Protein AF-A0A961JYC0-F1 (afdb_monomer)

Structure (mmCIF, N/CA/C/O backbone):
data_AF-A0A961JYC0-F1
#
_entry.id   AF-A0A961JYC0-F1
#
loop_
_atom_site.group_PDB
_atom_site.id
_atom_site.type_symbol
_atom_site.label_atom_id
_atom_site.label_alt_id
_atom_site.label_comp_id
_atom_site.label_asym_id
_atom_site.label_entity_id
_atom_site.label_seq_id
_atom_site.pdbx_PDB_ins_code
_atom_site.Cartn_x
_atom_site.Cartn_y
_atom_site.Cartn_z
_atom_site.occupancy
_atom_site.B_iso_or_equiv
_atom_site.auth_seq_id
_atom_site.auth_comp_id
_atom_site.auth_asym_id
_atom_site.auth_atom_id
_atom_site.pdbx_PDB_model_num
ATOM 1 N N . MET A 1 1 ? 9.729 -17.260 -22.365 1.00 39.19 1 MET A N 1
ATOM 2 C CA . MET A 1 1 ? 8.292 -16.951 -22.516 1.00 39.19 1 MET A CA 1
ATOM 3 C C . MET A 1 1 ? 8.087 -16.585 -23.981 1.00 39.19 1 MET A C 1
ATOM 5 O O . MET A 1 1 ? 8.816 -15.713 -24.438 1.00 39.19 1 MET A O 1
ATOM 9 N N . ASN A 1 2 ? 7.255 -17.308 -24.741 1.00 43.34 2 ASN A N 1
ATOM 10 C CA . ASN A 1 2 ? 6.993 -16.954 -26.146 1.00 43.34 2 ASN A CA 1
ATOM 11 C C . ASN A 1 2 ? 5.997 -15.772 -26.201 1.00 43.34 2 ASN A C 1
ATOM 13 O O . ASN A 1 2 ? 5.263 -15.533 -25.239 1.00 43.34 2 ASN A O 1
ATOM 17 N N . ALA A 1 3 ? 6.006 -15.004 -27.292 1.00 45.16 3 ALA A N 1
ATOM 18 C CA . ALA A 1 3 ? 5.151 -13.824 -27.445 1.00 45.16 3 ALA A CA 1
ATOM 19 C C . ALA A 1 3 ? 3.646 -14.167 -27.418 1.00 45.16 3 ALA A C 1
ATOM 21 O O . ALA A 1 3 ? 2.842 -13.359 -26.968 1.00 45.16 3 ALA A O 1
ATOM 22 N N . GLU A 1 4 ? 3.270 -15.380 -27.824 1.00 46.47 4 GLU A N 1
ATOM 23 C CA . GLU A 1 4 ? 1.881 -15.857 -27.802 1.00 46.47 4 GLU A CA 1
ATOM 24 C C . GLU A 1 4 ? 1.360 -16.065 -26.374 1.00 46.47 4 GLU A C 1
ATOM 26 O O . GLU A 1 4 ? 0.283 -15.587 -26.037 1.00 46.47 4 GLU A O 1
ATOM 31 N N . ARG A 1 5 ? 2.157 -16.667 -25.483 1.00 51.78 5 ARG A N 1
ATOM 32 C CA . ARG A 1 5 ? 1.805 -16.844 -24.066 1.00 51.78 5 ARG A CA 1
ATOM 33 C C . ARG A 1 5 ? 1.646 -15.500 -23.364 1.00 51.78 5 ARG A C 1
ATOM 35 O O . ARG A 1 5 ? 0.776 -15.368 -22.516 1.00 51.78 5 ARG A O 1
ATOM 42 N N . LEU A 1 6 ? 2.465 -14.506 -23.718 1.00 52.53 6 LEU A N 1
ATOM 43 C CA . LEU A 1 6 ? 2.339 -13.134 -23.216 1.00 52.53 6 LEU A CA 1
ATOM 44 C C . LEU A 1 6 ? 0.992 -12.515 -23.622 1.00 52.53 6 LEU A C 1
ATOM 46 O O . LEU A 1 6 ? 0.379 -11.847 -22.795 1.00 52.53 6 LEU A O 1
ATOM 50 N N . LEU A 1 7 ? 0.535 -12.759 -24.857 1.00 54.53 7 LEU A N 1
ATOM 51 C CA . LEU A 1 7 ? -0.763 -12.305 -25.368 1.00 54.53 7 LEU A CA 1
ATOM 52 C C . LEU A 1 7 ? -1.945 -13.048 -24.710 1.00 54.53 7 LEU A C 1
ATOM 54 O O . LEU A 1 7 ? -2.979 -12.435 -24.465 1.00 54.53 7 LEU A O 1
ATOM 58 N N . GLU A 1 8 ? -1.787 -14.328 -24.354 1.00 51.81 8 GLU A N 1
ATOM 59 C CA . GLU A 1 8 ? -2.824 -15.128 -23.674 1.00 51.81 8 GLU A CA 1
ATOM 60 C C . GLU A 1 8 ? -3.127 -14.656 -22.239 1.00 51.81 8 GLU A C 1
ATOM 62 O O . GLU A 1 8 ? -4.285 -14.638 -21.830 1.00 51.81 8 GLU A O 1
ATOM 67 N N . VAL A 1 9 ? -2.110 -14.266 -21.459 1.00 53.53 9 VAL A N 1
ATOM 68 C CA . VAL A 1 9 ? -2.283 -13.783 -20.064 1.00 53.53 9 VAL A CA 1
ATOM 69 C C . VAL A 1 9 ? -2.366 -12.253 -19.962 1.00 53.53 9 VAL A C 1
ATOM 71 O O . VAL A 1 9 ? -2.380 -11.681 -18.869 1.00 53.53 9 VAL A O 1
ATOM 74 N N . TYR A 1 10 ? -2.432 -11.579 -21.107 1.00 52.66 10 TYR A N 1
ATOM 75 C CA . TYR A 1 10 ? -2.199 -10.146 -21.261 1.00 52.66 10 TYR A CA 1
ATOM 76 C C . TYR A 1 10 ? -3.205 -9.262 -20.512 1.00 52.66 10 TYR A C 1
ATOM 78 O O . TYR A 1 10 ? -2.815 -8.295 -19.855 1.00 52.66 10 TYR A O 1
ATOM 86 N N . GLU A 1 11 ? -4.495 -9.617 -20.532 1.00 51.81 11 GLU A N 1
ATOM 87 C CA . GLU A 1 11 ? -5.530 -8.856 -19.819 1.00 51.81 11 GLU A CA 1
ATOM 88 C C . GLU A 1 11 ? -5.370 -8.937 -18.294 1.00 51.81 11 GLU A C 1
ATOM 90 O O . GLU A 1 11 ? -5.565 -7.940 -17.600 1.00 51.81 11 GLU A O 1
ATOM 95 N N . GLN A 1 12 ? -4.938 -10.086 -17.767 1.00 57.34 12 GLN A N 1
ATOM 96 C CA . GLN A 1 12 ? -4.744 -10.289 -16.327 1.00 57.34 12 GLN A CA 1
ATOM 97 C C . GLN A 1 12 ? -3.524 -9.527 -15.795 1.00 57.34 12 GLN A C 1
ATOM 99 O O . GLN A 1 12 ? -3.551 -9.015 -14.677 1.00 57.34 12 GLN A O 1
ATOM 104 N N . ILE A 1 13 ? -2.471 -9.400 -16.608 1.00 57.00 13 ILE A N 1
ATOM 105 C CA . ILE A 1 13 ? -1.261 -8.641 -16.261 1.00 57.00 13 ILE A CA 1
ATOM 106 C C . ILE A 1 13 ? -1.566 -7.136 -16.183 1.00 57.00 13 ILE A C 1
ATOM 108 O O . ILE A 1 13 ? -0.998 -6.440 -15.343 1.00 57.00 13 ILE A O 1
ATOM 112 N N . SER A 1 14 ? -2.495 -6.633 -17.005 1.00 54.28 14 SER A N 1
ATOM 113 C CA . SER A 1 14 ? -2.812 -5.200 -17.115 1.00 54.28 14 SER A CA 1
ATOM 114 C C . SER A 1 14 ? -3.474 -4.565 -15.875 1.00 54.28 14 SER A C 1
ATOM 116 O O . SER A 1 14 ? -3.471 -3.339 -15.752 1.00 54.28 14 SER A O 1
ATOM 118 N N . GLU A 1 15 ? -3.996 -5.367 -14.937 1.00 57.44 15 GLU A N 1
ATOM 119 C CA . GLU A 1 15 ? -4.650 -4.878 -13.708 1.00 57.44 15 GLU A CA 1
ATOM 120 C C . GLU A 1 15 ? -3.660 -4.438 -12.613 1.00 57.44 15 GLU A C 1
ATOM 122 O O . GLU A 1 15 ? -4.050 -3.722 -11.689 1.00 57.44 15 GLU A O 1
ATOM 127 N N . ALA A 1 16 ? -2.388 -4.849 -12.684 1.00 62.19 16 ALA A N 1
ATOM 128 C CA . ALA A 1 16 ? -1.390 -4.473 -11.685 1.00 62.19 16 ALA A CA 1
ATOM 129 C C . ALA A 1 16 ? -0.865 -3.042 -11.910 1.00 62.19 16 ALA A C 1
ATOM 131 O O . ALA A 1 16 ? -0.612 -2.605 -13.038 1.00 62.19 16 ALA A O 1
ATOM 132 N N . SER A 1 17 ? -0.654 -2.298 -10.818 1.00 61.34 17 SER A N 1
ATOM 133 C CA . SER A 1 17 ? -0.003 -0.985 -10.874 1.00 61.34 17 SER A CA 1
ATOM 134 C C . SER A 1 17 ? 1.384 -1.118 -11.510 1.00 61.34 17 SER A C 1
ATOM 136 O O . SER A 1 17 ? 2.145 -2.003 -11.132 1.00 61.34 17 SER A O 1
ATOM 138 N N . ASP A 1 18 ? 1.702 -0.244 -12.469 1.00 69.38 18 ASP A N 1
ATOM 139 C CA . ASP A 1 18 ? 2.960 -0.239 -13.241 1.00 69.38 18 ASP A CA 1
ATOM 140 C C . ASP A 1 18 ? 3.151 -1.392 -14.257 1.00 69.38 18 ASP A C 1
ATOM 142 O O . ASP A 1 18 ? 4.173 -1.462 -14.941 1.00 69.38 18 ASP A O 1
ATOM 146 N N . ALA A 1 19 ? 2.163 -2.276 -14.446 1.00 74.44 19 ALA A N 1
ATOM 147 C CA . ALA A 1 19 ? 2.287 -3.415 -15.363 1.00 74.44 19 ALA A CA 1
ATOM 148 C C . ALA A 1 19 ? 2.586 -3.014 -16.816 1.00 74.44 19 ALA A C 1
ATOM 150 O O . ALA A 1 19 ? 3.454 -3.609 -17.454 1.00 74.44 19 ALA A O 1
ATOM 151 N N . ILE A 1 20 ? 1.909 -1.980 -17.327 1.00 79.56 20 ILE A N 1
ATOM 152 C CA . ILE A 1 20 ? 2.101 -1.487 -18.700 1.00 79.56 20 ILE A CA 1
ATOM 153 C C . ILE A 1 20 ? 3.521 -0.931 -18.877 1.00 79.56 20 ILE A C 1
ATOM 155 O O . ILE A 1 20 ? 4.179 -1.222 -19.873 1.00 79.56 20 ILE A O 1
ATOM 159 N N . ALA A 1 21 ? 4.049 -0.193 -17.896 1.00 80.50 21 ALA A N 1
ATOM 160 C CA . ALA A 1 21 ? 5.407 0.341 -17.972 1.00 80.50 21 ALA A CA 1
ATOM 161 C C . ALA A 1 21 ? 6.466 -0.775 -17.939 1.00 80.50 21 ALA A C 1
ATOM 163 O O . ALA A 1 21 ? 7.415 -0.755 -18.729 1.00 80.50 21 ALA A O 1
ATOM 164 N N . ARG A 1 22 ? 6.285 -1.784 -17.075 1.00 80.38 22 ARG A N 1
ATOM 165 C CA . ARG A 1 22 ? 7.137 -2.986 -17.037 1.00 80.38 22 ARG A CA 1
ATOM 166 C C . ARG A 1 22 ? 7.093 -3.747 -18.356 1.00 80.38 22 ARG A C 1
ATOM 168 O O . ARG A 1 22 ? 8.134 -4.165 -18.853 1.00 80.38 22 ARG A O 1
ATOM 175 N N . LEU A 1 23 ? 5.909 -3.873 -18.945 1.00 82.38 23 LEU A N 1
ATOM 176 C CA . LEU A 1 23 ? 5.715 -4.522 -20.231 1.00 82.38 23 LEU A CA 1
ATOM 177 C C . LEU A 1 23 ? 6.454 -3.786 -21.357 1.00 82.38 23 LEU A C 1
ATOM 179 O O . LEU A 1 23 ? 7.182 -4.428 -22.109 1.00 82.38 23 LEU A O 1
ATOM 183 N N . ARG A 1 24 ? 6.353 -2.452 -21.437 1.00 87.62 24 ARG A N 1
ATOM 184 C CA . ARG A 1 24 ? 7.115 -1.651 -22.414 1.00 87.62 24 ARG A CA 1
ATOM 185 C C . ARG A 1 24 ? 8.623 -1.888 -22.279 1.00 87.62 24 ARG A C 1
ATOM 187 O O . ARG A 1 24 ? 9.296 -2.127 -23.278 1.00 87.62 24 ARG A O 1
ATOM 194 N N . ARG A 1 25 ? 9.152 -1.888 -21.048 1.00 86.12 25 ARG A N 1
ATOM 195 C CA . ARG A 1 25 ? 10.574 -2.191 -20.784 1.00 86.12 25 ARG A CA 1
ATOM 196 C C . ARG A 1 25 ? 10.949 -3.607 -21.210 1.00 86.12 25 ARG A C 1
ATOM 198 O O . ARG A 1 25 ? 12.001 -3.799 -21.808 1.00 86.12 25 ARG A O 1
ATOM 205 N N . PHE A 1 26 ? 10.088 -4.582 -20.938 1.00 86.81 26 PHE A N 1
ATOM 206 C CA . PHE A 1 26 ? 10.315 -5.972 -21.316 1.00 86.81 26 PHE A CA 1
ATOM 207 C C . PHE A 1 26 ? 10.330 -6.167 -22.838 1.00 86.81 26 PHE A C 1
ATOM 209 O O . PHE A 1 26 ? 11.203 -6.858 -23.354 1.00 86.81 26 PHE A O 1
ATOM 216 N N . VAL A 1 27 ? 9.427 -5.511 -23.573 1.00 88.19 27 VAL A N 1
ATOM 217 C CA . VAL A 1 27 ? 9.428 -5.520 -25.046 1.00 88.19 27 VAL A CA 1
ATOM 218 C C . VAL A 1 27 ? 10.741 -4.956 -25.595 1.00 88.19 27 VAL A C 1
ATOM 220 O O . VAL A 1 27 ? 11.337 -5.568 -26.481 1.00 88.19 27 VAL A O 1
ATOM 223 N N . LEU A 1 28 ? 11.227 -3.838 -25.043 1.00 89.75 28 LEU A N 1
ATOM 224 C CA . LEU A 1 28 ? 12.521 -3.258 -25.425 1.00 89.75 28 LEU A CA 1
ATOM 225 C C . LEU A 1 28 ? 13.693 -4.200 -25.117 1.00 89.75 28 LEU A C 1
ATOM 227 O O . LEU A 1 28 ? 14.576 -4.370 -25.953 1.00 89.75 28 LEU A O 1
ATOM 231 N N . ASP A 1 29 ? 13.683 -4.850 -23.953 1.00 88.94 29 ASP A N 1
ATOM 232 C CA . ASP A 1 29 ? 14.703 -5.827 -23.562 1.00 88.94 29 ASP A CA 1
ATOM 233 C C . ASP A 1 29 ? 14.724 -7.048 -24.502 1.00 88.94 29 ASP A C 1
ATOM 235 O O . ASP A 1 29 ? 15.788 -7.487 -24.932 1.00 88.94 29 ASP A O 1
ATOM 239 N N . LEU A 1 30 ? 13.564 -7.564 -24.918 1.00 88.81 30 LEU A N 1
ATOM 240 C CA . LEU A 1 30 ? 13.500 -8.637 -25.918 1.00 88.81 30 LEU A CA 1
ATOM 241 C C . LEU A 1 30 ? 13.990 -8.182 -27.299 1.00 88.81 30 LEU A C 1
ATOM 243 O O . LEU A 1 30 ? 14.653 -8.961 -27.994 1.00 88.81 30 LEU A O 1
ATOM 247 N N . ALA A 1 31 ? 13.677 -6.940 -27.686 1.00 89.62 31 ALA A N 1
ATOM 248 C CA . ALA A 1 31 ? 14.083 -6.352 -28.959 1.00 89.62 31 ALA A CA 1
ATOM 249 C C . ALA A 1 31 ? 15.609 -6.280 -29.078 1.00 89.62 31 ALA A C 1
ATOM 251 O O . ALA A 1 31 ? 16.163 -6.742 -30.070 1.00 89.62 31 ALA A O 1
ATOM 252 N N . VAL A 1 32 ? 16.300 -5.773 -28.052 1.00 88.19 32 VAL A N 1
ATOM 253 C CA . VAL A 1 32 ? 17.767 -5.632 -28.068 1.00 88.19 32 VAL A CA 1
ATOM 254 C C . VAL A 1 32 ? 18.520 -6.934 -27.775 1.00 88.19 32 VAL A C 1
ATOM 256 O O . VAL A 1 32 ? 19.723 -7.010 -27.996 1.00 88.19 32 VAL A O 1
ATOM 259 N N . ARG A 1 33 ? 17.838 -7.978 -27.290 1.00 88.94 33 ARG A N 1
ATOM 260 C CA . ARG A 1 33 ? 18.432 -9.308 -27.074 1.00 88.94 33 ARG A CA 1
ATOM 261 C C . ARG A 1 33 ? 18.339 -10.230 -28.289 1.00 88.94 33 ARG A C 1
ATOM 263 O O . ARG A 1 33 ? 18.817 -11.359 -28.212 1.00 88.94 33 ARG A O 1
ATOM 270 N N . GLY A 1 34 ? 17.685 -9.797 -29.369 1.00 86.50 34 GLY A N 1
ATOM 271 C CA . GLY A 1 34 ? 17.431 -10.640 -30.544 1.00 86.50 34 GLY A CA 1
ATOM 272 C C . GLY A 1 34 ? 16.488 -11.805 -30.252 1.00 86.50 34 GLY A C 1
ATOM 273 O O . GLY A 1 34 ? 16.621 -12.883 -30.828 1.00 86.50 34 GLY A O 1
ATOM 274 N N . LYS A 1 35 ? 15.564 -11.606 -29.299 1.00 87.38 35 LYS A N 1
ATOM 275 C CA . LYS A 1 35 ? 14.575 -12.608 -28.864 1.00 87.38 35 LYS A CA 1
ATOM 276 C C . LYS A 1 35 ? 13.143 -12.251 -29.263 1.00 87.38 35 LYS A C 1
ATOM 278 O O . LYS A 1 35 ? 12.233 -13.027 -28.984 1.00 87.38 35 LYS A O 1
ATOM 283 N N . LEU A 1 36 ? 12.933 -11.075 -29.860 1.00 86.81 36 LEU A N 1
ATOM 284 C CA . LEU A 1 36 ? 11.600 -10.581 -30.203 1.00 86.81 36 LEU A CA 1
ATOM 285 C C . LEU A 1 36 ? 11.071 -11.132 -31.535 1.00 86.81 36 LEU A C 1
ATOM 287 O O . LEU A 1 36 ? 9.869 -11.348 -31.668 1.00 86.81 36 LEU A O 1
ATOM 291 N N . VAL A 1 37 ? 11.955 -11.355 -32.507 1.00 89.25 37 VAL A N 1
ATOM 292 C CA . VAL A 1 37 ? 11.619 -11.865 -33.844 1.00 89.25 37 VAL A CA 1
ATOM 293 C C . VAL A 1 37 ? 12.478 -13.083 -34.176 1.00 89.25 37 VAL A C 1
ATOM 295 O O . VAL A 1 37 ? 13.518 -13.305 -33.558 1.00 89.25 37 VAL A O 1
ATOM 298 N N . THR A 1 38 ? 12.038 -13.894 -35.137 1.00 84.44 38 THR A N 1
ATOM 299 C CA . THR A 1 38 ? 12.808 -15.047 -35.615 1.00 84.44 38 THR A CA 1
ATOM 300 C C . THR A 1 38 ? 14.021 -14.600 -36.428 1.00 84.44 38 THR A C 1
ATOM 302 O O . THR A 1 38 ? 13.902 -13.719 -37.280 1.00 84.44 38 THR A O 1
ATOM 305 N N . GLN A 1 39 ? 15.164 -15.245 -36.197 1.00 84.00 39 GLN A N 1
ATOM 306 C CA . GLN A 1 39 ? 16.389 -15.019 -36.966 1.00 84.00 39 GLN A CA 1
ATOM 307 C C . GLN A 1 39 ? 16.309 -15.739 -38.313 1.00 84.00 39 GLN A C 1
ATOM 309 O O . GLN A 1 39 ? 15.915 -16.905 -38.369 1.00 84.00 39 GLN A O 1
ATOM 314 N N . ASP A 1 40 ? 16.706 -15.050 -39.381 1.00 85.38 40 ASP A N 1
ATOM 315 C CA . ASP A 1 40 ? 16.746 -15.591 -40.737 1.00 85.38 40 ASP A CA 1
ATOM 316 C C . ASP A 1 40 ? 18.202 -15.839 -41.148 1.00 85.38 40 ASP A C 1
ATOM 318 O O . ASP A 1 40 ? 19.026 -14.925 -41.151 1.00 85.38 40 ASP A O 1
ATOM 322 N N . ALA A 1 41 ? 18.533 -17.088 -41.480 1.00 79.50 41 ALA A N 1
ATOM 323 C CA . ALA A 1 41 ? 19.883 -17.469 -41.892 1.00 79.50 41 ALA A CA 1
ATOM 324 C C . ALA A 1 41 ? 20.288 -16.873 -43.255 1.00 79.50 41 ALA A C 1
ATOM 326 O O . ALA A 1 41 ? 21.477 -16.852 -43.573 1.00 79.50 41 ALA A O 1
ATOM 327 N N . GLY A 1 42 ? 19.321 -16.402 -44.053 1.00 82.69 42 GLY A N 1
ATOM 328 C CA . GLY A 1 42 ? 19.554 -15.706 -45.318 1.00 82.69 42 GLY A CA 1
ATOM 329 C C . GLY A 1 42 ? 19.885 -14.218 -45.171 1.00 82.69 42 GLY A C 1
ATOM 330 O O . GLY A 1 42 ? 20.287 -13.593 -46.153 1.00 82.69 42 GLY A O 1
ATOM 331 N N . ASP A 1 43 ? 19.743 -13.641 -43.974 1.00 89.94 43 ASP A N 1
ATOM 332 C CA . ASP A 1 43 ? 20.060 -12.233 -43.746 1.00 89.94 43 ASP A CA 1
ATOM 333 C C . ASP A 1 43 ? 21.562 -11.956 -43.872 1.00 89.94 43 ASP A C 1
ATOM 335 O O . ASP A 1 43 ? 22.411 -12.709 -43.389 1.00 89.94 43 ASP A O 1
ATOM 339 N N . GLU A 1 44 ? 21.903 -10.800 -44.446 1.00 89.94 44 GLU A N 1
ATOM 340 C CA . GLU A 1 44 ? 23.282 -10.317 -44.451 1.00 89.94 44 GLU A CA 1
ATOM 341 C C . GLU A 1 44 ? 23.769 -10.086 -43.000 1.00 89.94 44 GLU A C 1
ATOM 343 O O . GLU A 1 44 ? 23.220 -9.225 -42.306 1.00 89.94 44 GLU A O 1
ATOM 348 N N . PRO A 1 45 ? 24.821 -10.784 -42.525 1.00 90.62 45 PRO A N 1
ATOM 349 C CA . PRO A 1 45 ? 25.264 -10.674 -41.137 1.00 90.62 45 PRO A CA 1
ATOM 350 C C . PRO A 1 45 ? 25.679 -9.249 -40.757 1.00 90.62 45 PRO A C 1
ATOM 352 O O . PRO A 1 45 ? 26.283 -8.528 -41.558 1.00 90.62 45 PRO A O 1
ATOM 355 N N . ALA A 1 46 ? 25.489 -8.870 -39.488 1.00 90.44 46 ALA A N 1
ATOM 356 C CA . ALA A 1 46 ? 25.811 -7.529 -38.994 1.00 90.44 46 ALA A CA 1
ATOM 357 C C . ALA A 1 46 ? 27.284 -7.130 -39.209 1.00 90.44 46 ALA A C 1
ATOM 359 O O . ALA A 1 46 ? 27.595 -5.949 -39.326 1.00 90.44 46 ALA A O 1
ATOM 360 N N . ALA A 1 47 ? 28.199 -8.098 -39.328 1.00 87.75 47 ALA A N 1
ATOM 361 C CA . ALA A 1 47 ? 29.597 -7.841 -39.675 1.00 87.75 47 ALA A CA 1
ATOM 362 C C . ALA A 1 47 ? 29.754 -7.087 -41.014 1.00 87.75 47 ALA A C 1
ATOM 364 O O . ALA A 1 47 ? 30.530 -6.137 -41.096 1.00 87.75 47 ALA A O 1
ATOM 365 N N . ARG A 1 48 ? 28.973 -7.448 -42.043 1.00 89.19 48 ARG A N 1
ATOM 366 C CA . ARG A 1 48 ? 28.970 -6.744 -43.338 1.00 89.19 48 ARG A CA 1
ATOM 367 C C . ARG A 1 48 ? 28.335 -5.364 -43.231 1.00 89.19 48 ARG A C 1
ATOM 369 O O . ARG A 1 48 ? 28.808 -4.419 -43.861 1.00 89.19 48 ARG A O 1
ATOM 376 N N . LEU A 1 49 ? 27.308 -5.226 -42.393 1.00 90.06 49 LEU A N 1
ATOM 377 C CA . LEU A 1 49 ? 26.705 -3.930 -42.102 1.00 90.06 49 LEU A CA 1
ATOM 378 C C . LEU A 1 49 ? 27.719 -2.977 -41.449 1.00 90.06 49 LEU A C 1
ATOM 380 O O . LEU A 1 49 ? 27.835 -1.831 -41.874 1.00 90.06 49 LEU A O 1
ATOM 384 N N . VAL A 1 50 ? 28.519 -3.452 -40.489 1.00 89.31 50 VAL A N 1
ATOM 385 C CA . VAL A 1 50 ? 29.607 -2.669 -39.874 1.00 89.31 50 VAL A CA 1
ATOM 386 C C . VAL A 1 50 ? 30.603 -2.179 -40.932 1.00 89.31 50 VAL A C 1
ATOM 388 O O . VAL A 1 50 ? 30.941 -0.996 -40.938 1.00 89.31 50 VAL A O 1
ATOM 391 N N . GLU A 1 51 ? 31.023 -3.037 -41.869 1.00 87.81 51 GLU A N 1
ATOM 392 C CA . GLU A 1 51 ? 31.907 -2.646 -42.982 1.00 87.81 51 GLU A CA 1
ATOM 393 C C . GLU A 1 51 ? 31.291 -1.534 -43.851 1.00 87.81 51 GLU A C 1
ATOM 395 O O . GLU A 1 51 ? 31.980 -0.574 -44.212 1.00 87.81 51 GLU A O 1
ATOM 400 N N . LYS A 1 52 ? 29.992 -1.631 -44.169 1.00 88.62 52 LYS A N 1
ATOM 401 C CA . LYS A 1 52 ? 29.260 -0.609 -44.940 1.00 88.62 52 LYS A CA 1
ATOM 402 C C . LYS A 1 52 ? 29.193 0.724 -44.193 1.00 88.62 52 LYS A C 1
ATOM 404 O O . LYS A 1 52 ? 29.476 1.760 -44.792 1.00 88.62 52 LYS A O 1
ATOM 409 N N . ILE A 1 53 ? 28.904 0.699 -42.889 1.00 88.38 53 ILE A N 1
ATOM 410 C CA . ILE A 1 53 ? 28.861 1.898 -42.037 1.00 88.38 53 ILE A CA 1
ATOM 411 C C . ILE A 1 53 ? 30.226 2.595 -42.015 1.00 88.38 53 ILE A C 1
ATOM 413 O O . ILE A 1 53 ? 30.292 3.814 -42.170 1.00 88.38 53 ILE A O 1
ATOM 417 N N . VAL A 1 54 ? 31.324 1.844 -41.875 1.00 85.81 54 VAL A N 1
ATOM 418 C CA . VAL A 1 54 ? 32.684 2.412 -41.900 1.00 85.81 54 VAL A CA 1
ATOM 419 C C . VAL A 1 54 ? 32.971 3.089 -43.242 1.00 85.81 54 VAL A C 1
ATOM 421 O O . VAL A 1 54 ? 33.393 4.246 -43.256 1.00 85.81 54 VAL A O 1
ATOM 424 N N . LYS A 1 55 ? 32.699 2.408 -44.366 1.00 84.56 55 LYS A N 1
ATOM 425 C CA . LYS A 1 55 ? 32.901 2.965 -45.717 1.00 84.56 55 LYS A CA 1
ATOM 426 C C . LYS A 1 55 ? 32.099 4.247 -45.930 1.00 84.56 55 LYS A C 1
ATOM 428 O O . LYS A 1 55 ? 32.645 5.233 -46.415 1.00 84.56 55 LYS A O 1
ATOM 433 N N . GLN A 1 56 ? 30.829 4.251 -45.532 1.00 85.06 56 GLN A N 1
ATOM 434 C CA . GLN A 1 56 ? 29.958 5.410 -45.693 1.00 85.06 56 GLN A CA 1
ATOM 435 C C . GLN A 1 56 ? 30.413 6.594 -44.828 1.00 85.06 56 GLN A C 1
ATOM 437 O O . GLN A 1 56 ? 30.499 7.718 -45.321 1.00 85.06 56 GLN A O 1
ATOM 442 N N . LYS A 1 57 ? 30.801 6.351 -43.570 1.00 83.25 57 LYS A N 1
ATOM 443 C CA . LYS A 1 57 ? 31.324 7.409 -42.691 1.00 83.25 57 LYS A CA 1
ATOM 444 C C . LYS A 1 57 ? 32.630 8.008 -43.218 1.00 83.25 57 LYS A C 1
ATOM 446 O O . LYS A 1 57 ? 32.770 9.222 -43.161 1.00 83.25 57 LYS A O 1
ATOM 451 N N . LEU A 1 58 ? 33.539 7.199 -43.773 1.00 78.75 58 LEU A N 1
ATOM 452 C CA . LEU A 1 58 ? 34.791 7.674 -44.387 1.00 78.75 58 LEU A CA 1
ATOM 453 C C . LEU A 1 58 ? 34.548 8.635 -45.559 1.00 78.75 58 LEU A C 1
ATOM 455 O O . LEU A 1 58 ? 35.230 9.655 -45.668 1.00 78.75 58 LEU A O 1
ATOM 459 N N . ILE A 1 59 ? 33.566 8.323 -46.411 1.00 78.81 59 ILE A N 1
ATOM 460 C CA . ILE A 1 59 ? 33.166 9.183 -47.533 1.00 78.81 59 ILE A CA 1
ATOM 461 C C . ILE A 1 59 ? 32.611 10.515 -47.006 1.00 78.81 59 ILE A C 1
ATOM 463 O O . ILE A 1 59 ? 32.989 11.584 -47.485 1.00 78.81 59 ILE A O 1
ATOM 467 N N . GLU A 1 60 ? 31.745 10.461 -45.993 1.00 73.62 60 GLU A N 1
ATOM 468 C CA . GLU A 1 60 ? 31.046 11.635 -45.465 1.00 73.62 60 GLU A CA 1
ATOM 469 C C . GLU A 1 60 ? 31.944 12.567 -44.628 1.00 73.62 60 GLU A C 1
ATOM 471 O O . GLU A 1 60 ? 31.744 13.782 -44.651 1.00 73.62 60 GLU A O 1
ATOM 476 N N . THR A 1 61 ? 32.955 12.052 -43.915 1.00 67.25 61 THR A N 1
ATOM 477 C CA . THR A 1 61 ? 33.826 12.870 -43.046 1.00 67.25 61 THR A CA 1
ATOM 478 C C . THR A 1 61 ? 35.049 13.466 -43.747 1.00 67.25 61 THR A C 1
ATOM 480 O O . THR A 1 61 ? 35.802 14.193 -43.100 1.00 67.25 61 THR A O 1
ATOM 483 N N . ARG A 1 62 ? 35.268 13.186 -45.046 1.00 61.84 62 ARG A N 1
ATOM 484 C CA . ARG A 1 62 ? 36.436 13.644 -45.841 1.00 61.84 62 ARG A CA 1
ATOM 485 C C . ARG A 1 62 ? 37.789 13.431 -45.137 1.00 61.84 62 ARG A C 1
ATOM 487 O O . ARG A 1 62 ? 38.728 14.198 -45.332 1.00 61.84 62 ARG A O 1
ATOM 494 N N . SER A 1 63 ? 37.894 12.406 -44.293 1.00 51.72 63 SER A N 1
ATOM 495 C CA . SER A 1 63 ? 39.082 12.134 -43.482 1.00 51.72 63 SER A CA 1
ATOM 496 C C . SER A 1 63 ? 39.853 10.944 -44.045 1.00 51.72 63 SER A C 1
ATOM 498 O O . SER A 1 63 ? 39.331 9.832 -44.066 1.00 51.72 63 SER A O 1
ATOM 500 N N . THR A 1 64 ? 41.119 11.140 -44.406 1.00 44.75 64 THR A N 1
ATOM 501 C CA . THR A 1 64 ? 42.048 10.078 -44.839 1.00 44.75 64 THR A CA 1
ATOM 502 C C . THR A 1 64 ? 42.630 9.254 -43.675 1.00 44.75 64 THR A C 1
ATOM 504 O O . THR A 1 64 ? 43.523 8.444 -43.893 1.00 44.75 64 THR A O 1
ATOM 507 N N . GLY A 1 65 ? 42.135 9.432 -42.438 1.00 45.28 65 GLY A N 1
ATOM 508 C CA . GLY A 1 65 ? 42.793 8.946 -41.214 1.00 45.28 65 GLY A CA 1
ATOM 509 C C . GLY A 1 65 ? 41.926 8.224 -40.174 1.00 45.28 65 GLY A C 1
ATOM 510 O O . GLY A 1 65 ? 42.315 8.191 -39.012 1.00 45.28 65 GLY A O 1
ATOM 511 N N . VAL A 1 66 ? 40.773 7.639 -40.526 1.00 45.34 66 VAL A N 1
ATOM 512 C CA . VAL A 1 66 ? 40.005 6.786 -39.584 1.00 45.34 66 VAL A CA 1
ATOM 513 C C . VAL A 1 66 ? 39.880 5.367 -40.132 1.00 45.34 66 VAL A C 1
ATOM 515 O O . VAL A 1 66 ? 38.800 4.861 -40.417 1.00 45.34 66 VAL A O 1
ATOM 518 N N . SER A 1 67 ? 41.024 4.710 -40.298 1.00 42.59 67 SER A N 1
ATOM 519 C CA . SER A 1 67 ? 41.101 3.270 -40.519 1.00 42.59 67 SER A CA 1
ATOM 520 C C . SER A 1 67 ? 41.139 2.562 -39.168 1.00 42.59 67 SER A C 1
ATOM 522 O O . SER A 1 67 ? 42.201 2.160 -38.720 1.00 42.59 67 SER A O 1
ATOM 524 N N . ASN A 1 68 ? 40.013 2.434 -38.477 1.00 49.12 68 ASN A N 1
ATOM 525 C CA . ASN A 1 68 ? 39.887 1.361 -37.497 1.00 49.12 68 ASN A CA 1
ATOM 526 C C . ASN A 1 68 ? 38.426 0.932 -37.426 1.00 49.12 68 ASN A C 1
ATOM 528 O O . ASN A 1 68 ? 37.560 1.675 -36.964 1.00 49.12 68 ASN A O 1
ATOM 532 N N . ILE A 1 69 ? 38.170 -0.293 -37.889 1.00 53.91 69 ILE A N 1
ATOM 533 C CA . ILE A 1 69 ? 37.030 -1.083 -37.422 1.00 53.91 69 ILE A CA 1
ATOM 534 C C . ILE A 1 69 ? 37.114 -1.032 -35.887 1.00 53.91 69 ILE A C 1
ATOM 536 O O . ILE A 1 69 ? 38.207 -1.272 -35.363 1.00 53.91 69 ILE A O 1
ATOM 540 N N . PRO A 1 70 ? 36.048 -0.650 -35.157 1.00 51.88 70 PRO A N 1
ATOM 541 C CA . PRO A 1 70 ? 36.093 -0.621 -33.698 1.00 51.88 70 PRO A CA 1
ATOM 542 C C . PRO A 1 70 ? 36.639 -1.960 -33.208 1.00 51.88 70 PRO A C 1
ATOM 544 O O . PRO A 1 70 ? 36.127 -2.997 -33.633 1.00 51.88 70 PRO A O 1
ATOM 547 N N . SER A 1 71 ? 37.697 -1.964 -32.387 1.00 44.81 71 SER A N 1
ATOM 548 C CA . SER A 1 71 ? 38.199 -3.235 -31.873 1.00 44.81 71 SER A CA 1
ATOM 549 C C . SER A 1 71 ? 37.086 -3.858 -31.034 1.00 44.81 71 SER A C 1
ATOM 551 O O . SER A 1 71 ? 36.687 -3.338 -29.996 1.00 44.81 71 SER A O 1
ATOM 553 N N . THR A 1 72 ? 36.537 -4.968 -31.516 1.00 44.78 72 THR A N 1
ATOM 554 C CA . THR A 1 72 ? 35.451 -5.699 -30.853 1.00 44.78 72 THR A CA 1
ATOM 555 C C . THR A 1 72 ? 35.915 -6.395 -29.569 1.00 44.78 72 THR A C 1
ATOM 557 O O . THR A 1 72 ? 35.100 -6.972 -28.867 1.00 44.78 72 THR A O 1
ATOM 560 N N . ASN A 1 73 ? 37.214 -6.329 -29.248 1.00 39.34 73 ASN A N 1
ATOM 561 C CA . ASN A 1 73 ? 37.883 -7.171 -28.250 1.00 39.34 73 ASN A CA 1
ATOM 562 C C . ASN A 1 73 ? 38.220 -6.439 -26.936 1.00 39.34 73 ASN A C 1
ATOM 564 O O . ASN A 1 73 ? 39.182 -6.797 -26.262 1.00 39.34 73 ASN A O 1
ATOM 568 N N . ARG A 1 74 ? 37.500 -5.370 -26.580 1.00 44.19 74 ARG A N 1
ATOM 569 C CA . ARG A 1 74 ? 37.690 -4.664 -25.296 1.00 44.19 74 ARG A CA 1
ATOM 570 C C . ARG A 1 74 ? 36.380 -4.410 -24.561 1.00 44.19 74 ARG A C 1
ATOM 572 O O . ARG A 1 74 ? 36.206 -3.363 -23.944 1.00 44.19 74 ARG A O 1
ATOM 579 N N . VAL A 1 75 ? 35.459 -5.359 -24.635 1.00 49.91 75 VAL A N 1
ATOM 580 C CA . VAL A 1 75 ? 34.420 -5.439 -23.615 1.00 49.91 75 VAL A CA 1
ATOM 581 C C . VAL A 1 75 ? 34.787 -6.614 -22.731 1.00 49.91 75 VAL A C 1
ATOM 583 O O . VAL A 1 75 ? 35.047 -7.692 -23.257 1.00 49.91 75 VAL A O 1
ATOM 586 N N . ASP A 1 76 ? 34.868 -6.399 -21.419 1.00 45.44 76 ASP A N 1
ATOM 587 C CA . ASP A 1 76 ? 34.872 -7.513 -20.476 1.00 45.44 76 ASP A CA 1
ATOM 588 C C . ASP A 1 76 ? 33.571 -8.289 -20.720 1.00 45.44 76 ASP A C 1
ATOM 590 O O . ASP A 1 76 ? 32.483 -7.851 -20.347 1.00 45.44 76 ASP A O 1
ATOM 594 N N . GLU A 1 77 ? 33.665 -9.417 -21.432 1.00 48.19 77 GLU A N 1
ATOM 595 C CA . GLU A 1 77 ? 32.524 -10.252 -21.846 1.00 48.19 77 GLU A CA 1
ATOM 596 C C . GLU A 1 77 ? 31.706 -10.781 -20.653 1.00 48.19 77 GLU A C 1
ATOM 598 O O . GLU A 1 77 ? 30.636 -11.350 -20.842 1.00 48.19 77 GLU A O 1
ATOM 603 N N . GLN A 1 78 ? 32.185 -10.576 -19.423 1.00 45.38 78 GLN A N 1
ATOM 604 C CA . GLN A 1 78 ? 31.553 -11.033 -18.189 1.00 45.38 78 GLN A CA 1
ATOM 605 C C . GLN A 1 78 ? 30.289 -10.239 -17.803 1.00 45.38 78 GLN A C 1
ATOM 607 O O . GLN A 1 78 ? 29.445 -10.805 -17.113 1.00 45.38 78 GLN A O 1
ATOM 612 N N . ASP A 1 79 ? 30.104 -9.005 -18.302 1.00 49.50 79 ASP A N 1
ATOM 613 C CA . ASP A 1 79 ? 28.965 -8.134 -17.937 1.00 49.50 79 ASP A CA 1
ATOM 614 C C . ASP A 1 79 ? 27.929 -7.917 -19.063 1.00 49.50 79 ASP A C 1
ATOM 616 O O . ASP A 1 79 ? 26.909 -7.250 -18.864 1.00 49.50 79 ASP A O 1
ATOM 620 N N . LEU A 1 80 ? 28.147 -8.482 -20.257 1.00 67.88 80 LEU A N 1
ATOM 621 C CA . LEU A 1 80 ? 27.199 -8.403 -21.375 1.00 67.88 80 LEU A CA 1
ATOM 622 C C . LEU A 1 80 ? 26.442 -9.721 -21.563 1.00 67.88 80 LEU A C 1
ATOM 624 O O . LEU A 1 80 ? 27.001 -10.810 -21.475 1.00 67.88 80 LEU A O 1
ATOM 628 N N . PHE A 1 81 ? 25.147 -9.640 -21.877 1.00 79.12 81 PHE A N 1
ATOM 629 C CA . PHE A 1 81 ? 24.367 -10.836 -22.199 1.00 79.12 81 PHE A CA 1
ATOM 630 C C . PHE A 1 81 ? 24.721 -11.385 -23.592 1.00 79.12 81 PHE A C 1
ATOM 632 O O . PHE A 1 81 ? 25.122 -10.648 -24.496 1.00 79.12 81 PHE A O 1
ATOM 639 N N . ALA A 1 82 ? 24.493 -12.686 -23.789 1.00 80.44 82 ALA A N 1
ATOM 640 C CA . ALA A 1 82 ? 24.703 -13.346 -25.076 1.00 80.44 82 ALA A CA 1
ATOM 641 C C . ALA A 1 82 ? 23.742 -12.818 -26.161 1.00 80.44 82 ALA A C 1
ATOM 643 O O . ALA A 1 82 ? 22.520 -12.854 -25.984 1.00 80.44 82 ALA A O 1
ATOM 644 N N . ILE A 1 83 ? 24.303 -12.373 -27.288 1.00 86.94 83 ILE A N 1
ATOM 645 C CA . ILE A 1 83 ? 23.578 -11.956 -28.500 1.00 86.94 83 ILE A CA 1
ATOM 646 C C . ILE A 1 83 ? 23.628 -13.059 -29.570 1.00 86.94 83 ILE A C 1
ATOM 648 O O . ILE A 1 83 ? 24.507 -13.921 -29.510 1.00 86.94 83 ILE A O 1
ATOM 652 N N . PRO A 1 84 ? 22.724 -13.044 -30.565 1.00 88.69 84 PRO A N 1
ATOM 653 C CA . PRO A 1 84 ? 22.801 -13.952 -31.705 1.00 88.69 84 PRO A CA 1
ATOM 654 C C . PRO A 1 84 ? 24.140 -13.877 -32.451 1.00 88.69 84 PRO A C 1
ATOM 656 O O . PRO A 1 84 ? 24.727 -12.805 -32.587 1.00 88.69 84 PRO A O 1
ATOM 659 N N . ASN A 1 85 ? 24.594 -14.999 -33.017 1.00 85.12 85 ASN A N 1
ATOM 660 C CA . ASN A 1 85 ? 25.881 -15.077 -33.729 1.00 85.12 85 ASN A CA 1
ATOM 661 C C . ASN A 1 85 ? 25.955 -14.165 -34.971 1.00 85.12 85 ASN A C 1
ATOM 663 O O . ASN A 1 85 ? 27.044 -13.793 -35.411 1.00 85.12 85 ASN A O 1
ATOM 667 N N . THR A 1 86 ? 24.802 -13.809 -35.544 1.00 87.31 86 THR A N 1
ATOM 668 C CA . THR A 1 86 ? 24.673 -12.892 -36.685 1.00 87.31 86 THR A CA 1
ATOM 669 C C . THR A 1 86 ? 24.779 -11.417 -36.287 1.00 87.31 86 THR A C 1
ATOM 671 O O . THR A 1 86 ? 24.954 -10.569 -37.164 1.00 87.31 86 THR A O 1
ATOM 674 N N . TRP A 1 87 ? 24.700 -11.101 -34.991 1.00 92.06 87 TRP A N 1
ATOM 675 C CA . TRP A 1 87 ? 24.748 -9.746 -34.443 1.00 92.06 87 TRP A CA 1
ATOM 676 C C . TRP A 1 87 ? 26.173 -9.350 -34.044 1.00 92.06 87 TRP A C 1
ATOM 678 O O . TRP A 1 87 ? 27.071 -10.187 -33.911 1.00 92.06 87 TRP A O 1
ATOM 688 N N . LYS A 1 88 ? 26.399 -8.049 -33.837 1.00 90.19 88 LYS A N 1
ATOM 689 C CA . LYS A 1 88 ? 27.669 -7.519 -33.322 1.00 90.19 88 LYS A CA 1
ATOM 690 C C . LYS A 1 88 ? 27.447 -6.462 -32.251 1.00 90.19 88 LYS A C 1
ATOM 692 O O . LYS A 1 88 ? 26.617 -5.576 -32.419 1.00 90.19 88 LYS A O 1
ATOM 697 N N . TRP A 1 89 ? 28.236 -6.515 -31.182 1.00 88.88 89 TRP A N 1
ATOM 698 C CA . TRP A 1 89 ? 28.364 -5.394 -30.255 1.00 88.88 89 TRP A CA 1
ATOM 699 C C . TRP A 1 89 ? 29.165 -4.273 -30.915 1.00 88.88 89 TRP A C 1
ATOM 701 O O . TRP A 1 89 ? 30.257 -4.502 -31.437 1.00 88.88 89 TRP A O 1
ATOM 711 N N . VAL A 1 90 ? 28.623 -3.058 -30.893 1.00 89.06 90 VAL A N 1
ATOM 712 C CA . VAL A 1 90 ? 29.284 -1.855 -31.411 1.00 89.06 90 VAL A CA 1
ATOM 713 C C . VAL A 1 90 ? 29.213 -0.735 -30.372 1.00 89.06 90 VAL A C 1
ATOM 715 O O . VAL A 1 90 ? 28.261 -0.694 -29.592 1.00 89.06 90 VAL A O 1
ATOM 718 N N . PRO A 1 91 ? 30.178 0.202 -30.330 1.00 90.00 91 PRO A N 1
ATOM 719 C CA . PRO A 1 91 ? 30.058 1.382 -29.474 1.00 90.00 91 PRO A CA 1
ATOM 720 C C . PRO A 1 91 ? 28.744 2.130 -29.745 1.00 90.00 91 PRO A C 1
ATOM 722 O O . PRO A 1 91 ? 28.348 2.283 -30.898 1.00 90.00 91 PRO A O 1
ATOM 725 N N . ALA A 1 92 ? 28.069 2.644 -28.717 1.00 90.31 92 ALA A N 1
ATOM 726 C CA . ALA A 1 92 ? 26.714 3.190 -28.845 1.00 90.31 92 ALA A CA 1
ATOM 727 C C . ALA A 1 92 ? 26.610 4.357 -29.839 1.00 90.31 92 ALA A C 1
ATOM 729 O O . ALA A 1 92 ? 25.580 4.542 -30.472 1.00 90.31 92 ALA A O 1
ATOM 730 N N . VAL A 1 93 ? 27.679 5.134 -30.024 1.00 89.81 93 VAL A N 1
ATOM 731 C CA . VAL A 1 93 ? 27.735 6.249 -30.990 1.00 89.81 93 VAL A CA 1
ATOM 732 C C . VAL A 1 93 ? 28.295 5.844 -32.363 1.00 89.81 93 VAL A C 1
ATOM 734 O O . VAL A 1 93 ? 28.411 6.682 -33.255 1.00 89.81 93 VAL A O 1
ATOM 737 N N . PHE A 1 94 ? 28.680 4.578 -32.548 1.00 89.25 94 PHE A N 1
ATOM 738 C CA . PHE A 1 94 ? 29.273 4.074 -33.787 1.00 89.25 94 PHE A CA 1
ATOM 739 C C . PHE A 1 94 ? 28.353 4.205 -35.012 1.00 89.25 94 PHE A C 1
ATOM 741 O O . PHE A 1 94 ? 28.826 4.765 -36.009 1.00 89.25 94 PHE A O 1
ATOM 748 N N . PRO A 1 95 ? 27.075 3.771 -34.976 1.00 89.25 95 PRO A N 1
ATOM 749 C CA . PRO A 1 95 ? 26.201 3.795 -36.149 1.00 89.25 95 PRO A CA 1
ATOM 750 C C . PRO A 1 95 ? 25.603 5.188 -36.409 1.00 89.25 95 PRO A C 1
ATOM 752 O O . PRO A 1 95 ? 24.555 5.300 -37.032 1.00 89.25 95 PRO A O 1
ATOM 755 N N . ALA A 1 96 ? 26.241 6.260 -35.928 1.00 90.62 96 ALA A N 1
ATOM 756 C CA . ALA A 1 96 ? 25.793 7.628 -36.141 1.00 90.62 96 ALA A CA 1
ATOM 757 C C . ALA A 1 96 ? 26.955 8.614 -36.328 1.00 90.62 96 ALA A C 1
ATOM 759 O O . ALA A 1 96 ? 28.101 8.353 -35.947 1.00 90.62 96 ALA A O 1
ATOM 760 N N . VAL A 1 97 ? 26.656 9.775 -36.905 1.00 88.81 97 VAL A N 1
ATOM 761 C CA . VAL A 1 97 ? 27.527 10.957 -36.918 1.00 88.81 97 VAL A CA 1
ATOM 762 C C . VAL A 1 97 ? 26.883 12.086 -36.120 1.00 88.81 97 VAL A C 1
ATOM 764 O O . VAL A 1 97 ? 25.668 12.271 -36.147 1.00 88.81 97 VAL A O 1
ATOM 767 N N . GLY A 1 98 ? 27.695 12.838 -35.378 1.00 87.50 98 GLY A N 1
ATOM 768 C CA . GLY A 1 98 ? 27.208 13.993 -34.628 1.00 87.50 98 GLY A CA 1
ATOM 769 C C . GLY A 1 98 ? 26.912 15.166 -35.559 1.00 87.50 98 GLY A C 1
ATOM 770 O O . GLY A 1 98 ? 27.753 15.513 -36.386 1.00 87.50 98 GLY A O 1
ATOM 771 N N . ILE A 1 99 ? 25.749 15.793 -35.398 1.00 87.50 99 ILE A N 1
ATOM 772 C CA . ILE A 1 99 ? 25.395 17.041 -36.078 1.00 87.50 99 ILE A CA 1
ATOM 773 C C . ILE A 1 99 ? 25.556 18.200 -35.092 1.00 87.50 99 ILE A C 1
ATOM 775 O O . ILE A 1 99 ? 25.119 18.125 -33.942 1.00 87.50 99 ILE A O 1
ATOM 779 N N . SER A 1 100 ? 26.219 19.267 -35.541 1.00 82.06 100 SER A N 1
ATOM 780 C CA . SER A 1 100 ? 26.301 20.519 -34.789 1.00 82.06 100 SER A CA 1
ATOM 781 C C . SER A 1 100 ? 24.964 21.249 -34.854 1.00 82.06 100 SER A C 1
ATOM 783 O O . SER A 1 100 ? 24.348 21.319 -35.912 1.00 82.06 100 SER A O 1
ATOM 785 N N . ASP A 1 101 ? 24.554 21.848 -33.743 1.00 80.19 101 ASP A N 1
ATOM 786 C CA . ASP A 1 101 ? 23.389 22.736 -33.691 1.00 80.19 101 ASP A CA 1
ATOM 787 C C . ASP A 1 101 ? 23.628 24.085 -34.401 1.00 80.19 101 ASP A C 1
ATOM 789 O O . ASP A 1 101 ? 22.705 24.885 -34.501 1.00 80.19 101 ASP A O 1
ATOM 793 N N . GLN A 1 102 ? 24.849 24.344 -34.896 1.00 76.12 102 GLN A N 1
ATOM 794 C CA . GLN A 1 102 ? 25.244 25.545 -35.652 1.00 76.12 102 GLN A CA 1
ATOM 795 C C . GLN A 1 102 ? 24.841 26.872 -34.976 1.00 76.12 102 GLN A C 1
ATOM 797 O O . GLN A 1 102 ? 24.630 27.877 -35.646 1.00 76.12 102 GLN A O 1
ATOM 802 N N . GLY A 1 103 ? 24.711 26.891 -33.644 1.00 78.12 103 GLY A N 1
ATOM 803 C CA . GLY A 1 103 ? 24.263 28.079 -32.909 1.00 78.12 103 GLY A CA 1
ATOM 804 C C . GLY A 1 103 ? 22.766 28.396 -33.036 1.00 78.12 103 GLY A C 1
ATOM 805 O O . GLY A 1 103 ? 22.317 29.402 -32.493 1.00 78.12 103 GLY A O 1
ATOM 806 N N . LYS A 1 104 ? 21.967 27.528 -33.667 1.00 84.06 104 LYS A N 1
ATOM 807 C CA . LYS A 1 104 ? 20.524 27.693 -33.916 1.00 84.06 104 LYS A CA 1
ATOM 808 C C . LYS A 1 104 ? 19.635 27.416 -32.691 1.00 84.06 104 LYS A C 1
ATOM 810 O O . LYS A 1 104 ? 18.517 26.920 -32.809 1.00 84.06 104 LYS A O 1
ATOM 815 N N . LYS A 1 105 ? 20.127 27.703 -31.483 1.00 89.81 105 LYS A N 1
ATOM 816 C CA . LYS A 1 105 ? 19.386 27.440 -30.241 1.00 89.81 105 LYS A CA 1
ATOM 817 C C . LYS A 1 105 ? 18.385 28.540 -29.925 1.00 89.81 105 LYS A C 1
ATOM 819 O O . LYS A 1 105 ? 18.661 29.724 -30.120 1.00 89.81 105 LYS A O 1
ATOM 824 N N . VAL A 1 106 ? 17.271 28.154 -29.315 1.00 90.88 106 VAL A N 1
ATOM 825 C CA . VAL A 1 106 ? 16.311 29.075 -28.699 1.00 90.88 106 VAL A CA 1
ATOM 826 C C . VAL A 1 106 ? 16.395 28.993 -27.174 1.00 90.88 106 VAL A C 1
ATOM 828 O O . VAL A 1 106 ? 16.505 27.907 -26.600 1.00 90.88 106 VAL A O 1
ATOM 831 N N . LYS A 1 107 ? 16.375 30.145 -26.491 1.00 88.75 107 LYS A N 1
ATOM 832 C CA . LYS A 1 107 ? 16.369 30.183 -25.021 1.00 88.75 107 LYS A CA 1
ATOM 833 C C . LYS A 1 107 ? 14.997 29.759 -24.511 1.00 88.75 107 LYS A C 1
ATOM 835 O O . LYS A 1 107 ? 13.989 30.105 -25.109 1.00 88.75 107 LYS A O 1
ATOM 840 N N . THR A 1 108 ? 14.941 29.104 -23.353 1.00 86.75 108 THR A N 1
ATOM 841 C CA . THR A 1 108 ? 13.686 28.585 -22.774 1.00 86.75 108 THR A CA 1
ATOM 842 C C . THR A 1 108 ? 12.597 29.647 -22.607 1.00 86.75 108 THR A C 1
ATOM 844 O O . THR A 1 108 ? 11.424 29.343 -22.772 1.00 86.75 108 THR A O 1
ATOM 847 N N . LYS A 1 109 ? 12.978 30.892 -22.299 1.00 87.38 109 LYS A N 1
ATOM 848 C CA . LYS A 1 109 ? 12.050 32.027 -22.160 1.00 87.38 109 LYS A CA 1
ATOM 849 C C . LYS A 1 109 ? 11.447 32.518 -23.484 1.00 87.38 109 LYS A C 1
ATOM 851 O O . LYS A 1 109 ? 10.427 33.188 -23.457 1.00 87.38 109 LYS A O 1
ATOM 856 N N . ASP A 1 110 ? 12.090 32.191 -24.603 1.00 88.56 110 ASP A N 1
ATOM 857 C CA . ASP A 1 110 ? 11.695 32.606 -25.950 1.00 88.56 110 ASP A CA 1
ATOM 858 C C . ASP A 1 110 ? 10.927 31.469 -26.670 1.00 88.56 110 ASP A C 1
ATOM 860 O O . ASP A 1 110 ? 10.630 31.573 -27.857 1.00 88.56 110 ASP A O 1
ATOM 864 N N . VAL A 1 111 ? 10.626 30.366 -25.964 1.00 90.44 111 VAL A N 1
ATOM 865 C CA . VAL A 1 111 ? 9.804 29.251 -26.457 1.00 90.44 111 VAL A CA 1
ATOM 866 C C . VAL A 1 111 ? 8.329 29.582 -26.250 1.00 90.44 111 VAL A C 1
ATOM 868 O O . VAL A 1 111 ? 7.901 29.871 -25.132 1.00 90.44 111 VAL A O 1
ATOM 871 N N . LEU A 1 112 ? 7.552 29.502 -27.325 1.00 91.19 112 LEU A N 1
ATOM 872 C CA . LEU A 1 112 ? 6.122 29.789 -27.341 1.00 91.19 112 LEU A CA 1
ATOM 873 C C . LEU A 1 112 ? 5.301 28.531 -27.030 1.00 91.19 112 LEU A C 1
ATOM 875 O O . LEU A 1 112 ? 5.749 27.407 -27.265 1.00 91.19 112 LEU A O 1
ATOM 879 N N . ALA A 1 113 ? 4.082 28.714 -26.517 1.00 88.81 113 ALA A N 1
ATOM 880 C CA . ALA A 1 113 ? 3.141 27.610 -26.310 1.00 88.81 113 ALA A CA 1
ATOM 881 C C . ALA A 1 113 ? 2.593 27.053 -27.639 1.00 88.81 113 ALA A C 1
ATOM 883 O O . ALA A 1 113 ? 2.354 25.854 -27.741 1.00 88.81 113 ALA A O 1
ATOM 884 N N . GLU A 1 114 ? 2.462 27.914 -28.652 1.00 89.56 114 GLU A N 1
ATOM 885 C CA . GLU A 1 114 ? 2.019 27.608 -30.018 1.00 89.56 114 GLU A CA 1
ATOM 886 C C . GLU A 1 114 ? 2.890 28.383 -31.020 1.00 89.56 114 GLU A C 1
ATOM 888 O O . GLU A 1 114 ? 3.411 29.448 -30.686 1.00 89.56 114 GLU A O 1
ATOM 893 N N . GLY A 1 115 ? 3.087 27.848 -32.228 1.00 90.19 115 GLY A N 1
ATOM 894 C CA . GLY A 1 115 ? 3.930 28.455 -33.265 1.00 90.19 115 GLY A CA 1
ATOM 895 C C . GLY A 1 115 ? 4.203 27.499 -34.430 1.00 90.19 115 GLY A C 1
ATOM 896 O O . GLY A 1 115 ? 3.676 26.388 -34.471 1.00 90.19 115 GLY A O 1
ATOM 897 N N . ARG A 1 116 ? 5.021 27.930 -35.394 1.00 90.56 116 ARG A N 1
ATOM 898 C CA . ARG A 1 116 ? 5.242 27.223 -36.669 1.00 90.56 116 ARG A CA 1
ATOM 899 C C . ARG A 1 116 ? 6.205 26.047 -36.570 1.00 90.56 116 ARG A C 1
ATOM 901 O O . ARG A 1 116 ? 5.941 25.015 -37.180 1.00 90.56 116 ARG A O 1
ATOM 908 N N . PHE A 1 117 ? 7.308 26.184 -35.833 1.00 93.62 117 PHE A N 1
ATOM 909 C CA . PHE A 1 117 ? 8.342 25.149 -35.754 1.00 93.62 117 PHE A CA 1
ATOM 910 C C . PHE A 1 117 ? 8.446 24.572 -34.340 1.00 93.62 117 PHE A C 1
ATOM 912 O O . PHE A 1 117 ? 8.583 25.333 -33.380 1.00 93.62 117 PHE A O 1
ATOM 919 N N . PRO A 1 118 ? 8.407 23.240 -34.172 1.00 95.69 118 PRO A N 1
ATOM 920 C CA . PRO A 1 118 ? 8.511 22.609 -32.863 1.00 95.69 118 PRO A CA 1
ATOM 921 C C . PRO A 1 118 ? 9.920 22.764 -32.278 1.00 95.69 118 PRO A C 1
ATOM 923 O O . PRO A 1 118 ? 10.929 22.594 -32.964 1.00 95.69 118 PRO A O 1
ATOM 926 N N . VAL A 1 119 ? 9.996 23.043 -30.979 1.00 94.62 119 VAL A N 1
ATOM 927 C CA . VAL A 1 119 ? 11.249 23.117 -30.222 1.00 94.62 119 VAL A CA 1
ATOM 928 C C . VAL A 1 119 ? 11.495 21.787 -29.520 1.00 94.62 119 VAL A C 1
ATOM 930 O O . VAL A 1 119 ? 10.669 21.332 -28.723 1.00 94.62 119 VAL A O 1
ATOM 933 N N . VAL A 1 120 ? 12.656 21.183 -29.767 1.00 93.94 120 VAL A N 1
ATOM 934 C CA . VAL A 1 120 ? 13.087 19.935 -29.125 1.00 93.94 120 VAL A CA 1
ATOM 935 C C . VAL A 1 120 ? 14.294 20.214 -28.236 1.00 93.94 120 VAL A C 1
ATOM 937 O O . VAL A 1 120 ? 15.311 20.754 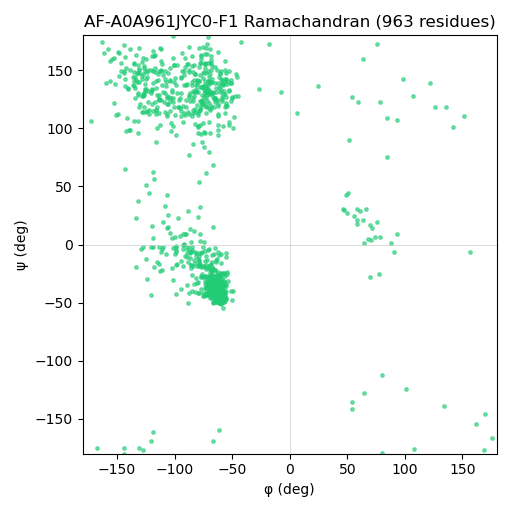-28.676 1.00 93.94 120 VAL A O 1
ATOM 940 N N . ASP A 1 121 ? 14.188 19.836 -26.966 1.00 91.94 121 ASP A N 1
ATOM 941 C CA . ASP A 1 121 ? 15.242 20.000 -25.969 1.00 91.94 121 ASP A CA 1
ATOM 942 C C . ASP A 1 121 ? 15.669 18.650 -25.364 1.00 91.94 121 ASP A C 1
ATOM 944 O O . ASP A 1 121 ? 15.325 17.569 -25.852 1.00 91.94 121 ASP A O 1
ATOM 948 N N . GLN A 1 122 ? 16.456 18.702 -24.292 1.00 88.38 122 GLN A N 1
ATOM 949 C CA . GLN A 1 122 ? 16.905 17.524 -23.552 1.00 88.38 122 GLN A CA 1
ATOM 950 C C . GLN A 1 122 ? 15.841 16.914 -22.616 1.00 88.38 122 GLN A C 1
ATOM 952 O O . GLN A 1 122 ? 16.093 15.864 -22.039 1.00 88.38 122 GLN A O 1
ATOM 957 N N . GLY A 1 123 ? 14.673 17.528 -22.417 1.00 87.25 123 GLY A N 1
ATOM 958 C CA . GLY A 1 123 ? 13.650 17.074 -21.466 1.00 87.25 123 GLY A CA 1
ATOM 959 C C . GLY A 1 123 ? 12.930 15.786 -21.882 1.00 87.25 123 GLY A C 1
ATOM 960 O O . GLY A 1 123 ? 13.180 15.236 -22.946 1.00 87.25 123 GLY A O 1
ATOM 961 N N . LYS A 1 124 ? 12.001 15.295 -21.057 1.00 84.62 124 LYS A N 1
ATOM 962 C CA . LYS A 1 124 ? 11.204 14.091 -21.378 1.00 84.62 124 LYS A CA 1
ATOM 963 C C . LYS A 1 124 ? 10.162 14.320 -22.473 1.00 84.62 124 LYS A C 1
ATOM 965 O O . LYS A 1 124 ? 9.828 13.408 -23.220 1.00 84.62 124 LYS A O 1
ATOM 970 N N . VAL A 1 125 ? 9.628 15.536 -22.555 1.00 88.06 125 VAL A N 1
ATOM 971 C CA . VAL A 1 125 ? 8.558 15.875 -23.500 1.00 88.06 125 VAL A CA 1
ATOM 972 C C . VAL A 1 125 ? 9.123 15.907 -24.919 1.00 88.06 125 VAL A C 1
ATOM 974 O O . VAL A 1 125 ? 10.178 16.496 -25.146 1.00 88.06 125 VAL A O 1
ATOM 977 N N . ARG A 1 126 ? 8.425 15.284 -25.879 1.00 88.38 126 ARG A N 1
ATOM 978 C CA . ARG A 1 126 ? 8.869 15.212 -27.282 1.00 88.38 126 ARG A CA 1
ATOM 979 C C . ARG A 1 126 ? 9.008 16.597 -27.925 1.00 88.38 126 ARG A C 1
ATOM 981 O O . ARG A 1 126 ? 9.992 16.831 -28.616 1.00 88.38 126 ARG A O 1
ATOM 988 N N . ILE A 1 127 ? 8.055 17.494 -27.663 1.00 92.56 127 ILE A N 1
ATOM 989 C CA . ILE A 1 127 ? 8.033 18.886 -28.136 1.00 92.56 127 ILE A CA 1
ATOM 990 C C . ILE A 1 127 ? 7.849 19.792 -26.916 1.00 92.56 127 ILE A C 1
ATOM 992 O O . ILE A 1 127 ? 6.855 19.676 -26.203 1.00 92.56 127 ILE A O 1
ATOM 996 N N . ARG A 1 128 ? 8.817 20.672 -26.645 1.00 90.62 128 ARG A N 1
ATOM 997 C CA . ARG A 1 128 ? 8.800 21.573 -25.478 1.00 90.62 128 ARG A CA 1
ATOM 998 C C . ARG A 1 128 ? 7.845 22.757 -25.663 1.00 90.62 128 ARG A C 1
ATOM 1000 O O . ARG A 1 128 ? 7.357 23.299 -24.677 1.00 90.62 128 ARG A O 1
ATOM 1007 N N . GLY A 1 129 ? 7.632 23.150 -26.910 1.00 92.75 129 GLY A N 1
ATOM 1008 C CA . GLY A 1 129 ? 6.859 24.303 -27.352 1.00 92.75 129 GLY A CA 1
ATOM 1009 C C . GLY A 1 129 ? 7.246 24.621 -28.793 1.00 92.75 129 GLY A C 1
ATOM 1010 O O . GLY A 1 129 ? 7.725 23.733 -29.501 1.00 92.75 129 GLY A O 1
ATOM 1011 N N . PHE A 1 130 ? 7.091 25.871 -29.215 1.00 94.94 130 PHE A N 1
ATOM 1012 C CA . PHE A 1 130 ? 7.280 26.279 -30.605 1.00 94.94 130 PHE A CA 1
ATOM 1013 C C . PHE A 1 130 ? 8.130 27.547 -30.747 1.00 94.94 130 PHE A C 1
ATOM 1015 O O . PHE A 1 130 ? 8.361 28.284 -29.787 1.00 94.94 130 PHE A O 1
ATOM 1022 N N . CYS A 1 131 ? 8.624 27.779 -31.959 1.00 92.81 131 CYS A N 1
ATOM 1023 C CA . CYS A 1 131 ? 9.371 28.957 -32.376 1.00 92.81 131 CYS A CA 1
ATOM 1024 C C . CYS A 1 131 ? 8.972 29.312 -33.816 1.00 92.81 131 CYS A C 1
ATOM 1026 O O . CYS A 1 131 ? 8.769 28.418 -34.633 1.00 92.81 131 CYS A O 1
ATOM 1028 N N . ASP A 1 132 ? 8.874 30.602 -34.135 1.00 93.06 132 ASP A N 1
ATOM 1029 C CA . ASP A 1 132 ? 8.516 31.073 -35.485 1.00 93.06 132 ASP A CA 1
ATOM 1030 C C . ASP A 1 132 ? 9.730 31.495 -36.327 1.00 93.06 132 ASP A C 1
ATOM 1032 O O . ASP A 1 132 ? 9.592 31.863 -37.493 1.00 93.06 132 ASP A O 1
ATOM 1036 N N . ASP A 1 133 ? 10.927 31.436 -35.746 1.00 90.75 133 ASP A N 1
ATOM 1037 C CA . ASP A 1 133 ? 12.170 31.847 -36.389 1.00 90.75 133 ASP A CA 1
ATOM 1038 C C . ASP A 1 133 ? 12.685 30.757 -37.340 1.00 90.75 133 ASP A C 1
ATOM 1040 O O . ASP A 1 133 ? 13.295 29.769 -36.920 1.00 90.75 133 ASP A O 1
ATOM 1044 N N . ALA A 1 134 ? 12.442 30.955 -38.637 1.00 89.81 134 ALA A N 1
ATOM 1045 C CA . ALA A 1 134 ? 12.849 30.031 -39.690 1.00 89.81 134 ALA A CA 1
ATOM 1046 C C . ALA A 1 134 ? 14.379 29.872 -39.805 1.00 89.81 134 ALA A C 1
ATOM 1048 O O . ALA A 1 134 ? 14.850 28.817 -40.228 1.00 89.81 134 ALA A O 1
ATOM 1049 N N . GLU A 1 135 ? 15.180 30.864 -39.396 1.00 89.75 135 GLU A N 1
ATOM 1050 C CA . GLU A 1 135 ? 16.647 30.787 -39.493 1.00 89.75 135 GLU A CA 1
ATOM 1051 C C . GLU A 1 135 ? 17.233 29.766 -38.506 1.00 89.75 135 GLU A C 1
ATOM 1053 O O . GLU A 1 135 ? 18.279 29.153 -38.757 1.00 89.75 135 GLU A O 1
ATOM 1058 N N . LYS A 1 136 ? 16.526 29.528 -37.395 1.00 89.50 136 LYS A N 1
ATOM 1059 C CA . LYS A 1 136 ? 16.910 28.566 -36.354 1.00 89.50 136 LYS A CA 1
ATOM 1060 C C . LYS A 1 136 ? 16.475 27.130 -36.644 1.00 89.50 136 LYS A C 1
ATOM 1062 O O . LYS A 1 136 ? 16.802 26.225 -35.876 1.00 89.50 136 LYS A O 1
ATOM 1067 N N . VAL A 1 137 ? 15.769 26.891 -37.744 1.00 92.38 137 VAL A N 1
ATOM 1068 C CA . VAL A 1 137 ? 15.287 25.554 -38.090 1.00 92.38 137 VAL A CA 1
ATOM 1069 C C . VAL A 1 137 ? 16.450 24.673 -38.543 1.00 92.38 137 VAL A C 1
ATOM 1071 O O . VAL A 1 137 ? 17.314 25.068 -39.339 1.00 92.38 137 VAL A O 1
ATOM 1074 N N . ILE A 1 138 ? 16.480 23.457 -38.005 1.00 89.94 138 ILE A N 1
ATOM 1075 C CA . ILE A 1 138 ? 17.260 22.348 -38.537 1.00 89.94 138 ILE A CA 1
ATOM 1076 C C . ILE A 1 138 ? 16.349 21.583 -39.487 1.00 89.94 138 ILE A C 1
ATOM 1078 O O . ILE A 1 138 ? 15.378 20.967 -39.051 1.00 89.94 138 ILE A O 1
ATOM 1082 N N . HIS A 1 139 ? 16.687 21.625 -40.774 1.00 91.38 139 HIS A N 1
ATOM 1083 C CA . HIS A 1 139 ? 15.979 20.861 -41.793 1.00 91.38 139 HIS A CA 1
ATOM 1084 C C . HIS A 1 139 ? 16.387 19.390 -41.730 1.00 91.38 139 HIS A C 1
ATOM 1086 O O . HIS A 1 139 ? 17.568 19.047 -41.860 1.00 91.38 139 HIS A O 1
ATOM 1092 N N . VAL A 1 140 ? 15.405 18.522 -41.512 1.00 90.81 140 VAL A N 1
ATOM 1093 C CA . VAL A 1 140 ? 15.586 17.089 -41.303 1.00 90.81 140 VAL A CA 1
ATOM 1094 C C . VAL A 1 140 ? 15.320 16.368 -42.620 1.00 90.81 140 VAL A C 1
ATOM 1096 O O . VAL A 1 140 ? 14.193 16.036 -42.960 1.00 90.81 140 VAL A O 1
ATOM 1099 N N . THR A 1 141 ? 16.384 16.109 -43.382 1.00 87.06 141 THR A N 1
ATOM 1100 C CA . THR A 1 141 ? 16.304 15.339 -44.640 1.00 87.06 141 THR A CA 1
ATOM 1101 C C . THR A 1 141 ? 16.342 13.826 -44.422 1.00 87.06 141 THR A C 1
ATOM 1103 O O . THR A 1 141 ? 15.964 13.057 -45.302 1.00 87.06 141 THR A O 1
ATOM 1106 N N . GLN A 1 142 ? 16.815 13.392 -43.253 1.00 89.19 142 GLN A N 1
ATOM 1107 C CA . GLN A 1 142 ? 16.837 12.008 -42.785 1.00 89.19 142 GLN A CA 1
ATOM 1108 C C . GLN A 1 142 ? 16.572 12.004 -41.276 1.00 89.19 142 GLN A C 1
ATOM 1110 O O . GLN A 1 142 ? 17.026 12.938 -40.611 1.00 89.19 142 GLN A O 1
ATOM 1115 N N . PRO A 1 143 ? 15.911 10.975 -40.715 1.00 94.12 143 PRO A N 1
ATOM 1116 C CA . PRO A 1 143 ? 15.590 10.946 -39.293 1.00 94.12 143 PRO A CA 1
ATOM 1117 C C . PRO A 1 143 ? 16.822 11.092 -38.390 1.00 94.12 143 PRO A C 1
ATOM 1119 O O . PRO A 1 143 ? 17.880 10.514 -38.648 1.00 94.12 143 PRO A O 1
ATOM 1122 N N . LEU A 1 144 ? 16.669 11.848 -37.306 1.00 94.62 144 LEU A N 1
ATOM 1123 C CA . LEU A 1 144 ? 17.713 12.170 -36.338 1.00 94.62 144 LEU A CA 1
ATOM 1124 C C . LEU A 1 144 ? 17.354 11.639 -34.954 1.00 94.62 144 LEU A C 1
ATOM 1126 O O . LEU A 1 144 ? 16.186 11.588 -34.568 1.00 94.62 144 LEU A O 1
ATOM 1130 N N . ILE A 1 145 ? 18.382 11.298 -34.178 1.00 95.31 145 ILE A N 1
ATOM 1131 C CA . ILE A 1 145 ? 18.250 10.942 -32.770 1.00 95.31 145 ILE A CA 1
ATOM 1132 C C . ILE A 1 145 ? 18.774 12.074 -31.900 1.00 95.31 145 ILE A C 1
ATOM 1134 O O . ILE A 1 145 ? 19.907 12.532 -32.047 1.00 95.31 145 ILE A O 1
ATOM 1138 N N . ILE A 1 146 ? 17.947 12.502 -30.958 1.00 94.25 146 ILE A N 1
ATOM 1139 C CA . ILE A 1 146 ? 18.292 13.510 -29.968 1.00 94.25 146 ILE A CA 1
ATOM 1140 C C . ILE A 1 146 ? 18.616 12.825 -28.651 1.00 94.25 146 ILE A C 1
ATOM 1142 O O . ILE A 1 146 ? 17.783 12.089 -28.138 1.00 94.25 146 ILE A O 1
ATOM 1146 N N . PHE A 1 147 ? 19.787 13.097 -28.082 1.00 93.88 147 PHE A N 1
ATOM 1147 C CA . PHE A 1 147 ? 20.184 12.644 -26.750 1.00 93.88 147 PHE A CA 1
ATOM 1148 C C . PHE A 1 147 ? 20.334 13.834 -25.796 1.00 93.88 147 PHE A C 1
ATOM 1150 O O . PHE A 1 147 ? 21.032 14.805 -26.100 1.00 93.88 147 PHE A O 1
ATOM 1157 N N . GLY A 1 148 ? 19.689 13.756 -24.633 1.00 91.94 148 GLY A N 1
ATOM 1158 C CA . GLY A 1 148 ? 19.797 14.752 -23.572 1.00 91.94 148 GLY A CA 1
ATOM 1159 C C . GLY A 1 148 ? 21.005 14.506 -22.669 1.00 91.94 148 GLY A C 1
ATOM 1160 O O . GLY A 1 148 ? 21.014 13.573 -21.872 1.00 91.94 148 GLY A O 1
ATOM 1161 N N . ASP A 1 149 ? 22.016 15.370 -22.740 1.00 88.69 149 ASP A N 1
ATOM 1162 C CA . ASP A 1 149 ? 23.281 15.214 -22.008 1.00 88.69 149 ASP A CA 1
ATOM 1163 C C . ASP A 1 149 ? 23.097 15.265 -20.476 1.00 88.69 149 ASP A C 1
ATOM 1165 O O . ASP A 1 149 ? 23.827 14.592 -19.754 1.00 88.69 149 ASP A O 1
ATOM 1169 N N . HIS A 1 150 ? 22.098 15.985 -19.954 1.00 86.56 150 HIS A N 1
ATOM 1170 C CA . HIS A 1 150 ? 21.813 16.015 -18.508 1.00 86.56 150 HIS A CA 1
ATOM 1171 C C . HIS A 1 150 ? 20.692 15.065 -18.063 1.00 86.56 150 HIS A C 1
ATOM 1173 O O . HIS A 1 150 ? 20.571 14.782 -16.876 1.00 86.56 150 HIS A O 1
ATOM 1179 N N . THR A 1 151 ? 19.870 14.568 -18.986 1.00 85.94 151 THR A N 1
ATOM 1180 C CA . THR A 1 151 ? 18.650 13.807 -18.658 1.00 85.94 151 THR A CA 1
ATOM 1181 C C . THR A 1 151 ? 18.737 12.331 -19.030 1.00 85.94 151 THR A C 1
ATOM 1183 O O . THR A 1 151 ? 18.037 11.526 -18.420 1.00 85.94 151 THR A O 1
ATOM 1186 N N . ARG A 1 152 ? 19.624 11.970 -19.972 1.00 90.50 152 ARG A N 1
ATOM 1187 C CA . ARG A 1 152 ? 19.756 10.648 -20.616 1.00 90.50 152 ARG A CA 1
ATOM 1188 C C . ARG A 1 152 ? 18.579 10.270 -21.524 1.00 90.50 152 ARG A C 1
ATOM 1190 O O . ARG A 1 152 ? 18.564 9.174 -22.069 1.00 90.50 152 ARG A O 1
ATOM 1197 N N . GLU A 1 153 ? 17.623 11.176 -21.718 1.00 90.25 153 GLU A N 1
ATOM 1198 C CA . GLU A 1 153 ? 16.460 10.939 -22.574 1.00 90.25 153 GLU A CA 1
ATOM 1199 C C . GLU A 1 153 ? 16.870 10.893 -24.047 1.00 90.25 153 GLU A C 1
ATOM 1201 O O . GLU A 1 153 ? 17.686 11.707 -24.498 1.00 90.25 153 GLU A O 1
ATOM 1206 N N . THR A 1 154 ? 16.274 9.972 -24.805 1.00 92.75 154 THR A N 1
ATOM 1207 C CA . THR A 1 154 ? 16.494 9.847 -26.250 1.00 92.75 154 THR A CA 1
ATOM 1208 C C . THR A 1 154 ? 15.199 10.062 -27.021 1.00 92.75 154 THR A C 1
ATOM 1210 O O . THR A 1 154 ? 14.136 9.592 -26.616 1.00 92.75 154 THR A O 1
ATOM 1213 N N . LYS A 1 155 ? 15.265 10.775 -28.147 1.00 93.50 155 LYS A N 1
ATOM 1214 C CA . LYS A 1 155 ? 14.105 11.020 -29.013 1.00 93.50 155 LYS A CA 1
ATOM 1215 C C . LYS A 1 155 ? 14.425 10.711 -30.461 1.00 93.50 155 LYS A C 1
ATOM 1217 O O . LYS A 1 155 ? 15.480 11.102 -30.950 1.00 93.50 155 LYS A O 1
ATOM 1222 N N . PHE A 1 156 ? 13.466 10.102 -31.139 1.00 94.31 156 PHE A N 1
ATOM 1223 C CA . PHE A 1 156 ? 13.422 9.999 -32.589 1.00 94.31 156 PHE A CA 1
ATOM 1224 C C . PHE A 1 156 ? 12.723 11.237 -33.179 1.00 94.31 156 PHE A C 1
ATOM 1226 O O . PHE A 1 156 ? 11.617 11.589 -32.752 1.00 94.31 156 PHE A O 1
ATOM 1233 N N . VAL A 1 157 ? 13.375 11.908 -34.130 1.00 94.75 157 VAL A N 1
ATOM 1234 C CA . VAL A 1 157 ? 12.884 13.132 -34.780 1.00 94.75 157 VAL A CA 1
ATOM 1235 C C . VAL A 1 157 ? 12.999 12.995 -36.296 1.00 94.75 157 VAL A C 1
ATOM 1237 O O . VAL A 1 157 ? 14.090 12.862 -36.840 1.00 94.75 157 VAL A O 1
ATOM 1240 N N . ASP A 1 158 ? 11.859 13.047 -36.969 1.00 94.50 158 ASP A N 1
ATOM 1241 C CA . ASP A 1 158 ? 11.672 12.894 -38.415 1.00 94.50 158 ASP A CA 1
ATOM 1242 C C . ASP A 1 158 ? 11.038 14.135 -39.066 1.00 94.50 158 ASP A C 1
ATOM 1244 O O . ASP A 1 158 ? 10.562 14.075 -40.195 1.00 94.50 158 ASP A O 1
ATOM 1248 N N . PHE A 1 159 ? 11.041 15.263 -38.356 1.00 94.25 159 PHE A N 1
ATOM 1249 C CA . PHE A 1 159 ? 10.471 16.536 -38.789 1.00 94.25 159 PHE A CA 1
ATOM 1250 C C . PHE A 1 159 ? 11.418 17.700 -38.486 1.00 94.25 159 PHE A C 1
ATOM 1252 O O . PHE A 1 159 ? 12.234 17.625 -37.566 1.00 94.25 159 PHE A O 1
ATOM 1259 N N . ASP A 1 160 ? 11.270 18.792 -39.234 1.00 94.50 160 ASP A N 1
ATOM 1260 C CA . ASP A 1 160 ? 12.011 20.040 -39.038 1.00 94.50 160 ASP A CA 1
ATOM 1261 C C . ASP A 1 160 ? 11.753 20.636 -37.650 1.00 94.50 160 ASP A C 1
ATOM 1263 O O . ASP A 1 160 ? 10.606 20.772 -37.218 1.00 94.50 160 ASP A O 1
ATOM 1267 N N . PHE A 1 161 ? 12.817 21.010 -36.940 1.00 94.81 161 PHE A N 1
ATOM 1268 C CA . PHE A 1 161 ? 12.705 21.463 -35.554 1.00 94.81 161 PHE A CA 1
ATOM 1269 C C . PHE A 1 161 ? 13.761 22.506 -35.180 1.00 94.81 161 PHE A C 1
ATOM 1271 O O . PHE A 1 161 ? 14.777 22.673 -35.856 1.00 94.81 161 PHE A O 1
ATOM 1278 N N . VAL A 1 162 ? 13.527 23.191 -34.060 1.00 94.31 162 VAL A N 1
ATOM 1279 C CA . VAL A 1 162 ? 14.459 24.145 -33.446 1.00 94.31 162 VAL A CA 1
ATOM 1280 C C . VAL A 1 162 ? 15.054 23.546 -32.170 1.00 94.31 162 VAL A C 1
ATOM 1282 O O . VAL A 1 162 ? 14.361 22.904 -31.378 1.00 94.31 162 VAL A O 1
ATOM 1285 N N . VAL A 1 163 ? 16.350 23.759 -31.941 1.00 93.12 163 VAL A N 1
ATOM 1286 C CA . VAL A 1 163 ? 17.063 23.197 -30.782 1.00 93.12 163 VAL A CA 1
ATOM 1287 C C . VAL A 1 163 ? 16.830 24.051 -29.534 1.00 93.12 163 VAL A C 1
ATOM 1289 O O . VAL A 1 163 ? 17.022 25.266 -29.553 1.00 93.12 163 VAL A O 1
ATOM 1292 N N . GLY A 1 164 ? 16.466 23.421 -28.417 1.00 90.69 164 GLY A N 1
ATOM 1293 C CA . GLY A 1 164 ? 16.347 24.092 -27.120 1.00 90.69 164 GLY A CA 1
ATOM 1294 C C . GLY A 1 164 ? 17.687 24.548 -26.516 1.00 90.69 164 GLY A C 1
ATOM 1295 O O . GLY A 1 164 ? 18.770 24.157 -26.952 1.00 90.69 164 GLY A O 1
ATOM 1296 N N . ALA A 1 165 ? 17.609 25.368 -25.467 1.00 78.06 165 ALA A N 1
ATOM 1297 C CA . ALA A 1 165 ? 18.740 26.127 -24.929 1.00 78.06 165 ALA A CA 1
ATOM 1298 C C . ALA A 1 165 ? 19.944 25.293 -24.437 1.00 78.06 165 ALA A C 1
ATOM 1300 O O . ALA A 1 165 ? 21.064 25.798 -24.467 1.00 78.06 165 ALA A O 1
ATOM 1301 N N . ASP A 1 166 ? 19.764 24.028 -24.031 1.00 73.44 166 ASP A N 1
ATOM 1302 C CA . ASP A 1 166 ? 20.790 23.282 -23.288 1.00 73.44 166 ASP A CA 1
ATOM 1303 C C . ASP A 1 166 ? 20.887 21.787 -23.606 1.00 73.44 166 ASP A C 1
ATOM 1305 O O . ASP A 1 166 ? 19.894 21.116 -23.877 1.00 73.44 166 ASP A O 1
ATOM 1309 N N . GLY A 1 167 ? 22.112 21.255 -23.488 1.00 82.50 167 GLY A N 1
ATOM 1310 C CA . GLY A 1 167 ? 22.402 19.820 -23.330 1.00 82.50 167 GLY A CA 1
ATOM 1311 C C . GLY A 1 167 ? 22.032 18.885 -24.487 1.00 82.50 167 GLY A C 1
ATOM 1312 O O . GLY A 1 167 ? 22.256 17.685 -24.378 1.00 82.50 167 GLY A O 1
ATOM 1313 N N . VAL A 1 168 ? 21.496 19.392 -25.594 1.00 90.75 168 VAL A N 1
ATOM 1314 C CA . VAL A 1 168 ? 21.075 18.575 -26.739 1.00 90.75 168 VAL A CA 1
ATOM 1315 C C . VAL A 1 168 ? 22.282 18.031 -27.516 1.00 90.75 168 VAL A C 1
ATOM 1317 O O . VAL A 1 168 ? 23.207 18.771 -27.857 1.00 90.75 168 VAL A O 1
ATOM 1320 N N . LYS A 1 169 ? 22.274 16.728 -27.814 1.00 92.62 169 LYS A N 1
ATOM 1321 C CA . LYS A 1 169 ? 23.195 16.064 -28.748 1.00 92.62 169 LYS A CA 1
ATOM 1322 C C . LYS A 1 169 ? 22.396 15.487 -29.908 1.00 92.62 169 LYS A C 1
ATOM 1324 O O . LYS A 1 169 ? 21.503 14.680 -29.683 1.00 92.62 169 LYS A O 1
ATOM 1329 N N . ILE A 1 170 ? 22.726 15.899 -31.128 1.00 93.31 170 ILE A N 1
ATOM 1330 C CA . ILE A 1 170 ? 22.044 15.463 -32.349 1.00 93.31 170 ILE A CA 1
ATOM 1331 C C . ILE A 1 170 ? 22.907 14.395 -33.019 1.00 93.31 170 ILE A C 1
ATOM 1333 O O . ILE A 1 170 ? 24.080 14.633 -33.316 1.00 93.31 170 ILE A O 1
ATOM 1337 N N . LEU A 1 171 ? 22.337 13.217 -33.240 1.00 93.31 171 LEU A N 1
ATOM 1338 C CA . LEU A 1 171 ? 22.985 12.061 -33.845 1.00 93.31 171 LEU A CA 1
ATOM 1339 C C . LEU A 1 171 ? 22.222 11.687 -35.118 1.00 93.31 171 LEU A C 1
ATOM 1341 O O . LEU A 1 171 ? 21.038 11.372 -35.053 1.00 93.31 171 LEU A O 1
ATOM 1345 N N . ARG A 1 172 ? 22.890 11.699 -36.272 1.00 93.06 172 ARG A N 1
ATOM 1346 C CA . ARG A 1 172 ? 22.330 11.182 -37.525 1.00 93.06 172 ARG A CA 1
ATOM 1347 C C . ARG A 1 172 ? 22.779 9.737 -37.729 1.00 93.06 172 ARG A C 1
ATOM 1349 O O . ARG A 1 172 ? 23.988 9.529 -37.852 1.00 93.06 172 ARG A O 1
ATOM 1356 N N . PRO A 1 173 ? 21.861 8.760 -37.768 1.00 93.44 173 PRO A N 1
ATOM 1357 C CA . PRO A 1 173 ? 22.197 7.369 -38.047 1.00 93.44 173 PRO A CA 1
ATOM 1358 C C . PRO A 1 173 ? 22.846 7.204 -39.428 1.00 93.44 173 PRO A C 1
ATOM 1360 O O . PRO A 1 173 ? 22.521 7.928 -40.368 1.00 93.44 173 PRO A O 1
ATOM 1363 N N . VAL A 1 174 ? 23.767 6.249 -39.553 1.00 90.56 174 VAL A N 1
ATOM 1364 C CA . VAL A 1 174 ? 24.433 5.884 -40.811 1.00 90.56 174 VAL A CA 1
ATOM 1365 C C . VAL A 1 174 ? 24.345 4.374 -40.977 1.00 90.56 174 VAL A C 1
ATOM 1367 O O . VAL A 1 174 ? 24.820 3.639 -40.115 1.00 90.56 174 VAL A O 1
ATOM 1370 N N . GLY A 1 175 ? 23.729 3.917 -42.070 1.00 87.75 175 GLY A N 1
ATOM 1371 C CA . GLY A 1 175 ? 23.587 2.505 -42.451 1.00 87.75 175 GLY A CA 1
ATOM 1372 C C . GLY A 1 175 ? 22.649 1.651 -41.583 1.00 87.75 175 GLY A C 1
ATOM 1373 O O . GLY A 1 175 ? 22.081 0.695 -42.099 1.00 87.75 175 GLY A O 1
ATOM 1374 N N . ALA A 1 176 ? 22.463 1.979 -40.302 1.00 92.12 176 ALA A N 1
ATOM 1375 C CA . ALA A 1 176 ? 21.492 1.332 -39.417 1.00 92.12 176 ALA A CA 1
ATOM 1376 C C . ALA A 1 176 ? 20.091 1.949 -39.557 1.00 92.12 176 ALA A C 1
ATOM 1378 O O . ALA A 1 176 ? 19.966 3.137 -39.867 1.00 92.12 176 ALA A O 1
ATOM 1379 N N . ASP A 1 177 ? 19.050 1.163 -39.266 1.00 94.75 177 ASP A N 1
ATOM 1380 C CA . ASP A 1 177 ? 17.683 1.669 -39.188 1.00 94.75 177 ASP A CA 1
ATOM 1381 C C . ASP A 1 177 ? 17.576 2.717 -38.056 1.00 94.75 177 ASP A C 1
ATOM 1383 O O . ASP A 1 177 ? 17.919 2.429 -36.899 1.00 94.75 177 ASP A O 1
ATOM 1387 N N . PRO A 1 178 ? 17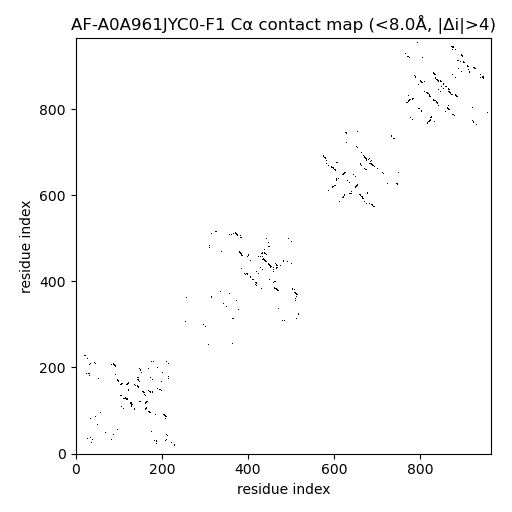.110 3.946 -38.352 1.00 94.75 178 PRO A N 1
ATOM 1388 C CA . PRO A 1 178 ? 17.022 5.014 -37.363 1.00 94.75 178 PRO A CA 1
ATOM 1389 C C . PRO A 1 178 ? 16.136 4.701 -36.152 1.00 94.75 178 PRO A C 1
ATOM 1391 O O . PRO A 1 178 ? 16.461 5.111 -35.036 1.00 94.75 178 PRO A O 1
ATOM 1394 N N . ARG A 1 179 ? 15.024 3.981 -36.344 1.00 95.00 179 ARG A N 1
ATOM 1395 C CA . ARG A 1 179 ? 14.106 3.626 -35.254 1.00 95.00 179 ARG A CA 1
ATOM 1396 C C . ARG A 1 179 ? 14.710 2.536 -34.386 1.00 95.00 179 ARG A C 1
ATOM 1398 O O . ARG A 1 179 ? 14.709 2.678 -33.169 1.00 95.00 179 ARG A O 1
ATOM 1405 N N . PHE A 1 180 ? 15.307 1.502 -34.975 1.00 95.38 180 PHE A N 1
ATOM 1406 C CA . PHE A 1 180 ? 16.023 0.483 -34.210 1.00 95.38 180 PHE A CA 1
ATOM 1407 C C . PHE A 1 180 ? 17.142 1.110 -33.375 1.00 95.38 180 PHE A C 1
ATOM 1409 O O . PHE A 1 180 ? 17.286 0.803 -32.192 1.00 95.38 180 PHE A O 1
ATOM 1416 N N . TYR A 1 181 ? 17.901 2.042 -33.957 1.00 95.38 181 TYR A N 1
ATOM 1417 C CA . TYR A 1 181 ? 18.949 2.740 -33.224 1.00 95.38 181 TYR A CA 1
ATOM 1418 C C . TYR A 1 181 ? 18.396 3.553 -32.042 1.00 95.38 181 TYR A C 1
ATOM 1420 O O . TYR A 1 181 ? 18.967 3.513 -30.952 1.00 95.38 181 TYR A O 1
ATOM 1428 N N . HIS A 1 182 ? 17.253 4.229 -32.210 1.00 95.12 182 HIS A N 1
ATOM 1429 C CA . HIS A 1 182 ? 16.548 4.887 -31.103 1.00 95.12 182 HIS A CA 1
ATOM 1430 C C . HIS A 1 182 ? 16.148 3.902 -29.997 1.00 95.12 182 HIS A C 1
ATOM 1432 O O . HIS A 1 182 ? 16.372 4.195 -28.821 1.00 95.12 182 HIS A O 1
ATOM 1438 N N . LEU A 1 183 ? 15.615 2.730 -30.354 1.00 94.06 183 LEU A N 1
ATOM 1439 C CA . LEU A 1 183 ? 15.238 1.683 -29.397 1.00 94.06 183 LEU A CA 1
ATOM 1440 C C . LEU A 1 183 ? 16.457 1.160 -28.625 1.00 94.06 183 LEU A C 1
ATOM 1442 O O . LEU A 1 183 ? 16.413 1.062 -27.399 1.00 94.06 183 LEU A O 1
ATOM 1446 N N . ALA A 1 184 ? 17.564 0.893 -29.321 1.00 93.12 184 ALA A N 1
ATOM 1447 C CA . ALA A 1 184 ? 18.804 0.423 -28.712 1.00 93.12 184 ALA A CA 1
ATOM 1448 C C . ALA A 1 184 ? 19.390 1.450 -27.729 1.00 93.12 184 ALA A C 1
ATOM 1450 O O . ALA A 1 184 ? 19.831 1.087 -26.640 1.00 93.12 184 ALA A O 1
ATOM 1451 N N . LEU A 1 185 ? 19.347 2.739 -28.080 1.00 92.94 185 LEU A N 1
ATOM 1452 C CA . LEU A 1 185 ? 19.776 3.817 -27.189 1.00 92.94 185 LEU A CA 1
ATOM 1453 C C . LEU A 1 185 ? 18.823 4.028 -26.005 1.00 92.94 185 LEU A C 1
ATOM 1455 O O . LEU A 1 185 ? 19.284 4.342 -24.912 1.00 92.94 185 LEU A O 1
ATOM 1459 N N . SER A 1 186 ? 17.517 3.846 -26.210 1.00 91.38 186 SER A N 1
ATOM 1460 C CA . SER A 1 186 ? 16.495 3.934 -25.156 1.00 91.38 186 SER A CA 1
ATOM 1461 C C . SER A 1 186 ? 16.614 2.811 -24.125 1.00 91.38 186 SER A C 1
ATOM 1463 O O . SER A 1 186 ? 16.246 2.995 -22.967 1.00 91.38 186 SER A O 1
ATOM 1465 N N . TRP A 1 187 ? 17.110 1.646 -24.543 1.00 90.50 187 TRP A N 1
ATOM 1466 C CA . TRP A 1 187 ? 17.322 0.492 -23.673 1.00 90.50 187 TRP A CA 1
ATOM 1467 C C . TRP A 1 187 ? 18.576 0.618 -22.792 1.00 90.50 187 TRP A C 1
ATOM 1469 O O . TRP A 1 187 ? 18.600 0.054 -21.699 1.00 90.50 187 TRP A O 1
ATOM 1479 N N . LEU A 1 188 ? 19.604 1.354 -23.233 1.00 87.12 188 LEU A N 1
ATOM 1480 C CA . LEU A 1 188 ? 20.881 1.452 -22.522 1.00 87.12 188 LEU A CA 1
ATOM 1481 C C . LEU A 1 188 ? 20.710 1.932 -21.066 1.00 87.12 188 LEU A C 1
ATOM 1483 O O . LEU A 1 188 ? 20.307 3.080 -20.841 1.00 87.12 188 LEU A O 1
ATOM 1487 N N . PRO A 1 189 ? 21.097 1.121 -20.065 1.00 81.00 189 PRO A N 1
ATOM 1488 C CA . PRO A 1 189 ? 21.102 1.553 -18.677 1.00 81.00 189 PRO A CA 1
ATOM 1489 C C . PRO A 1 189 ? 22.289 2.495 -18.445 1.00 81.00 189 PRO A C 1
ATOM 1491 O O . PRO A 1 189 ? 23.423 2.070 -18.254 1.00 81.00 189 PRO A O 1
ATOM 1494 N N . LEU A 1 190 ? 22.042 3.804 -18.499 1.00 83.12 190 LEU A N 1
ATOM 1495 C CA . LEU A 1 190 ? 23.053 4.816 -18.193 1.00 83.12 190 LEU A CA 1
ATOM 1496 C C . LEU A 1 190 ? 22.915 5.269 -16.740 1.00 83.12 190 LEU A C 1
ATOM 1498 O O . LEU A 1 190 ? 21.895 5.864 -16.385 1.00 83.12 190 LEU A O 1
ATOM 1502 N N . ASP A 1 191 ? 23.944 5.069 -15.918 1.00 77.12 191 ASP A N 1
ATOM 1503 C CA . ASP A 1 191 ? 23.944 5.527 -14.524 1.00 77.12 191 ASP A CA 1
ATOM 1504 C C . ASP A 1 191 ? 23.728 7.040 -14.410 1.00 77.12 191 ASP A C 1
ATOM 1506 O O . ASP A 1 191 ? 24.299 7.843 -15.158 1.00 77.12 191 ASP A O 1
ATOM 1510 N N . SER A 1 192 ? 22.896 7.442 -13.447 1.00 71.94 192 SER A N 1
ATOM 1511 C CA . SER A 1 192 ? 22.646 8.856 -13.165 1.00 71.94 192 SER A CA 1
ATOM 1512 C C . SER A 1 192 ? 23.835 9.455 -12.423 1.00 71.94 192 SER A C 1
ATOM 1514 O O . SER A 1 192 ? 24.168 9.022 -11.323 1.00 71.94 192 SER A O 1
ATOM 1516 N N . ARG A 1 193 ? 24.433 10.513 -12.974 1.00 72.69 193 ARG A N 1
ATOM 1517 C CA . ARG A 1 193 ? 25.439 11.344 -12.290 1.00 72.69 193 ARG A CA 1
ATOM 1518 C C . ARG A 1 193 ? 24.828 12.611 -11.680 1.00 72.69 193 ARG A C 1
ATOM 1520 O O . ARG A 1 193 ? 25.521 13.615 -11.511 1.00 72.69 193 ARG A O 1
ATOM 1527 N N . GLY A 1 194 ? 23.521 12.614 -11.405 1.00 69.44 194 GLY A N 1
ATOM 1528 C CA . GLY A 1 194 ? 22.797 13.818 -10.989 1.00 69.44 194 GLY A CA 1
ATOM 1529 C C . GLY A 1 194 ? 22.787 14.873 -12.103 1.00 69.44 194 GLY A C 1
ATOM 1530 O O . GLY A 1 194 ? 22.447 14.561 -13.238 1.00 69.44 194 GLY A O 1
ATOM 1531 N N . TYR A 1 195 ? 23.198 16.112 -11.806 1.00 66.19 195 TYR A N 1
ATOM 1532 C CA . TYR A 1 195 ? 23.282 17.203 -12.799 1.00 66.19 195 TYR A CA 1
ATOM 1533 C C . TYR A 1 195 ? 24.474 17.071 -13.778 1.00 66.19 195 TYR A C 1
ATOM 1535 O O . TYR A 1 195 ? 24.699 17.938 -14.624 1.00 66.19 195 TYR A O 1
ATOM 1543 N N . GLY A 1 196 ? 25.272 16.002 -13.675 1.00 77.06 196 GLY A N 1
ATOM 1544 C CA . GLY A 1 196 ? 26.417 15.752 -14.554 1.00 77.06 196 GLY A CA 1
ATOM 1545 C C . GLY A 1 196 ? 26.051 15.580 -16.038 1.00 77.06 196 GLY A C 1
ATOM 1546 O O . GLY A 1 196 ? 24.895 15.383 -16.398 1.00 77.06 196 GLY A O 1
ATOM 1547 N N . ARG A 1 197 ? 27.064 15.646 -16.915 1.00 83.31 197 ARG A N 1
ATOM 1548 C CA . ARG A 1 197 ? 26.939 15.352 -18.356 1.00 83.31 197 ARG A CA 1
ATOM 1549 C C . ARG A 1 197 ? 27.131 13.856 -18.623 1.00 83.31 197 ARG A C 1
ATOM 1551 O O . ARG A 1 197 ? 28.122 13.273 -18.173 1.00 83.31 197 ARG A O 1
ATOM 1558 N N . HIS A 1 198 ? 26.224 13.249 -19.379 1.00 88.94 198 HIS A N 1
ATOM 1559 C CA . HIS A 1 198 ? 26.116 11.805 -19.601 1.00 88.94 198 HIS A CA 1
ATOM 1560 C C . HIS A 1 198 ? 26.546 11.373 -21.009 1.00 88.94 198 HIS A C 1
ATOM 1562 O O . HIS A 1 198 ? 26.739 10.188 -21.256 1.00 88.94 198 HIS A O 1
ATOM 1568 N N . PHE A 1 199 ? 26.800 12.295 -21.937 1.00 88.50 199 PHE A N 1
ATOM 1569 C CA . PHE A 1 199 ? 27.232 11.955 -23.295 1.00 88.50 199 PHE A CA 1
ATOM 1570 C C . PHE A 1 199 ? 28.582 11.225 -23.314 1.00 88.50 199 PHE A C 1
ATOM 1572 O O . PHE A 1 199 ? 28.835 10.404 -24.191 1.00 88.50 199 PHE A O 1
ATOM 1579 N N . LYS A 1 200 ? 29.450 11.470 -22.320 1.00 86.69 200 LYS A N 1
ATOM 1580 C CA . LYS A 1 200 ? 30.692 10.700 -22.148 1.00 86.69 200 LYS A CA 1
ATOM 1581 C C . LYS A 1 200 ? 30.412 9.231 -21.808 1.00 86.69 200 LYS A C 1
ATOM 1583 O O . LYS A 1 200 ? 31.111 8.376 -22.335 1.00 86.69 200 LYS A O 1
ATOM 1588 N N . LEU A 1 201 ? 29.392 8.959 -20.986 1.00 85.81 201 LEU A N 1
ATOM 1589 C CA . LEU A 1 201 ? 28.951 7.596 -20.668 1.00 85.81 201 LEU A CA 1
ATOM 1590 C C . LEU A 1 201 ? 28.386 6.912 -21.909 1.00 85.81 201 LEU A C 1
ATOM 1592 O O . LEU A 1 201 ? 28.731 5.770 -22.196 1.00 85.81 201 LEU A O 1
ATOM 1596 N N . LEU A 1 202 ? 27.584 7.641 -22.692 1.00 88.31 202 LEU A N 1
ATOM 1597 C CA . LEU A 1 202 ? 27.060 7.121 -23.949 1.00 88.31 202 LEU A CA 1
ATOM 1598 C C . LEU A 1 202 ? 28.195 6.741 -24.913 1.00 88.31 202 LEU A C 1
ATOM 1600 O O . LEU A 1 202 ? 28.165 5.667 -25.499 1.00 88.31 202 LEU A O 1
ATOM 1604 N N . LYS A 1 203 ? 29.243 7.568 -25.031 1.00 85.69 203 LYS A N 1
ATOM 1605 C CA . LYS A 1 203 ? 30.416 7.256 -25.869 1.00 85.69 203 LYS A CA 1
ATOM 1606 C C . LYS A 1 203 ? 31.178 6.001 -25.436 1.00 85.69 203 LYS A C 1
ATOM 1608 O O . LYS A 1 203 ? 31.773 5.362 -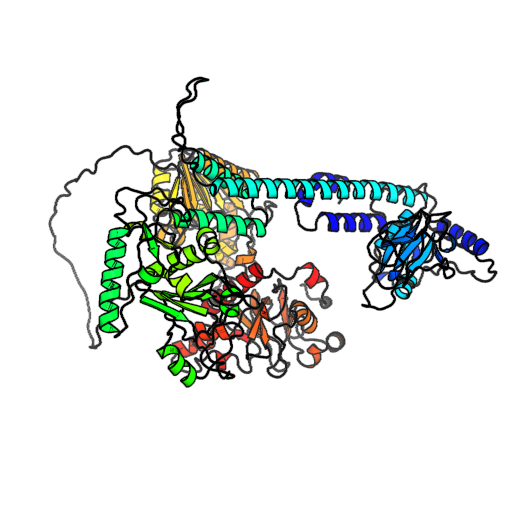26.296 1.00 85.69 203 LYS A O 1
ATOM 1613 N N . SER A 1 204 ? 31.202 5.685 -24.141 1.00 84.62 204 SER A N 1
ATOM 1614 C CA . SER A 1 204 ? 31.863 4.486 -23.608 1.00 84.62 204 SER A CA 1
ATOM 1615 C C . SER A 1 204 ? 30.958 3.250 -23.556 1.00 84.62 204 SER A C 1
ATOM 1617 O O . SER A 1 204 ? 31.440 2.170 -23.234 1.00 84.62 204 SER A O 1
ATOM 1619 N N . SER A 1 205 ? 29.664 3.399 -23.846 1.00 88.56 205 SER A N 1
ATOM 1620 C CA . SER A 1 205 ? 28.687 2.304 -23.827 1.00 88.56 205 SER A CA 1
ATOM 1621 C C . SER A 1 205 ? 28.673 1.537 -25.150 1.00 88.56 205 SER A C 1
ATOM 1623 O O . SER A 1 205 ? 29.114 2.054 -26.178 1.00 88.56 205 SER A O 1
ATOM 1625 N N . HIS A 1 206 ? 28.118 0.324 -25.139 1.00 89.88 206 HIS A N 1
ATOM 1626 C CA . HIS A 1 206 ? 27.979 -0.534 -26.318 1.00 89.88 206 HIS A CA 1
ATOM 1627 C C . HIS A 1 206 ? 26.519 -0.931 -26.531 1.00 89.88 206 HIS A C 1
ATOM 1629 O O . HIS A 1 206 ? 25.790 -1.152 -25.569 1.00 89.88 206 HIS A O 1
ATOM 1635 N N . VAL A 1 207 ? 26.103 -1.033 -27.791 1.00 91.25 207 VAL A N 1
ATOM 1636 C CA . VAL A 1 207 ? 24.768 -1.490 -28.195 1.00 91.25 207 VAL A CA 1
ATOM 1637 C C . VAL A 1 207 ? 24.877 -2.685 -29.138 1.00 91.25 207 VAL A C 1
ATOM 1639 O O . VAL A 1 207 ? 25.854 -2.786 -29.889 1.00 91.25 207 VAL A O 1
ATOM 1642 N N . PRO A 1 208 ? 23.886 -3.585 -29.128 1.00 92.25 208 PRO A N 1
ATOM 1643 C CA . PRO A 1 208 ? 23.828 -4.672 -30.085 1.00 92.25 208 PRO A CA 1
ATOM 1644 C C . PRO A 1 208 ? 23.344 -4.159 -31.450 1.00 92.25 208 PRO A C 1
ATOM 1646 O O . PRO A 1 208 ? 22.382 -3.396 -31.535 1.00 92.25 208 PRO A O 1
ATOM 1649 N N . LEU A 1 209 ? 24.006 -4.590 -32.524 1.00 93.00 209 LEU A N 1
ATOM 1650 C CA . LEU A 1 209 ? 23.656 -4.273 -33.907 1.00 93.00 209 LEU A CA 1
ATOM 1651 C C . LEU A 1 209 ? 23.264 -5.564 -34.661 1.00 93.00 209 LEU A C 1
ATOM 1653 O O . LEU A 1 209 ? 24.140 -6.405 -34.892 1.00 93.00 209 LEU A O 1
ATOM 1657 N N . PRO A 1 210 ? 21.985 -5.727 -35.050 1.00 94.75 210 PRO A N 1
ATOM 1658 C CA . PRO A 1 210 ? 21.501 -6.824 -35.892 1.00 94.75 210 PRO A CA 1
ATOM 1659 C C . PRO A 1 210 ? 21.804 -6.605 -37.384 1.00 94.75 210 PRO A C 1
ATOM 1661 O O . PRO A 1 210 ? 22.109 -5.477 -37.791 1.00 94.75 210 PRO A O 1
ATOM 1664 N N . PRO A 1 211 ? 21.618 -7.633 -38.232 1.00 95.00 211 PRO A N 1
ATOM 1665 C CA . PRO A 1 211 ? 21.360 -7.468 -39.664 1.00 95.00 211 PRO A CA 1
ATOM 1666 C C . PRO A 1 211 ? 20.299 -6.400 -39.967 1.00 95.00 211 PRO A C 1
ATOM 1668 O O . PRO A 1 211 ? 19.311 -6.275 -39.247 1.00 95.00 211 PRO A O 1
ATOM 1671 N N . LEU A 1 212 ? 20.460 -5.645 -41.059 1.00 93.94 212 LEU A N 1
ATOM 1672 C CA . LEU A 1 212 ? 19.542 -4.544 -41.393 1.00 93.94 212 LEU A CA 1
ATOM 1673 C C . LEU A 1 212 ? 18.098 -5.023 -41.634 1.00 93.94 212 LEU A C 1
ATOM 1675 O O . LEU A 1 212 ? 17.152 -4.396 -41.168 1.00 93.94 212 LEU A O 1
ATOM 1679 N N . ALA A 1 213 ? 17.925 -6.156 -42.320 1.00 92.62 213 ALA A N 1
ATOM 1680 C CA . ALA A 1 213 ? 16.604 -6.746 -42.542 1.00 92.62 213 ALA A CA 1
ATOM 1681 C C . ALA A 1 213 ? 15.925 -7.137 -41.216 1.00 92.62 213 ALA A C 1
ATOM 1683 O O . ALA A 1 213 ? 14.734 -6.885 -41.020 1.00 92.62 213 ALA A O 1
ATOM 1684 N N . GLU A 1 214 ? 16.695 -7.683 -40.271 1.00 93.75 214 GLU A N 1
ATOM 1685 C CA . GLU A 1 214 ? 16.211 -8.011 -38.933 1.00 93.75 214 GLU A CA 1
ATOM 1686 C C . GLU A 1 214 ? 15.836 -6.757 -38.128 1.00 93.75 214 GLU A C 1
ATOM 1688 O O . GLU A 1 214 ? 14.799 -6.761 -37.469 1.00 93.75 214 GLU A O 1
ATOM 1693 N N . GLN A 1 215 ? 16.595 -5.657 -38.239 1.00 95.69 215 GLN A N 1
ATOM 1694 C CA . GLN A 1 215 ? 16.252 -4.377 -37.598 1.00 95.69 215 GLN A CA 1
ATOM 1695 C C . GLN A 1 215 ? 14.849 -3.898 -37.996 1.00 95.69 215 GLN A C 1
ATOM 1697 O O . GLN A 1 215 ? 14.055 -3.559 -37.118 1.00 95.69 215 GLN A O 1
ATOM 1702 N N . HIS A 1 216 ? 14.504 -3.937 -39.289 1.00 94.56 216 HIS A N 1
ATOM 1703 C CA . HIS A 1 216 ? 13.165 -3.558 -39.759 1.00 94.56 216 HIS A CA 1
ATOM 1704 C C . HIS A 1 216 ? 12.067 -4.457 -39.171 1.00 94.56 216 HIS A C 1
ATOM 1706 O O . HIS A 1 216 ? 11.025 -3.958 -38.739 1.00 94.56 216 HIS A O 1
ATOM 1712 N N . ARG A 1 217 ? 12.300 -5.778 -39.107 1.00 94.56 217 ARG A N 1
ATOM 1713 C CA . ARG A 1 217 ? 11.349 -6.724 -38.495 1.00 94.56 217 ARG A CA 1
ATOM 1714 C C . ARG A 1 217 ? 11.167 -6.455 -36.999 1.00 94.56 217 ARG A C 1
ATOM 1716 O O . ARG A 1 217 ? 10.038 -6.487 -36.513 1.00 94.56 217 ARG A O 1
ATOM 1723 N N . ILE A 1 218 ? 12.251 -6.152 -36.280 1.00 93.12 218 ILE A N 1
ATOM 1724 C CA . ILE A 1 218 ? 12.208 -5.790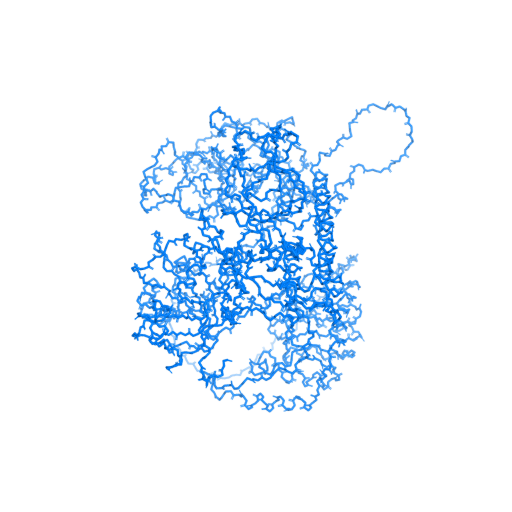 -34.857 1.00 93.12 218 ILE A CA 1
ATOM 1725 C C . ILE A 1 218 ? 11.384 -4.520 -34.655 1.00 93.12 218 ILE A C 1
ATOM 1727 O O . ILE A 1 218 ? 10.481 -4.523 -33.825 1.00 93.12 218 ILE A O 1
ATOM 1731 N N . VAL A 1 219 ? 11.657 -3.457 -35.417 1.00 95.25 219 VAL A N 1
ATOM 1732 C CA . VAL A 1 219 ? 10.937 -2.177 -35.310 1.00 95.25 219 VAL A CA 1
ATOM 1733 C C . VAL A 1 219 ? 9.446 -2.370 -35.553 1.00 95.25 219 VAL A C 1
ATOM 1735 O O . VAL A 1 219 ? 8.645 -1.948 -34.725 1.00 95.25 219 VAL A O 1
ATOM 1738 N N . ALA A 1 220 ? 9.072 -3.082 -36.620 1.00 92.44 220 ALA A N 1
ATOM 1739 C CA . ALA A 1 220 ? 7.671 -3.369 -36.912 1.00 92.44 220 ALA A CA 1
ATOM 1740 C C . ALA A 1 220 ? 6.979 -4.101 -35.749 1.00 92.44 220 ALA A C 1
ATOM 1742 O O . ALA A 1 220 ? 5.855 -3.759 -35.380 1.00 92.44 220 ALA A O 1
ATOM 1743 N N . LYS A 1 221 ? 7.663 -5.072 -35.125 1.00 90.19 221 LYS A N 1
ATOM 1744 C CA . LYS A 1 221 ? 7.095 -5.826 -34.002 1.00 90.19 221 LYS A CA 1
ATOM 1745 C C . LYS A 1 221 ? 7.019 -5.012 -32.711 1.00 90.19 221 LYS A C 1
ATOM 1747 O O . LYS A 1 221 ? 6.060 -5.158 -31.955 1.00 90.19 221 LYS A O 1
ATOM 1752 N N . VAL A 1 222 ? 8.005 -4.155 -32.447 1.00 92.31 222 VAL A N 1
ATOM 1753 C CA . VAL A 1 222 ? 7.967 -3.227 -31.308 1.00 92.31 222 VAL A CA 1
ATOM 1754 C C . VAL A 1 222 ? 6.822 -2.233 -31.474 1.00 92.31 222 VAL A C 1
ATOM 1756 O O . VAL A 1 222 ? 6.062 -2.060 -30.527 1.00 92.31 222 VAL A O 1
ATOM 1759 N N . ASP A 1 223 ? 6.650 -1.642 -32.659 1.00 91.00 223 ASP A N 1
ATOM 1760 C CA . ASP A 1 223 ? 5.558 -0.703 -32.944 1.00 91.00 223 ASP A CA 1
ATOM 1761 C C . ASP A 1 223 ? 4.183 -1.362 -32.708 1.00 91.00 223 ASP A C 1
ATOM 1763 O O . ASP A 1 223 ? 3.325 -0.788 -32.036 1.00 91.00 223 ASP A O 1
ATOM 1767 N N . GLU A 1 224 ? 3.992 -2.607 -33.165 1.00 88.12 224 GLU A N 1
ATOM 1768 C CA . GLU A 1 224 ? 2.772 -3.394 -32.924 1.00 88.12 224 GLU A CA 1
ATOM 1769 C C . GLU A 1 224 ? 2.479 -3.577 -31.421 1.00 88.12 224 GLU A C 1
ATOM 1771 O O . GLU A 1 224 ? 1.361 -3.331 -30.957 1.00 88.12 224 GLU A O 1
ATOM 1776 N N . LEU A 1 225 ? 3.486 -3.991 -30.644 1.00 86.25 225 LEU A N 1
ATOM 1777 C CA . LEU A 1 225 ? 3.343 -4.265 -29.210 1.00 86.25 225 LEU A CA 1
ATOM 1778 C C . LEU A 1 225 ? 3.213 -2.987 -28.371 1.00 86.25 225 LEU A C 1
ATOM 1780 O O . LEU A 1 225 ? 2.494 -2.981 -27.369 1.00 86.25 225 LEU A O 1
ATOM 1784 N N . MET A 1 226 ? 3.872 -1.896 -28.765 1.00 87.56 226 MET A N 1
ATOM 1785 C CA . MET A 1 226 ? 3.741 -0.593 -28.108 1.00 87.56 226 MET A CA 1
ATOM 1786 C C . MET A 1 226 ? 2.356 0.006 -28.351 1.00 87.56 226 MET A C 1
ATOM 1788 O O . MET A 1 226 ? 1.737 0.469 -27.397 1.00 87.56 226 MET A O 1
ATOM 1792 N N . ALA A 1 227 ? 1.813 -0.112 -29.567 1.00 87.06 227 ALA A N 1
ATOM 1793 C CA . ALA A 1 227 ? 0.440 0.299 -29.859 1.00 87.06 227 ALA A CA 1
ATOM 1794 C C . ALA A 1 227 ? -0.593 -0.503 -29.047 1.00 87.06 227 ALA A C 1
ATOM 1796 O O . ALA A 1 227 ? -1.634 0.025 -28.651 1.00 87.06 227 ALA A O 1
ATOM 1797 N N . LEU A 1 228 ? -0.320 -1.783 -28.770 1.00 82.06 228 LEU A N 1
ATOM 1798 C CA . LEU A 1 228 ? -1.148 -2.584 -27.870 1.00 82.06 228 LEU A CA 1
ATOM 1799 C C . LEU A 1 228 ? -1.065 -2.072 -26.420 1.00 82.06 228 LEU A C 1
ATOM 1801 O O . LEU A 1 228 ? -2.106 -1.929 -25.777 1.00 82.06 228 LEU A O 1
ATOM 1805 N N . CYS A 1 229 ? 0.136 -1.726 -25.937 1.00 84.44 229 CYS A N 1
ATOM 1806 C CA . CYS A 1 229 ? 0.318 -1.084 -24.630 1.00 84.44 229 CYS A CA 1
ATOM 1807 C C . CYS A 1 229 ? -0.459 0.241 -24.529 1.00 84.44 229 CYS A C 1
ATOM 1809 O O . CYS A 1 229 ? -1.120 0.474 -23.519 1.00 84.44 229 CYS A O 1
ATOM 1811 N N . ASP A 1 230 ? -0.420 1.078 -25.571 1.00 86.12 230 ASP A N 1
ATOM 1812 C CA . ASP A 1 230 ? -1.137 2.361 -25.615 1.00 86.12 230 ASP A CA 1
ATOM 1813 C C . ASP A 1 230 ? -2.659 2.160 -25.504 1.00 86.12 230 ASP A C 1
ATOM 1815 O O . ASP A 1 230 ? -3.324 2.819 -24.703 1.00 86.12 230 ASP A O 1
ATOM 1819 N N . ARG A 1 231 ? -3.221 1.197 -26.254 1.00 84.25 231 ARG A N 1
ATOM 1820 C CA . ARG A 1 231 ? -4.655 0.860 -26.175 1.00 84.25 231 ARG A CA 1
ATOM 1821 C C . ARG A 1 231 ? -5.067 0.386 -24.784 1.00 84.25 231 ARG A C 1
ATOM 1823 O O . ARG A 1 231 ? -6.150 0.740 -24.322 1.00 84.25 231 ARG A O 1
ATOM 1830 N N . LEU A 1 232 ? -4.227 -0.408 -24.118 1.00 78.62 232 LEU A N 1
ATOM 1831 C CA . LEU A 1 232 ? -4.495 -0.849 -22.748 1.00 78.62 232 LEU A CA 1
ATOM 1832 C C . LEU A 1 232 ? -4.505 0.312 -21.761 1.00 78.62 232 LEU A C 1
ATOM 1834 O O . LEU A 1 232 ? -5.360 0.359 -20.878 1.00 78.62 232 LEU A O 1
ATOM 1838 N N . GLU A 1 233 ? -3.542 1.220 -21.888 1.00 82.06 233 GLU A N 1
ATOM 1839 C CA . GLU A 1 233 ? -3.402 2.364 -20.994 1.00 82.06 233 GLU A CA 1
ATOM 1840 C C . GLU A 1 233 ? -4.642 3.263 -21.075 1.00 82.06 233 GLU A C 1
ATOM 1842 O O . GLU A 1 233 ? -5.222 3.613 -20.043 1.00 82.06 233 GLU A O 1
ATOM 1847 N N . GLU A 1 234 ? -5.139 3.513 -22.289 1.00 84.81 234 GLU A N 1
ATOM 1848 C CA . GLU A 1 234 ? -6.373 4.270 -22.516 1.00 84.81 234 GLU A CA 1
ATOM 1849 C C . GLU A 1 234 ? -7.627 3.526 -22.023 1.00 84.81 234 GLU A C 1
ATOM 1851 O O . GLU A 1 234 ? -8.489 4.111 -21.358 1.00 84.81 234 GLU A O 1
ATOM 1856 N N . ALA A 1 235 ? -7.729 2.217 -22.278 1.00 80.12 235 ALA A N 1
ATOM 1857 C CA . ALA A 1 235 ? -8.850 1.404 -21.802 1.00 80.12 235 ALA A CA 1
ATOM 1858 C C . ALA A 1 235 ? -8.907 1.349 -20.266 1.00 80.12 235 ALA A C 1
ATOM 1860 O O . ALA A 1 235 ? -9.988 1.434 -19.673 1.00 80.12 235 ALA A O 1
ATOM 1861 N N . ARG A 1 236 ? -7.747 1.239 -19.608 1.00 81.62 236 ARG A N 1
ATOM 1862 C CA . ARG A 1 236 ? -7.628 1.277 -18.149 1.00 81.62 236 ARG A CA 1
ATOM 1863 C C . ARG A 1 236 ? -8.055 2.638 -17.607 1.00 81.62 236 ARG A C 1
ATOM 1865 O O . ARG A 1 236 ? -8.888 2.679 -16.703 1.00 81.62 236 ARG A O 1
ATOM 1872 N N . LYS A 1 237 ? -7.541 3.731 -18.177 1.00 82.50 237 LYS A N 1
ATOM 1873 C CA . LYS A 1 237 ? -7.912 5.100 -17.795 1.00 82.50 237 LYS A CA 1
ATOM 1874 C C . LYS A 1 237 ? -9.422 5.323 -17.905 1.00 82.50 237 LYS A C 1
ATOM 1876 O O . LYS A 1 237 ? -10.052 5.738 -16.937 1.00 82.50 237 LYS A O 1
ATOM 1881 N N . THR A 1 238 ? -10.021 4.943 -19.033 1.00 83.50 238 THR A N 1
ATOM 1882 C CA . THR A 1 238 ? -11.472 5.054 -19.259 1.00 83.50 238 THR A CA 1
ATOM 1883 C C . THR A 1 238 ? -12.272 4.274 -18.211 1.00 83.50 238 THR A C 1
ATOM 1885 O O . THR A 1 238 ? -13.240 4.781 -17.644 1.00 83.50 238 THR A O 1
ATOM 1888 N N . ARG A 1 239 ? -11.863 3.036 -17.905 1.00 82.00 239 ARG A N 1
ATOM 1889 C CA . ARG A 1 239 ? -12.525 2.192 -16.899 1.00 82.00 239 ARG A CA 1
ATOM 1890 C C . ARG A 1 239 ? -12.443 2.792 -15.496 1.00 82.00 239 ARG A C 1
ATOM 1892 O O . ARG A 1 239 ? -13.414 2.718 -14.743 1.00 82.00 239 ARG A O 1
ATOM 1899 N N . GLU A 1 240 ? -11.299 3.375 -15.148 1.00 82.19 240 GLU A N 1
ATOM 1900 C CA . GLU A 1 240 ? -11.103 4.068 -13.874 1.00 82.19 240 GLU A CA 1
ATOM 1901 C C . GLU A 1 240 ? -12.009 5.305 -13.770 1.00 82.19 240 GLU A C 1
ATOM 1903 O O . GLU A 1 240 ? -12.735 5.431 -12.784 1.00 82.19 240 GLU A O 1
ATOM 1908 N N . GLU A 1 241 ? -12.078 6.141 -14.810 1.00 84.44 241 GLU A N 1
ATOM 1909 C CA . GLU A 1 241 ? -12.961 7.317 -14.846 1.00 84.44 241 GLU A CA 1
ATOM 1910 C C . GLU A 1 241 ? -14.449 6.951 -14.726 1.00 84.44 241 GLU A C 1
ATOM 1912 O O . GLU A 1 241 ? -15.204 7.598 -13.994 1.00 84.44 241 GLU A O 1
ATOM 1917 N N . VAL A 1 242 ? -14.892 5.904 -15.431 1.00 83.25 242 VAL A N 1
ATOM 1918 C CA . VAL A 1 242 ? -16.275 5.405 -15.349 1.00 83.25 242 VAL A CA 1
ATOM 1919 C C . VAL A 1 242 ? -16.587 4.918 -13.938 1.00 83.25 242 VAL A C 1
ATOM 1921 O O . VAL A 1 242 ? -17.654 5.227 -13.399 1.00 83.25 242 VAL A O 1
ATOM 1924 N N . ARG A 1 243 ? -15.655 4.193 -13.311 1.00 83.25 243 ARG A N 1
ATOM 1925 C CA . ARG A 1 243 ? -15.824 3.727 -11.935 1.00 83.25 243 ARG A CA 1
ATOM 1926 C C . ARG A 1 243 ? -15.936 4.890 -10.959 1.00 83.25 243 ARG A C 1
ATOM 1928 O O . ARG A 1 243 ? -16.833 4.865 -10.125 1.00 83.25 243 ARG A O 1
ATOM 1935 N N . ASP A 1 244 ? -15.078 5.899 -11.062 1.00 81.75 244 ASP A N 1
ATOM 1936 C CA . ASP A 1 244 ? -15.102 7.040 -10.142 1.00 81.75 244 ASP A CA 1
ATOM 1937 C C . ASP A 1 244 ? -16.432 7.802 -10.232 1.00 81.75 244 ASP A C 1
ATOM 1939 O O . ASP A 1 244 ? -17.040 8.118 -9.205 1.00 81.75 244 ASP A O 1
ATOM 1943 N N . LYS A 1 245 ? -16.957 7.992 -11.452 1.00 82.31 245 LYS A N 1
ATOM 1944 C CA . LYS A 1 245 ? -18.298 8.556 -11.679 1.00 82.31 245 LYS A CA 1
ATOM 1945 C C . LYS A 1 245 ? -19.398 7.693 -11.054 1.00 82.31 245 LYS A C 1
ATOM 1947 O O . LYS A 1 245 ? -20.288 8.227 -10.389 1.00 82.31 245 LYS A O 1
ATOM 1952 N N . LEU A 1 246 ? -19.342 6.371 -11.233 1.00 82.69 246 LEU A N 1
ATOM 1953 C CA . LEU A 1 246 ? -20.334 5.445 -10.680 1.00 82.69 246 LEU A CA 1
ATOM 1954 C C . LEU A 1 246 ? -20.301 5.412 -9.145 1.00 82.69 246 LEU A C 1
ATOM 1956 O O . LEU A 1 246 ? -21.362 5.432 -8.515 1.00 82.69 246 LEU A O 1
ATOM 1960 N N . THR A 1 247 ? -19.112 5.399 -8.539 1.00 82.00 247 THR A N 1
ATOM 1961 C CA . THR A 1 247 ? -18.927 5.449 -7.082 1.00 82.00 247 THR A CA 1
ATOM 1962 C C . THR A 1 247 ? -19.498 6.746 -6.520 1.00 82.00 247 THR A C 1
ATOM 1964 O O . THR A 1 247 ? -20.322 6.698 -5.607 1.00 82.00 247 THR A O 1
ATOM 1967 N N . ALA A 1 248 ? -19.149 7.897 -7.104 1.00 79.56 248 ALA A N 1
ATOM 1968 C CA . ALA A 1 248 ? -19.669 9.194 -6.674 1.00 79.56 248 ALA A CA 1
ATOM 1969 C C . ALA A 1 248 ? -21.203 9.261 -6.766 1.00 79.56 248 ALA A C 1
ATOM 1971 O O . ALA A 1 248 ? -21.864 9.619 -5.792 1.00 79.56 248 ALA A O 1
ATOM 1972 N N . ALA A 1 249 ? -21.782 8.844 -7.897 1.00 80.06 249 ALA A N 1
ATOM 1973 C CA . ALA A 1 249 ? -23.232 8.838 -8.087 1.00 80.06 249 ALA A CA 1
ATOM 1974 C C . ALA A 1 249 ? -23.954 7.890 -7.113 1.00 80.06 249 ALA A C 1
ATOM 1976 O O . ALA A 1 249 ? -25.034 8.211 -6.620 1.00 80.06 249 ALA A O 1
ATOM 1977 N N . SER A 1 250 ? -23.367 6.726 -6.819 1.00 77.69 250 SER A N 1
ATOM 1978 C CA . SER A 1 250 ? -23.958 5.739 -5.904 1.00 77.69 250 SER A CA 1
ATOM 1979 C C . SER A 1 250 ? -23.938 6.212 -4.455 1.00 77.69 250 SER A C 1
ATOM 1981 O O . SER A 1 250 ? -24.954 6.117 -3.771 1.00 77.69 250 SER A O 1
ATOM 1983 N N . LEU A 1 251 ? -22.824 6.800 -4.009 1.00 78.19 251 LEU A N 1
ATOM 1984 C CA . LEU A 1 251 ? -22.720 7.382 -2.670 1.00 78.19 251 LEU A CA 1
ATOM 1985 C C . LEU A 1 251 ? -23.632 8.607 -2.508 1.00 78.19 251 LEU A C 1
ATOM 1987 O O . LEU A 1 251 ? -24.292 8.731 -1.478 1.00 78.19 251 LEU A O 1
ATOM 1991 N N . ALA A 1 252 ? -23.736 9.464 -3.530 1.00 76.75 252 ALA A N 1
ATOM 1992 C CA . ALA A 1 252 ? -24.605 10.642 -3.502 1.00 76.75 252 ALA A CA 1
ATOM 1993 C C . ALA A 1 252 ? -26.086 10.277 -3.298 1.00 76.75 252 ALA A C 1
ATOM 1995 O O . ALA A 1 252 ? -26.774 10.935 -2.516 1.00 76.75 252 ALA A O 1
ATOM 1996 N N . ARG A 1 253 ? -26.563 9.190 -3.929 1.00 76.12 253 ARG A N 1
ATOM 1997 C CA . ARG A 1 253 ? -27.937 8.684 -3.741 1.00 76.12 253 ARG A CA 1
ATOM 1998 C C . ARG A 1 253 ? -28.233 8.262 -2.301 1.00 76.12 253 ARG A C 1
ATOM 2000 O O . ARG A 1 253 ? -29.359 8.425 -1.853 1.00 76.12 253 ARG A O 1
ATOM 2007 N N . LEU A 1 254 ? -27.242 7.767 -1.557 1.00 72.81 254 LEU A N 1
ATOM 2008 C CA . LEU A 1 254 ? -27.423 7.400 -0.145 1.00 72.81 254 LEU A CA 1
ATOM 2009 C C . LEU A 1 254 ? -27.557 8.621 0.771 1.00 72.81 254 LEU A C 1
ATOM 2011 O O . LEU A 1 254 ? -28.164 8.534 1.836 1.00 72.81 254 LEU A O 1
ATOM 2015 N N . THR A 1 255 ? -26.970 9.751 0.379 1.00 69.00 255 THR A N 1
ATOM 2016 C CA . THR A 1 255 ? -26.928 10.978 1.188 1.00 69.00 255 THR A CA 1
ATOM 2017 C C . THR A 1 255 ? -27.969 12.020 0.793 1.00 69.00 255 THR A C 1
ATOM 2019 O O . THR A 1 255 ? -28.112 13.016 1.511 1.00 69.00 255 THR A O 1
ATOM 2022 N N . ALA A 1 256 ? -28.681 11.806 -0.317 1.00 67.56 256 ALA A N 1
ATOM 2023 C CA . ALA A 1 256 ? -29.727 12.701 -0.791 1.00 67.56 256 ALA A CA 1
ATOM 2024 C C . ALA A 1 256 ? -30.798 12.924 0.302 1.00 67.56 256 ALA A C 1
ATOM 2026 O O . ALA A 1 256 ? -31.090 11.999 1.071 1.00 67.56 256 ALA A O 1
ATOM 2027 N N . PRO A 1 257 ? -31.341 14.149 0.430 1.00 59.41 257 PRO A N 1
ATOM 2028 C CA . PRO A 1 257 ? -32.490 14.384 1.290 1.00 59.41 257 PRO A CA 1
ATOM 2029 C C . PRO A 1 257 ? -33.661 13.537 0.790 1.00 59.41 257 PRO A C 1
ATOM 2031 O O . PRO A 1 257 ? -33.888 13.457 -0.418 1.00 59.41 257 PRO A O 1
ATOM 2034 N N . ASP A 1 258 ? -34.383 12.898 1.713 1.00 54.44 258 ASP A N 1
ATOM 2035 C CA . ASP A 1 258 ? -35.626 12.216 1.363 1.00 54.44 258 ASP A CA 1
ATOM 2036 C C . ASP A 1 258 ? -36.562 13.316 0.850 1.00 54.44 258 ASP A C 1
ATOM 2038 O O . ASP A 1 258 ? -36.911 14.225 1.603 1.00 54.44 258 ASP A O 1
ATOM 2042 N N . MET A 1 259 ? -36.876 13.329 -0.450 1.00 42.38 259 MET A N 1
ATOM 2043 C CA . MET A 1 259 ? -37.782 14.338 -0.993 1.00 42.38 259 MET A CA 1
ATOM 2044 C C . MET A 1 259 ? -39.138 14.152 -0.319 1.00 42.38 259 MET A C 1
ATOM 2046 O O . MET A 1 259 ? -39.891 13.237 -0.653 1.00 42.38 259 MET A O 1
ATOM 2050 N N . GLN A 1 260 ? -39.446 15.020 0.647 1.00 37.44 260 GLN A N 1
ATOM 2051 C CA . GLN A 1 260 ? -40.800 15.171 1.141 1.00 37.44 260 GLN A CA 1
ATOM 2052 C C . GLN A 1 260 ? -41.677 15.481 -0.067 1.00 37.44 260 GLN A C 1
ATOM 2054 O O . GLN A 1 260 ? -41.438 16.450 -0.789 1.00 37.44 260 GLN A O 1
ATOM 2059 N N . ALA A 1 261 ? -42.682 14.635 -0.288 1.00 34.34 261 ALA A N 1
ATOM 2060 C CA . ALA A 1 261 ? -43.783 14.940 -1.176 1.00 34.34 261 ALA A CA 1
ATOM 2061 C C . ALA A 1 261 ? -44.356 16.289 -0.732 1.00 34.34 261 ALA A C 1
ATOM 2063 O O . ALA A 1 261 ? -45.036 16.384 0.291 1.00 34.34 261 ALA A O 1
ATOM 2064 N N . SER A 1 262 ? -44.023 17.346 -1.469 1.00 30.45 262 SER A N 1
ATOM 2065 C CA . SER A 1 262 ? -44.656 18.632 -1.281 1.00 30.45 262 SER A CA 1
ATOM 2066 C C . SER A 1 262 ? -46.147 18.415 -1.503 1.00 30.45 262 SER A C 1
ATOM 2068 O O . SER A 1 262 ? -46.592 17.909 -2.534 1.00 30.45 262 SER A O 1
ATOM 2070 N N . SER A 1 263 ? -46.932 18.769 -0.495 1.00 33.62 263 SER A N 1
ATOM 2071 C CA . SER A 1 263 ? -48.375 18.938 -0.580 1.00 33.62 263 SER A CA 1
ATOM 2072 C C . SER A 1 263 ? -48.683 20.134 -1.493 1.00 33.62 263 SER A C 1
ATOM 2074 O O . SER A 1 263 ? -49.127 21.194 -1.063 1.00 33.62 263 SER A O 1
ATOM 2076 N N . GLY A 1 264 ? -48.395 19.978 -2.784 1.00 30.20 264 GLY A N 1
ATOM 2077 C CA . GLY A 1 264 ? -48.713 20.909 -3.854 1.00 30.20 264 GLY A CA 1
ATOM 2078 C C . GLY A 1 264 ? -49.948 20.426 -4.602 1.00 30.20 264 GLY A C 1
ATOM 2079 O O . GLY A 1 264 ? -49.958 19.333 -5.155 1.00 30.20 264 GLY A O 1
ATOM 2080 N N . LYS A 1 265 ? -50.997 21.248 -4.563 1.00 30.36 265 LYS A N 1
ATOM 2081 C CA . LYS A 1 265 ? -52.311 21.100 -5.208 1.00 30.36 265 LYS A CA 1
ATOM 2082 C C . LYS A 1 265 ? -52.333 20.258 -6.492 1.00 30.36 265 LYS A C 1
ATOM 2084 O O . LYS A 1 265 ? -51.576 20.499 -7.427 1.00 30.36 265 LYS A O 1
ATOM 2089 N N . ALA A 1 266 ? -53.325 19.370 -6.542 1.00 32.09 266 ALA A N 1
ATOM 2090 C CA . ALA A 1 266 ? -53.752 18.627 -7.718 1.00 32.09 266 ALA A CA 1
ATOM 2091 C C . ALA A 1 266 ? -53.947 19.543 -8.943 1.00 32.09 266 ALA A C 1
ATOM 2093 O O . ALA A 1 266 ? -54.894 20.327 -9.004 1.00 32.09 266 ALA A O 1
ATOM 2094 N N . GLY A 1 267 ? -53.050 19.407 -9.919 1.00 28.44 267 GLY A N 1
ATOM 2095 C CA . GLY A 1 267 ? -53.271 19.747 -11.319 1.00 28.44 267 GLY A CA 1
ATOM 2096 C C . GLY A 1 267 ? -53.477 18.446 -12.091 1.00 28.44 267 GLY A C 1
ATOM 2097 O O . GLY A 1 267 ? -52.670 17.527 -12.002 1.00 28.44 267 GLY A O 1
ATOM 2098 N N . THR A 1 268 ? -54.607 18.343 -12.774 1.00 35.09 268 THR A N 1
ATOM 2099 C CA . THR A 1 268 ? -55.144 17.151 -13.437 1.00 35.09 268 THR A CA 1
ATOM 2100 C C . THR A 1 268 ? -54.303 16.670 -14.625 1.00 35.09 268 THR A C 1
ATOM 2102 O O . THR A 1 268 ? -54.065 17.449 -15.545 1.00 35.09 268 THR A O 1
ATOM 2105 N N . GLY A 1 269 ? -53.982 15.371 -14.672 1.00 32.62 269 GLY A N 1
ATOM 2106 C CA . GLY A 1 269 ? -53.628 14.670 -15.913 1.00 32.62 269 GLY A CA 1
ATOM 2107 C C . GLY A 1 269 ? -52.674 13.483 -15.733 1.00 32.62 269 GLY A C 1
ATOM 2108 O O . GLY A 1 269 ? -51.490 13.699 -15.517 1.00 32.62 269 GLY A O 1
ATOM 2109 N N . PHE A 1 270 ? -53.198 12.267 -15.948 1.00 24.69 270 PHE A N 1
ATOM 2110 C CA . PHE A 1 270 ? -52.539 10.947 -16.095 1.00 24.69 270 PHE A CA 1
ATOM 2111 C C . PHE A 1 270 ? -52.482 10.000 -14.872 1.00 24.69 270 PHE A C 1
ATOM 2113 O O . PHE A 1 270 ? -52.428 10.454 -13.731 1.00 24.69 270 PHE A O 1
ATOM 2120 N N . PRO A 1 271 ? -52.639 8.672 -15.107 1.00 33.34 271 PRO A N 1
ATOM 2121 C CA . PRO A 1 271 ? -53.371 7.792 -14.201 1.00 33.34 271 PRO A CA 1
ATOM 2122 C C . PRO A 1 271 ? -52.514 7.124 -13.123 1.00 33.34 271 PRO A C 1
ATOM 2124 O O . PRO A 1 271 ? -51.300 6.977 -13.227 1.00 33.34 271 PRO A O 1
ATOM 2127 N N . SER A 1 272 ? -53.235 6.687 -12.093 1.00 34.78 272 SER A N 1
ATOM 2128 C CA . SER A 1 272 ? -52.786 6.026 -10.874 1.00 34.78 272 SER A CA 1
ATOM 2129 C C . SER A 1 272 ? -51.867 4.820 -11.095 1.00 34.78 272 SER A C 1
ATOM 2131 O O . SER A 1 272 ? -52.279 3.809 -11.665 1.00 34.78 272 SER A O 1
ATOM 2133 N N . GLY A 1 273 ? -50.684 4.886 -10.487 1.00 27.55 273 GLY A N 1
ATOM 2134 C CA . GLY A 1 273 ? -49.868 3.743 -10.090 1.00 27.55 273 GLY A CA 1
ATOM 2135 C C . GLY A 1 273 ? -49.423 3.961 -8.646 1.00 27.55 273 GLY A C 1
ATOM 2136 O O . GLY A 1 273 ? -48.489 4.707 -8.378 1.00 27.55 273 GLY A O 1
ATOM 2137 N N . SER A 1 274 ? -50.164 3.379 -7.708 1.00 31.38 274 SER A N 1
ATOM 2138 C CA . SER A 1 274 ? -49.891 3.413 -6.270 1.00 31.38 274 SER A CA 1
ATOM 2139 C C . SER A 1 274 ? -48.785 2.413 -5.923 1.00 31.38 274 SER A C 1
ATOM 2141 O O . SER A 1 274 ? -49.015 1.217 -6.085 1.00 31.38 274 SER A O 1
ATOM 2143 N N . ALA A 1 275 ? -47.632 2.892 -5.437 1.00 26.22 275 ALA A N 1
ATOM 2144 C CA . ALA A 1 275 ? -46.774 2.208 -4.456 1.00 26.22 275 ALA A CA 1
ATOM 2145 C C . ALA A 1 275 ? -45.611 3.119 -3.982 1.00 26.22 275 ALA A C 1
ATOM 2147 O O . ALA A 1 275 ? -44.650 3.362 -4.700 1.00 26.22 275 ALA A O 1
ATOM 2148 N N . THR A 1 276 ? -45.726 3.612 -2.743 1.00 32.94 276 THR A N 1
ATOM 2149 C CA . THR A 1 276 ? -44.632 3.776 -1.756 1.00 32.94 276 THR A CA 1
ATOM 2150 C C . THR A 1 276 ? -43.327 4.505 -2.140 1.00 32.94 276 THR A C 1
ATOM 2152 O O . THR A 1 276 ? -42.287 3.897 -2.351 1.00 32.94 276 THR A O 1
ATOM 2155 N N . ILE A 1 277 ? -43.305 5.828 -1.928 1.00 40.22 277 ILE A N 1
ATOM 2156 C CA . ILE A 1 277 ? -42.101 6.705 -1.877 1.00 40.22 277 ILE A CA 1
ATOM 2157 C C . ILE A 1 277 ? -41.185 6.402 -0.645 1.00 40.22 277 ILE A C 1
ATOM 2159 O O . ILE A 1 277 ? -40.303 7.166 -0.278 1.00 40.22 277 ILE A O 1
ATOM 2163 N N . ARG A 1 278 ? -41.362 5.259 0.036 1.00 39.81 278 ARG A N 1
ATOM 2164 C CA . ARG A 1 278 ? -40.566 4.828 1.209 1.00 39.81 278 ARG A CA 1
ATOM 2165 C C . ARG A 1 278 ? -39.489 3.776 0.882 1.00 39.81 278 ARG A C 1
ATOM 2167 O O . ARG A 1 278 ? -38.750 3.387 1.783 1.00 39.81 278 ARG A O 1
ATOM 2174 N N . GLU A 1 279 ? -39.396 3.309 -0.367 1.00 45.31 279 GLU A N 1
ATOM 2175 C CA . GLU A 1 279 ? -38.583 2.138 -0.755 1.00 45.31 279 GLU A CA 1
ATOM 2176 C C . GLU A 1 279 ? -37.200 2.447 -1.372 1.00 45.31 279 GLU A C 1
ATOM 2178 O O . GLU A 1 279 ? -36.402 1.525 -1.555 1.00 45.31 279 GLU A O 1
ATOM 2183 N N . ASP A 1 280 ? -36.847 3.713 -1.619 1.00 61.28 280 ASP A N 1
ATOM 2184 C CA . ASP A 1 280 ? -35.626 4.044 -2.377 1.00 61.28 280 ASP A CA 1
ATOM 2185 C C . ASP A 1 280 ? -34.320 3.837 -1.592 1.00 61.28 280 ASP A C 1
ATOM 2187 O O . ASP A 1 280 ? -33.329 3.346 -2.141 1.00 61.28 280 ASP A O 1
ATOM 2191 N N . PHE A 1 281 ? -34.289 4.130 -0.285 1.00 66.31 281 PHE A N 1
ATOM 2192 C CA . PHE A 1 281 ? -33.052 3.991 0.496 1.00 66.31 281 PHE A CA 1
ATOM 2193 C C . PHE A 1 281 ? -32.569 2.533 0.624 1.00 66.31 281 PHE A C 1
ATOM 2195 O O . PHE A 1 281 ? -31.398 2.287 0.327 1.00 66.31 281 PHE A O 1
ATOM 2202 N N . PRO A 1 282 ? -33.406 1.538 1.001 1.00 67.19 282 PRO A N 1
ATOM 2203 C CA . PRO A 1 282 ? -32.976 0.139 1.051 1.00 67.19 282 PRO A CA 1
ATOM 2204 C C . PRO A 1 282 ? -32.503 -0.394 -0.306 1.00 67.19 282 PRO A C 1
ATOM 2206 O O . PRO A 1 282 ? -31.532 -1.149 -0.355 1.00 67.19 282 PRO A O 1
ATOM 2209 N N . ALA A 1 283 ? -33.143 0.020 -1.404 1.00 67.31 283 ALA A N 1
ATOM 2210 C CA . ALA A 1 283 ? -32.748 -0.366 -2.755 1.00 67.31 283 ALA A CA 1
ATOM 2211 C C . ALA A 1 283 ? -31.387 0.236 -3.147 1.00 67.31 283 ALA A C 1
ATOM 2213 O O . ALA A 1 283 ? -30.505 -0.480 -3.626 1.00 67.31 283 ALA A O 1
ATOM 2214 N N . HIS A 1 284 ? -31.169 1.528 -2.883 1.00 71.69 284 HIS A N 1
ATOM 2215 C CA . HIS A 1 284 ? -29.887 2.194 -3.124 1.00 71.69 284 HIS A CA 1
ATOM 2216 C C . HIS A 1 284 ? -28.768 1.670 -2.217 1.00 71.69 284 HIS A C 1
ATOM 2218 O O . HIS A 1 284 ? -27.637 1.493 -2.680 1.00 71.69 284 HIS A O 1
ATOM 2224 N N . ALA A 1 285 ? -29.071 1.385 -0.948 1.00 69.62 285 ALA A N 1
ATOM 2225 C CA . ALA A 1 285 ? -28.137 0.788 0.001 1.00 69.62 285 ALA A CA 1
ATOM 2226 C C . ALA A 1 285 ? -27.734 -0.614 -0.451 1.00 69.62 285 ALA A C 1
ATOM 2228 O O . ALA A 1 285 ? -26.544 -0.898 -0.530 1.00 69.62 285 ALA A O 1
ATOM 2229 N N . ARG A 1 286 ? -28.700 -1.453 -0.838 1.00 74.56 286 ARG A N 1
ATOM 2230 C CA . ARG A 1 286 ? -28.439 -2.796 -1.362 1.00 74.56 286 ARG A CA 1
ATOM 2231 C C . ARG A 1 286 ? -27.582 -2.760 -2.623 1.00 74.56 286 ARG A C 1
ATOM 2233 O O . ARG A 1 286 ? -26.547 -3.409 -2.646 1.00 74.56 286 ARG A O 1
ATOM 2240 N N . PHE A 1 287 ? -27.945 -1.944 -3.614 1.00 76.19 287 PHE A N 1
ATOM 2241 C CA . PHE A 1 287 ? -27.137 -1.775 -4.826 1.00 76.19 287 PHE A CA 1
ATOM 2242 C C . PHE A 1 287 ? -25.700 -1.355 -4.497 1.00 76.19 287 PHE A C 1
ATOM 2244 O O . PHE A 1 287 ? -24.749 -1.931 -5.017 1.00 76.19 287 PHE A O 1
ATOM 2251 N N . THR A 1 288 ? -25.535 -0.364 -3.616 1.00 73.50 288 THR A N 1
ATOM 2252 C CA . THR A 1 288 ? -24.206 0.148 -3.266 1.00 73.50 288 THR A CA 1
ATOM 2253 C C . THR A 1 288 ? -23.386 -0.907 -2.531 1.00 73.50 288 THR A C 1
ATOM 2255 O O . THR A 1 288 ? -22.219 -1.072 -2.865 1.00 73.50 288 THR A O 1
ATOM 2258 N N . LEU A 1 289 ? -23.989 -1.636 -1.582 1.00 74.00 289 LEU A N 1
ATOM 2259 C CA . LEU A 1 289 ? -23.357 -2.714 -0.812 1.00 74.00 289 LEU A CA 1
ATOM 2260 C C . LEU A 1 289 ? -22.954 -3.900 -1.696 1.00 74.00 289 LEU A C 1
ATOM 2262 O O . LEU A 1 289 ? -21.819 -4.362 -1.596 1.00 74.00 289 LEU A O 1
ATOM 2266 N N . ASP A 1 290 ? -23.840 -4.337 -2.591 1.00 76.69 290 ASP A N 1
ATOM 2267 C CA . ASP A 1 290 ? -23.577 -5.429 -3.534 1.00 76.69 290 ASP A CA 1
ATOM 2268 C C . ASP A 1 290 ? -22.466 -5.039 -4.530 1.00 76.69 290 ASP A C 1
ATOM 2270 O O . ASP A 1 290 ? -21.630 -5.863 -4.903 1.00 76.69 290 ASP A O 1
ATOM 2274 N N . ALA A 1 291 ? -22.401 -3.760 -4.916 1.00 75.81 291 ALA A N 1
ATOM 2275 C CA . ALA A 1 291 ? -21.392 -3.233 -5.830 1.00 75.81 291 ALA A CA 1
ATOM 2276 C C . ALA A 1 291 ? -20.076 -2.802 -5.149 1.00 75.81 291 ALA A C 1
ATOM 2278 O O . ALA A 1 291 ? -19.119 -2.480 -5.857 1.00 75.81 291 ALA A O 1
ATOM 2279 N N . LEU A 1 292 ? -19.976 -2.806 -3.809 1.00 76.38 292 LEU A N 1
ATOM 2280 C CA . LEU A 1 292 ? -18.797 -2.307 -3.079 1.00 76.38 292 LEU A CA 1
ATOM 2281 C C . LEU A 1 292 ? -17.463 -2.882 -3.584 1.00 76.38 292 LEU A C 1
ATOM 2283 O O . LEU A 1 292 ? -16.567 -2.082 -3.861 1.00 76.38 292 LEU A O 1
ATOM 2287 N N . PRO A 1 293 ? -17.305 -4.208 -3.789 1.00 77.12 293 PRO A N 1
ATOM 2288 C CA . PRO A 1 293 ? -16.038 -4.768 -4.265 1.00 77.12 293 PRO A CA 1
ATOM 2289 C C . PRO A 1 293 ? -15.597 -4.210 -5.627 1.00 77.12 293 PRO A C 1
ATOM 2291 O O . PRO A 1 293 ? -14.404 -4.061 -5.887 1.00 77.12 293 PRO A O 1
ATOM 2294 N N . ALA A 1 294 ? -16.554 -3.865 -6.494 1.00 73.50 294 ALA A N 1
ATOM 2295 C CA . ALA A 1 294 ? -16.280 -3.272 -7.799 1.00 73.50 294 ALA A CA 1
ATOM 2296 C C . ALA A 1 294 ? -15.999 -1.760 -7.710 1.00 73.50 294 ALA A C 1
ATOM 2298 O O . ALA A 1 294 ? -15.184 -1.238 -8.478 1.00 73.50 294 ALA A O 1
ATOM 2299 N N . LEU A 1 295 ? -16.639 -1.065 -6.762 1.00 72.00 295 LEU A N 1
ATOM 2300 C CA . LEU A 1 295 ? -16.571 0.390 -6.583 1.00 72.00 295 LEU A CA 1
ATOM 2301 C C . LEU A 1 295 ? -15.384 0.870 -5.733 1.00 72.00 295 LEU A C 1
ATOM 2303 O O . LEU A 1 295 ? -15.046 2.050 -5.814 1.00 72.00 295 LEU A O 1
ATOM 2307 N N . THR A 1 296 ? -14.746 -0.005 -4.943 1.00 71.12 296 THR A N 1
ATOM 2308 C CA . THR A 1 296 ? -13.669 0.362 -4.002 1.00 71.12 296 THR A CA 1
ATOM 2309 C C . THR A 1 296 ? -12.367 -0.420 -4.207 1.00 71.12 296 THR A C 1
ATOM 2311 O O . THR A 1 296 ? -11.827 -0.972 -3.247 1.00 71.12 296 THR A O 1
ATOM 2314 N N . LYS A 1 297 ? -11.817 -0.480 -5.433 1.00 73.69 297 LYS A N 1
ATOM 2315 C CA . LYS A 1 297 ? -10.479 -1.092 -5.620 1.00 73.69 297 LYS A CA 1
ATOM 2316 C C . LYS A 1 297 ? -9.318 -0.162 -5.229 1.00 73.69 297 LYS A C 1
ATOM 2318 O O . LYS A 1 297 ? -8.183 -0.624 -5.202 1.00 73.69 297 LYS A O 1
ATOM 2323 N N . ARG A 1 298 ? -9.558 1.133 -4.963 1.00 70.75 298 ARG A N 1
ATOM 2324 C CA . ARG A 1 298 ? -8.510 2.083 -4.541 1.00 70.75 298 ARG A CA 1
ATOM 2325 C C . ARG A 1 298 ? -8.740 2.652 -3.128 1.00 70.75 298 ARG A C 1
ATOM 2327 O O . ARG A 1 298 ? -9.890 2.875 -2.742 1.00 70.75 298 ARG A O 1
ATOM 2334 N N . PRO A 1 299 ? -7.671 2.968 -2.368 1.00 66.00 299 PRO A N 1
ATOM 2335 C CA . PRO A 1 299 ? -7.784 3.503 -1.006 1.00 66.00 299 PRO A CA 1
ATOM 2336 C C . PRO A 1 299 ? -8.539 4.838 -0.876 1.00 66.00 299 PRO A C 1
ATOM 2338 O O . PRO A 1 299 ? -9.205 5.082 0.131 1.00 66.00 299 PRO A O 1
ATOM 2341 N N . ASP A 1 300 ? -8.471 5.715 -1.877 1.00 69.06 300 ASP A N 1
ATOM 2342 C CA . ASP A 1 300 ? -9.141 7.022 -1.876 1.00 69.06 300 ASP A CA 1
ATOM 2343 C C . ASP A 1 300 ? -10.672 6.913 -1.969 1.00 69.06 300 ASP A C 1
ATOM 2345 O O . ASP A 1 300 ? -11.399 7.706 -1.357 1.00 69.06 300 ASP A O 1
ATOM 2349 N N . GLN A 1 301 ? -11.169 5.872 -2.639 1.00 70.75 301 GLN A N 1
ATOM 2350 C CA . GLN A 1 301 ? -12.597 5.550 -2.717 1.00 70.75 301 GLN A CA 1
ATOM 2351 C C . GLN A 1 301 ? -13.138 5.074 -1.355 1.00 70.75 301 GLN A C 1
ATOM 2353 O O . GLN A 1 301 ? -14.264 5.396 -0.973 1.00 70.75 301 GLN A O 1
ATOM 2358 N N . ILE A 1 302 ? -12.304 4.392 -0.557 1.00 76.06 302 ILE A N 1
ATOM 2359 C CA . ILE A 1 302 ? -12.656 3.940 0.801 1.00 76.06 302 ILE A CA 1
ATOM 2360 C C . ILE A 1 302 ? -12.893 5.133 1.734 1.00 76.06 302 ILE A C 1
ATOM 2362 O O . ILE A 1 302 ? -13.765 5.081 2.603 1.00 76.06 302 ILE A O 1
ATOM 2366 N N . LYS A 1 303 ? -12.144 6.231 1.565 1.00 74.94 303 LYS A N 1
ATOM 2367 C CA . LYS A 1 303 ? -12.325 7.446 2.374 1.00 74.94 303 LYS A CA 1
ATOM 2368 C C . LYS A 1 303 ? -13.730 8.029 2.202 1.00 74.94 303 LYS A C 1
ATOM 2370 O O . LYS A 1 303 ? -14.377 8.338 3.200 1.00 74.94 303 LYS A O 1
ATOM 2375 N N . HIS A 1 304 ? -14.203 8.128 0.962 1.00 74.25 304 HIS A N 1
ATOM 2376 C CA . HIS A 1 304 ? -15.538 8.641 0.649 1.00 74.25 304 HIS A CA 1
ATOM 2377 C C . HIS A 1 304 ? -16.625 7.720 1.205 1.00 74.25 304 HIS A C 1
ATOM 2379 O O . HIS A 1 304 ? -17.533 8.188 1.884 1.00 74.25 304 HIS A O 1
ATOM 2385 N N . LEU A 1 305 ? -16.469 6.403 1.037 1.00 79.75 305 LEU A N 1
ATOM 2386 C CA . LEU A 1 305 ? -17.385 5.420 1.614 1.00 79.75 305 LEU A CA 1
ATOM 2387 C C . LEU A 1 305 ? -17.490 5.536 3.142 1.00 79.75 305 LEU A C 1
ATOM 2389 O O . LEU A 1 305 ? -18.593 5.547 3.685 1.00 79.75 305 LEU A O 1
ATOM 2393 N N . ARG A 1 306 ? -16.356 5.642 3.849 1.00 79.56 306 ARG A N 1
ATOM 2394 C CA . ARG A 1 306 ? -16.340 5.826 5.311 1.00 79.56 306 ARG A CA 1
ATOM 2395 C C . ARG A 1 306 ? -17.107 7.078 5.721 1.00 79.56 306 ARG A C 1
ATOM 2397 O O . ARG A 1 306 ? -17.858 7.028 6.693 1.00 79.56 306 ARG A O 1
ATOM 2404 N N . GLN A 1 307 ? -16.952 8.165 4.967 1.00 79.06 307 GLN A N 1
ATOM 2405 C CA . GLN A 1 307 ? -17.670 9.407 5.227 1.00 79.06 307 GLN A CA 1
ATOM 2406 C C . GLN A 1 307 ? -19.175 9.260 4.987 1.00 79.06 307 GLN A C 1
ATOM 2408 O O . GLN A 1 307 ? -19.967 9.716 5.809 1.00 79.06 307 GLN A O 1
ATOM 2413 N N . THR A 1 308 ? -19.582 8.560 3.926 1.00 79.62 308 THR A N 1
ATOM 2414 C CA . THR A 1 308 ? -20.992 8.245 3.663 1.00 79.62 308 THR A CA 1
ATOM 2415 C C . THR A 1 308 ? -21.593 7.393 4.779 1.00 79.62 308 THR A C 1
ATOM 2417 O O . THR A 1 308 ? -22.656 7.733 5.288 1.00 79.62 308 THR A O 1
ATOM 2420 N N . ILE A 1 309 ? -20.905 6.338 5.228 1.00 82.00 309 ILE A N 1
ATOM 2421 C CA . ILE A 1 309 ? -21.359 5.497 6.350 1.00 82.00 309 ILE A CA 1
ATOM 2422 C C . ILE A 1 309 ? -21.512 6.337 7.620 1.00 82.00 309 ILE A C 1
ATOM 2424 O O . ILE A 1 309 ? -22.525 6.231 8.309 1.00 82.00 309 ILE A O 1
ATOM 2428 N N . LEU A 1 310 ? -20.537 7.198 7.915 1.00 80.94 310 LEU A N 1
ATOM 2429 C CA . LEU A 1 310 ? -20.593 8.096 9.064 1.00 80.94 310 LEU A CA 1
ATOM 2430 C C . LEU A 1 310 ? -21.787 9.057 8.975 1.00 80.94 310 LEU A C 1
ATOM 2432 O O . LEU A 1 310 ? -22.494 9.240 9.962 1.00 80.94 310 LEU A O 1
ATOM 2436 N N . ASN A 1 311 ? -22.046 9.625 7.795 1.00 80.38 311 ASN A N 1
ATOM 2437 C CA . ASN A 1 311 ? -23.192 10.500 7.544 1.00 80.38 311 ASN A CA 1
ATOM 2438 C C . ASN A 1 311 ? -24.525 9.753 7.755 1.00 80.38 311 ASN A C 1
ATOM 2440 O O . ASN A 1 311 ? -25.424 10.251 8.426 1.00 80.38 311 ASN A O 1
ATOM 2444 N N . LEU A 1 312 ? -24.638 8.511 7.279 1.00 79.81 312 LEU A N 1
ATOM 2445 C CA . LEU A 1 312 ? -25.814 7.669 7.523 1.00 79.81 312 LEU A CA 1
ATOM 2446 C C . LEU A 1 312 ? -25.992 7.315 9.007 1.00 79.81 312 LEU A C 1
ATOM 2448 O O . LEU A 1 312 ? -27.125 7.261 9.490 1.00 79.81 312 LEU A O 1
ATOM 2452 N N . ALA A 1 313 ? -24.890 7.096 9.733 1.00 81.19 313 ALA A N 1
ATOM 2453 C CA . ALA A 1 313 ? -24.907 6.770 11.157 1.00 81.19 313 ALA A CA 1
ATOM 2454 C C . ALA A 1 313 ? -25.498 7.911 11.992 1.00 81.19 313 ALA A C 1
ATOM 2456 O O . ALA A 1 313 ? -26.390 7.680 12.806 1.00 81.19 313 ALA A O 1
ATOM 2457 N N . VAL A 1 314 ? -25.040 9.145 11.760 1.00 80.88 314 VAL A N 1
ATOM 2458 C CA . VAL A 1 314 ? -25.488 10.328 12.520 1.00 80.88 314 VAL A CA 1
ATOM 2459 C C . VAL A 1 314 ? -26.909 10.767 12.155 1.00 80.88 314 VAL A C 1
ATOM 2461 O O . VAL A 1 314 ? -27.541 11.479 12.928 1.00 80.88 314 VAL A O 1
ATOM 2464 N N . ARG A 1 315 ? -27.423 10.307 11.006 1.00 79.69 315 ARG A N 1
ATOM 2465 C CA . ARG A 1 315 ? -28.825 10.457 10.582 1.00 79.69 315 ARG A CA 1
ATOM 2466 C C . ARG A 1 315 ? -29.753 9.369 11.135 1.00 79.69 315 ARG A C 1
ATOM 2468 O O . ARG A 1 315 ? -30.946 9.402 10.865 1.00 79.69 315 ARG A O 1
ATOM 2475 N N . GLY A 1 316 ? -29.222 8.368 11.842 1.00 75.75 316 GLY A N 1
ATOM 2476 C CA . GLY A 1 316 ? -30.011 7.240 12.345 1.00 75.75 316 GLY A CA 1
ATOM 2477 C C . GLY A 1 316 ? -30.525 6.286 11.256 1.00 75.75 316 GLY A C 1
ATOM 2478 O O . GLY A 1 316 ? -31.412 5.481 11.528 1.00 75.75 316 GLY A O 1
ATOM 2479 N N . LYS A 1 317 ? -29.967 6.336 10.033 1.00 75.00 317 LYS A N 1
ATOM 2480 C CA . LYS A 1 317 ? -30.412 5.529 8.875 1.00 75.00 317 LYS A CA 1
ATOM 2481 C C . LYS A 1 317 ? -29.774 4.134 8.791 1.00 75.00 317 LYS A C 1
ATOM 2483 O O . LYS A 1 317 ? -30.156 3.340 7.938 1.00 75.00 317 LYS A O 1
ATOM 2488 N N . LEU A 1 318 ? -28.796 3.822 9.649 1.00 73.38 318 LEU A N 1
ATOM 2489 C CA . LEU A 1 318 ? -28.084 2.532 9.621 1.00 73.38 318 LEU A CA 1
ATOM 2490 C C . LEU A 1 318 ? -28.808 1.387 10.337 1.00 73.38 318 LEU A C 1
ATOM 2492 O O . LEU A 1 318 ? -28.440 0.229 10.149 1.00 73.38 318 LEU A O 1
ATOM 2496 N N . VAL A 1 319 ? -29.804 1.688 11.169 1.00 69.75 319 VAL A N 1
ATOM 2497 C CA . VAL A 1 319 ? -30.548 0.689 11.942 1.00 69.75 319 VAL A CA 1
ATOM 2498 C C . VAL A 1 319 ? -32.041 0.979 11.878 1.00 69.75 319 VAL A C 1
ATOM 2500 O O . VAL A 1 319 ? -32.458 2.134 11.781 1.00 69.75 319 VAL A O 1
ATOM 2503 N N . LYS A 1 320 ? -32.854 -0.079 11.937 1.00 67.19 320 LYS A N 1
ATOM 2504 C CA . LYS A 1 320 ? -34.304 0.055 12.081 1.00 67.19 320 LYS A CA 1
ATOM 2505 C C . LYS A 1 320 ? -34.596 0.653 13.458 1.00 67.19 320 LYS A C 1
ATOM 2507 O O . LYS A 1 320 ? -34.112 0.129 14.453 1.00 67.19 320 LYS A O 1
ATOM 2512 N N . GLN A 1 321 ? -35.371 1.730 13.496 1.00 63.88 321 GLN A N 1
ATOM 2513 C CA . GLN A 1 321 ? -35.810 2.343 14.749 1.00 63.88 321 GLN A CA 1
ATOM 2514 C C . GLN A 1 321 ? -36.960 1.500 15.316 1.00 63.88 321 GLN A C 1
ATOM 2516 O O . GLN A 1 321 ? -37.939 1.249 14.603 1.00 63.88 321 GLN A O 1
ATOM 2521 N N . GLU A 1 322 ? -36.837 1.012 16.551 1.00 58.28 322 GLU A N 1
ATOM 2522 C CA . GLU A 1 322 ? -37.890 0.235 17.207 1.00 58.28 322 GLU A CA 1
ATOM 2523 C C . GLU A 1 322 ? -38.669 1.116 18.195 1.00 58.28 322 GLU A C 1
ATOM 2525 O O . GLU A 1 322 ? -38.101 1.913 18.937 1.00 58.28 322 GLU A O 1
ATOM 2530 N N . ASN A 1 323 ? -39.996 0.950 18.250 1.00 52.47 323 ASN A N 1
ATOM 2531 C CA . ASN A 1 323 ? -40.877 1.733 19.135 1.00 52.47 323 ASN A CA 1
ATOM 2532 C C . ASN A 1 323 ? -40.578 1.546 20.641 1.00 52.47 323 ASN A C 1
ATOM 2534 O O . ASN A 1 323 ? -41.158 2.243 21.470 1.00 52.47 323 ASN A O 1
ATOM 2538 N N . CYS A 1 324 ? -39.714 0.597 21.012 1.00 44.50 324 CYS A N 1
ATOM 2539 C CA . CYS A 1 324 ? -39.314 0.325 22.390 1.00 44.50 324 CYS A CA 1
ATOM 2540 C C . CYS A 1 324 ? -38.059 1.082 22.848 1.00 44.50 324 CYS A C 1
ATOM 2542 O O . CYS A 1 324 ? -37.668 0.921 24.003 1.00 44.50 324 CYS A O 1
ATOM 2544 N N . ASP A 1 325 ? -37.430 1.900 21.994 1.00 52.22 325 ASP A N 1
ATOM 2545 C CA . ASP A 1 325 ? -36.135 2.511 22.317 1.00 52.22 325 ASP A CA 1
ATOM 2546 C C . ASP A 1 325 ? -36.195 3.657 23.354 1.00 52.22 325 ASP A C 1
ATOM 2548 O O . ASP A 1 325 ? -35.153 4.120 23.826 1.00 52.22 325 ASP A O 1
ATOM 2552 N N . GLY A 1 326 ? -37.398 4.066 23.777 1.00 59.81 326 GLY A N 1
ATOM 2553 C CA . GLY A 1 326 ? -37.630 5.219 24.657 1.00 59.81 326 GLY A CA 1
ATOM 2554 C C . GLY A 1 326 ? -37.483 6.556 23.918 1.00 59.81 326 GLY 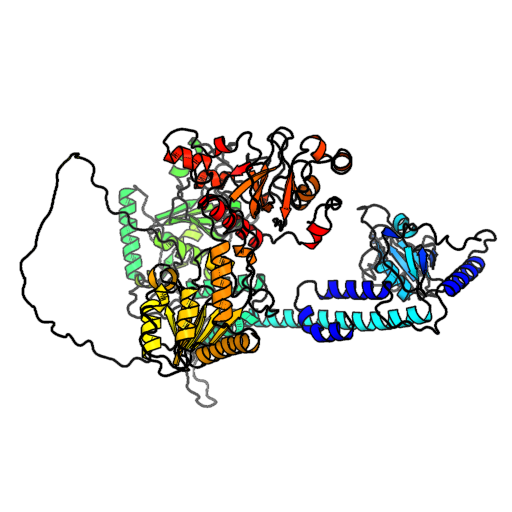A C 1
ATOM 2555 O O . GLY A 1 326 ? -37.087 6.591 22.753 1.00 59.81 326 GLY A O 1
ATOM 2556 N N . ALA A 1 327 ? -37.810 7.676 24.569 1.00 70.94 327 ALA A N 1
ATOM 2557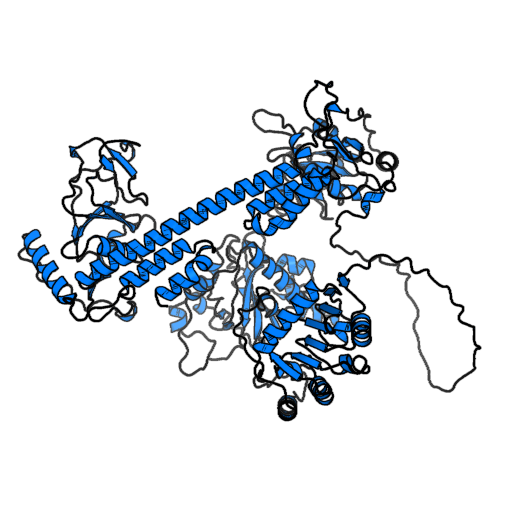 C CA . ALA A 1 327 ? -37.648 8.998 23.962 1.00 70.94 327 ALA A CA 1
ATOM 2558 C C . ALA A 1 327 ? -36.247 9.563 24.253 1.00 70.94 327 ALA A C 1
ATOM 2560 O O . ALA A 1 327 ? -35.778 9.522 25.392 1.00 70.94 327 ALA A O 1
ATOM 2561 N N . ALA A 1 328 ? -35.592 10.189 23.266 1.00 79.81 328 ALA A N 1
ATOM 2562 C CA . ALA A 1 328 ? -34.353 10.948 23.497 1.00 79.81 328 ALA A CA 1
ATOM 2563 C C . ALA A 1 328 ? -34.509 12.035 24.583 1.00 79.81 328 ALA A C 1
ATOM 2565 O O . ALA A 1 328 ? -33.536 12.412 25.237 1.00 79.81 328 ALA A O 1
ATOM 2566 N N . GLN A 1 329 ? -35.740 12.496 24.828 1.00 81.00 329 GLN A N 1
ATOM 2567 C CA . GLN A 1 329 ? -36.061 13.424 25.909 1.00 81.00 329 GLN A CA 1
ATOM 2568 C C . GLN A 1 329 ? -35.795 12.840 27.306 1.00 81.00 329 GLN A C 1
ATOM 2570 O O . GLN A 1 329 ? -35.274 13.550 28.165 1.00 81.00 329 GLN A O 1
ATOM 2575 N N . ASP A 1 330 ? -36.097 11.561 27.536 1.00 79.12 330 ASP A N 1
ATOM 2576 C CA . ASP A 1 330 ? -35.845 10.907 28.827 1.00 79.12 330 ASP A CA 1
ATOM 2577 C C . ASP A 1 330 ? -34.348 10.864 29.119 1.00 79.12 330 ASP A C 1
ATOM 2579 O O . ASP A 1 330 ? -33.895 11.120 30.237 1.00 79.12 330 ASP A O 1
ATOM 2583 N N . PHE A 1 331 ? -33.561 10.621 28.072 1.00 82.25 331 PHE A N 1
ATOM 2584 C CA . PHE A 1 331 ? -32.117 10.622 28.178 1.00 82.25 331 PHE A CA 1
ATOM 2585 C C . PHE A 1 331 ? -31.553 12.021 28.453 1.00 82.25 331 PHE A C 1
ATOM 2587 O O . PHE A 1 331 ? -30.682 12.190 29.308 1.00 82.25 331 PHE A O 1
ATOM 2594 N N . LEU A 1 332 ? -32.077 13.047 27.782 1.00 83.81 332 LEU A N 1
ATOM 2595 C CA . LEU A 1 332 ? -31.695 14.430 28.052 1.00 83.81 332 LEU A CA 1
ATOM 2596 C C . LEU A 1 332 ? -31.980 14.823 29.513 1.00 83.81 332 LEU A C 1
ATOM 2598 O O . LEU A 1 332 ? -31.164 15.502 30.138 1.00 83.81 332 LEU A O 1
ATOM 2602 N N . ASN A 1 333 ? -33.082 14.332 30.087 1.00 83.75 333 ASN A N 1
ATOM 2603 C CA . ASN A 1 333 ? -33.413 14.539 31.498 1.00 83.75 333 ASN A CA 1
ATOM 2604 C C . ASN A 1 333 ? -32.390 13.865 32.439 1.00 83.75 333 ASN A C 1
ATOM 2606 O O . ASN A 1 333 ? -31.994 14.460 33.443 1.00 83.75 333 ASN A O 1
ATOM 2610 N N . GLU A 1 334 ? -31.910 12.658 32.113 1.00 84.25 334 GLU A N 1
ATOM 2611 C CA . GLU A 1 334 ? -30.838 11.980 32.865 1.00 84.25 334 GLU A CA 1
ATOM 2612 C C . GLU A 1 334 ? -29.526 12.777 32.826 1.00 84.25 334 GLU A C 1
ATOM 2614 O O . GLU A 1 334 ? -28.890 12.983 33.864 1.00 84.25 334 GLU A O 1
ATOM 2619 N N . ILE A 1 335 ? -29.144 13.279 31.647 1.00 86.00 335 ILE A N 1
ATOM 2620 C CA . ILE A 1 335 ? -27.960 14.131 31.474 1.00 86.00 335 ILE A CA 1
ATOM 2621 C C . ILE A 1 335 ? -28.101 15.400 32.317 1.00 86.00 335 ILE A C 1
ATOM 2623 O O . ILE A 1 335 ? -27.167 15.762 33.034 1.00 86.00 335 ILE A O 1
ATOM 2627 N N . ALA A 1 336 ? -29.265 16.052 32.286 1.00 85.81 336 ALA A N 1
ATOM 2628 C CA . ALA A 1 336 ? -29.531 17.249 33.077 1.00 85.81 336 ALA A CA 1
ATOM 2629 C C . ALA A 1 336 ? -29.406 16.979 34.586 1.00 85.81 336 ALA A C 1
ATOM 2631 O O . ALA A 1 336 ? -28.765 17.757 35.297 1.00 85.81 336 ALA A O 1
ATOM 2632 N N . LYS A 1 337 ? -29.936 15.845 35.068 1.00 86.00 337 LYS A N 1
ATOM 2633 C CA . LYS A 1 337 ? -29.804 15.413 36.467 1.00 86.00 337 LYS A CA 1
ATOM 2634 C C . LYS A 1 337 ? -28.342 15.174 36.852 1.00 86.00 337 LYS A C 1
ATOM 2636 O O . LYS A 1 337 ? -27.869 15.726 37.842 1.00 86.00 337 LYS A O 1
ATOM 2641 N N . LYS A 1 338 ? -27.597 14.412 36.046 1.00 86.12 338 LYS A N 1
ATOM 2642 C CA . LYS A 1 338 ? -26.174 14.124 36.292 1.00 86.12 338 LYS A CA 1
ATOM 2643 C C . LYS A 1 338 ? -25.325 15.396 36.278 1.00 86.12 338 LYS A C 1
ATOM 2645 O O . LYS A 1 338 ? -24.429 15.567 37.101 1.00 86.12 338 LYS A O 1
ATOM 2650 N N . LYS A 1 339 ? -25.620 16.310 35.352 1.00 87.56 339 LYS A N 1
ATOM 2651 C CA . LYS A 1 339 ? -24.960 17.614 35.245 1.00 87.56 339 LYS A CA 1
ATOM 2652 C C . LYS A 1 339 ? -25.213 18.465 36.490 1.00 87.56 339 LYS A C 1
ATOM 2654 O O . LYS A 1 339 ? -24.278 19.089 36.985 1.00 87.56 339 LYS A O 1
ATOM 2659 N N . PHE A 1 340 ? -26.436 18.449 37.022 1.00 84.38 340 PHE A N 1
ATOM 2660 C CA . PHE A 1 340 ? -26.779 19.127 38.272 1.00 84.38 340 PHE A CA 1
ATOM 2661 C C . PHE A 1 340 ? -25.970 18.585 39.462 1.00 84.38 340 PHE A C 1
ATOM 2663 O O . PHE A 1 340 ? -25.317 19.369 40.147 1.00 84.38 340 PHE A O 1
ATOM 2670 N N . GLU A 1 341 ? -25.923 17.261 39.644 1.00 86.00 341 GLU A N 1
ATOM 2671 C CA . GLU A 1 341 ? -25.128 16.606 40.701 1.00 86.00 341 GLU A CA 1
ATOM 2672 C C . GLU A 1 341 ? -23.636 16.990 40.619 1.00 86.00 341 GLU A C 1
ATOM 2674 O O . GLU A 1 341 ? -22.997 17.309 41.623 1.00 86.00 341 GLU A O 1
ATOM 2679 N N . LEU A 1 342 ? -23.071 17.015 39.407 1.00 84.25 342 LEU A N 1
ATOM 2680 C CA . LEU A 1 342 ? -21.666 17.368 39.182 1.00 84.25 342 LEU A CA 1
ATOM 2681 C C . LEU A 1 342 ? -21.365 18.852 39.435 1.00 84.25 342 LEU A C 1
ATOM 2683 O O . LEU A 1 342 ? -20.252 19.182 39.852 1.00 84.25 342 LEU A O 1
ATOM 2687 N N . PHE A 1 343 ? -22.323 19.751 39.196 1.00 83.56 343 PHE A N 1
ATOM 2688 C CA . PHE A 1 343 ? -22.163 21.174 39.499 1.00 83.56 343 PHE A CA 1
ATOM 2689 C C . PHE A 1 343 ? -22.074 21.441 41.000 1.00 83.56 343 PHE A C 1
ATOM 2691 O O . PHE A 1 343 ? -21.241 22.253 41.406 1.00 83.56 343 PHE A O 1
ATOM 2698 N N . GLU A 1 344 ? -22.864 20.732 41.809 1.00 79.94 344 GLU A N 1
ATOM 2699 C CA . GLU A 1 344 ? -22.793 20.823 43.271 1.00 79.94 344 GLU A CA 1
ATOM 2700 C C . GLU A 1 344 ? -21.464 20.276 43.802 1.00 79.94 344 GLU A C 1
ATOM 2702 O O . GLU A 1 344 ? -20.804 20.927 44.608 1.00 79.94 344 GLU A O 1
ATOM 2707 N N . GLN A 1 345 ? -21.013 19.128 43.288 1.00 79.94 345 GLN A N 1
ATOM 2708 C CA . GLN A 1 345 ? -19.769 18.491 43.735 1.00 79.94 345 GLN A CA 1
ATOM 2709 C C . GLN A 1 345 ? -18.503 19.268 43.351 1.00 79.94 345 GLN A C 1
ATOM 2711 O O . GLN A 1 345 ? -17.535 19.282 44.108 1.00 79.94 345 GLN A O 1
ATOM 2716 N N . ARG A 1 346 ? -18.473 19.887 42.162 1.00 73.69 346 ARG A N 1
ATOM 2717 C CA . ARG A 1 346 ? -17.269 20.541 41.613 1.00 73.69 346 ARG A CA 1
ATOM 2718 C C . ARG A 1 346 ? -17.282 22.072 41.733 1.00 73.69 346 ARG A C 1
ATOM 2720 O O . ARG A 1 346 ? -16.379 22.716 41.204 1.00 73.69 346 ARG A O 1
ATOM 2727 N N . ASN A 1 347 ? -18.289 22.651 42.397 1.00 69.56 347 ASN A N 1
ATOM 2728 C CA . ASN A 1 347 ? -18.484 24.099 42.565 1.00 69.56 347 ASN A CA 1
ATOM 2729 C C . ASN A 1 347 ? -18.356 24.891 41.239 1.00 69.56 347 ASN A C 1
ATOM 2731 O O . ASN A 1 347 ? -17.702 25.933 41.154 1.00 69.56 347 ASN A O 1
ATOM 2735 N N . ILE A 1 348 ? -18.937 24.350 40.164 1.00 71.00 348 ILE A N 1
ATOM 2736 C CA . ILE A 1 348 ? -18.871 24.923 38.811 1.00 71.00 348 ILE A CA 1
ATOM 2737 C C . ILE A 1 348 ? -20.055 25.882 38.615 1.00 71.00 348 ILE A C 1
ATOM 2739 O O . ILE A 1 348 ? -21.188 25.566 38.975 1.00 71.00 348 ILE A O 1
ATOM 2743 N N . ARG A 1 349 ? -19.815 27.056 38.009 1.00 69.75 349 ARG A N 1
ATOM 2744 C CA . ARG A 1 349 ? -20.890 28.005 37.663 1.00 69.75 349 ARG A CA 1
ATOM 2745 C C . ARG A 1 349 ? -21.894 27.365 36.704 1.00 69.75 349 ARG A C 1
ATOM 2747 O O . ARG A 1 349 ? -21.498 26.797 35.690 1.00 69.75 349 ARG A O 1
ATOM 2754 N N . ARG A 1 350 ? -23.186 27.533 37.002 1.00 68.94 350 ARG A N 1
ATOM 2755 C CA . ARG A 1 350 ? -24.270 27.057 36.140 1.00 68.94 350 ARG A CA 1
ATOM 2756 C C . ARG A 1 350 ? -24.260 27.787 34.801 1.00 68.94 350 ARG A C 1
ATOM 2758 O O . ARG A 1 350 ? -24.072 29.001 34.726 1.00 68.94 350 ARG A O 1
ATOM 2765 N N . ASP A 1 351 ? -24.501 27.009 33.762 1.00 69.12 351 ASP A N 1
ATOM 2766 C CA . ASP A 1 351 ? -24.674 27.490 32.405 1.00 69.12 351 ASP A CA 1
ATOM 2767 C C . ASP A 1 351 ? -25.969 28.300 32.249 1.00 69.12 351 ASP A C 1
ATOM 2769 O O . ASP A 1 351 ? -26.974 28.034 32.909 1.00 69.12 351 ASP A O 1
ATOM 2773 N N . ARG A 1 352 ? -25.966 29.261 31.320 1.00 67.75 352 ARG A N 1
ATOM 2774 C CA . ARG A 1 352 ? -27.199 29.918 30.869 1.00 67.75 352 ARG A CA 1
ATOM 2775 C C . ARG A 1 352 ? -27.989 28.942 29.995 1.00 67.75 352 ARG A C 1
ATOM 2777 O O . ARG A 1 352 ? -27.416 28.372 29.068 1.00 67.75 352 ARG A O 1
ATOM 2784 N N . THR A 1 353 ? -29.285 28.788 30.262 1.00 71.81 353 THR A N 1
ATOM 2785 C CA . THR A 1 353 ? -30.187 27.974 29.435 1.00 71.81 353 THR A CA 1
ATOM 2786 C C . THR A 1 353 ? -30.199 28.503 28.001 1.00 71.81 353 THR A C 1
ATOM 2788 O O . THR A 1 353 ? -30.398 29.702 27.782 1.00 71.81 353 THR A O 1
ATOM 2791 N N . LEU A 1 354 ? -29.946 27.624 27.030 1.00 73.69 354 LEU A N 1
ATOM 2792 C CA . LEU A 1 354 ? -30.042 27.940 25.606 1.00 73.69 354 LEU A CA 1
ATOM 2793 C C . LEU A 1 354 ? -31.457 27.608 25.097 1.00 73.69 354 LEU A C 1
ATOM 2795 O O . LEU A 1 354 ? -32.077 26.689 25.629 1.00 73.69 354 LEU A O 1
ATOM 2799 N N . PRO A 1 355 ? -31.976 28.336 24.091 1.00 73.12 355 PRO A N 1
ATOM 2800 C CA . PRO A 1 355 ? -33.244 27.984 23.453 1.00 73.12 355 PRO A CA 1
ATOM 2801 C C . PRO A 1 355 ? -33.132 26.641 22.723 1.00 73.12 355 PRO A C 1
ATOM 2803 O O . PRO A 1 355 ? -32.043 26.285 22.259 1.00 73.12 355 PRO A O 1
ATOM 2806 N N . GLU A 1 356 ? -34.252 25.930 22.576 1.00 76.38 356 GLU A N 1
ATOM 2807 C CA . GLU A 1 356 ? -34.310 24.696 21.784 1.00 76.38 356 GLU A CA 1
ATOM 2808 C C . GLU A 1 356 ? -33.824 24.929 20.339 1.00 76.38 356 GLU A C 1
ATOM 2810 O O . GLU A 1 356 ? -33.754 26.062 19.847 1.00 76.38 356 GLU A O 1
ATOM 2815 N N . VAL A 1 357 ? -33.406 23.856 19.667 1.00 80.69 357 VAL A N 1
ATOM 2816 C CA . VAL A 1 357 ? -33.011 23.914 18.253 1.00 80.69 357 VAL A CA 1
ATOM 2817 C C . VAL A 1 357 ? -34.278 24.076 17.411 1.00 80.69 357 VAL A C 1
ATOM 2819 O O . VAL A 1 357 ? -35.160 23.218 17.453 1.00 80.69 357 VAL A O 1
ATOM 2822 N N . ALA A 1 358 ? -34.391 25.186 16.676 1.00 75.50 358 ALA A N 1
ATOM 2823 C CA . ALA A 1 358 ? -35.523 25.425 15.786 1.00 75.50 358 ALA A CA 1
ATOM 2824 C C . ALA A 1 358 ? -35.504 24.436 14.608 1.00 75.50 358 ALA A C 1
ATOM 2826 O O . ALA A 1 358 ? -34.440 23.968 14.206 1.00 75.50 358 ALA A O 1
ATOM 2827 N N . LYS A 1 359 ? -36.672 24.141 14.017 1.00 66.62 359 LYS A N 1
ATOM 2828 C CA . LYS A 1 359 ? -36.755 23.258 12.837 1.00 66.62 359 LYS A CA 1
ATOM 2829 C C . LYS A 1 359 ? -35.932 23.781 11.655 1.00 66.62 359 LYS A C 1
ATOM 2831 O O . LYS A 1 359 ? -35.325 22.977 10.962 1.00 66.62 359 LYS A O 1
ATOM 2836 N N . ASP A 1 360 ? -35.856 25.099 11.487 1.00 68.19 360 ASP A N 1
ATOM 2837 C CA . ASP A 1 360 ? -35.090 25.734 10.405 1.00 68.19 360 ASP A CA 1
ATOM 2838 C C . ASP A 1 360 ? -33.567 25.698 10.645 1.00 68.19 360 ASP A C 1
ATOM 2840 O O . ASP A 1 360 ? -32.790 25.819 9.702 1.00 68.19 360 ASP A O 1
ATOM 2844 N N . ASP A 1 361 ? -33.132 25.482 11.894 1.00 69.06 361 ASP A N 1
ATOM 2845 C CA . ASP A 1 361 ? -31.719 25.302 12.260 1.00 69.06 361 ASP A CA 1
ATOM 2846 C C . ASP A 1 361 ? -31.265 23.830 12.130 1.00 69.06 361 ASP A C 1
ATOM 2848 O O . ASP A 1 361 ? -30.087 23.525 12.338 1.00 69.06 361 ASP A O 1
ATOM 2852 N N . ALA A 1 362 ? -32.184 22.899 11.837 1.00 76.81 362 ALA A N 1
ATOM 2853 C CA . ALA A 1 362 ? -31.892 21.475 11.711 1.00 76.81 362 ALA A CA 1
ATOM 2854 C C . ALA A 1 362 ? -31.291 21.157 10.323 1.00 76.81 362 ALA A C 1
ATOM 2856 O O . ALA A 1 362 ? -31.963 21.334 9.308 1.00 76.81 362 ALA A O 1
ATOM 2857 N N . PRO A 1 363 ? -30.062 20.618 10.238 1.00 73.81 363 PRO A N 1
ATOM 2858 C CA . PRO A 1 363 ? -29.402 20.349 8.953 1.00 73.81 363 PRO A CA 1
ATOM 2859 C C . PRO A 1 363 ? -30.052 19.233 8.125 1.00 73.81 363 PRO A C 1
ATOM 2861 O O . PRO A 1 363 ? -29.815 19.133 6.922 1.00 73.81 363 PRO A O 1
ATOM 2864 N N . PHE A 1 364 ? -30.784 18.331 8.780 1.00 78.94 364 PHE A N 1
ATOM 2865 C CA . PHE A 1 364 ? -31.480 17.202 8.169 1.00 78.94 364 PHE A CA 1
ATOM 2866 C C . PHE A 1 364 ? -32.567 16.665 9.109 1.00 78.94 364 PHE A C 1
ATOM 2868 O O . PHE A 1 364 ? -32.575 16.946 10.312 1.00 78.94 364 PHE A O 1
ATOM 2875 N N . GLU A 1 365 ? -33.465 15.849 8.559 1.00 78.25 365 GLU A N 1
ATOM 2876 C CA . GLU A 1 365 ? -34.515 15.178 9.324 1.00 78.25 365 GLU A CA 1
ATOM 2877 C C . GLU A 1 365 ? -33.963 14.036 10.177 1.00 78.25 365 GLU A C 1
ATOM 2879 O O . GLU A 1 365 ? -33.223 13.173 9.697 1.00 78.25 365 GLU A O 1
ATOM 2884 N N . LEU A 1 366 ? -34.353 14.034 11.450 1.00 82.06 366 LEU A N 1
ATOM 2885 C CA . LEU A 1 366 ? -34.047 12.965 12.389 1.00 82.06 366 LEU A CA 1
ATOM 2886 C C . LEU A 1 366 ? -35.218 11.989 12.516 1.00 82.06 366 LEU A C 1
ATOM 2888 O O . LEU A 1 366 ? -36.369 12.389 12.330 1.00 82.06 366 LEU A O 1
ATOM 2892 N N . PRO A 1 367 ? -34.950 10.728 12.895 1.00 80.75 367 PRO A N 1
ATOM 2893 C CA . PRO A 1 367 ? -36.005 9.820 13.320 1.00 80.75 367 PRO A CA 1
ATOM 2894 C C . PRO A 1 367 ? -36.819 10.395 14.484 1.00 80.75 367 PRO A C 1
ATOM 2896 O O . PRO A 1 367 ? -36.268 11.089 15.334 1.00 80.75 367 PRO A O 1
ATOM 2899 N N . GLU A 1 368 ? -38.101 10.032 14.574 1.00 76.25 368 GLU A N 1
ATOM 2900 C CA . GLU A 1 368 ? -39.018 10.520 15.623 1.00 76.25 368 GLU A CA 1
ATOM 2901 C C . GLU A 1 368 ? -38.518 10.248 17.054 1.00 76.25 368 GLU A C 1
ATOM 2903 O O . GLU A 1 368 ? -38.837 10.992 17.979 1.00 76.25 368 GLU A O 1
ATOM 2908 N N . SER A 1 369 ? -37.714 9.199 17.245 1.00 78.56 369 SER A N 1
ATOM 2909 C CA . SER A 1 369 ? -37.130 8.831 18.538 1.00 78.56 369 SER A CA 1
ATOM 2910 C C . SER A 1 369 ? -35.904 9.669 18.936 1.00 78.56 369 SER A C 1
ATOM 2912 O O . SER A 1 369 ? -35.494 9.624 20.099 1.00 78.56 369 SER A O 1
ATOM 2914 N N . TRP A 1 370 ? -35.310 10.428 18.007 1.00 86.12 370 TRP A N 1
ATOM 2915 C CA . TRP A 1 370 ? -34.109 11.245 18.216 1.00 86.12 370 TRP A CA 1
ATOM 2916 C C . TRP A 1 370 ? -34.483 12.719 18.425 1.00 86.12 370 TRP A C 1
ATOM 2918 O O . TRP A 1 370 ? -35.504 13.194 17.934 1.00 86.12 370 TRP A O 1
ATOM 2928 N N . LYS A 1 371 ? -33.633 13.478 19.129 1.00 86.62 371 LYS A N 1
ATOM 2929 C CA . LYS A 1 371 ? -33.832 14.921 19.352 1.00 86.62 371 LYS A CA 1
ATOM 2930 C C . LYS A 1 371 ? -32.583 15.715 18.977 1.00 86.62 371 LYS A C 1
ATOM 2932 O O . LYS A 1 371 ? -31.466 15.276 19.236 1.00 86.62 371 LYS A O 1
ATOM 2937 N N . TRP A 1 372 ? -32.769 16.899 18.400 1.00 88.62 372 TRP A N 1
ATOM 2938 C CA . TRP A 1 372 ? -31.692 17.877 18.257 1.00 88.62 372 TRP A CA 1
ATOM 2939 C C . TRP A 1 372 ? -31.396 18.534 19.606 1.00 88.62 372 TRP A C 1
ATOM 2941 O O . TRP A 1 372 ? -32.295 19.067 20.254 1.00 88.62 372 TRP A O 1
ATOM 2951 N N . VAL A 1 373 ? -30.129 18.517 20.011 1.00 90.00 373 VAL A N 1
ATOM 2952 C CA . VAL A 1 373 ? -29.629 19.162 21.232 1.00 90.00 373 VAL A CA 1
ATOM 2953 C C . VAL A 1 373 ? -28.430 20.035 20.896 1.00 90.00 373 VAL A C 1
ATOM 2955 O O . VAL A 1 373 ? -27.751 19.818 19.894 1.00 90.00 373 VAL A O 1
ATOM 2958 N N . ARG A 1 374 ? -28.123 21.027 21.725 1.00 89.94 374 ARG A N 1
ATOM 2959 C CA . ARG A 1 374 ? -26.905 21.830 21.573 1.00 89.94 374 ARG A CA 1
ATOM 2960 C C . ARG A 1 374 ? -25.743 21.169 22.304 1.00 89.94 374 ARG A C 1
ATOM 2962 O O . ARG A 1 374 ? -25.924 20.571 23.363 1.00 89.94 374 ARG A O 1
ATOM 2969 N N . ALA A 1 375 ? -24.521 21.330 21.798 1.00 90.50 375 ALA A N 1
ATOM 2970 C CA . ALA A 1 375 ? -23.329 20.732 22.416 1.00 90.50 375 ALA A CA 1
ATOM 2971 C C . ALA A 1 375 ? -23.159 21.073 23.912 1.00 90.50 375 ALA A C 1
ATOM 2973 O O . ALA A 1 375 ? -22.651 20.260 24.687 1.00 90.50 375 ALA A O 1
ATOM 2974 N N . GLN A 1 376 ? -23.609 22.255 24.345 1.00 90.56 376 GLN A N 1
ATOM 2975 C CA . GLN A 1 376 ? -23.582 22.663 25.753 1.00 90.56 376 GLN A CA 1
ATOM 2976 C C . GLN A 1 376 ? -24.539 21.858 26.654 1.00 90.56 376 GLN A C 1
ATOM 2978 O O . GLN A 1 376 ? -24.279 21.718 27.848 1.00 90.56 376 GLN A O 1
ATOM 2983 N N . GLU A 1 377 ? -25.632 21.313 26.120 1.00 88.31 377 GLU A N 1
ATOM 2984 C CA . GLU A 1 377 ? -26.619 20.553 26.902 1.00 88.31 377 GLU A CA 1
ATOM 2985 C C . GLU A 1 377 ? -26.068 19.190 27.342 1.00 88.31 377 GLU A C 1
ATOM 2987 O O . GLU A 1 377 ? -26.357 18.732 28.443 1.00 88.31 377 GLU A O 1
ATOM 2992 N N . ILE A 1 378 ? -25.196 18.593 26.524 1.00 89.44 378 ILE A N 1
ATOM 2993 C CA . ILE A 1 378 ? -24.579 17.278 26.770 1.00 89.44 378 ILE A CA 1
ATOM 2994 C C . ILE A 1 378 ? -23.161 17.345 27.360 1.00 89.44 378 ILE A C 1
ATOM 2996 O O . ILE A 1 378 ? -22.552 16.313 27.653 1.00 89.44 378 ILE A O 1
ATOM 3000 N N . SER A 1 379 ? -22.624 18.552 27.555 1.00 91.88 379 SER A N 1
ATOM 3001 C CA . SER A 1 379 ? -21.300 18.778 28.143 1.00 91.88 379 SER A CA 1
ATOM 3002 C C . SER A 1 379 ? -21.382 19.477 29.498 1.00 91.88 379 SER A C 1
ATOM 3004 O O . SER A 1 379 ? -22.289 20.259 29.780 1.00 91.88 379 SER A O 1
ATOM 3006 N N . LEU A 1 380 ? -20.418 19.174 30.364 1.00 89.44 380 LEU A N 1
ATOM 3007 C CA . LEU A 1 380 ? -20.252 19.803 31.670 1.00 89.44 380 LEU A CA 1
ATOM 3008 C C . LEU A 1 380 ? -19.617 21.191 31.533 1.00 89.44 380 LEU A C 1
ATOM 3010 O O . LEU A 1 380 ? -19.962 22.112 32.268 1.00 89.44 380 LEU A O 1
ATOM 3014 N N . LYS A 1 381 ? -18.660 21.327 30.610 1.00 90.62 381 LYS A N 1
ATOM 3015 C CA . LYS A 1 381 ? -17.912 22.558 30.344 1.00 90.62 381 LYS A CA 1
ATOM 3016 C C . LYS A 1 381 ? -17.293 22.496 28.952 1.00 90.62 381 LYS A C 1
ATOM 3018 O O . LYS A 1 381 ? -16.720 21.478 28.580 1.00 90.62 381 LYS A O 1
ATOM 3023 N N . ILE A 1 382 ? -17.333 23.608 28.221 1.00 92.94 382 ILE A N 1
ATOM 3024 C CA . ILE A 1 382 ? -16.568 23.783 26.979 1.00 92.94 382 ILE A CA 1
ATOM 3025 C C . ILE A 1 382 ? -15.564 24.914 27.186 1.00 92.94 382 ILE A C 1
ATOM 3027 O O . ILE A 1 382 ? -15.956 26.071 27.402 1.00 92.94 382 ILE A O 1
ATOM 3031 N N . SER A 1 383 ? -14.278 24.583 27.131 1.00 93.31 383 SER A N 1
ATOM 3032 C CA . SER A 1 383 ? -13.166 25.519 27.306 1.00 93.31 383 SER A CA 1
ATOM 3033 C C . SER A 1 383 ? -12.048 25.242 26.309 1.00 93.31 383 SER A C 1
ATOM 3035 O O . SER A 1 383 ? -12.043 24.230 25.625 1.00 93.31 383 SER A O 1
ATOM 3037 N N . ASP A 1 384 ? -11.102 26.161 26.200 1.00 93.06 384 ASP A N 1
ATOM 3038 C CA . ASP A 1 384 ? -9.887 25.999 25.412 1.00 93.06 384 ASP A CA 1
ATOM 3039 C C . ASP A 1 384 ? -8.651 25.930 26.308 1.00 93.06 384 ASP A C 1
ATOM 3041 O O . ASP A 1 384 ? -8.718 26.148 27.528 1.00 93.06 384 ASP A O 1
ATOM 3045 N N . GLY A 1 385 ? -7.529 25.566 25.694 1.00 90.62 385 GLY A N 1
ATOM 3046 C CA . GLY A 1 385 ? -6.239 25.510 26.357 1.00 90.62 385 GLY A CA 1
ATOM 3047 C C . GLY A 1 385 ? -5.695 26.866 26.799 1.00 90.62 385 GLY A C 1
ATOM 3048 O O . GLY A 1 385 ? -6.369 27.898 26.801 1.00 90.62 385 GLY A O 1
ATOM 3049 N N . VAL A 1 386 ? -4.430 26.862 27.203 1.00 91.19 386 VAL A N 1
ATOM 3050 C CA . VAL A 1 386 ? -3.775 28.050 27.759 1.00 91.19 386 VAL A CA 1
ATOM 3051 C C . VAL A 1 386 ? -3.536 29.135 26.695 1.00 91.19 386 VAL A C 1
ATOM 3053 O O . VAL A 1 386 ? -2.991 28.868 25.626 1.00 91.19 386 VAL A O 1
ATOM 3056 N N . HIS A 1 387 ? -3.896 30.384 27.023 1.00 86.12 387 HIS A N 1
ATOM 3057 C CA . HIS A 1 387 ? -3.729 31.597 26.192 1.00 86.12 387 HIS A CA 1
ATOM 3058 C C . HIS A 1 387 ? -2.366 32.278 26.393 1.00 86.12 387 HIS A C 1
ATOM 3060 O O . HIS A 1 387 ? -2.231 33.496 26.307 1.00 86.12 387 HIS A O 1
ATOM 3066 N N . LYS A 1 388 ? -1.347 31.495 26.734 1.00 82.50 388 LYS A N 1
ATOM 3067 C CA . LYS A 1 388 ? 0.026 31.955 26.941 1.00 82.50 388 LYS A CA 1
ATOM 3068 C C . LYS A 1 388 ? 0.952 30.992 26.224 1.00 82.50 388 LYS A C 1
ATOM 3070 O O . LYS A 1 388 ? 0.684 29.793 26.178 1.00 82.50 388 LYS A O 1
ATOM 3075 N N . LYS A 1 389 ? 2.035 31.518 25.655 1.00 76.69 389 LYS A N 1
ATOM 3076 C CA . LYS A 1 389 ? 3.090 30.678 25.092 1.00 76.69 389 LYS A CA 1
ATOM 3077 C C . LYS A 1 389 ? 3.747 29.923 26.257 1.00 76.69 389 LYS A C 1
ATOM 3079 O O . LYS A 1 389 ? 4.269 30.590 27.147 1.00 76.69 389 LYS A O 1
ATOM 3084 N N . PRO A 1 390 ? 3.694 28.584 26.288 1.00 76.06 390 PRO A N 1
ATOM 3085 C CA . PRO A 1 390 ? 4.315 27.826 27.366 1.00 76.06 390 PRO A CA 1
ATOM 3086 C C . PRO A 1 390 ? 5.841 27.829 27.227 1.00 76.06 390 PRO A C 1
ATOM 3088 O O . PRO A 1 390 ? 6.374 27.968 26.117 1.00 76.06 390 PRO A O 1
ATOM 3091 N N . ASN A 1 391 ? 6.534 27.624 28.345 1.00 82.44 391 ASN A N 1
ATOM 3092 C CA . ASN A 1 391 ? 7.970 27.389 28.348 1.00 82.44 391 ASN A CA 1
ATOM 3093 C C . ASN A 1 391 ? 8.224 25.906 28.082 1.00 82.44 391 ASN A C 1
ATOM 3095 O O . ASN A 1 391 ? 7.816 25.039 28.853 1.00 82.44 391 ASN A O 1
ATOM 3099 N N . TYR A 1 392 ? 8.869 25.609 26.955 1.00 89.69 392 TYR A N 1
ATOM 3100 C CA . TYR A 1 392 ? 9.137 24.227 26.587 1.00 89.69 392 TYR A CA 1
ATOM 3101 C C . TYR A 1 392 ? 10.367 23.697 27.317 1.00 89.69 392 TYR A C 1
ATOM 3103 O O . TYR A 1 392 ? 11.416 24.338 27.328 1.00 89.69 392 TYR A O 1
ATOM 3111 N N . VAL A 1 393 ? 10.237 22.498 27.872 1.00 88.56 393 VAL A N 1
ATOM 3112 C CA . VAL A 1 393 ? 11.317 21.758 28.530 1.00 88.56 393 VAL A CA 1
ATOM 3113 C C . VAL A 1 393 ? 11.679 20.518 27.715 1.00 88.56 393 VAL A C 1
ATOM 3115 O O . VAL A 1 393 ? 10.878 20.025 26.920 1.00 88.56 393 VAL A O 1
ATOM 3118 N N . ALA A 1 394 ? 12.894 19.999 27.907 1.00 80.38 394 ALA A N 1
ATOM 3119 C CA . ALA A 1 394 ? 13.359 18.799 27.206 1.00 80.38 394 ALA A CA 1
ATOM 3120 C C . ALA A 1 394 ? 12.577 17.528 27.604 1.00 80.38 394 ALA A C 1
ATOM 3122 O O . ALA A 1 394 ? 12.448 16.606 26.801 1.00 80.38 394 ALA A O 1
ATOM 3123 N N . SER A 1 395 ? 12.033 17.486 28.825 1.00 83.62 395 SER A N 1
ATOM 3124 C CA . SER A 1 395 ? 11.214 16.390 29.354 1.00 83.62 395 SER A CA 1
ATOM 3125 C C . SER A 1 395 ? 10.231 16.911 30.401 1.00 83.62 395 SER A C 1
ATOM 3127 O O . SER A 1 395 ? 10.621 17.717 31.243 1.00 83.62 395 SER A O 1
ATOM 3129 N N . GLY A 1 396 ? 8.985 16.438 30.381 1.00 89.81 396 GLY A N 1
ATOM 3130 C CA . GLY A 1 396 ? 7.934 16.894 31.293 1.00 89.81 396 GLY A CA 1
ATOM 3131 C C . GLY A 1 396 ? 6.555 16.381 30.880 1.00 89.81 396 GLY A C 1
ATOM 3132 O O . GLY A 1 396 ? 6.437 15.281 30.332 1.00 89.81 396 GLY A O 1
ATOM 3133 N N . VAL A 1 397 ? 5.515 17.183 31.101 1.00 92.19 397 VAL A N 1
ATOM 3134 C CA . VAL A 1 397 ? 4.137 16.845 30.721 1.00 92.19 397 VAL A CA 1
ATOM 3135 C C . VAL A 1 397 ? 3.897 17.203 29.247 1.00 92.19 397 VAL A C 1
ATOM 3137 O O . VAL A 1 397 ? 4.271 18.300 28.824 1.00 92.19 397 VAL A O 1
ATOM 3140 N N . PRO A 1 398 ? 3.308 16.312 28.425 1.00 95.12 398 PRO A N 1
ATOM 3141 C CA . PRO A 1 398 ? 3.037 16.596 27.020 1.00 95.12 398 PRO A CA 1
ATOM 3142 C C . PRO A 1 398 ? 2.142 17.817 26.820 1.00 95.12 398 PRO A C 1
ATOM 3144 O O . PRO A 1 398 ? 1.155 18.018 27.529 1.00 95.12 398 PRO A O 1
ATOM 3147 N N . PHE A 1 399 ? 2.460 18.587 25.786 1.00 94.06 399 PHE A N 1
ATOM 3148 C CA . PHE A 1 399 ? 1.720 19.765 25.377 1.00 94.06 399 PHE A CA 1
ATOM 3149 C C . PHE A 1 399 ? 1.102 19.569 23.992 1.00 94.06 399 PHE A C 1
ATOM 3151 O O . PHE A 1 399 ? 1.769 19.670 22.961 1.00 94.06 399 PHE A O 1
ATOM 3158 N N . VAL A 1 400 ? -0.191 19.259 23.984 1.00 94.00 400 VAL A N 1
ATOM 3159 C CA . VAL A 1 400 ? -0.965 18.857 22.811 1.00 94.00 400 VAL A CA 1
ATOM 3160 C C . VAL A 1 400 ? -1.441 20.083 22.027 1.00 94.00 400 VAL A C 1
ATOM 3162 O O . VAL A 1 400 ? -2.021 21.030 22.562 1.00 94.00 400 VAL A O 1
ATOM 3165 N N . THR A 1 401 ? -1.207 20.043 20.720 1.00 92.62 401 THR A N 1
ATOM 3166 C CA . THR A 1 401 ? -1.561 21.072 19.736 1.00 92.62 401 THR A CA 1
ATOM 3167 C C . THR A 1 401 ? -2.348 20.455 18.575 1.00 92.62 401 THR A C 1
ATOM 3169 O O . THR A 1 401 ? -2.613 19.257 18.547 1.00 92.62 401 THR A O 1
ATOM 3172 N N . VAL A 1 402 ? -2.693 21.251 17.563 1.00 91.00 402 VAL A N 1
ATOM 3173 C CA . VAL A 1 402 ? -3.417 20.783 16.365 1.00 91.00 402 VAL A CA 1
ATOM 3174 C C . VAL A 1 402 ? -2.675 19.660 15.621 1.00 91.00 402 VAL A C 1
ATOM 3176 O O . VAL A 1 402 ? -3.327 18.731 15.140 1.00 91.00 402 VAL A O 1
ATOM 3179 N N . LYS A 1 403 ? -1.329 19.678 15.572 1.00 90.88 403 LYS A N 1
ATOM 3180 C CA . LYS A 1 403 ? -0.524 18.607 14.938 1.00 90.88 403 LYS A CA 1
ATOM 3181 C C . LYS A 1 403 ? -0.844 17.246 15.567 1.00 90.88 403 LYS A C 1
ATOM 3183 O O . LYS A 1 403 ? -1.085 16.272 14.865 1.00 90.88 403 LYS A O 1
ATOM 3188 N N . ASN A 1 404 ? -0.965 17.213 16.890 1.00 93.38 404 ASN A N 1
ATOM 3189 C CA . ASN A 1 404 ? -1.219 15.996 17.656 1.00 93.38 404 ASN A CA 1
ATOM 3190 C C . ASN A 1 404 ? -2.582 15.359 17.351 1.00 93.38 404 ASN A C 1
ATOM 3192 O O . ASN A 1 404 ? -2.717 14.142 17.425 1.00 93.38 404 ASN A O 1
ATOM 3196 N N . LEU A 1 405 ? -3.592 16.161 17.000 1.00 91.75 405 LEU A N 1
ATOM 3197 C CA . LEU A 1 405 ? -4.925 15.659 16.643 1.00 91.75 405 LEU A CA 1
ATOM 3198 C C . LEU A 1 405 ? -5.036 15.275 15.158 1.00 91.75 405 LEU A C 1
ATOM 3200 O O . LEU A 1 405 ? -5.933 14.520 14.789 1.00 91.75 405 LEU A O 1
ATOM 3204 N N . THR A 1 406 ? -4.149 15.795 14.304 1.00 86.44 406 THR A N 1
ATOM 3205 C CA . THR A 1 406 ? -4.200 15.622 12.839 1.00 86.44 406 THR A CA 1
ATOM 3206 C C . THR A 1 406 ? -3.281 14.522 12.313 1.00 86.44 406 THR A C 1
ATOM 3208 O O . THR A 1 406 ? -3.503 14.033 11.210 1.00 86.44 406 THR A O 1
ATOM 3211 N N . GLU A 1 407 ? -2.298 14.087 13.100 1.00 81.62 407 GLU A N 1
ATOM 3212 C CA . GLU A 1 407 ? -1.305 13.079 12.705 1.00 81.62 407 GLU A CA 1
ATOM 3213 C C . GLU A 1 407 ? -1.878 11.654 12.568 1.00 81.62 407 GLU A C 1
ATOM 3215 O O . GLU A 1 407 ? -1.308 10.816 11.874 1.00 81.62 407 GLU A O 1
ATOM 3220 N N . GLY A 1 408 ? -3.017 11.353 13.201 1.00 77.56 408 GLY A N 1
ATOM 3221 C CA . GLY A 1 408 ? -3.601 10.012 13.164 1.00 77.56 408 GLY A CA 1
ATOM 3222 C C . GLY A 1 408 ? -5.043 9.931 13.675 1.00 77.56 408 GLY A C 1
ATOM 3223 O O . GLY A 1 408 ? -5.656 10.959 13.978 1.00 77.56 408 GLY A O 1
ATOM 3224 N N . PRO A 1 409 ? -5.615 8.714 13.770 1.00 72.75 409 PRO A N 1
ATOM 3225 C CA . PRO A 1 409 ? -7.007 8.495 14.183 1.00 72.75 409 PRO A CA 1
ATOM 3226 C C . PRO A 1 409 ? -7.265 8.751 15.680 1.00 72.75 409 PRO A C 1
ATOM 3228 O O . PRO A 1 409 ? -8.419 8.868 16.079 1.00 72.75 409 PRO A O 1
ATOM 3231 N N . GLY A 1 410 ? -6.209 8.865 16.491 1.00 85.19 410 GLY A N 1
ATOM 3232 C CA . GLY A 1 410 ? -6.256 9.193 17.920 1.00 85.19 410 GLY A CA 1
ATOM 3233 C C . GLY A 1 410 ? -5.517 10.494 18.240 1.00 85.19 410 GLY A C 1
ATOM 3234 O O . GLY A 1 410 ? -5.256 11.307 17.352 1.00 85.19 410 GLY A O 1
ATOM 3235 N N . ILE A 1 411 ? -5.162 10.682 19.511 1.00 91.00 411 ILE A N 1
ATOM 3236 C CA . ILE A 1 411 ? -4.276 11.767 19.950 1.00 91.00 411 ILE A CA 1
ATOM 3237 C C . ILE A 1 411 ? -2.831 11.266 19.844 1.00 91.00 411 ILE A C 1
ATOM 3239 O O . ILE A 1 411 ? -2.420 10.362 20.571 1.00 91.00 411 ILE A O 1
ATOM 3243 N N . SER A 1 412 ? -2.052 11.836 18.926 1.00 90.44 412 SER A N 1
ATOM 3244 C CA . SER A 1 412 ? -0.633 11.517 18.788 1.00 90.44 412 SER A CA 1
ATOM 3245 C C . SER A 1 412 ? 0.191 12.257 19.832 1.00 90.44 412 SER A C 1
ATOM 3247 O O . SER A 1 412 ? 0.097 13.476 19.964 1.00 90.44 412 SER A O 1
ATOM 32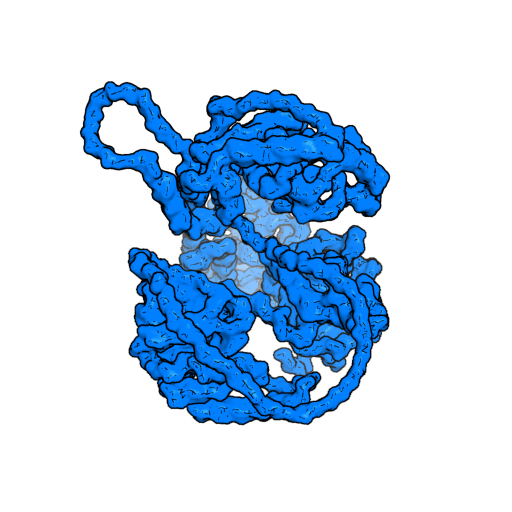49 N N . PHE A 1 413 ? 1.060 11.527 20.524 1.00 88.06 413 PHE A N 1
ATOM 3250 C CA . PHE A 1 413 ? 2.088 12.100 21.395 1.00 88.06 413 PHE A CA 1
ATOM 3251 C C . PHE A 1 413 ? 3.496 12.009 20.780 1.00 88.06 413 PHE A C 1
ATOM 3253 O O . PHE A 1 413 ? 4.494 12.158 21.490 1.00 88.06 413 PHE A O 1
ATOM 3260 N N . ARG A 1 414 ? 3.593 11.739 19.470 1.00 78.75 414 ARG A N 1
ATOM 3261 C CA . ARG A 1 414 ? 4.865 11.722 18.732 1.00 78.75 414 ARG A CA 1
ATOM 3262 C C . ARG A 1 414 ? 5.393 13.147 18.598 1.00 78.75 414 ARG A C 1
ATOM 3264 O O . ARG A 1 414 ? 4.610 14.083 18.455 1.00 78.75 414 ARG A O 1
ATOM 3271 N N . GLU A 1 415 ? 6.708 13.316 18.755 1.00 74.31 415 GLU A N 1
ATOM 3272 C CA . GLU A 1 415 ? 7.404 14.616 18.660 1.00 74.31 415 GLU A CA 1
ATOM 3273 C C . GLU A 1 415 ? 6.726 15.770 19.429 1.00 74.31 415 GLU A C 1
ATOM 3275 O O . GLU A 1 415 ? 6.755 16.935 19.022 1.00 74.31 415 GLU A O 1
ATOM 3280 N N . THR A 1 416 ? 6.044 15.449 20.530 1.00 83.31 416 THR A N 1
ATOM 3281 C CA . THR A 1 416 ? 5.240 16.424 21.265 1.00 83.31 416 THR A CA 1
ATOM 3282 C C . THR A 1 416 ? 6.139 17.260 22.152 1.00 83.31 416 THR A C 1
ATOM 3284 O O . THR A 1 416 ? 7.059 16.747 22.785 1.00 83.31 416 THR A O 1
ATOM 3287 N N . LYS A 1 417 ? 5.876 18.564 22.202 1.00 90.38 417 LYS A N 1
ATOM 3288 C CA . LYS A 1 417 ? 6.611 19.461 23.091 1.00 90.38 417 LYS A CA 1
ATOM 3289 C C . LYS A 1 417 ? 6.201 19.196 24.537 1.00 90.38 417 LYS A C 1
ATOM 3291 O O . LYS A 1 417 ? 5.054 18.836 24.788 1.00 90.38 417 LYS A O 1
ATOM 3296 N N . PHE A 1 418 ? 7.112 19.400 25.479 1.00 92.25 418 PHE A N 1
ATOM 3297 C CA . PHE A 1 418 ? 6.841 19.196 26.900 1.00 92.25 418 PHE A CA 1
ATOM 3298 C C . PHE A 1 418 ? 6.845 20.519 27.654 1.00 92.25 418 PHE A C 1
ATOM 3300 O O . PHE A 1 418 ? 7.564 21.445 27.280 1.00 92.25 418 PHE A O 1
ATOM 3307 N N . ILE A 1 419 ? 6.053 20.587 28.717 1.00 92.38 419 ILE A N 1
ATOM 3308 C CA . ILE A 1 419 ? 6.036 21.675 29.701 1.00 92.38 419 ILE A CA 1
ATOM 3309 C C . ILE A 1 419 ? 6.413 21.129 31.080 1.00 92.38 419 ILE A C 1
ATOM 3311 O O . ILE A 1 419 ? 6.379 19.912 31.291 1.00 92.38 419 ILE A O 1
ATOM 3315 N N . SER A 1 420 ? 6.792 22.005 32.011 1.00 91.94 420 SER A N 1
ATOM 3316 C CA . SER A 1 420 ? 7.090 21.577 33.379 1.00 91.94 420 SER A CA 1
ATOM 3317 C C . SER A 1 420 ? 5.828 21.098 34.110 1.00 91.94 420 SER A C 1
ATOM 3319 O O . SER A 1 420 ? 4.698 21.373 33.690 1.00 91.94 420 SER A O 1
ATOM 3321 N N . PHE A 1 421 ? 6.014 20.362 35.207 1.00 88.00 421 PHE A N 1
ATOM 3322 C CA . PHE A 1 421 ? 4.900 19.908 36.042 1.00 88.00 421 PHE A CA 1
ATOM 3323 C C . PHE A 1 421 ? 4.180 21.089 36.707 1.00 88.00 421 PHE A C 1
ATOM 3325 O O . PHE A 1 421 ? 2.960 21.060 36.845 1.00 88.00 421 PHE A O 1
ATOM 3332 N N . GLU A 1 422 ? 4.902 22.157 37.049 1.00 88.38 422 GLU A N 1
ATOM 3333 C CA . GLU A 1 422 ? 4.343 23.389 37.611 1.00 88.38 422 GLU A CA 1
ATOM 3334 C C . GLU A 1 422 ? 3.424 24.095 36.605 1.00 88.38 422 GLU A C 1
ATOM 3336 O O . GLU A 1 422 ? 2.285 24.428 36.940 1.00 88.38 422 GLU A O 1
ATOM 3341 N N . ASP A 1 423 ? 3.881 24.255 35.356 1.00 89.94 423 ASP A N 1
ATOM 3342 C CA . ASP A 1 423 ? 3.073 24.826 34.273 1.00 89.94 423 ASP A CA 1
ATOM 3343 C C . ASP A 1 423 ? 1.827 23.966 34.017 1.00 89.94 423 ASP A C 1
ATOM 3345 O O . ASP A 1 423 ? 0.721 24.487 33.857 1.00 89.94 423 ASP A O 1
ATOM 3349 N N . HIS A 1 424 ? 1.973 22.636 34.019 1.00 93.06 424 HIS A N 1
ATOM 3350 C CA . HIS A 1 424 ? 0.839 21.728 33.873 1.00 93.06 424 HIS A CA 1
ATOM 3351 C C . HIS A 1 424 ? -0.182 21.898 35.004 1.00 93.06 424 HIS A C 1
ATOM 3353 O O . HIS A 1 424 ? -1.362 22.111 34.714 1.00 93.06 424 HIS A O 1
ATOM 3359 N N . HIS A 1 425 ? 0.263 21.882 36.265 1.00 91.31 425 HIS A N 1
ATOM 3360 C CA . HIS A 1 425 ? -0.596 22.068 37.436 1.00 91.31 425 HIS A CA 1
ATOM 3361 C C . HIS A 1 425 ? -1.355 23.397 37.413 1.00 91.31 425 HIS A C 1
ATOM 3363 O O . HIS A 1 425 ? -2.496 23.457 37.871 1.00 91.31 425 HIS A O 1
ATOM 3369 N N . GLU A 1 426 ? -0.767 24.457 36.861 1.00 90.69 426 GLU A N 1
ATOM 3370 C CA . GLU A 1 426 ? -1.461 25.729 36.677 1.00 90.69 426 GLU A CA 1
ATOM 3371 C C . GLU A 1 426 ? -2.490 25.662 35.537 1.00 90.69 426 GLU A C 1
ATOM 3373 O O . GLU A 1 426 ? -3.625 26.123 35.687 1.00 90.69 426 GLU A O 1
ATOM 3378 N N . PHE A 1 427 ? -2.142 25.056 34.399 1.00 91.12 427 PHE A N 1
ATOM 3379 C CA . PHE A 1 427 ? -3.016 25.020 33.221 1.00 91.12 427 PHE A CA 1
ATOM 3380 C C . PHE A 1 427 ? -4.269 24.160 33.437 1.00 91.12 427 PHE A C 1
ATOM 3382 O O . PHE A 1 427 ? -5.363 24.547 33.000 1.00 91.12 427 PHE A O 1
ATOM 3389 N N . ILE A 1 428 ? -4.152 23.044 34.163 1.00 90.50 428 ILE A N 1
ATOM 3390 C CA . ILE A 1 428 ? -5.286 22.146 34.428 1.00 90.50 428 ILE A CA 1
ATOM 3391 C C . ILE A 1 428 ? -6.352 22.765 35.337 1.00 90.50 428 ILE A C 1
ATOM 3393 O O . ILE A 1 428 ? -7.520 22.396 35.223 1.00 90.50 428 ILE A O 1
ATOM 3397 N N . LYS A 1 429 ? -6.020 23.779 36.156 1.00 88.06 429 LYS A N 1
ATOM 3398 C CA . LYS A 1 429 ? -7.015 24.504 36.977 1.00 88.06 429 LYS A CA 1
ATOM 3399 C C . LYS A 1 429 ? -8.146 25.082 36.127 1.00 88.06 429 LYS A C 1
ATOM 3401 O O . LYS A 1 429 ? -9.301 25.120 36.551 1.00 88.06 429 LYS A O 1
ATOM 3406 N N . ARG A 1 430 ? -7.826 25.533 34.909 1.00 85.50 430 ARG A N 1
ATOM 3407 C CA . ARG A 1 430 ? -8.813 26.055 33.955 1.00 85.50 430 ARG A CA 1
ATOM 3408 C C . ARG A 1 430 ? -9.394 24.948 33.082 1.00 85.50 430 ARG A C 1
ATOM 3410 O O . ARG A 1 430 ? -10.620 24.878 32.942 1.00 85.50 430 ARG A O 1
ATOM 3417 N N . THR A 1 431 ? -8.531 24.141 32.475 1.00 90.00 431 THR A N 1
ATOM 3418 C CA . THR A 1 431 ? -8.901 23.152 31.460 1.00 90.00 431 THR A CA 1
ATOM 3419 C C . THR A 1 431 ? -8.122 21.871 31.722 1.00 90.00 431 THR A C 1
ATOM 3421 O O . THR A 1 431 ? -6.964 21.772 31.334 1.00 90.00 431 THR A O 1
ATOM 3424 N N . HIS A 1 432 ? -8.770 20.912 32.385 1.00 93.31 432 HIS A N 1
ATOM 3425 C CA . HIS A 1 432 ? -8.207 19.603 32.719 1.00 93.31 432 HIS A CA 1
ATOM 3426 C C . HIS A 1 432 ? -8.764 18.534 31.765 1.00 93.31 432 HIS A C 1
ATOM 3428 O O . HIS A 1 432 ? -9.940 18.177 31.911 1.00 93.31 432 HIS A O 1
ATOM 3434 N N . PRO A 1 433 ? -7.987 18.059 30.774 1.00 94.94 433 PRO A N 1
ATOM 3435 C CA . PRO A 1 433 ? -8.398 16.963 29.900 1.00 94.94 433 PRO A CA 1
ATOM 3436 C C . PRO A 1 433 ? -8.348 15.634 30.664 1.00 94.94 433 PRO A C 1
ATOM 3438 O O . PRO A 1 433 ? -7.311 15.299 31.225 1.00 94.94 433 PRO A O 1
ATOM 3441 N N . GLU A 1 434 ? -9.446 14.876 30.684 1.00 93.62 434 GLU A N 1
ATOM 3442 C CA . GLU A 1 434 ? -9.520 13.563 31.341 1.00 93.62 434 GLU A CA 1
ATOM 3443 C C . GLU A 1 434 ? -9.988 12.487 30.346 1.00 93.62 434 GLU A C 1
ATOM 3445 O O . GLU A 1 434 ? -10.608 12.789 29.319 1.00 93.62 434 GLU A O 1
ATOM 3450 N N . ARG A 1 435 ? -9.710 11.211 30.647 1.00 94.12 435 ARG A N 1
ATOM 3451 C CA . ARG A 1 435 ? -10.252 10.083 29.877 1.00 94.12 435 ARG A CA 1
ATOM 3452 C C . ARG A 1 435 ? -11.776 10.200 29.783 1.00 94.12 435 ARG A C 1
ATOM 3454 O O . ARG A 1 435 ? -12.458 10.397 30.785 1.00 94.12 435 ARG A O 1
ATOM 3461 N N . GLY A 1 436 ? -12.309 10.014 28.578 1.00 91.75 436 GLY A N 1
ATOM 3462 C CA . GLY A 1 436 ? -13.742 10.118 28.303 1.00 91.75 436 GLY A CA 1
ATOM 3463 C C . GLY A 1 436 ? -14.217 11.528 27.947 1.00 91.75 436 GLY A C 1
ATOM 3464 O O . GLY A 1 436 ? -15.403 11.706 27.688 1.00 91.75 436 GLY A O 1
ATOM 3465 N N . ASP A 1 437 ? -13.321 12.515 27.885 1.00 95.38 437 ASP A N 1
ATOM 3466 C CA . ASP A 1 437 ? -13.613 13.822 27.296 1.00 95.38 437 ASP A CA 1
ATOM 3467 C C . ASP A 1 437 ? -13.341 13.848 25.782 1.00 95.38 437 ASP A C 1
ATOM 3469 O O . ASP A 1 437 ? -12.744 12.931 25.207 1.00 95.38 437 ASP A O 1
ATOM 3473 N N . VAL A 1 438 ? -13.764 14.929 25.120 1.00 96.50 438 VAL A N 1
ATOM 3474 C CA . VAL A 1 438 ? -13.585 15.128 23.676 1.00 96.50 438 VAL A CA 1
ATOM 3475 C C . VAL A 1 438 ? -12.759 16.385 23.403 1.00 96.50 438 VAL A C 1
ATOM 3477 O O . VAL A 1 438 ? -13.031 17.452 23.949 1.00 96.50 438 VAL A O 1
ATOM 3480 N N . LEU A 1 439 ? -11.759 16.276 22.528 1.00 96.88 439 LEU A N 1
ATOM 3481 C CA . LEU A 1 439 ? -10.977 17.402 22.018 1.00 96.88 439 LEU A CA 1
ATOM 3482 C C . LEU A 1 439 ? -11.397 17.747 20.592 1.00 96.88 439 LEU A C 1
ATOM 3484 O O . LEU A 1 439 ? -11.603 16.846 19.781 1.00 96.88 439 LEU A O 1
ATOM 3488 N N . ILE A 1 440 ? -11.443 19.037 20.270 1.00 95.44 440 ILE A N 1
ATOM 3489 C CA . ILE A 1 440 ? -11.706 19.549 18.921 1.00 95.44 440 ILE A CA 1
ATOM 3490 C C . ILE A 1 440 ? -10.716 20.659 18.565 1.00 95.44 440 ILE A C 1
ATOM 3492 O O . ILE A 1 440 ? -10.444 21.558 19.363 1.00 95.44 440 ILE A O 1
ATOM 3496 N N . THR A 1 441 ? -10.151 20.610 17.362 1.00 94.56 441 THR A N 1
ATOM 3497 C CA . THR A 1 441 ? -9.258 21.666 16.876 1.00 94.56 441 THR A CA 1
ATOM 3498 C C . THR A 1 441 ? -10.052 22.922 16.510 1.00 94.56 441 THR A C 1
ATOM 3500 O O . THR A 1 441 ? -11.037 22.853 15.770 1.00 94.56 441 THR A O 1
ATOM 3503 N N . LYS A 1 442 ? -9.631 24.086 17.025 1.00 90.94 442 LYS A N 1
ATOM 3504 C CA . LYS A 1 442 ? -10.346 25.357 16.822 1.00 90.94 442 LYS A CA 1
ATOM 3505 C C . LYS A 1 442 ? -9.611 26.386 15.964 1.00 90.94 442 LYS A C 1
ATOM 3507 O O . LYS A 1 442 ? -10.275 27.243 15.397 1.00 90.94 442 LYS A O 1
ATOM 3512 N N . ASP A 1 443 ? -8.285 26.303 15.848 1.00 87.38 443 ASP A N 1
ATOM 3513 C CA . ASP A 1 443 ? -7.478 27.234 15.047 1.00 87.38 443 ASP A CA 1
ATOM 3514 C C . ASP A 1 443 ? -6.631 26.451 14.027 1.00 87.38 443 ASP A C 1
ATOM 3516 O O . ASP A 1 443 ? -6.110 25.384 14.350 1.00 87.38 443 ASP A O 1
ATOM 3520 N N . GLY A 1 444 ? -6.458 26.969 12.807 1.00 84.06 444 GLY A N 1
ATOM 3521 C CA . GLY A 1 444 ? -5.712 26.278 11.743 1.00 84.06 444 GLY A CA 1
ATOM 3522 C C . GLY A 1 444 ? -6.556 25.206 11.045 1.00 84.06 444 GLY A C 1
ATOM 3523 O O . GLY A 1 444 ? -7.515 25.544 10.354 1.00 84.06 444 GLY A O 1
ATOM 3524 N N . THR A 1 445 ? -6.215 23.923 11.209 1.00 85.62 445 THR A N 1
ATOM 3525 C CA . THR A 1 445 ? -7.077 22.813 10.762 1.00 85.62 445 THR A CA 1
ATOM 3526 C C . THR A 1 445 ? -8.238 22.686 11.738 1.00 85.62 445 THR A C 1
ATOM 3528 O O . THR A 1 445 ? -8.041 22.210 12.851 1.00 85.62 445 THR A O 1
ATOM 3531 N N . ILE A 1 446 ? -9.432 23.127 11.354 1.00 88.00 446 ILE A N 1
ATOM 3532 C CA . ILE A 1 446 ? -10.600 23.223 12.244 1.00 88.00 446 ILE A CA 1
ATOM 3533 C C . ILE A 1 446 ? -11.444 21.950 12.185 1.00 88.00 446 ILE A C 1
ATOM 3535 O O . ILE A 1 446 ? -11.563 21.329 11.133 1.00 88.00 446 ILE A O 1
ATOM 3539 N N . GLY A 1 447 ? -12.045 21.587 13.320 1.00 87.12 447 GLY A N 1
ATOM 3540 C CA . GLY A 1 447 ? -13.102 20.579 13.393 1.00 87.12 447 GLY A CA 1
ATOM 3541 C C . GLY A 1 447 ? -12.613 19.150 13.624 1.00 87.12 447 GLY A C 1
ATOM 3542 O O . GLY A 1 447 ? -13.432 18.265 13.870 1.00 87.12 447 GLY A O 1
ATOM 3543 N N . VAL A 1 448 ? -11.302 18.899 13.611 1.00 91.44 448 VAL A N 1
ATOM 3544 C CA . VAL A 1 448 ? -10.756 17.560 13.855 1.00 91.44 448 VAL A CA 1
ATOM 3545 C C . VAL A 1 448 ? -11.009 17.185 15.304 1.00 91.44 448 VAL A C 1
ATOM 3547 O O . VAL A 1 448 ? -10.512 17.842 16.218 1.00 91.44 448 VAL A O 1
ATOM 3550 N N . THR A 1 449 ? -11.794 16.125 15.497 1.00 93.94 449 THR A N 1
ATOM 3551 C CA . THR A 1 449 ? -12.304 15.745 16.815 1.00 93.94 449 THR A CA 1
ATOM 3552 C C . THR A 1 449 ? -11.761 14.388 17.251 1.00 93.94 449 THR A C 1
ATOM 3554 O O . THR A 1 449 ? -11.751 13.438 16.460 1.00 93.94 449 THR A O 1
ATOM 3557 N N . ARG A 1 450 ? -11.309 14.276 18.505 1.00 95.31 450 ARG A N 1
ATOM 3558 C CA . ARG A 1 450 ? -10.753 13.048 19.102 1.00 95.31 450 ARG A CA 1
ATOM 3559 C C . ARG A 1 450 ? -11.308 12.816 20.504 1.00 95.31 450 ARG A C 1
ATOM 3561 O O . ARG A 1 450 ? -11.438 13.760 21.277 1.00 95.31 450 ARG A O 1
ATOM 3568 N N . VAL A 1 451 ? -11.598 11.559 20.831 1.00 95.00 451 VAL A N 1
ATOM 3569 C CA . VAL A 1 451 ? -11.897 11.138 22.209 1.00 95.00 451 VAL A CA 1
ATOM 3570 C C . VAL A 1 451 ? -10.584 10.962 22.961 1.00 95.00 451 VAL A C 1
ATOM 3572 O O . VAL A 1 451 ? -9.614 10.459 22.395 1.00 95.00 451 VAL A O 1
ATOM 3575 N N . ILE A 1 452 ? -10.554 11.362 24.228 1.00 95.31 452 ILE A N 1
ATOM 3576 C CA . ILE A 1 452 ? -9.426 11.097 25.117 1.00 95.31 452 ILE A CA 1
ATOM 3577 C C . ILE A 1 452 ? -9.581 9.673 25.657 1.00 95.31 452 ILE A C 1
ATOM 3579 O O . ILE A 1 452 ? -10.406 9.401 26.527 1.00 95.31 452 ILE A O 1
ATOM 3583 N N . ASP A 1 453 ? -8.795 8.750 25.111 1.00 91.38 453 ASP A N 1
ATOM 3584 C CA . ASP A 1 453 ? -8.803 7.314 25.413 1.00 91.38 453 ASP A CA 1
ATOM 3585 C C . ASP A 1 453 ? -7.586 6.863 26.241 1.00 91.38 453 ASP A C 1
ATOM 3587 O O . ASP A 1 453 ? -7.322 5.666 26.383 1.00 91.38 453 ASP A O 1
ATOM 3591 N N . THR A 1 454 ? -6.863 7.824 26.814 1.00 88.31 454 THR A N 1
ATOM 3592 C CA . THR A 1 454 ? -5.641 7.623 27.591 1.00 88.31 454 THR A CA 1
ATOM 3593 C C . THR A 1 454 ? -5.764 8.235 28.980 1.00 88.31 454 THR A C 1
ATOM 3595 O O . THR A 1 454 ? -6.419 9.259 29.155 1.00 88.31 454 THR A O 1
ATOM 3598 N N . ASP A 1 455 ? -5.092 7.616 29.949 1.00 89.88 455 ASP A N 1
ATOM 3599 C CA . ASP A 1 455 ? -4.933 8.135 31.316 1.00 89.88 455 ASP A CA 1
ATOM 3600 C C . ASP A 1 455 ? -3.650 8.968 31.463 1.00 89.88 455 ASP A C 1
ATOM 3602 O O . ASP A 1 455 ? -3.324 9.454 32.542 1.00 89.88 455 ASP A O 1
ATOM 3606 N N . ARG A 1 456 ? -2.881 9.115 30.376 1.00 90.62 456 ARG A N 1
ATOM 3607 C CA . ARG A 1 456 ? -1.693 9.964 30.354 1.00 90.62 456 ARG A CA 1
ATOM 3608 C C . ARG A 1 456 ? -2.113 11.419 30.530 1.00 90.62 456 ARG A C 1
ATOM 3610 O O . ARG A 1 456 ? -2.878 11.930 29.719 1.00 90.62 456 ARG A O 1
ATOM 3617 N N . GLU A 1 457 ? -1.540 12.094 31.518 1.00 92.94 457 GLU A N 1
ATOM 3618 C CA . GLU A 1 457 ? -1.740 13.530 31.711 1.00 92.94 457 GLU A CA 1
ATOM 3619 C C . GLU A 1 457 ? -1.105 14.340 30.575 1.00 92.94 457 GLU A C 1
ATOM 3621 O O . GLU A 1 457 ? -0.011 14.026 30.091 1.00 92.94 457 GLU A O 1
ATOM 3626 N N . PHE A 1 458 ? -1.799 15.390 30.140 1.00 95.38 458 PHE A N 1
ATOM 3627 C CA . PHE A 1 458 ? -1.292 16.366 29.182 1.00 95.38 458 PHE A CA 1
ATOM 3628 C C . PHE A 1 458 ? -2.017 17.706 29.324 1.00 95.38 458 PHE A C 1
ATOM 3630 O O . PHE A 1 458 ? -3.153 17.783 29.793 1.00 95.38 458 PHE A O 1
ATOM 3637 N N . SER A 1 459 ? -1.367 18.771 28.864 1.00 95.38 459 SER A N 1
ATOM 3638 C CA . SER A 1 459 ? -1.990 20.086 28.689 1.00 95.38 459 SER A CA 1
ATOM 3639 C C . SER A 1 459 ? -2.277 20.343 27.216 1.00 95.38 459 SER A C 1
ATOM 3641 O O . SER A 1 459 ? -1.567 19.848 26.343 1.00 95.38 459 SER A O 1
ATOM 3643 N N . ILE A 1 460 ? -3.296 21.149 26.929 1.00 95.25 460 ILE A N 1
ATOM 3644 C CA . ILE A 1 460 ? -3.653 21.544 25.562 1.00 95.25 460 ILE A CA 1
ATOM 3645 C C . ILE A 1 460 ? -3.353 23.028 25.320 1.00 95.25 460 ILE A C 1
ATOM 3647 O O . ILE A 1 460 ? -3.485 23.864 26.221 1.00 95.25 460 ILE A O 1
ATOM 3651 N N . PHE A 1 461 ? -2.955 23.364 24.094 1.00 93.75 461 PHE A N 1
ATOM 3652 C CA . PHE A 1 461 ? -2.763 24.754 23.681 1.00 93.75 461 PHE A CA 1
ATOM 3653 C C . PHE A 1 461 ? -4.093 25.450 23.389 1.00 93.75 461 PHE A C 1
ATOM 3655 O O . PHE A 1 461 ? -5.101 24.783 23.163 1.00 93.75 461 PHE A O 1
ATOM 3662 N N . VAL A 1 462 ? -4.091 26.791 23.342 1.00 92.56 462 VAL A N 1
ATOM 3663 C CA . VAL A 1 462 ? -5.291 27.576 23.015 1.00 92.56 462 VAL A CA 1
ATOM 3664 C C . VAL A 1 462 ? -5.977 27.056 21.756 1.00 92.56 462 VAL A C 1
ATOM 3666 O O . VAL A 1 462 ? -7.186 26.921 21.784 1.00 92.56 462 VAL A O 1
ATOM 3669 N N . SER A 1 463 ? -5.241 26.651 20.715 1.00 91.81 463 SER A N 1
ATOM 3670 C CA . SER A 1 463 ? -5.783 26.172 19.432 1.00 91.81 463 SER A CA 1
ATOM 3671 C C . SER A 1 463 ? -6.595 24.871 19.474 1.00 91.81 463 SER A C 1
ATOM 3673 O O . SER A 1 463 ? -7.150 24.467 18.447 1.00 91.81 463 SER A O 1
ATOM 3675 N N . VAL A 1 464 ? -6.707 24.230 20.638 1.00 94.62 464 VAL A N 1
ATOM 3676 C CA . VAL A 1 464 ? -7.528 23.040 20.875 1.00 94.62 464 VAL A CA 1
ATOM 3677 C C . VAL A 1 464 ? -8.562 23.353 21.959 1.00 94.62 464 VAL A C 1
ATOM 3679 O O . VAL A 1 464 ? -8.236 23.890 23.020 1.00 94.62 464 VAL A O 1
ATOM 3682 N N . ALA A 1 465 ? -9.819 23.005 21.695 1.00 95.56 465 ALA A N 1
ATOM 3683 C CA . ALA A 1 465 ? -10.905 23.090 22.658 1.00 95.56 465 ALA A CA 1
ATOM 3684 C C . ALA A 1 465 ? -11.190 21.720 23.290 1.00 95.56 465 ALA A C 1
ATOM 3686 O O . ALA A 1 465 ? -11.119 20.686 22.629 1.00 95.56 465 ALA A O 1
ATOM 3687 N N . LEU A 1 466 ? -11.524 21.740 24.577 1.00 96.62 466 LEU A N 1
ATOM 3688 C CA . LEU A 1 466 ? -11.987 20.615 25.376 1.00 96.62 466 LEU A CA 1
ATOM 3689 C C . LEU A 1 466 ? -13.503 20.719 25.556 1.00 96.62 466 LEU A C 1
ATOM 3691 O O . LEU A 1 466 ? -14.015 21.722 26.064 1.00 96.62 466 LEU A O 1
ATOM 3695 N N . VAL A 1 467 ? -14.203 19.649 25.200 1.00 96.06 467 VAL A N 1
ATOM 3696 C CA . VAL A 1 467 ? -15.593 19.394 25.570 1.00 96.06 467 VAL A CA 1
ATOM 3697 C C . VAL A 1 467 ? -15.578 18.389 26.717 1.00 96.06 467 VAL A C 1
ATOM 3699 O O . VAL A 1 467 ? -15.358 17.194 26.520 1.00 96.06 467 VAL A O 1
ATOM 3702 N N . LYS A 1 468 ? -15.780 18.902 27.931 1.00 94.25 468 LYS A N 1
ATOM 3703 C CA . LYS A 1 468 ? -15.868 18.108 29.155 1.00 94.25 468 LYS A CA 1
ATOM 3704 C C . LYS A 1 468 ? -17.199 17.368 29.166 1.00 94.25 468 LYS A C 1
ATOM 3706 O O . LYS A 1 468 ? -18.242 18.026 29.146 1.00 94.25 468 LYS A O 1
ATOM 3711 N N . MET A 1 469 ? -17.195 16.043 29.195 1.00 93.62 469 MET A N 1
ATOM 3712 C CA . MET A 1 469 ? -18.432 15.268 29.053 1.00 93.62 469 MET A CA 1
ATOM 3713 C C . MET A 1 469 ? -19.180 15.133 30.383 1.00 93.62 469 MET A C 1
ATOM 3715 O O . MET A 1 469 ? -18.567 14.951 31.431 1.00 93.62 469 MET A O 1
ATOM 3719 N N . VAL A 1 470 ? -20.519 15.210 30.351 1.00 90.56 470 VAL A N 1
ATOM 3720 C CA . VAL A 1 470 ? -21.350 14.834 31.516 1.00 90.56 470 VAL A CA 1
ATOM 3721 C C . VAL A 1 470 ? -21.355 13.314 31.680 1.00 90.56 470 VAL A C 1
ATOM 3723 O O . VAL A 1 470 ? -21.208 12.798 32.786 1.00 90.56 470 VAL A O 1
ATOM 3726 N N . LEU A 1 471 ? -21.499 12.604 30.558 1.00 89.12 471 LEU A N 1
ATOM 3727 C CA . LEU A 1 471 ? -21.451 11.150 30.466 1.00 89.12 471 LEU A CA 1
ATOM 3728 C C . LEU A 1 471 ? -20.341 10.755 29.491 1.00 89.12 471 LEU A C 1
ATOM 3730 O O . LEU A 1 471 ? -20.458 10.995 28.289 1.00 89.12 471 LEU A O 1
ATOM 3734 N N . ALA A 1 472 ? -19.278 10.131 30.001 1.00 86.12 472 ALA A N 1
ATOM 3735 C CA . ALA A 1 472 ? -18.137 9.689 29.193 1.00 86.12 472 ALA A CA 1
ATOM 3736 C C . ALA A 1 472 ? -18.539 8.701 28.077 1.00 86.12 472 ALA A C 1
ATOM 3738 O O . ALA A 1 472 ? -17.942 8.694 27.004 1.00 86.12 472 ALA A O 1
ATOM 3739 N N . GLU A 1 473 ? -19.598 7.915 28.295 1.00 86.25 473 GLU A N 1
ATOM 3740 C CA . GLU A 1 473 ? -20.159 6.974 27.311 1.00 86.25 473 GLU A CA 1
ATOM 3741 C C . GLU A 1 473 ? -20.624 7.654 26.013 1.00 86.25 473 GLU A C 1
ATOM 3743 O O . GLU A 1 473 ? -20.656 7.019 24.962 1.00 86.25 473 GLU A O 1
ATOM 3748 N N . LEU A 1 474 ? -20.960 8.950 26.055 1.00 87.44 474 LEU A N 1
ATOM 3749 C CA . LEU A 1 474 ? -21.363 9.712 24.871 1.00 87.44 474 LEU A CA 1
ATOM 3750 C C . LEU A 1 474 ? -20.192 10.253 24.058 1.00 87.44 474 LEU A C 1
ATOM 3752 O O . LEU A 1 474 ? -20.398 10.678 22.922 1.00 87.44 474 LEU A O 1
ATOM 3756 N N . ALA A 1 475 ? -18.972 10.236 24.595 1.00 90.19 475 ALA A N 1
ATOM 3757 C CA . ALA A 1 475 ? -17.809 10.812 23.930 1.00 90.19 475 ALA A CA 1
ATOM 3758 C C . ALA A 1 475 ? -17.532 10.198 22.543 1.00 90.19 475 ALA A C 1
ATOM 3760 O O . ALA A 1 475 ? -17.324 10.969 21.601 1.00 90.19 475 ALA A O 1
ATOM 3761 N N . PRO A 1 476 ? -17.591 8.860 22.346 1.00 89.81 476 PRO A N 1
ATOM 3762 C CA . PRO A 1 476 ? -17.402 8.262 21.023 1.00 89.81 476 PRO A CA 1
ATOM 3763 C C . PRO A 1 476 ? -18.466 8.706 20.021 1.00 89.81 476 PRO A C 1
ATOM 3765 O O . PRO A 1 476 ? -18.139 9.067 18.894 1.00 89.81 476 PRO A O 1
ATOM 3768 N N . PHE A 1 477 ? -19.733 8.733 20.437 1.00 87.50 477 PHE A N 1
ATOM 3769 C CA . PHE A 1 477 ? -20.831 9.163 19.576 1.00 87.50 477 PHE A CA 1
ATOM 3770 C C . PHE A 1 477 ? -20.729 10.654 19.224 1.00 87.50 477 PHE A C 1
ATOM 3772 O O . PHE A 1 477 ? -20.881 11.022 18.060 1.00 87.50 477 PHE A O 1
ATOM 3779 N N . LEU A 1 478 ? -20.378 11.504 20.193 1.00 90.06 478 LEU A N 1
ATOM 3780 C CA . LEU A 1 478 ? -20.121 12.923 19.961 1.00 90.06 478 LEU A CA 1
ATOM 3781 C C . LEU A 1 478 ? -18.964 13.133 18.977 1.00 90.06 478 LEU A C 1
ATOM 3783 O O . LEU A 1 478 ? -19.073 13.952 18.067 1.00 90.06 478 LEU A O 1
ATOM 3787 N N . ALA A 1 479 ? -17.870 12.383 19.121 1.00 90.81 479 ALA A N 1
ATOM 3788 C CA . ALA A 1 479 ? -16.742 12.463 18.200 1.00 90.81 479 ALA A CA 1
ATOM 3789 C C . ALA A 1 479 ? -17.121 12.015 16.779 1.00 90.81 479 ALA A C 1
ATOM 3791 O O . ALA A 1 479 ? -16.669 12.628 15.813 1.00 90.81 479 ALA A O 1
ATOM 3792 N N . LEU A 1 480 ? -17.968 10.990 16.632 1.00 87.56 480 LEU A N 1
ATOM 3793 C CA . LEU A 1 480 ? -18.519 10.587 15.334 1.00 87.56 480 LEU A CA 1
ATOM 3794 C C . LEU A 1 480 ? -19.395 11.693 14.733 1.00 87.56 480 LEU A C 1
ATOM 3796 O O . LEU A 1 480 ? -19.208 12.043 13.569 1.00 87.56 480 LEU A O 1
ATOM 3800 N N . CYS A 1 481 ? -20.285 12.290 15.531 1.00 88.62 481 CYS A N 1
ATOM 3801 C CA . CYS A 1 481 ? -21.122 13.410 15.105 1.00 88.62 481 CYS A CA 1
ATOM 3802 C C . CYS A 1 481 ? -20.269 14.576 14.621 1.00 88.62 481 CYS A C 1
ATOM 3804 O O . CYS A 1 481 ? -20.410 14.993 13.477 1.00 88.62 481 CYS A O 1
ATOM 3806 N N . LEU A 1 482 ? -19.333 15.047 15.444 1.00 90.31 482 LEU A N 1
ATOM 3807 C CA . LEU A 1 482 ? -18.483 16.186 15.115 1.00 90.31 482 LEU A CA 1
ATOM 3808 C C . LEU A 1 482 ? -17.588 15.922 13.900 1.00 90.31 482 LEU A C 1
ATOM 3810 O O . LEU A 1 482 ? -17.361 16.852 13.148 1.00 90.31 482 LEU A O 1
ATOM 3814 N N . ASN A 1 483 ? -17.116 14.694 13.647 1.00 89.38 483 ASN A N 1
ATOM 3815 C CA . ASN A 1 483 ? -16.342 14.371 12.434 1.00 89.38 483 ASN A CA 1
ATOM 3816 C C . ASN A 1 483 ? -17.217 14.105 11.185 1.00 89.38 483 ASN A C 1
ATOM 3818 O O . ASN A 1 483 ? -16.685 13.935 10.084 1.00 89.38 483 ASN A O 1
ATOM 3822 N N . SER A 1 484 ? -18.544 14.048 11.324 1.00 86.50 484 SER A N 1
ATOM 3823 C CA . SER A 1 484 ? -19.450 13.832 10.193 1.00 86.50 484 SER A CA 1
ATOM 3824 C C . SER A 1 484 ? -19.574 15.080 9.319 1.00 86.50 484 SER A C 1
ATOM 3826 O O . SER A 1 484 ? -19.534 16.209 9.802 1.00 86.50 484 SER A O 1
ATOM 3828 N N . GLU A 1 485 ? -19.781 14.883 8.019 1.00 83.31 485 GLU A N 1
ATOM 3829 C CA . GLU A 1 485 ? -19.915 15.984 7.054 1.00 83.31 485 GLU A CA 1
ATOM 3830 C C . GLU A 1 485 ? -21.114 16.887 7.373 1.00 83.31 485 GLU A C 1
ATOM 3832 O O . GLU A 1 485 ? -21.043 18.109 7.246 1.00 83.31 485 GLU A O 1
ATOM 3837 N N . ALA A 1 486 ? -22.198 16.291 7.871 1.00 80.75 486 ALA A N 1
ATOM 3838 C CA . ALA A 1 486 ? -23.415 17.007 8.226 1.00 80.75 486 ALA A CA 1
ATOM 3839 C C . ALA A 1 486 ? -23.236 17.955 9.427 1.00 80.75 486 ALA A C 1
ATOM 3841 O O . ALA A 1 486 ? -23.957 18.941 9.546 1.00 80.75 486 ALA A O 1
ATOM 3842 N N . VAL A 1 487 ? -22.273 17.687 10.315 1.00 85.00 487 VAL A N 1
ATOM 3843 C CA . VAL A 1 487 ? -21.937 18.590 11.428 1.00 85.00 487 VAL A CA 1
ATOM 3844 C C . VAL A 1 487 ? -20.787 19.520 11.060 1.00 85.00 487 VAL A C 1
ATOM 3846 O O . VAL A 1 487 ? -20.838 20.703 11.381 1.00 85.00 487 VAL A O 1
ATOM 3849 N N . GLN A 1 488 ? -19.790 19.035 10.317 1.00 86.75 488 GLN A N 1
ATOM 3850 C CA . GLN A 1 488 ? -18.680 19.857 9.824 1.00 86.75 488 GLN A CA 1
ATOM 3851 C C . GLN A 1 488 ? -19.153 21.010 8.931 1.00 86.75 488 GLN A C 1
ATOM 3853 O O . GLN A 1 488 ? -18.633 22.114 9.046 1.00 86.75 488 GLN A O 1
ATOM 3858 N N . SER A 1 489 ? -20.169 20.794 8.092 1.00 84.62 489 SER A N 1
ATOM 3859 C CA . SER A 1 489 ? -20.748 21.842 7.232 1.00 84.62 489 SER A CA 1
ATOM 3860 C C . SER A 1 489 ? -21.423 22.982 8.004 1.00 84.62 489 SER A C 1
ATOM 3862 O O . SER A 1 489 ? -21.520 24.091 7.484 1.00 84.62 489 SER A O 1
ATOM 3864 N N . GLN A 1 490 ? -21.832 22.751 9.256 1.00 85.50 490 GLN A N 1
ATOM 3865 C CA . GLN A 1 490 ? -22.379 23.792 10.135 1.00 85.50 490 GLN A CA 1
ATOM 3866 C C . GLN A 1 490 ? -21.281 24.651 10.782 1.00 85.50 490 GLN A C 1
ATOM 3868 O O . GLN A 1 490 ? -21.548 25.748 11.279 1.00 85.50 490 GLN A O 1
ATOM 3873 N N . ILE A 1 491 ? -20.036 24.164 10.810 1.00 85.19 491 ILE A N 1
ATOM 3874 C CA . ILE A 1 491 ? -18.900 24.874 11.395 1.00 85.19 491 ILE A CA 1
ATOM 3875 C C . ILE A 1 491 ? -18.427 25.917 10.383 1.00 85.19 491 ILE A C 1
ATOM 3877 O O . ILE A 1 491 ? -17.639 25.616 9.493 1.00 85.19 491 ILE A O 1
ATOM 3881 N N . VAL A 1 492 ? -18.887 27.160 10.538 1.00 81.81 492 VAL A N 1
ATOM 3882 C CA . VAL A 1 492 ? -18.459 28.298 9.709 1.00 81.81 492 VAL A CA 1
ATOM 3883 C C . VAL A 1 492 ? -17.291 29.021 10.391 1.00 81.81 492 VAL A C 1
ATOM 3885 O O . VAL A 1 492 ? -17.508 29.734 11.377 1.00 81.81 492 VAL A O 1
ATOM 3888 N N . PRO A 1 493 ? -16.042 28.875 9.906 1.00 80.38 493 PRO A N 1
ATOM 3889 C CA . PRO A 1 493 ? -14.899 29.524 10.531 1.00 80.38 493 PRO A CA 1
ATOM 3890 C C . PRO A 1 493 ? -14.911 31.035 10.298 1.00 80.38 493 PRO A C 1
ATOM 3892 O O . PRO A 1 493 ? -15.188 31.493 9.189 1.00 80.38 493 PRO A O 1
ATOM 3895 N N . LYS A 1 494 ? -14.533 31.811 11.317 1.00 77.75 494 LYS A N 1
ATOM 3896 C CA . LYS A 1 494 ? -14.450 33.281 11.254 1.00 77.75 494 LYS A CA 1
ATOM 3897 C C . LYS A 1 494 ? -12.989 33.743 11.334 1.00 77.75 494 LYS A C 1
ATOM 3899 O O . LYS A 1 494 ? -12.176 33.086 11.979 1.00 77.75 494 LYS A O 1
ATOM 3904 N N . GLY A 1 495 ? -12.664 34.867 10.690 1.00 72.19 495 GLY A N 1
ATOM 3905 C CA . GLY A 1 495 ? -11.327 35.488 10.705 1.00 72.19 495 GLY A CA 1
ATOM 3906 C C . GLY A 1 495 ? -10.696 35.652 9.315 1.00 72.19 495 GLY A C 1
ATOM 3907 O O . GLY A 1 495 ? -10.814 34.767 8.470 1.00 72.19 495 GLY A O 1
ATOM 3908 N N . ALA A 1 496 ? -10.047 36.801 9.077 1.00 61.31 496 ALA A N 1
ATOM 3909 C CA . ALA A 1 496 ? -9.503 37.184 7.765 1.00 61.31 496 ALA A CA 1
ATOM 3910 C C . ALA A 1 496 ? -8.122 36.572 7.455 1.00 61.31 496 ALA A C 1
ATOM 3912 O O . ALA A 1 496 ? -7.888 36.142 6.332 1.00 61.31 496 ALA A O 1
ATOM 3913 N N . ALA A 1 497 ? -7.217 36.516 8.443 1.00 66.31 497 ALA A N 1
ATOM 3914 C CA . ALA A 1 497 ? -5.855 35.987 8.271 1.00 66.31 497 ALA A CA 1
ATOM 3915 C C . ALA A 1 497 ? -5.710 34.534 8.755 1.00 66.31 497 ALA A C 1
ATOM 3917 O O . ALA A 1 497 ? -5.104 33.704 8.084 1.00 66.31 497 ALA A O 1
ATOM 3918 N N . LEU A 1 498 ? -6.297 34.213 9.911 1.00 71.69 498 LEU A N 1
ATOM 3919 C CA . LEU A 1 498 ? -6.378 32.860 10.448 1.00 71.69 498 LEU A CA 1
ATOM 3920 C C . LEU A 1 498 ? -7.851 32.562 10.725 1.00 71.69 498 LEU A C 1
ATOM 3922 O O . LEU A 1 498 ? -8.570 33.396 11.273 1.00 71.69 498 LEU A O 1
ATOM 3926 N N . LYS A 1 499 ? -8.316 31.399 10.272 1.00 80.94 499 LYS A N 1
ATOM 3927 C CA . LYS A 1 499 ? -9.682 30.938 10.514 1.00 80.94 499 LYS A CA 1
ATOM 3928 C C . LYS A 1 499 ? -9.761 30.325 11.911 1.00 80.94 499 LYS A C 1
ATOM 3930 O O . LYS A 1 499 ? -8.872 29.562 12.299 1.00 80.94 499 LYS A O 1
ATOM 3935 N N . HIS A 1 500 ? -10.835 30.638 12.633 1.00 85.62 500 HIS A N 1
ATOM 3936 C CA . HIS A 1 500 ? -11.065 30.197 14.005 1.00 85.62 500 HIS A CA 1
ATOM 3937 C C . HIS A 1 500 ? -12.504 29.718 14.222 1.00 85.62 500 HIS A C 1
ATOM 3939 O O . HIS A 1 500 ? -13.458 30.307 13.704 1.00 85.62 500 HIS A O 1
ATOM 3945 N N . LEU A 1 501 ? -12.661 28.688 15.054 1.00 88.31 501 LEU A N 1
ATOM 3946 C CA . LEU A 1 501 ? -13.931 28.267 15.638 1.00 88.31 501 LEU A CA 1
ATOM 3947 C C . LEU A 1 501 ? -14.099 28.916 17.016 1.00 88.31 501 LEU A C 1
ATOM 3949 O O . LEU A 1 501 ? -13.359 28.626 17.959 1.00 88.31 501 LEU A O 1
ATOM 3953 N N . HIS A 1 502 ? -15.093 29.793 17.154 1.00 89.31 502 HIS A N 1
ATOM 3954 C CA . HIS A 1 502 ? -15.396 30.410 18.441 1.00 89.31 502 HIS A CA 1
ATOM 3955 C C . HIS A 1 502 ? -16.093 29.415 19.376 1.00 89.31 502 HIS A C 1
ATOM 3957 O O . HIS A 1 502 ? -17.040 28.733 18.991 1.00 89.31 502 HIS A O 1
ATOM 3963 N N . LEU A 1 503 ? -15.700 29.401 20.655 1.00 89.62 503 LEU A N 1
ATOM 3964 C CA . LEU A 1 503 ? -16.325 28.531 21.665 1.00 89.62 503 LEU A CA 1
ATOM 3965 C C . LEU A 1 503 ? -17.826 28.806 21.852 1.00 89.62 503 LEU A C 1
ATOM 3967 O O . LEU A 1 503 ? -18.566 27.920 22.265 1.00 89.62 503 LEU A O 1
ATOM 3971 N N . VAL A 1 504 ? -18.282 30.032 21.572 1.00 88.75 504 VAL A N 1
ATOM 3972 C CA . VAL A 1 504 ? -19.712 30.385 21.610 1.00 88.75 504 VAL A CA 1
ATOM 3973 C C . VAL A 1 504 ? -20.484 29.663 20.508 1.00 88.75 504 VAL A C 1
ATOM 3975 O O . VAL A 1 504 ? -21.586 29.188 20.766 1.00 88.75 504 VAL A O 1
ATOM 3978 N N . ASP A 1 505 ? -19.894 29.543 19.319 1.00 89.06 505 ASP A N 1
ATOM 3979 C CA . ASP A 1 505 ? -20.500 28.837 18.191 1.00 89.06 505 ASP A CA 1
ATOM 3980 C C . ASP A 1 505 ? -20.489 27.323 18.461 1.00 89.06 505 ASP A C 1
ATOM 3982 O O . ASP A 1 505 ? -21.523 26.672 18.340 1.00 89.06 505 ASP A O 1
ATOM 3986 N N . LEU A 1 506 ? -19.375 26.784 18.982 1.00 90.25 506 LEU A N 1
ATOM 3987 C CA . LEU A 1 506 ? -19.287 25.377 19.395 1.00 90.25 506 LEU A CA 1
ATOM 3988 C C . LEU A 1 506 ? -20.338 25.008 20.455 1.00 90.25 506 LEU A C 1
ATOM 3990 O O . LEU A 1 506 ? -20.945 23.951 20.361 1.00 90.25 506 LEU A O 1
ATOM 3994 N N . ARG A 1 507 ? -20.598 25.876 21.442 1.00 90.88 507 ARG A N 1
ATOM 3995 C CA . ARG A 1 507 ? -21.638 25.649 22.466 1.00 90.88 507 ARG A CA 1
ATOM 3996 C C . ARG A 1 507 ? -23.049 25.560 21.888 1.00 90.88 507 ARG A C 1
ATOM 3998 O O . ARG A 1 507 ? -23.869 24.810 22.412 1.00 90.88 507 ARG A O 1
ATOM 4005 N N . LYS A 1 508 ? -23.328 26.341 20.842 1.00 89.75 508 LYS A N 1
ATOM 4006 C CA . LYS A 1 508 ? -24.647 26.432 20.201 1.00 89.75 508 LYS A CA 1
ATOM 4007 C C . LYS A 1 508 ? -24.868 25.384 19.114 1.00 89.75 508 LYS A C 1
ATOM 4009 O O . LYS A 1 508 ? -26.011 25.255 18.678 1.00 89.75 508 LYS A O 1
ATOM 4014 N N . LEU A 1 509 ? -23.810 24.680 18.705 1.00 90.31 509 LEU A N 1
ATOM 4015 C CA . LEU A 1 509 ? -23.808 23.731 17.598 1.00 90.31 509 LEU A CA 1
ATOM 4016 C C . LEU A 1 509 ? -24.893 22.653 17.793 1.00 90.31 509 LEU A C 1
ATOM 4018 O O . LEU A 1 509 ? -24.848 21.948 18.810 1.00 90.31 509 LEU A O 1
ATOM 4022 N N . PRO A 1 510 ? -25.854 22.536 16.857 1.00 90.69 510 PRO A N 1
ATOM 4023 C CA . PRO A 1 510 ? -26.844 21.465 16.845 1.00 90.69 510 PRO A CA 1
ATOM 4024 C C . PRO A 1 510 ? -26.205 20.089 16.636 1.00 90.69 510 PRO A C 1
ATOM 4026 O O . PRO A 1 510 ? -25.408 19.876 15.721 1.00 90.69 510 PRO A O 1
ATOM 4029 N N . LEU A 1 511 ? -26.579 19.136 17.484 1.00 91.12 511 LEU A N 1
ATOM 4030 C CA . LEU A 1 511 ? -26.123 17.753 17.455 1.00 91.12 511 LEU A CA 1
ATOM 4031 C C . LEU A 1 511 ? -27.314 16.797 17.597 1.00 91.12 511 LEU A C 1
ATOM 4033 O O . LEU A 1 511 ? -28.227 17.071 18.381 1.00 91.12 511 LEU A O 1
ATOM 4037 N N . PRO A 1 512 ? -27.313 15.670 16.872 1.00 89.94 512 PRO A N 1
ATOM 4038 C CA . PRO A 1 512 ? -28.355 14.668 17.015 1.00 89.94 512 PRO A CA 1
ATOM 4039 C C . PRO A 1 512 ? -28.139 13.872 18.309 1.00 89.94 512 PRO A C 1
ATOM 4041 O O . PRO A 1 512 ? -27.014 13.478 18.601 1.00 89.94 512 PRO A O 1
ATOM 4044 N N . LEU A 1 513 ? -29.197 13.619 19.083 1.00 87.50 513 LEU A N 1
ATOM 4045 C CA . LEU A 1 513 ? -29.163 12.781 20.284 1.00 87.50 513 LEU A CA 1
ATOM 4046 C C . LEU A 1 513 ? -30.110 11.577 20.115 1.00 87.50 513 LEU A C 1
ATOM 4048 O O . LEU A 1 513 ? -31.325 11.780 20.029 1.00 87.50 513 LEU A O 1
ATOM 4052 N N . PRO A 1 514 ? -29.584 10.338 20.078 1.00 85.88 514 PRO A N 1
ATOM 4053 C CA . PRO A 1 514 ? -30.394 9.125 20.060 1.00 85.88 514 PRO A CA 1
ATOM 4054 C C . PRO A 1 514 ? -30.953 8.794 21.454 1.00 85.88 514 PRO A C 1
ATOM 4056 O O . PRO A 1 514 ? -30.422 9.269 22.463 1.00 85.88 514 PRO A O 1
ATOM 4059 N N . PRO A 1 515 ? -31.988 7.943 21.544 1.00 79.75 515 PRO A N 1
ATOM 4060 C CA . PRO A 1 515 ? -32.535 7.496 22.819 1.00 79.75 515 PRO A CA 1
ATOM 4061 C C . PRO A 1 515 ? -31.614 6.507 23.563 1.00 79.75 515 PRO A C 1
ATOM 4063 O O . PRO A 1 515 ? -30.573 6.055 23.073 1.00 79.75 515 PRO A O 1
ATOM 4066 N N . LEU A 1 516 ? -31.981 6.179 24.804 1.00 63.62 516 LEU A N 1
ATOM 4067 C CA . LEU A 1 516 ? -31.114 5.464 25.747 1.00 63.62 516 LEU A CA 1
ATOM 4068 C C . LEU A 1 516 ? -30.874 3.988 25.379 1.00 63.62 516 LEU A C 1
ATOM 4070 O O . LEU A 1 516 ? -29.794 3.458 25.639 1.00 63.62 516 LEU A O 1
ATOM 4074 N N . ALA A 1 517 ? -31.855 3.320 24.761 1.00 53.34 517 ALA A N 1
ATOM 4075 C CA . ALA A 1 517 ? -31.788 1.892 24.431 1.00 53.34 517 ALA A CA 1
ATOM 4076 C C . ALA A 1 517 ? -30.903 1.580 23.208 1.00 53.34 517 ALA A C 1
ATOM 4078 O O . ALA A 1 517 ? -30.272 0.519 23.155 1.00 53.34 517 ALA A O 1
ATOM 4079 N N . SER A 1 518 ? -30.735 2.543 22.294 1.00 51.88 518 SER A N 1
ATOM 4080 C CA . SER A 1 518 ? -29.823 2.449 21.141 1.00 51.88 518 SER A CA 1
ATOM 4081 C C . SER A 1 518 ? -28.338 2.291 21.516 1.00 51.88 518 SER A C 1
ATOM 4083 O O . SER A 1 518 ? -27.504 2.024 20.652 1.00 51.88 518 SER A O 1
ATOM 4085 N N . ARG A 1 519 ? -27.990 2.377 22.810 1.00 48.94 519 ARG A N 1
ATOM 4086 C CA . ARG A 1 519 ? -26.641 2.118 23.348 1.00 48.94 519 ARG A CA 1
ATOM 4087 C C . ARG A 1 519 ? -26.164 0.665 23.182 1.00 48.94 519 ARG A C 1
ATOM 4089 O O . ARG A 1 519 ? -24.977 0.408 23.352 1.00 48.94 519 ARG A O 1
ATOM 4096 N N . ARG A 1 520 ? -27.052 -0.294 22.870 1.00 38.44 520 ARG A N 1
ATOM 4097 C CA . ARG A 1 520 ? -26.692 -1.722 22.722 1.00 38.44 520 ARG A CA 1
ATOM 4098 C C . ARG A 1 520 ? -26.303 -2.156 21.304 1.00 38.44 520 ARG A C 1
ATOM 4100 O O . ARG A 1 520 ? -25.806 -3.269 21.154 1.00 38.44 520 ARG A O 1
ATOM 4107 N N . THR A 1 521 ? -26.503 -1.323 20.283 1.00 35.59 521 THR A N 1
ATOM 4108 C CA . THR A 1 521 ? -26.361 -1.726 18.868 1.00 35.59 521 THR A CA 1
ATOM 4109 C C . THR A 1 521 ? -25.311 -0.948 18.072 1.00 35.59 521 THR A C 1
ATOM 4111 O O . THR A 1 521 ? -25.043 -1.300 16.923 1.00 35.59 521 THR A O 1
ATOM 4114 N N . THR A 1 522 ? -24.627 0.040 18.656 1.00 35.62 522 THR A N 1
ATOM 4115 C CA . THR A 1 522 ? -23.386 0.572 18.068 1.00 35.62 522 THR A CA 1
ATOM 4116 C C . THR A 1 522 ? -22.259 -0.466 18.183 1.00 35.62 522 THR A C 1
ATOM 4118 O O . THR A 1 522 ? -22.149 -1.145 19.207 1.00 35.62 522 THR A O 1
ATOM 4121 N N . PRO A 1 523 ? -21.392 -0.638 17.167 1.00 31.50 523 PRO A N 1
ATOM 4122 C CA . PRO A 1 523 ? -20.400 -1.699 17.181 1.00 31.50 523 PRO A CA 1
ATOM 4123 C C . PRO A 1 523 ? -19.251 -1.321 18.120 1.00 31.50 523 PRO A C 1
ATOM 4125 O O . PRO A 1 523 ? -18.225 -0.793 17.698 1.00 31.50 523 PRO A O 1
ATOM 4128 N N . HIS A 1 524 ? -19.384 -1.651 19.404 1.00 30.19 524 HIS A N 1
ATOM 4129 C CA . HIS A 1 524 ? -18.232 -1.875 20.267 1.00 30.19 524 HIS A CA 1
ATOM 4130 C C . HIS A 1 524 ? -17.552 -3.178 19.837 1.00 30.19 524 HIS A C 1
ATOM 4132 O O . HIS A 1 524 ? -17.711 -4.235 20.446 1.00 30.19 524 HIS A O 1
ATOM 4138 N N . ARG A 1 525 ? -16.754 -3.113 18.767 1.00 29.03 525 ARG A N 1
ATOM 4139 C CA . ARG A 1 525 ? -15.728 -4.127 18.530 1.00 29.03 525 ARG A CA 1
ATOM 4140 C C . ARG A 1 525 ? -14.549 -3.847 19.466 1.00 29.03 525 ARG A C 1
ATOM 4142 O O . ARG A 1 525 ? -13.671 -3.052 19.160 1.00 29.03 525 ARG A O 1
ATOM 4149 N N . GLY A 1 526 ? -14.569 -4.536 20.606 1.00 29.06 526 GLY A N 1
ATOM 4150 C CA . GLY A 1 526 ? -13.386 -5.172 21.186 1.00 29.06 526 GLY A CA 1
ATOM 4151 C C . GLY A 1 526 ? -12.455 -4.330 22.057 1.00 29.06 526 GLY A C 1
ATOM 4152 O O . GLY A 1 526 ? -11.319 -4.102 21.667 1.00 29.06 526 GLY A O 1
ATOM 4153 N N . GLN A 1 527 ? -12.862 -4.029 23.293 1.00 27.20 527 GLN A N 1
ATOM 4154 C CA . GLN A 1 527 ? -11.952 -4.086 24.447 1.00 27.20 527 GLN A CA 1
ATOM 4155 C C . GLN A 1 527 ? -12.712 -4.675 25.640 1.00 27.20 527 GLN A C 1
ATOM 4157 O O . GLN A 1 527 ? -13.502 -4.003 26.294 1.00 27.20 527 GLN A O 1
ATOM 4162 N N . GLY A 1 528 ? -12.521 -5.973 25.882 1.00 27.27 528 GLY A N 1
ATOM 4163 C CA . GLY A 1 528 ? -13.085 -6.656 27.041 1.00 27.27 528 GLY A CA 1
ATOM 4164 C C . GLY A 1 528 ? -12.266 -6.354 28.291 1.00 27.27 528 GLY A C 1
ATOM 4165 O O . GLY A 1 528 ? -11.207 -6.946 28.486 1.00 27.27 528 GLY A O 1
ATOM 4166 N N . GLN A 1 529 ? -12.765 -5.473 29.155 1.00 28.55 529 GLN A N 1
ATOM 4167 C CA . GLN A 1 529 ? -12.348 -5.435 30.555 1.00 28.55 529 GLN A CA 1
ATOM 4168 C C . GLN A 1 529 ? -13.168 -6.466 31.343 1.00 28.55 529 GLN A C 1
ATOM 4170 O O . GLN A 1 529 ? -14.397 -6.454 31.328 1.00 28.55 529 GLN A O 1
ATOM 4175 N N . ARG A 1 530 ? -12.471 -7.394 32.006 1.00 28.16 530 ARG A N 1
ATOM 4176 C CA . ARG A 1 530 ? -13.054 -8.343 32.966 1.00 28.16 530 ARG A CA 1
ATOM 4177 C C . ARG A 1 530 ? -13.358 -7.609 34.284 1.00 28.16 530 ARG A C 1
ATOM 4179 O O . ARG A 1 530 ? -12.530 -6.797 34.692 1.00 28.16 530 ARG A O 1
ATOM 4186 N N . PRO A 1 531 ? -14.454 -7.912 35.002 1.00 27.69 531 PRO A N 1
ATOM 4187 C CA . PRO A 1 531 ? -14.669 -7.365 36.336 1.00 27.69 531 PRO A CA 1
ATOM 4188 C C . PRO A 1 531 ? -13.785 -8.098 37.355 1.00 27.69 531 PRO A C 1
ATOM 4190 O O . PRO A 1 531 ? -13.853 -9.322 37.487 1.00 27.69 531 PRO A O 1
ATOM 4193 N N . HIS A 1 532 ? -12.966 -7.345 38.088 1.00 29.19 532 HIS A N 1
ATOM 4194 C CA . HIS A 1 532 ? -12.272 -7.818 39.283 1.00 29.19 532 HIS A CA 1
ATOM 4195 C C . HIS A 1 532 ? -13.254 -7.864 40.465 1.00 29.19 532 HIS A C 1
ATOM 4197 O O . HIS A 1 532 ? -13.797 -6.838 40.868 1.00 29.19 532 HIS A O 1
ATOM 4203 N N . GLY A 1 533 ? -13.481 -9.059 41.019 1.00 26.84 533 GLY A N 1
ATOM 4204 C CA . GLY A 1 533 ? -14.124 -9.236 42.324 1.00 26.84 533 GLY A CA 1
ATOM 4205 C C . GLY A 1 533 ? -13.178 -8.852 43.476 1.00 26.84 533 GLY A C 1
ATOM 4206 O O . GLY A 1 533 ? -11.958 -8.893 43.298 1.00 26.84 533 GLY A O 1
ATOM 4207 N N . PRO A 1 534 ? -13.709 -8.464 44.650 1.00 28.64 534 PRO A N 1
ATOM 4208 C CA . PRO A 1 534 ? -12.918 -7.881 45.728 1.00 28.64 534 PRO A CA 1
ATOM 4209 C C . PRO A 1 534 ? -12.074 -8.926 46.473 1.00 28.64 534 PRO A C 1
ATOM 4211 O O . PRO A 1 534 ? -12.554 -9.993 46.855 1.00 28.64 534 PRO A O 1
ATOM 4214 N N . LEU A 1 535 ? -10.813 -8.566 46.717 1.00 26.02 535 LEU A N 1
ATOM 4215 C CA . LEU A 1 535 ? -9.874 -9.259 47.599 1.00 26.02 535 LEU A CA 1
ATOM 4216 C C . LEU A 1 535 ? -10.292 -9.070 49.068 1.00 26.02 535 LEU A C 1
ATOM 4218 O O . LEU A 1 535 ? -10.515 -7.945 49.513 1.00 26.02 535 LEU A O 1
ATOM 4222 N N . ARG A 1 536 ? -10.350 -10.166 49.832 1.00 26.12 536 ARG A N 1
ATOM 4223 C CA . ARG A 1 536 ? -10.267 -10.159 51.304 1.00 26.12 536 ARG A CA 1
ATOM 4224 C C . ARG A 1 536 ? -8.907 -10.731 51.739 1.00 26.12 536 ARG A C 1
ATOM 4226 O O . ARG A 1 536 ? -8.380 -11.573 51.011 1.00 26.12 536 ARG A O 1
ATOM 4233 N N . PRO A 1 537 ? -8.343 -10.285 52.876 1.00 30.88 537 PRO A N 1
ATOM 4234 C CA . PRO A 1 537 ? -6.948 -10.530 53.220 1.00 30.88 537 PRO A CA 1
ATOM 4235 C C . PRO A 1 537 ? -6.734 -11.784 54.084 1.00 30.88 537 PRO A C 1
ATOM 4237 O O . PRO A 1 537 ? -7.595 -12.167 54.871 1.00 30.88 537 PRO A O 1
ATOM 4240 N N . ASP A 1 538 ? -5.554 -12.369 53.871 1.00 27.83 538 ASP A N 1
ATOM 4241 C CA . ASP A 1 538 ? -4.655 -13.149 54.733 1.00 27.83 538 ASP A CA 1
ATOM 4242 C C . ASP A 1 538 ? -5.144 -13.926 55.969 1.00 27.83 538 ASP A C 1
ATOM 4244 O O . ASP A 1 538 ? -5.730 -13.391 56.905 1.00 27.83 538 ASP A O 1
ATOM 4248 N N . GLY A 1 539 ? -4.614 -15.155 56.062 1.00 27.28 539 GLY A N 1
ATOM 4249 C CA . GLY A 1 539 ? -3.963 -15.622 57.290 1.00 27.28 539 GLY A CA 1
ATOM 4250 C C . GLY A 1 539 ? -4.323 -17.038 57.743 1.00 27.28 539 GLY A C 1
ATOM 4251 O O . GLY A 1 539 ? -5.455 -17.295 58.130 1.00 27.28 539 GLY A O 1
ATOM 4252 N N . GLY A 1 540 ? -3.325 -17.932 57.810 1.00 25.75 540 GLY A N 1
ATOM 4253 C CA . GLY A 1 540 ? -3.366 -19.070 58.743 1.00 25.75 540 GLY A CA 1
ATOM 4254 C C . GLY A 1 540 ? -2.814 -20.398 58.227 1.00 25.75 540 GLY A C 1
ATOM 4255 O O . GLY A 1 540 ? -3.489 -21.137 57.523 1.00 25.75 540 GLY A O 1
ATOM 4256 N N . ARG A 1 541 ? -1.578 -20.713 58.626 1.00 25.19 541 ARG A N 1
ATOM 4257 C CA . ARG A 1 541 ? -0.858 -21.977 58.396 1.00 25.19 541 ARG A CA 1
ATOM 4258 C C . ARG A 1 541 ? -1.447 -23.165 59.185 1.00 25.19 541 ARG A C 1
ATOM 4260 O O . ARG A 1 541 ? -1.904 -22.973 60.303 1.00 25.19 541 ARG A O 1
ATOM 4267 N N . ALA A 1 542 ? -1.189 -24.374 58.664 1.00 27.27 542 ALA A N 1
ATOM 4268 C CA . ALA A 1 542 ? -0.491 -25.499 59.330 1.00 27.27 542 ALA A CA 1
ATOM 4269 C C . ALA A 1 542 ? -1.212 -26.872 59.373 1.00 27.27 542 ALA A C 1
ATOM 4271 O O . ALA A 1 542 ? -2.230 -27.053 60.020 1.00 27.27 542 ALA A O 1
ATOM 4272 N N . ASN A 1 543 ? -0.537 -27.835 58.728 1.00 25.91 543 ASN A N 1
ATOM 4273 C CA . ASN A 1 543 ? -0.230 -29.223 59.110 1.00 25.91 543 ASN A CA 1
ATOM 4274 C C . ASN A 1 543 ? -1.291 -30.269 59.541 1.00 25.91 543 ASN A C 1
ATOM 4276 O O . ASN A 1 543 ? -1.904 -30.192 60.593 1.00 25.91 543 ASN A O 1
ATOM 4280 N N . HIS A 1 544 ? -1.185 -31.396 58.813 1.00 28.05 544 HIS A N 1
ATOM 4281 C CA . HIS A 1 544 ? -1.028 -32.792 59.271 1.00 28.05 544 HIS A CA 1
ATOM 4282 C C . HIS A 1 544 ? -2.193 -33.806 59.182 1.00 28.05 544 HIS A C 1
ATOM 4284 O O . HIS A 1 544 ? -3.258 -33.662 59.757 1.00 28.05 544 HIS A O 1
ATOM 4290 N N . HIS A 1 545 ? -1.806 -34.932 58.556 1.00 28.66 545 HIS A N 1
ATOM 4291 C CA . HIS A 1 545 ? -2.160 -36.338 58.810 1.00 28.66 545 HIS A CA 1
ATOM 4292 C C . HIS A 1 545 ? -3.332 -37.040 58.083 1.00 28.66 545 HIS A C 1
ATOM 4294 O O . HIS A 1 545 ? -4.497 -36.925 58.417 1.00 28.66 545 HIS A O 1
ATOM 4300 N N . ARG A 1 546 ? -2.895 -37.920 57.158 1.00 27.03 546 ARG A N 1
ATOM 4301 C CA . ARG A 1 546 ? -3.129 -39.383 57.053 1.00 27.03 546 ARG A CA 1
ATOM 4302 C C . ARG A 1 546 ? -4.563 -39.957 56.943 1.00 27.03 546 ARG A C 1
ATOM 4304 O O . ARG A 1 546 ? -5.298 -40.017 57.911 1.00 27.03 546 ARG A O 1
ATOM 4311 N N . ARG A 1 547 ? -4.707 -40.691 55.822 1.00 26.62 547 ARG A N 1
ATOM 4312 C CA . ARG A 1 547 ? -5.279 -42.049 55.611 1.00 26.62 547 ARG A CA 1
ATOM 4313 C C . ARG A 1 547 ? -6.818 -42.240 55.579 1.00 26.62 547 ARG A C 1
ATOM 4315 O O . ARG A 1 547 ? -7.528 -41.991 56.536 1.00 26.62 547 ARG A O 1
ATOM 4322 N N . HIS A 1 548 ? -7.248 -42.792 54.432 1.00 25.23 548 HIS A N 1
ATOM 4323 C CA . HIS A 1 548 ? -8.476 -43.545 54.079 1.00 25.23 548 HIS A CA 1
ATOM 4324 C C . HIS A 1 548 ? -8.940 -44.604 55.121 1.00 25.23 548 HIS A C 1
ATOM 4326 O O . HIS A 1 548 ? -8.112 -44.914 55.979 1.00 25.23 548 HIS A O 1
ATOM 4332 N N . PRO A 1 549 ? -10.118 -45.300 55.000 1.00 36.31 549 PRO A N 1
ATOM 4333 C CA . PRO A 1 549 ? -11.033 -45.458 53.833 1.00 36.31 549 PRO A CA 1
ATOM 4334 C C . PRO A 1 549 ? -12.580 -45.527 54.103 1.00 36.31 549 PRO A C 1
ATOM 4336 O O . PRO A 1 549 ? -13.029 -45.611 55.235 1.00 36.31 549 PRO A O 1
ATOM 4339 N N . ARG A 1 550 ? -13.345 -45.671 52.994 1.00 26.62 550 ARG A N 1
ATOM 4340 C CA . ARG A 1 550 ? -14.650 -46.381 52.798 1.00 26.62 550 ARG A CA 1
ATOM 4341 C C . ARG A 1 550 ? -16.009 -45.683 53.112 1.00 26.62 550 ARG A C 1
ATOM 4343 O O . ARG A 1 550 ? -16.410 -45.501 54.248 1.00 26.62 550 ARG A O 1
ATOM 4350 N N . THR A 1 551 ? -16.699 -45.393 51.995 1.00 25.48 551 THR A N 1
ATOM 4351 C CA . THR A 1 551 ? -18.144 -45.322 51.615 1.00 25.48 551 THR A CA 1
ATOM 4352 C C . THR A 1 551 ? -19.219 -46.012 52.487 1.00 25.48 551 THR A C 1
ATOM 4354 O O . THR A 1 551 ? -18.883 -46.962 53.185 1.00 25.48 551 THR A O 1
ATOM 4357 N N . PRO A 1 552 ? -20.542 -45.816 52.215 1.00 35.44 552 PRO A N 1
ATOM 4358 C CA . PRO A 1 552 ? -21.345 -44.615 51.874 1.00 35.44 552 PRO A CA 1
ATOM 4359 C C . PRO A 1 552 ? -22.638 -44.523 52.755 1.00 35.44 552 PRO A C 1
ATOM 4361 O O . PRO A 1 552 ? -22.860 -45.393 53.595 1.00 35.44 552 PRO A O 1
ATOM 4364 N N . PRO A 1 553 ? -23.567 -43.562 52.535 1.00 30.16 553 PRO A N 1
ATOM 4365 C CA . PRO A 1 553 ? -24.881 -44.042 52.078 1.00 30.16 553 PRO A CA 1
ATOM 4366 C C . PRO A 1 553 ? -25.667 -43.135 51.107 1.00 30.16 553 PRO A C 1
ATOM 4368 O O . PRO A 1 553 ? -25.615 -41.911 51.123 1.00 30.16 553 PRO A O 1
ATOM 4371 N N . ARG A 1 554 ? -26.440 -43.854 50.285 1.00 24.55 554 ARG A N 1
ATOM 4372 C CA . ARG A 1 554 ? -27.687 -43.556 49.556 1.00 24.55 554 ARG A CA 1
ATOM 4373 C C . ARG A 1 554 ? -28.398 -42.221 49.847 1.00 24.55 554 ARG A C 1
ATOM 4375 O O . ARG A 1 554 ? -28.816 -41.971 50.973 1.00 24.55 554 ARG A O 1
ATOM 4382 N N . SER A 1 555 ? -28.760 -41.502 48.779 1.00 28.08 555 SER A N 1
ATOM 4383 C CA . SER A 1 555 ? -29.906 -40.584 48.775 1.00 28.08 555 SER A CA 1
ATOM 4384 C C . SER A 1 555 ? -30.813 -40.814 47.557 1.00 28.08 555 SER A C 1
ATOM 4386 O O . SER A 1 555 ? -30.401 -41.315 46.511 1.00 28.08 555 SER A O 1
ATOM 4388 N N . ARG A 1 556 ? -32.101 -40.565 47.805 1.00 27.33 556 ARG A N 1
ATOM 4389 C CA . ARG A 1 556 ? -33.292 -40.974 47.054 1.00 27.33 556 ARG A CA 1
ATOM 4390 C C . ARG A 1 556 ? -33.522 -40.156 45.786 1.00 27.33 556 ARG A C 1
ATOM 4392 O O . ARG A 1 556 ? -33.156 -38.993 45.688 1.00 27.33 556 ARG A O 1
ATOM 4399 N N . ALA A 1 557 ? -34.243 -40.803 44.876 1.00 25.03 557 ALA A N 1
ATOM 4400 C CA . ALA A 1 557 ? -34.846 -40.259 43.673 1.00 25.03 557 ALA A CA 1
ATOM 4401 C C . ALA A 1 557 ? -35.699 -39.000 43.914 1.00 25.03 557 ALA A C 1
ATOM 4403 O O . ALA A 1 557 ? -36.511 -38.962 44.838 1.00 25.03 557 ALA A O 1
ATOM 4404 N N . ALA A 1 558 ? -35.611 -38.046 42.983 1.00 27.44 558 ALA A N 1
ATOM 4405 C CA . ALA A 1 558 ? -36.640 -37.043 42.736 1.00 27.44 558 ALA A CA 1
ATOM 4406 C C . ALA A 1 558 ? -36.752 -36.767 41.224 1.00 27.44 558 ALA A C 1
ATOM 4408 O O . ALA A 1 558 ? -35.957 -36.055 40.623 1.00 27.44 558 ALA A O 1
ATOM 4409 N N . ARG A 1 559 ? -37.741 -37.450 40.641 1.00 26.44 559 ARG A N 1
ATOM 4410 C CA . ARG A 1 559 ? -38.587 -37.116 39.483 1.00 26.44 559 ARG A CA 1
ATOM 4411 C C . ARG A 1 559 ? -38.229 -35.840 38.703 1.00 26.44 559 ARG A C 1
ATOM 4413 O O . ARG A 1 559 ? -38.499 -34.731 39.152 1.00 26.44 559 ARG A O 1
ATOM 4420 N N . GLY A 1 560 ? -37.784 -36.034 37.460 1.00 23.94 560 GLY A N 1
ATOM 4421 C CA . GLY A 1 560 ? -37.886 -35.026 36.409 1.00 23.94 560 GLY A CA 1
ATOM 4422 C C . GLY A 1 560 ? -39.345 -34.848 35.989 1.00 23.94 560 GLY A C 1
ATOM 4423 O O . GLY A 1 560 ? -40.001 -35.805 35.581 1.00 23.94 560 GLY A O 1
ATOM 4424 N N . THR A 1 561 ? -39.849 -33.623 36.104 1.00 26.66 561 THR A N 1
ATOM 4425 C CA . THR A 1 561 ? -41.093 -33.185 35.468 1.00 26.66 561 THR A CA 1
ATOM 4426 C C . THR A 1 561 ? -40.735 -32.263 34.313 1.00 26.66 561 THR A C 1
ATOM 4428 O O . THR A 1 561 ? -39.965 -31.315 34.447 1.00 26.66 561 THR A O 1
ATOM 4431 N N . ALA A 1 562 ? -41.258 -32.620 33.146 1.00 24.94 562 ALA A N 1
ATOM 4432 C CA . ALA A 1 562 ? -41.108 -31.898 31.902 1.00 24.94 562 ALA A CA 1
ATOM 4433 C C . ALA A 1 562 ? -41.820 -30.540 31.967 1.00 24.94 562 ALA A C 1
ATOM 4435 O O . ALA A 1 562 ? -43.007 -30.476 32.281 1.00 24.94 562 ALA A O 1
ATOM 4436 N N . ALA A 1 563 ? -41.127 -29.478 31.560 1.00 25.78 563 ALA A N 1
ATOM 4437 C CA . ALA A 1 563 ? -41.752 -28.241 31.116 1.00 25.78 563 ALA A CA 1
ATOM 4438 C C . ALA A 1 563 ? -41.479 -28.080 29.616 1.00 25.78 563 ALA A C 1
ATOM 4440 O O . ALA A 1 563 ? -40.379 -27.744 29.182 1.00 25.78 563 ALA A O 1
ATOM 4441 N N . ARG A 1 564 ? -42.511 -28.387 28.826 1.00 25.78 564 ARG A N 1
ATOM 4442 C CA . ARG A 1 564 ? -42.615 -28.109 27.392 1.00 25.78 564 ARG A CA 1
ATOM 4443 C C . ARG A 1 564 ? -42.386 -26.614 27.137 1.00 25.78 564 ARG A C 1
ATOM 4445 O O . ARG A 1 564 ? -43.185 -25.793 27.579 1.00 25.78 564 ARG A O 1
ATOM 4452 N N . SER A 1 565 ? -41.361 -26.280 26.357 1.00 26.38 565 SER A N 1
ATOM 4453 C CA . SER A 1 565 ? -41.261 -24.993 25.666 1.00 26.38 565 SER A CA 1
ATOM 4454 C C . SER A 1 565 ? -41.735 -25.167 24.223 1.00 26.38 565 SER A C 1
ATOM 4456 O O . SER A 1 565 ? -41.378 -26.124 23.538 1.00 26.38 565 SER A O 1
ATOM 4458 N N . ARG A 1 566 ? -42.628 -24.268 23.817 1.00 26.17 566 ARG A N 1
ATOM 4459 C CA . ARG A 1 566 ? -43.459 -24.302 22.611 1.00 26.17 566 ARG A CA 1
ATOM 4460 C C . ARG A 1 566 ? -42.610 -24.052 21.364 1.00 26.17 566 ARG A C 1
ATOM 4462 O O . ARG A 1 566 ? -42.005 -22.993 21.229 1.00 26.17 566 ARG A O 1
ATOM 4469 N N . THR A 1 567 ? -42.651 -24.977 20.413 1.00 25.86 567 THR A N 1
ATOM 4470 C CA . THR A 1 567 ? -42.202 -24.763 19.035 1.00 25.86 567 THR A CA 1
ATOM 4471 C C . THR A 1 567 ? -43.158 -23.796 18.331 1.00 25.86 567 THR A C 1
ATOM 4473 O O . THR A 1 567 ? -44.206 -24.177 17.818 1.00 25.86 567 THR A O 1
ATOM 4476 N N . ARG A 1 568 ? -42.804 -22.506 18.308 1.00 29.70 568 ARG A N 1
ATOM 4477 C CA . ARG A 1 568 ? -43.258 -21.589 17.255 1.00 29.70 568 ARG A CA 1
ATOM 4478 C C . ARG A 1 568 ? -42.335 -21.800 16.057 1.00 29.70 568 ARG A C 1
ATOM 4480 O O . ARG A 1 568 ? -41.137 -21.562 16.166 1.00 29.70 568 ARG A O 1
ATOM 4487 N N . GLY A 1 569 ? -42.895 -22.268 14.943 1.00 30.62 569 GLY A N 1
ATOM 4488 C CA . GLY A 1 569 ? -42.199 -22.388 13.665 1.00 30.62 569 GLY A CA 1
ATOM 4489 C C . GLY A 1 569 ? -41.752 -21.019 13.159 1.00 30.62 569 GLY A C 1
ATOM 4490 O O . GLY A 1 569 ? -42.522 -20.303 12.529 1.00 30.62 569 GLY A O 1
ATOM 4491 N N . GLY A 1 570 ? -40.511 -20.650 13.466 1.00 27.77 570 GLY A N 1
ATOM 4492 C CA . GLY A 1 570 ? -39.766 -19.627 12.746 1.00 27.77 570 GLY A CA 1
ATOM 4493 C C . GLY A 1 570 ? -38.968 -20.302 11.636 1.00 27.77 570 GLY A C 1
ATOM 4494 O O . GLY A 1 570 ? -38.384 -21.360 11.865 1.00 27.77 570 GLY A O 1
ATOM 4495 N N . ARG A 1 571 ? -38.939 -19.710 10.436 1.00 40.09 571 ARG A N 1
ATOM 4496 C CA . ARG A 1 571 ? -37.950 -20.058 9.403 1.00 40.09 571 ARG A CA 1
ATOM 4497 C C . ARG A 1 571 ? -36.562 -19.956 10.041 1.00 40.09 571 ARG A C 1
ATOM 4499 O O . ARG A 1 571 ? -36.107 -18.848 10.314 1.00 40.09 571 ARG A O 1
ATOM 4506 N N . GLY A 1 572 ? -35.936 -21.095 10.334 1.00 40.97 572 GLY A N 1
ATOM 4507 C CA . GLY A 1 572 ? -34.576 -21.140 10.863 1.00 40.97 572 GLY A CA 1
ATOM 4508 C C . GLY A 1 572 ? -33.621 -20.468 9.880 1.00 40.97 572 GLY A C 1
ATOM 4509 O O . GLY A 1 572 ? -33.763 -20.639 8.668 1.00 40.97 572 GLY A O 1
ATOM 4510 N N . MET A 1 573 ? -32.681 -19.668 10.386 1.00 52.53 573 MET A N 1
ATOM 4511 C CA . MET A 1 573 ? -31.601 -19.142 9.552 1.00 52.53 573 MET A CA 1
ATOM 4512 C C . MET A 1 573 ? -30.856 -20.315 8.906 1.00 52.53 573 MET A C 1
ATOM 4514 O O . MET A 1 573 ? -30.479 -21.256 9.598 1.00 52.53 573 MET A O 1
ATOM 4518 N N . LYS A 1 574 ? -30.656 -20.262 7.583 1.00 78.06 574 LYS A N 1
ATOM 4519 C CA . LYS A 1 574 ? -29.984 -21.338 6.838 1.00 78.06 574 LYS A CA 1
ATOM 4520 C C . LYS A 1 574 ? -28.492 -21.442 7.162 1.00 78.06 574 LYS A C 1
ATOM 4522 O O . LYS A 1 574 ? -27.933 -22.524 7.032 1.00 78.06 574 LYS A O 1
ATOM 4527 N N . THR A 1 575 ? -27.867 -20.358 7.621 1.00 86.38 575 THR A N 1
ATOM 4528 C CA . THR A 1 575 ? -26.459 -20.317 8.036 1.00 86.38 575 THR A CA 1
ATOM 4529 C C . THR A 1 575 ? -26.344 -19.639 9.393 1.00 86.38 575 THR A C 1
ATOM 4531 O O . THR A 1 575 ? -26.874 -18.546 9.588 1.00 86.38 575 THR A O 1
ATOM 4534 N N . GLU A 1 576 ? -25.640 -20.281 10.317 1.00 86.94 576 GLU A N 1
ATOM 4535 C CA . GLU A 1 576 ? -25.366 -19.800 11.666 1.00 86.94 576 GLU A CA 1
ATOM 4536 C C . GLU A 1 576 ? -23.858 -19.593 11.832 1.00 86.94 576 GLU A C 1
ATOM 4538 O O . GLU A 1 576 ? -23.040 -20.372 11.340 1.00 86.94 576 GLU A O 1
ATOM 4543 N N . LEU A 1 577 ? -23.487 -18.520 12.521 1.00 84.75 577 LEU A N 1
ATOM 4544 C CA . LEU A 1 577 ? -22.106 -18.235 12.871 1.00 84.75 577 LEU A CA 1
ATOM 4545 C C . LEU A 1 577 ? -21.832 -18.772 14.277 1.00 84.75 577 LEU A C 1
ATOM 4547 O O . LEU A 1 577 ? -22.616 -18.531 15.193 1.00 84.75 577 LEU A O 1
ATOM 4551 N N . ILE A 1 578 ? -20.747 -19.528 14.428 1.00 79.75 578 ILE A N 1
ATOM 4552 C CA . ILE A 1 578 ? -20.464 -20.321 15.625 1.00 79.75 578 ILE A CA 1
ATOM 4553 C C . ILE A 1 578 ? -19.077 -19.972 16.165 1.00 79.75 578 ILE A C 1
ATOM 4555 O O . ILE A 1 578 ? -18.116 -19.832 15.408 1.00 79.75 578 ILE A O 1
ATOM 4559 N N . ASP A 1 579 ? -18.980 -19.858 17.487 1.00 80.31 579 ASP A N 1
ATOM 4560 C CA . ASP A 1 579 ? -17.746 -19.590 18.234 1.00 80.31 579 ASP A CA 1
ATOM 4561 C C . ASP A 1 579 ? -17.476 -20.610 19.365 1.00 80.31 579 ASP A C 1
ATOM 4563 O O . ASP A 1 579 ? -16.467 -20.534 20.071 1.00 80.31 579 ASP A O 1
ATOM 4567 N N . SER A 1 580 ? -18.380 -21.575 19.565 1.00 76.56 580 SER A N 1
ATOM 4568 C CA . SER A 1 580 ? -18.345 -22.541 20.667 1.00 76.56 580 SER A CA 1
ATOM 4569 C C . SER A 1 580 ? -19.158 -23.809 20.356 1.00 76.56 580 SER A C 1
ATOM 4571 O O . SER A 1 580 ? -19.902 -23.870 19.382 1.00 76.56 580 SER A O 1
ATOM 4573 N N . GLN A 1 581 ? -19.003 -24.860 21.174 1.00 76.94 581 GLN A N 1
ATOM 4574 C CA . GLN A 1 581 ? -19.745 -26.134 21.052 1.00 76.94 581 GLN A CA 1
ATOM 4575 C C . GLN A 1 581 ? -19.538 -26.898 19.725 1.00 76.94 581 GLN A C 1
ATOM 4577 O O . GLN A 1 581 ? -20.391 -27.681 19.300 1.00 76.94 581 GLN A O 1
ATOM 4582 N N . TRP A 1 582 ? -18.372 -26.742 19.088 1.00 80.69 582 TRP A N 1
ATOM 4583 C CA . TRP A 1 582 ? -18.009 -27.428 17.838 1.00 80.69 582 TRP A CA 1
ATOM 4584 C C . TRP A 1 582 ? -18.208 -28.944 17.894 1.00 80.69 582 TRP A C 1
ATOM 4586 O O . TRP A 1 582 ? -18.700 -29.551 16.944 1.00 80.69 582 TRP A O 1
ATOM 4596 N N . SER A 1 583 ? -17.868 -29.557 19.030 1.00 76.62 583 SER A N 1
ATOM 4597 C CA . SER A 1 583 ? -18.084 -30.983 19.266 1.00 76.62 583 SER A CA 1
ATOM 4598 C C . SER A 1 583 ? -19.542 -31.406 19.107 1.00 76.62 583 SER A C 1
ATOM 4600 O O . SER A 1 583 ? -19.815 -32.382 18.411 1.00 76.62 583 SER A O 1
ATOM 4602 N N . ASP A 1 584 ? -20.463 -30.680 19.739 1.00 76.44 584 ASP A N 1
ATOM 4603 C CA . ASP A 1 584 ? -21.887 -31.017 19.754 1.00 76.44 584 ASP A CA 1
ATOM 4604 C C . ASP A 1 584 ? -22.514 -30.781 18.382 1.00 76.44 584 ASP A C 1
ATOM 4606 O O . ASP A 1 584 ? -23.345 -31.566 17.927 1.00 76.44 584 ASP A O 1
ATOM 4610 N N . ARG A 1 585 ? -22.047 -29.750 17.670 1.00 78.25 585 ARG A N 1
ATOM 4611 C CA . ARG A 1 585 ? -22.482 -29.433 16.307 1.00 78.25 585 ARG A CA 1
ATOM 4612 C C . ARG A 1 585 ? -22.053 -30.508 15.315 1.00 78.25 585 ARG A C 1
ATOM 4614 O O . ARG A 1 585 ? -22.921 -31.046 14.630 1.00 78.25 585 ARG A O 1
ATOM 4621 N N . LEU A 1 586 ? -20.775 -30.901 15.309 1.00 78.25 586 LEU A N 1
ATOM 4622 C CA . LEU A 1 586 ? -20.285 -31.997 14.463 1.00 78.25 586 LEU A CA 1
ATOM 4623 C C . LEU A 1 586 ? -20.968 -33.330 14.804 1.00 78.25 586 LEU A C 1
ATOM 4625 O O . LEU A 1 586 ? -21.334 -34.070 13.898 1.00 78.25 586 LEU A O 1
ATOM 4629 N N . LEU A 1 587 ? -21.209 -33.617 16.089 1.00 73.00 587 LEU A N 1
ATOM 4630 C CA . LEU A 1 587 ? -21.961 -34.801 16.524 1.00 73.00 587 LEU A CA 1
ATOM 4631 C C . LEU A 1 587 ? -23.421 -34.771 16.058 1.00 73.00 587 LEU A C 1
ATOM 4633 O O . LEU A 1 587 ? -23.942 -35.789 15.610 1.00 73.00 587 LEU A O 1
ATOM 4637 N N . SER A 1 588 ? -24.088 -33.619 16.160 1.00 74.38 588 SER A N 1
ATOM 4638 C CA . SER A 1 588 ? -25.466 -33.450 15.690 1.00 74.38 588 SER A CA 1
ATOM 4639 C C . SER A 1 588 ? -25.565 -33.610 14.174 1.00 74.38 588 SER A C 1
ATOM 4641 O O . SER A 1 588 ? -26.486 -34.255 13.689 1.00 74.38 588 SER A O 1
ATOM 4643 N N . ALA A 1 589 ? -24.592 -33.071 13.435 1.00 74.00 589 ALA A N 1
ATOM 4644 C CA . ALA A 1 589 ? -24.523 -33.154 11.985 1.00 74.00 589 ALA A CA 1
ATOM 4645 C C . ALA A 1 589 ? -24.246 -34.589 11.518 1.00 74.00 589 ALA A C 1
ATOM 4647 O O . ALA A 1 589 ? -24.935 -35.082 10.632 1.00 74.00 589 ALA A O 1
ATOM 4648 N N . ALA A 1 590 ? -23.318 -35.286 12.181 1.00 70.75 590 ALA A N 1
ATOM 4649 C CA . ALA A 1 590 ? -23.025 -36.692 11.915 1.00 70.75 590 ALA A CA 1
ATOM 4650 C C . ALA A 1 590 ? -24.232 -37.606 12.177 1.00 70.75 590 ALA A C 1
ATOM 4652 O O . ALA A 1 590 ? -24.437 -38.563 11.446 1.00 70.75 590 ALA A O 1
ATOM 4653 N N . LYS A 1 591 ? -25.045 -37.308 13.201 1.00 69.44 591 LYS A N 1
ATOM 4654 C CA . LYS A 1 591 ? -26.266 -38.072 13.513 1.00 69.44 591 LYS A CA 1
ATOM 4655 C C . LYS A 1 591 ? -27.443 -37.768 12.589 1.00 69.44 591 LYS A C 1
ATOM 4657 O O . LYS A 1 591 ? -28.330 -38.602 12.473 1.00 69.44 591 LYS A O 1
ATOM 4662 N N . ALA A 1 592 ? -27.495 -36.567 12.018 1.00 64.94 592 ALA A N 1
ATOM 4663 C CA . ALA A 1 592 ? -28.583 -36.138 11.142 1.00 64.94 592 ALA A CA 1
ATOM 4664 C C . ALA A 1 592 ? -28.371 -36.549 9.676 1.00 64.94 592 ALA A C 1
ATOM 4666 O O . ALA A 1 592 ? -29.324 -36.539 8.906 1.00 64.94 592 ALA A O 1
ATOM 4667 N N . SER A 1 593 ? -27.136 -36.892 9.300 1.00 63.25 593 SER A N 1
ATOM 4668 C CA . SER A 1 593 ? -26.754 -37.228 7.931 1.00 63.25 593 SER A CA 1
ATOM 4669 C C . SER A 1 593 ? -26.673 -38.738 7.725 1.00 63.25 593 SER A C 1
ATOM 4671 O O . SER A 1 593 ? -25.717 -39.367 8.166 1.00 63.25 593 SER A O 1
ATOM 4673 N N . ASP A 1 594 ? -27.592 -39.283 6.928 1.00 59.50 594 ASP A N 1
ATOM 4674 C CA . ASP A 1 594 ? -27.484 -40.638 6.354 1.00 59.50 594 ASP A CA 1
ATOM 4675 C C . ASP A 1 594 ? -26.511 -40.691 5.145 1.00 59.50 594 ASP A C 1
ATOM 4677 O O . ASP A 1 594 ? -26.370 -41.718 4.482 1.00 59.50 594 ASP A O 1
ATOM 4681 N N . GLY A 1 595 ? -25.855 -39.566 4.819 1.00 69.50 595 GLY A N 1
ATOM 4682 C CA . GLY A 1 595 ? -24.997 -39.386 3.643 1.00 69.50 595 GLY A CA 1
ATOM 4683 C C . GLY A 1 595 ? -23.483 -39.460 3.892 1.00 69.50 595 GLY A C 1
ATOM 4684 O O . GLY A 1 595 ? -23.004 -39.634 5.011 1.00 69.50 595 GLY A O 1
ATOM 4685 N N . GLU A 1 596 ? -22.727 -39.309 2.801 1.00 84.69 596 GLU A N 1
ATOM 4686 C CA . GLU A 1 596 ? -21.257 -39.271 2.749 1.00 84.69 596 GLU A CA 1
ATOM 4687 C C . GLU A 1 596 ? -20.652 -38.167 3.638 1.00 84.69 596 GLU A C 1
ATOM 4689 O O . GLU A 1 596 ? -21.122 -37.025 3.636 1.00 84.69 596 GLU A O 1
ATOM 4694 N N . LEU A 1 597 ? -19.566 -38.489 4.345 1.00 88.69 597 LEU A N 1
ATOM 4695 C CA . LEU A 1 597 ? -18.814 -37.563 5.192 1.00 88.69 597 LEU A CA 1
ATOM 4696 C C . LEU A 1 597 ? -17.513 -37.152 4.496 1.00 88.69 597 LEU A C 1
ATOM 4698 O O . LEU A 1 597 ? -16.613 -37.972 4.317 1.00 88.69 597 LEU A O 1
ATOM 4702 N N . ARG A 1 598 ? -17.378 -35.867 4.151 1.00 92.25 598 ARG A N 1
ATOM 4703 C CA . ARG A 1 598 ? -16.129 -35.314 3.603 1.00 92.25 598 ARG A CA 1
ATOM 4704 C C . ARG A 1 598 ? -15.450 -34.411 4.629 1.00 92.25 598 ARG A C 1
ATOM 4706 O O . ARG A 1 598 ? -16.084 -33.515 5.186 1.00 92.25 598 ARG A O 1
ATOM 4713 N N . ILE A 1 599 ? -14.160 -34.626 4.866 1.00 93.38 599 ILE A N 1
ATOM 4714 C CA . ILE A 1 599 ? -13.372 -33.909 5.875 1.00 93.38 599 ILE A CA 1
ATOM 4715 C C . ILE A 1 599 ? -12.129 -33.310 5.224 1.00 93.38 599 ILE A C 1
ATOM 4717 O O . ILE A 1 599 ? -11.364 -34.015 4.576 1.00 93.38 599 ILE A O 1
ATOM 4721 N N . ILE A 1 600 ? -11.873 -32.030 5.468 1.00 95.31 600 ILE A N 1
ATOM 4722 C CA . ILE A 1 600 ? -10.569 -31.398 5.261 1.00 95.31 600 ILE A CA 1
ATOM 4723 C C . ILE A 1 600 ? -10.070 -30.964 6.633 1.00 95.31 600 ILE A C 1
ATOM 4725 O O . ILE A 1 600 ? -10.728 -30.165 7.296 1.00 95.31 600 ILE A O 1
ATOM 4729 N N . SER A 1 601 ? -8.933 -31.494 7.079 1.00 93.94 601 SER A N 1
ATOM 4730 C CA . SER A 1 601 ? -8.297 -31.060 8.327 1.00 93.94 601 SER A CA 1
ATOM 4731 C C . SER A 1 601 ? -6.783 -31.293 8.266 1.00 93.94 601 SER A C 1
ATOM 4733 O O . SER A 1 601 ? -6.360 -32.442 8.112 1.00 93.94 601 SER A O 1
ATOM 4735 N N . PRO A 1 602 ? -5.948 -30.248 8.432 1.00 90.50 602 PRO A N 1
ATOM 4736 C CA . PRO A 1 602 ? -4.492 -30.370 8.472 1.00 90.50 602 PRO A CA 1
ATOM 4737 C C . PRO A 1 602 ? -3.997 -31.282 9.591 1.00 90.50 602 PRO A C 1
ATOM 4739 O O . PRO A 1 602 ? -3.057 -32.040 9.387 1.00 90.50 602 PRO A O 1
ATOM 4742 N N . PHE A 1 603 ? -4.645 -31.222 10.758 1.00 91.56 603 PHE A N 1
ATOM 4743 C CA . PHE A 1 603 ? -4.258 -31.991 11.938 1.00 91.56 603 PHE A CA 1
ATOM 4744 C C . PHE A 1 603 ? -5.423 -32.847 12.426 1.00 91.56 603 PHE A C 1
ATOM 4746 O O . PHE A 1 603 ? -6.549 -32.352 12.558 1.00 91.56 603 PHE A O 1
ATOM 4753 N N . ILE A 1 604 ? -5.161 -34.129 12.691 1.00 91.31 604 ILE A N 1
ATOM 4754 C CA . ILE A 1 604 ? -6.175 -35.103 13.103 1.00 91.31 604 ILE A CA 1
ATOM 4755 C C . ILE A 1 604 ? -5.636 -35.906 14.288 1.00 91.31 604 ILE A C 1
ATOM 4757 O O . ILE A 1 604 ? -4.559 -36.489 14.206 1.00 91.31 604 ILE A O 1
ATOM 4761 N N . LYS A 1 605 ? -6.390 -35.958 15.391 1.00 91.44 605 LYS A N 1
ATOM 4762 C CA . LYS A 1 605 ? -6.024 -36.736 16.585 1.00 91.44 605 LYS A CA 1
ATOM 4763 C C . LYS A 1 605 ? -7.050 -37.797 16.944 1.00 91.44 605 LYS A C 1
ATOM 4765 O O . LYS A 1 605 ? -8.252 -37.630 16.738 1.00 91.44 605 LYS A O 1
ATOM 4770 N N . GLN A 1 606 ? -6.566 -38.881 17.541 1.00 87.44 606 GLN A N 1
ATOM 4771 C CA . GLN A 1 606 ? -7.368 -40.069 17.829 1.00 87.44 606 GLN A CA 1
ATOM 4772 C C . GLN A 1 606 ? -8.426 -39.803 18.910 1.00 87.44 606 GLN A C 1
ATOM 4774 O O . GLN A 1 606 ? -9.523 -40.363 18.883 1.00 87.44 606 GLN A O 1
ATOM 4779 N N . ASP A 1 607 ? -8.131 -38.919 19.861 1.00 82.69 607 ASP A N 1
ATOM 4780 C CA . ASP A 1 607 ? -9.057 -38.504 20.920 1.00 82.69 607 ASP A CA 1
ATOM 4781 C C . ASP A 1 607 ? -10.290 -37.748 20.392 1.00 82.69 607 ASP A C 1
ATOM 4783 O O . ASP A 1 607 ? -11.379 -37.865 20.959 1.00 82.69 607 ASP A O 1
ATOM 4787 N N . ALA A 1 608 ? -10.146 -37.025 19.280 1.00 82.31 608 ALA A N 1
ATOM 4788 C CA . ALA A 1 608 ? -11.229 -36.314 18.613 1.00 82.31 608 ALA A CA 1
ATOM 4789 C C . ALA A 1 608 ? -12.176 -37.249 17.846 1.00 82.31 608 ALA A C 1
ATOM 4791 O O . ALA A 1 608 ? -13.351 -36.904 17.685 1.00 82.31 608 ALA A O 1
ATOM 4792 N N . LEU A 1 609 ? -11.675 -38.408 17.400 1.00 79.06 609 LEU A N 1
ATOM 4793 C CA . LEU A 1 609 ? -12.428 -39.422 16.653 1.00 79.06 609 LEU A CA 1
ATOM 4794 C C . LEU A 1 609 ? -13.200 -40.380 17.573 1.00 79.06 609 LEU A C 1
ATOM 4796 O O . LEU A 1 609 ? -14.359 -40.690 17.296 1.00 79.06 609 LEU A O 1
ATOM 4800 N N . LYS A 1 610 ? -12.591 -40.789 18.699 1.00 67.00 610 LYS A N 1
ATOM 4801 C CA . LYS A 1 610 ? -13.057 -41.834 19.643 1.00 67.00 610 LYS A CA 1
ATOM 4802 C C . LYS A 1 610 ? -14.463 -41.673 20.250 1.00 67.00 610 LYS A C 1
ATOM 4804 O O . LYS A 1 610 ? -14.888 -42.558 20.978 1.00 67.00 610 LYS A O 1
ATOM 4809 N N . ARG A 1 611 ? -15.154 -40.552 20.026 1.00 57.25 611 ARG A N 1
ATOM 4810 C CA . ARG A 1 611 ? -16.538 -40.320 20.495 1.00 57.25 611 ARG A CA 1
ATOM 4811 C C . ARG A 1 611 ? -17.490 -39.839 19.398 1.00 57.25 611 ARG A C 1
ATOM 4813 O O . ARG A 1 611 ? -18.659 -39.604 19.682 1.00 57.25 611 ARG A O 1
ATOM 4820 N N . ARG A 1 612 ? -16.989 -39.599 18.178 1.00 61.50 612 ARG A N 1
ATOM 4821 C CA . ARG A 1 612 ? -17.717 -38.865 17.125 1.00 61.50 612 ARG A CA 1
ATOM 4822 C C . ARG A 1 612 ? -18.061 -39.689 15.889 1.00 61.50 612 ARG A C 1
ATOM 4824 O O . ARG A 1 612 ? -18.933 -39.278 15.138 1.00 61.50 612 ARG A O 1
ATOM 4831 N N . LEU A 1 613 ? -17.435 -40.853 15.719 1.00 60.25 613 LEU A N 1
ATOM 4832 C CA . LEU A 1 613 ? -17.686 -41.789 14.614 1.00 60.25 613 LEU A CA 1
ATOM 4833 C C . LEU A 1 613 ? -18.378 -43.090 15.067 1.00 60.25 613 LEU A C 1
ATOM 4835 O O . LEU A 1 613 ? -18.315 -44.095 14.364 1.00 60.25 613 LEU A O 1
ATOM 4839 N N . ASP A 1 614 ? -19.017 -43.096 16.242 1.00 56.66 614 ASP A N 1
ATOM 4840 C CA . ASP A 1 614 ? -19.740 -44.276 16.751 1.00 56.66 614 ASP A CA 1
ATOM 4841 C C . ASP A 1 614 ? -21.104 -44.477 16.059 1.00 56.66 614 ASP A C 1
ATOM 4843 O O . ASP A 1 614 ? -21.655 -45.576 16.064 1.00 56.66 614 ASP A O 1
ATOM 4847 N N . ALA A 1 615 ? -21.639 -43.431 15.421 1.00 54.84 615 ALA A N 1
ATOM 4848 C CA . ALA A 1 615 ? -22.779 -43.523 14.512 1.00 54.84 615 ALA A CA 1
ATOM 4849 C C . ALA A 1 615 ? -22.233 -43.748 13.097 1.00 54.84 615 ALA A C 1
ATOM 4851 O O . ALA A 1 615 ? -21.567 -42.851 12.594 1.00 54.84 615 ALA A O 1
ATOM 4852 N N . LYS A 1 616 ? -22.450 -44.933 12.501 1.00 55.25 616 LYS A N 1
ATOM 4853 C CA . LYS A 1 616 ? -21.975 -45.319 11.154 1.00 55.25 616 LYS A CA 1
ATOM 4854 C C . LYS A 1 616 ? -22.322 -44.235 10.110 1.00 55.25 616 LYS A C 1
ATOM 4856 O O . LYS A 1 616 ? -23.466 -44.225 9.658 1.00 55.25 616 LYS A O 1
ATOM 4861 N N . PRO A 1 617 ? -21.391 -43.353 9.703 1.00 60.25 617 PRO A N 1
ATOM 4862 C CA . PRO A 1 617 ? -21.633 -42.446 8.589 1.00 60.25 617 PRO A CA 1
ATOM 4863 C C . PRO A 1 617 ? -21.577 -43.258 7.286 1.00 60.25 617 PRO A C 1
ATOM 4865 O O . PRO A 1 617 ? -21.057 -44.379 7.281 1.00 60.25 617 PRO A O 1
ATOM 4868 N N . GLY A 1 618 ? -22.082 -42.709 6.180 1.00 68.81 618 GLY A N 1
ATOM 4869 C CA . GLY A 1 618 ? -21.839 -43.263 4.844 1.00 68.81 618 GLY A CA 1
ATOM 4870 C C . GLY A 1 618 ? -20.342 -43.261 4.467 1.00 68.81 618 GLY A C 1
ATOM 4871 O O . GLY A 1 618 ? -19.476 -43.163 5.338 1.00 68.81 618 GLY A O 1
ATOM 4872 N N . PRO A 1 619 ? -19.987 -43.341 3.172 1.00 84.75 619 PRO A N 1
ATOM 4873 C CA . PRO A 1 619 ? -18.588 -43.294 2.740 1.00 84.75 619 PRO A CA 1
ATOM 4874 C C . PRO A 1 619 ? -17.848 -42.083 3.336 1.00 84.75 619 PRO A C 1
ATOM 4876 O O . PRO A 1 619 ? -18.421 -40.996 3.438 1.00 84.75 619 PRO A O 1
ATOM 4879 N N . ILE A 1 620 ? -16.595 -42.273 3.762 1.00 90.12 620 ILE A N 1
ATOM 4880 C CA . ILE A 1 620 ? -15.792 -41.227 4.412 1.00 90.12 620 ILE A CA 1
ATOM 4881 C C . ILE A 1 620 ? -14.622 -40.856 3.499 1.00 90.12 620 ILE A C 1
ATOM 4883 O O . ILE A 1 620 ? -13.818 -41.716 3.147 1.00 90.12 620 ILE A O 1
ATOM 4887 N N . SER A 1 621 ? -14.494 -39.572 3.175 1.00 93.75 621 SER A N 1
ATOM 4888 C CA . SER A 1 621 ? -13.430 -39.027 2.325 1.00 93.75 621 SER A CA 1
ATOM 4889 C C . SER A 1 621 ? -12.672 -37.938 3.086 1.00 93.75 621 SER A C 1
ATOM 4891 O O . SER A 1 621 ? -13.269 -36.964 3.541 1.00 93.75 621 SER A O 1
ATOM 4893 N N . VAL A 1 622 ? -11.357 -38.082 3.255 1.00 95.12 622 VAL A N 1
ATOM 4894 C CA . VAL A 1 622 ? -10.537 -37.210 4.112 1.00 95.12 622 VAL A CA 1
ATOM 4895 C C . VAL A 1 622 ? -9.354 -36.629 3.344 1.00 95.12 622 VAL A C 1
ATOM 4897 O O . VAL A 1 622 ? -8.572 -37.363 2.751 1.00 95.12 622 VAL A O 1
ATOM 4900 N N . ILE A 1 623 ? -9.178 -35.312 3.407 1.00 95.62 623 ILE A N 1
ATOM 4901 C CA . ILE A 1 623 ? -7.986 -34.602 2.932 1.00 95.62 623 ILE A CA 1
ATOM 4902 C C . ILE A 1 623 ? -7.212 -34.091 4.151 1.00 95.62 623 ILE A C 1
ATOM 4904 O O . ILE A 1 623 ? -7.751 -33.352 4.982 1.00 95.62 623 ILE A O 1
ATOM 4908 N N . THR A 1 624 ? -5.945 -34.484 4.271 1.00 94.75 624 THR A N 1
ATOM 4909 C CA . THR A 1 624 ? -5.062 -34.103 5.387 1.00 94.75 624 THR A CA 1
ATOM 4910 C C . THR A 1 624 ? -3.614 -33.902 4.918 1.00 94.75 624 THR A C 1
ATOM 4912 O O . THR A 1 624 ? -3.349 -33.925 3.718 1.00 94.75 624 THR A O 1
ATOM 4915 N N . ARG A 1 625 ? -2.672 -33.652 5.835 1.00 92.19 625 ARG A N 1
ATOM 4916 C CA . ARG A 1 625 ? -1.233 -33.546 5.530 1.00 92.19 625 ARG A CA 1
ATOM 4917 C C . ARG A 1 625 ? -0.529 -34.883 5.755 1.00 92.19 625 ARG A C 1
ATOM 4919 O O . ARG A 1 625 ? -0.838 -35.577 6.720 1.00 92.19 625 ARG A O 1
ATOM 4926 N N . TYR A 1 626 ? 0.454 -35.203 4.914 1.00 93.44 626 TYR A N 1
ATOM 4927 C CA . TYR A 1 626 ? 1.340 -36.369 5.078 1.00 93.44 626 TYR A CA 1
ATOM 4928 C C . TYR A 1 626 ? 2.763 -35.959 5.482 1.00 93.44 626 TYR A C 1
ATOM 4930 O O . TYR A 1 626 ? 3.746 -36.602 5.115 1.00 93.44 626 TYR A O 1
ATOM 4938 N N . ASN A 1 627 ? 2.877 -34.876 6.249 1.00 89.12 627 ASN A N 1
ATOM 4939 C CA . ASN A 1 627 ? 4.146 -34.420 6.791 1.00 89.12 627 ASN A CA 1
ATOM 4940 C C . ASN A 1 627 ? 4.514 -35.250 8.029 1.00 89.12 627 ASN A C 1
ATOM 4942 O O . ASN A 1 627 ? 3.855 -35.147 9.066 1.00 89.12 627 ASN A O 1
ATOM 4946 N N . LEU A 1 628 ? 5.582 -36.052 7.952 1.00 87.19 628 LEU A N 1
ATOM 4947 C CA . LEU A 1 628 ? 5.993 -36.927 9.059 1.00 87.19 628 LEU A CA 1
ATOM 4948 C C . LEU A 1 628 ? 6.390 -36.152 10.316 1.00 87.19 628 LEU A C 1
ATOM 4950 O O . LEU A 1 628 ? 6.236 -36.653 11.436 1.00 87.19 628 LEU A O 1
ATOM 4954 N N . GLN A 1 629 ? 6.823 -34.903 10.151 1.00 83.00 629 GLN A N 1
ATOM 4955 C CA . GLN A 1 629 ? 7.115 -34.014 11.265 1.00 83.00 629 GLN A CA 1
ATOM 4956 C C . GLN A 1 629 ? 5.865 -33.713 12.108 1.00 83.00 629 GLN A C 1
ATOM 4958 O O . GLN A 1 629 ? 5.977 -33.625 13.332 1.00 83.00 629 GLN A O 1
ATOM 4963 N N . ASP A 1 630 ? 4.677 -33.620 11.498 1.00 84.38 630 ASP A N 1
ATOM 4964 C CA . ASP A 1 630 ? 3.417 -33.347 12.206 1.00 84.38 630 ASP A CA 1
ATOM 4965 C C . ASP A 1 630 ? 3.058 -34.504 13.163 1.00 84.38 630 ASP A C 1
ATOM 4967 O O . ASP A 1 630 ? 2.566 -34.289 14.281 1.00 84.38 630 ASP A O 1
ATOM 4971 N N . PHE A 1 631 ? 3.368 -35.743 12.764 1.00 86.94 631 PHE A N 1
ATOM 4972 C CA . PHE A 1 631 ? 3.198 -36.930 13.606 1.00 86.94 631 PHE A CA 1
ATOM 4973 C C . PHE A 1 631 ? 4.278 -37.017 14.693 1.00 86.94 631 PHE A C 1
ATOM 4975 O O . PHE A 1 631 ? 3.968 -37.281 15.858 1.00 86.94 631 PHE A O 1
ATOM 4982 N N . ALA A 1 632 ? 5.538 -36.723 14.358 1.00 77.38 632 ALA A N 1
ATOM 4983 C CA . ALA A 1 632 ? 6.637 -36.696 15.326 1.00 77.38 632 ALA A CA 1
ATOM 4984 C C . ALA A 1 632 ? 6.434 -35.627 16.418 1.00 77.38 632 ALA A C 1
ATOM 4986 O O . ALA A 1 632 ? 6.716 -35.869 17.595 1.00 77.38 632 ALA A O 1
ATOM 4987 N N . ALA A 1 633 ? 5.886 -34.465 16.049 1.00 73.00 633 ALA A N 1
ATOM 4988 C CA . ALA A 1 633 ? 5.531 -33.375 16.956 1.00 73.00 633 ALA A CA 1
ATOM 4989 C C . ALA A 1 633 ? 4.237 -33.629 17.755 1.00 73.00 633 ALA A C 1
ATOM 4991 O O . ALA A 1 633 ? 3.909 -32.853 18.653 1.00 73.00 633 ALA A O 1
ATOM 4992 N N . ARG A 1 634 ? 3.509 -34.721 17.470 1.00 79.69 634 ARG A N 1
ATOM 4993 C CA . ARG A 1 634 ? 2.218 -35.074 18.089 1.00 79.69 634 ARG A CA 1
ATOM 4994 C C . ARG A 1 634 ? 1.139 -34.009 17.895 1.00 79.69 634 ARG A C 1
ATOM 4996 O O . ARG A 1 634 ? 0.268 -33.847 18.759 1.00 79.69 634 ARG A O 1
ATOM 5003 N N . VAL A 1 635 ? 1.184 -33.261 16.794 1.00 76.69 635 VAL A N 1
ATOM 5004 C CA . VAL A 1 635 ? 0.073 -32.383 16.390 1.00 76.69 635 VAL A CA 1
ATOM 5005 C C . VAL A 1 635 ? -0.976 -33.164 15.594 1.00 76.69 635 VAL A C 1
ATOM 5007 O O . VAL A 1 635 ? -2.159 -32.849 15.709 1.00 76.69 635 VAL A O 1
ATOM 5010 N N . SER A 1 636 ? -0.568 -34.249 14.928 1.00 88.00 636 SER A N 1
ATOM 5011 C CA . SER A 1 636 ? -1.427 -35.253 14.289 1.00 88.00 636 SER A CA 1
ATOM 5012 C C . SER A 1 636 ? -1.063 -36.665 14.781 1.00 88.00 636 SER A C 1
ATOM 5014 O O . SER A 1 636 ? 0.078 -36.898 15.181 1.00 88.00 636 SER A O 1
ATOM 5016 N N . ASP A 1 637 ? -2.002 -37.613 14.757 1.00 90.56 637 ASP A N 1
ATOM 5017 C CA . ASP A 1 637 ? -1.787 -38.991 15.222 1.00 90.56 637 ASP A CA 1
ATOM 5018 C C . ASP A 1 637 ? -1.872 -39.998 14.061 1.00 90.56 637 ASP A C 1
ATOM 5020 O O . ASP A 1 637 ? -2.919 -40.137 13.431 1.00 90.56 637 ASP A O 1
ATOM 5024 N N . ILE A 1 638 ? -0.825 -40.812 13.861 1.00 91.44 638 ILE A N 1
ATOM 5025 C CA . ILE A 1 638 ? -0.848 -41.962 12.925 1.00 91.44 638 ILE A CA 1
ATOM 5026 C C . ILE A 1 638 ? -2.005 -42.913 13.264 1.00 91.44 638 ILE A C 1
ATOM 5028 O O . ILE A 1 638 ? -2.738 -43.367 12.386 1.00 91.44 638 ILE A O 1
ATOM 5032 N N . SER A 1 639 ? -2.231 -43.154 14.561 1.00 90.12 639 SER A N 1
ATOM 5033 C CA . SER A 1 639 ? -3.335 -44.000 15.030 1.00 90.12 639 SER A CA 1
ATOM 5034 C C . SER A 1 639 ? -4.722 -43.479 14.634 1.00 90.12 639 SER A C 1
ATOM 5036 O O . SER A 1 639 ? -5.633 -44.287 14.479 1.00 90.12 639 SER A O 1
ATOM 5038 N N . ALA A 1 640 ? -4.882 -42.167 14.422 1.00 90.56 640 ALA A N 1
ATOM 5039 C CA . ALA A 1 640 ? -6.135 -41.585 13.950 1.00 90.56 640 ALA A CA 1
ATOM 5040 C C . ALA A 1 640 ? -6.387 -41.892 12.474 1.00 90.56 640 ALA A C 1
ATOM 5042 O O . ALA A 1 640 ? -7.502 -42.251 12.102 1.00 90.56 640 ALA A O 1
ATOM 5043 N N . LEU A 1 641 ? -5.341 -41.815 11.647 1.00 93.44 641 LEU A N 1
ATOM 5044 C CA . LEU A 1 641 ? -5.424 -42.188 10.237 1.00 93.44 641 LEU A CA 1
ATOM 5045 C C . LEU A 1 641 ? -5.685 -43.688 10.067 1.00 93.44 641 LEU A C 1
ATOM 5047 O O . LEU A 1 641 ? -6.577 -44.057 9.306 1.00 93.44 641 LEU A O 1
ATOM 5051 N N . ARG A 1 642 ? -4.997 -44.542 10.841 1.00 92.75 642 ARG A N 1
ATOM 5052 C CA . ARG A 1 642 ? -5.255 -45.995 10.866 1.00 92.75 642 ARG A CA 1
ATOM 5053 C C . ARG A 1 642 ? -6.717 -46.283 11.210 1.00 92.75 642 ARG A C 1
ATOM 5055 O O . ARG A 1 642 ? -7.390 -47.012 10.499 1.00 92.75 642 ARG A O 1
ATOM 5062 N N . ASN A 1 643 ? -7.241 -45.613 12.235 1.00 89.44 643 ASN A N 1
ATOM 5063 C CA . ASN A 1 643 ? -8.616 -45.791 12.691 1.00 89.44 643 ASN A CA 1
ATOM 5064 C C . ASN A 1 643 ? -9.689 -45.341 11.677 1.00 89.44 643 ASN A C 1
ATOM 5066 O O . ASN A 1 643 ? -10.814 -45.850 11.707 1.00 89.44 643 ASN A O 1
ATOM 5070 N N . LEU A 1 644 ? -9.362 -44.373 10.817 1.00 89.69 644 LEU A N 1
ATOM 5071 C CA . LEU A 1 644 ? -10.202 -43.950 9.696 1.00 89.69 644 LEU A CA 1
ATOM 5072 C C . LEU A 1 644 ? -10.141 -44.970 8.548 1.00 89.69 644 LEU A C 1
ATOM 5074 O O . LEU A 1 644 ? -11.195 -45.347 8.037 1.00 89.69 644 LEU A O 1
ATOM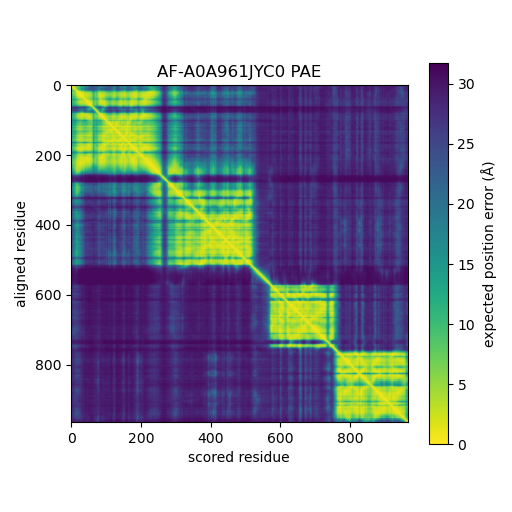 5078 N N . LEU A 1 645 ? -8.949 -45.469 8.194 1.00 90.62 645 LEU A N 1
ATOM 5079 C CA . LEU A 1 645 ? -8.791 -46.534 7.195 1.00 90.62 645 LEU A CA 1
ATOM 5080 C C . LEU A 1 645 ? -9.516 -47.824 7.601 1.00 90.62 645 LEU A C 1
ATOM 5082 O O . LEU A 1 645 ? -10.218 -48.403 6.777 1.00 90.62 645 LEU A O 1
ATOM 5086 N N . ASP A 1 646 ? -9.439 -48.224 8.876 1.00 87.62 646 ASP A N 1
ATOM 5087 C CA . ASP A 1 646 ? -10.160 -49.390 9.421 1.00 87.62 646 ASP A CA 1
ATOM 5088 C C . ASP A 1 646 ? -11.685 -49.288 9.228 1.00 87.62 646 ASP A C 1
ATOM 5090 O O . ASP A 1 646 ? -12.391 -50.293 9.189 1.00 87.62 646 ASP A O 1
ATOM 5094 N N . ARG A 1 647 ? -12.211 -48.062 9.107 1.00 84.06 647 ARG A N 1
ATOM 5095 C CA . ARG A 1 647 ? -13.631 -47.776 8.843 1.00 84.06 647 ARG A CA 1
ATOM 5096 C C . ARG A 1 647 ? -13.951 -47.613 7.355 1.00 84.06 647 ARG A C 1
ATOM 5098 O O . ARG A 1 647 ? -15.055 -47.190 7.022 1.00 84.06 647 ARG A O 1
ATOM 5105 N N . GLY A 1 648 ? -13.009 -47.925 6.469 1.00 86.31 648 GLY A N 1
ATOM 5106 C CA . GLY A 1 648 ? -13.166 -47.793 5.022 1.00 86.31 648 GLY A CA 1
ATOM 5107 C C . GLY A 1 648 ? -13.078 -46.354 4.510 1.00 86.31 648 GLY A C 1
ATOM 5108 O O . GLY A 1 648 ? -13.569 -46.078 3.417 1.00 86.31 648 GLY A O 1
ATOM 5109 N N . ALA A 1 649 ? -12.491 -45.425 5.275 1.00 90.75 649 ALA A N 1
ATOM 5110 C CA . ALA A 1 649 ? -12.288 -44.063 4.793 1.00 90.75 649 ALA A CA 1
ATOM 5111 C C . ALA A 1 649 ? -11.238 -44.023 3.675 1.00 90.75 649 ALA A C 1
ATOM 5113 O O . ALA A 1 649 ? -10.185 -44.648 3.776 1.00 90.75 649 ALA A O 1
ATOM 5114 N N . GLN A 1 650 ? -11.479 -43.219 2.644 1.00 94.50 650 GLN A N 1
ATOM 5115 C CA . GLN A 1 650 ? -10.453 -42.834 1.684 1.00 94.50 650 GLN A CA 1
ATOM 5116 C C . GLN A 1 650 ? -9.742 -41.588 2.208 1.00 94.50 650 GLN A C 1
ATOM 5118 O O . GLN A 1 650 ? -10.390 -40.605 2.563 1.00 94.50 650 GLN A O 1
ATOM 5123 N N . ILE A 1 651 ? -8.412 -41.610 2.266 1.00 95.94 651 ILE A N 1
ATOM 5124 C CA . ILE A 1 651 ? -7.616 -40.501 2.805 1.00 95.94 651 ILE A CA 1
ATOM 5125 C C . ILE A 1 651 ? -6.602 -40.075 1.748 1.00 95.94 651 ILE A C 1
ATOM 5127 O O . ILE A 1 651 ? -5.945 -40.937 1.174 1.00 95.94 651 ILE A O 1
ATOM 5131 N N . ARG A 1 652 ? -6.463 -38.768 1.502 1.00 95.25 652 ARG A N 1
ATOM 5132 C CA . ARG A 1 652 ? -5.494 -38.182 0.560 1.00 95.25 652 ARG A CA 1
ATOM 5133 C C . ARG A 1 652 ? -4.657 -37.086 1.219 1.00 95.25 652 ARG A C 1
ATOM 5135 O O . ARG A 1 652 ? -5.143 -36.370 2.100 1.00 95.25 652 ARG A O 1
ATOM 5142 N N . GLY A 1 653 ? -3.401 -36.973 0.793 1.00 92.12 653 GLY A N 1
ATOM 5143 C CA . GLY A 1 653 ? -2.410 -36.054 1.352 1.00 92.12 653 GLY A CA 1
ATOM 5144 C C . GLY A 1 653 ? -2.198 -34.810 0.494 1.00 92.12 653 GLY A C 1
ATOM 5145 O O . GLY A 1 653 ? -1.966 -34.926 -0.704 1.00 92.12 653 GLY A O 1
ATOM 5146 N N . VAL A 1 654 ? -2.218 -33.623 1.101 1.00 90.69 654 VAL A N 1
ATOM 5147 C CA . VAL A 1 654 ? -1.939 -32.341 0.427 1.00 90.69 654 VAL A CA 1
ATOM 5148 C C . VAL A 1 654 ? -0.869 -31.565 1.190 1.00 90.69 654 VAL A C 1
ATOM 5150 O O . VAL A 1 654 ? -1.003 -31.340 2.399 1.00 90.69 654 VAL A O 1
ATOM 5153 N N . ARG A 1 655 ? 0.170 -31.103 0.483 1.00 85.56 655 ARG A N 1
ATOM 5154 C CA . ARG A 1 655 ? 1.181 -30.193 1.047 1.00 85.56 655 ARG A CA 1
ATOM 5155 C C . ARG A 1 655 ? 0.581 -28.814 1.302 1.00 85.56 655 ARG A C 1
ATOM 5157 O O . ARG A 1 655 ? -0.286 -28.354 0.566 1.00 85.56 655 ARG A O 1
ATOM 5164 N N . ASN A 1 656 ? 1.049 -28.133 2.349 1.00 77.88 656 ASN A N 1
ATOM 5165 C CA . ASN A 1 656 ? 0.612 -26.774 2.713 1.00 77.88 656 ASN A CA 1
ATOM 5166 C C . ASN A 1 656 ? -0.905 -26.617 2.980 1.00 77.88 656 ASN A C 1
ATOM 5168 O O . ASN A 1 656 ? -1.436 -25.508 2.952 1.00 77.88 656 ASN A O 1
ATOM 5172 N N . LEU A 1 657 ? -1.623 -27.702 3.294 1.00 82.81 657 LEU A N 1
ATOM 5173 C CA . LEU A 1 657 ? -3.065 -27.659 3.560 1.00 82.81 657 LEU A CA 1
ATOM 5174 C C . LEU A 1 657 ? -3.391 -26.821 4.808 1.00 82.81 657 LEU A C 1
ATOM 5176 O O . LEU A 1 657 ? -2.897 -27.144 5.885 1.00 82.81 657 LEU A O 1
ATOM 5180 N N . HIS A 1 658 ? -4.248 -25.798 4.721 1.00 84.12 658 HIS A N 1
ATOM 5181 C CA . HIS A 1 658 ? -4.676 -25.012 5.895 1.00 84.12 658 HIS A CA 1
ATOM 5182 C C . HIS A 1 658 ? -6.199 -24.941 6.101 1.00 84.12 658 HIS A C 1
ATOM 5184 O O . HIS A 1 658 ? -6.642 -24.553 7.178 1.00 84.12 658 HIS A O 1
ATOM 5190 N N . SER A 1 659 ? -7.020 -25.342 5.135 1.00 85.06 659 SER A N 1
ATOM 5191 C CA . SER A 1 659 ? -8.486 -25.295 5.254 1.00 85.06 659 SER A CA 1
ATOM 5192 C C . SER A 1 659 ? -9.022 -26.322 6.256 1.00 85.06 659 SER A C 1
ATOM 5194 O O . SER A 1 659 ? -8.492 -27.428 6.323 1.00 85.06 659 SER A O 1
ATOM 5196 N N . LYS A 1 660 ? -10.080 -25.986 7.010 1.00 93.12 660 LYS A N 1
ATOM 5197 C CA . LYS A 1 660 ? -10.831 -26.951 7.832 1.00 93.12 660 LYS A CA 1
ATOM 5198 C C . LYS A 1 660 ? -12.305 -26.911 7.449 1.00 93.12 660 LYS A C 1
ATOM 5200 O O . LYS A 1 660 ? -12.974 -25.890 7.608 1.00 93.12 660 LYS A O 1
ATOM 5205 N N . LEU A 1 661 ? -12.780 -28.020 6.901 1.00 93.50 661 LEU A N 1
ATOM 5206 C CA . LEU A 1 661 ? -14.114 -28.157 6.331 1.00 93.50 661 LEU A CA 1
ATOM 5207 C C . LEU A 1 661 ? -14.672 -29.531 6.693 1.00 93.50 661 LEU A C 1
ATOM 5209 O O . LEU A 1 661 ? -13.991 -30.538 6.520 1.00 93.50 661 LEU A O 1
ATOM 5213 N N . TYR A 1 662 ? -15.924 -29.569 7.136 1.00 92.38 662 TYR A N 1
ATOM 5214 C CA . TYR A 1 662 ? -16.653 -30.798 7.430 1.00 92.38 662 TYR A CA 1
ATOM 5215 C C . TYR A 1 662 ? -17.996 -30.756 6.697 1.00 92.38 662 TYR A C 1
ATOM 5217 O O . TYR A 1 662 ? -18.840 -29.908 6.991 1.00 92.38 662 TYR A O 1
ATOM 5225 N N . LEU A 1 663 ? -18.182 -31.643 5.722 1.00 90.69 663 LEU A N 1
ATOM 5226 C CA . LEU A 1 663 ? -19.411 -31.762 4.939 1.00 90.69 663 LEU A CA 1
ATOM 5227 C C . LEU A 1 663 ? -20.141 -33.049 5.293 1.00 90.69 663 LEU A C 1
ATOM 5229 O O . LEU A 1 663 ? -19.553 -34.131 5.270 1.00 90.69 663 LEU A O 1
ATOM 5233 N N . PHE A 1 664 ? -21.436 -32.914 5.546 1.00 89.06 664 PHE A N 1
ATOM 5234 C CA . PHE A 1 664 ? -22.339 -34.002 5.891 1.00 89.06 664 PHE A CA 1
ATOM 5235 C C . PHE A 1 664 ? -23.392 -34.123 4.783 1.00 89.06 664 PHE A C 1
ATOM 5237 O O . PHE A 1 664 ? -24.432 -33.456 4.807 1.00 89.06 664 PHE A O 1
ATOM 5244 N N . GLY A 1 665 ? -23.072 -34.915 3.755 1.00 83.25 665 GLY A N 1
ATOM 5245 C CA . GLY A 1 665 ? -23.895 -35.077 2.557 1.00 83.25 665 GLY A CA 1
ATOM 5246 C C . GLY A 1 665 ? -24.241 -33.751 1.868 1.00 83.25 665 GLY A C 1
ATOM 5247 O O . GLY A 1 665 ? -23.427 -32.832 1.790 1.00 83.25 665 GLY A O 1
ATOM 5248 N N . SER A 1 666 ? -25.473 -33.650 1.367 1.00 82.31 666 SER A N 1
ATOM 5249 C CA . SER A 1 666 ? -26.053 -32.417 0.813 1.00 82.31 666 SER A CA 1
ATOM 5250 C C . SER A 1 666 ? -26.802 -31.580 1.857 1.00 82.31 666 SER A C 1
ATOM 5252 O O . SER A 1 666 ? -27.512 -30.648 1.493 1.00 82.31 666 SER A O 1
ATOM 5254 N N . GLN A 1 667 ? -26.696 -31.931 3.143 1.00 83.25 667 GLN A N 1
ATOM 5255 C CA . GLN A 1 667 ? -27.549 -31.369 4.190 1.00 83.25 667 GLN A CA 1
ATOM 5256 C C . GLN A 1 667 ? -26.861 -30.290 5.019 1.00 83.25 667 GLN A C 1
ATOM 5258 O O . GLN A 1 667 ? -27.540 -29.400 5.534 1.00 83.25 667 GLN A O 1
ATOM 5263 N N . ARG A 1 668 ? -25.534 -30.376 5.199 1.00 88.88 668 ARG A N 1
ATOM 5264 C CA . ARG A 1 668 ? -24.828 -29.470 6.108 1.00 88.88 668 ARG A CA 1
ATOM 5265 C C . ARG A 1 668 ? -23.350 -29.303 5.782 1.00 88.88 668 ARG A C 1
ATOM 5267 O O . ARG A 1 668 ? -22.656 -30.274 5.482 1.00 88.88 668 ARG A O 1
ATOM 5274 N N . ALA A 1 669 ? -22.862 -28.076 5.923 1.00 91.44 669 ALA A N 1
ATOM 5275 C CA . ALA A 1 669 ? -21.462 -27.705 5.784 1.00 91.44 669 ALA A CA 1
ATOM 5276 C C . ALA A 1 669 ? -20.988 -26.918 7.010 1.00 91.44 669 ALA A C 1
ATOM 5278 O O . ALA A 1 669 ? -21.595 -25.916 7.383 1.00 91.44 669 ALA A O 1
ATOM 5279 N N . VAL A 1 670 ? -19.879 -27.351 7.609 1.00 90.75 670 VAL A N 1
ATOM 5280 C CA . VAL A 1 670 ? -19.214 -26.653 8.714 1.00 90.75 670 VAL A CA 1
ATOM 5281 C C . VAL A 1 670 ? -17.829 -26.208 8.259 1.00 90.75 670 VAL A C 1
ATOM 5283 O O . VAL A 1 670 ? -16.965 -27.040 7.977 1.00 90.75 670 VAL A O 1
ATOM 5286 N N . VAL A 1 671 ? -17.609 -24.896 8.211 1.00 91.38 671 VAL A N 1
ATOM 5287 C CA . VAL A 1 671 ? -16.313 -24.272 7.897 1.00 91.38 671 VAL A CA 1
ATOM 5288 C C . VAL A 1 671 ? -15.811 -23.592 9.159 1.00 91.38 671 VAL A C 1
ATOM 5290 O O . VAL A 1 671 ? -16.522 -22.774 9.732 1.00 91.38 671 VAL A O 1
ATOM 5293 N N . THR A 1 672 ? -14.608 -23.916 9.620 1.00 89.06 672 THR A N 1
ATOM 5294 C CA . THR A 1 672 ? -14.124 -23.452 10.931 1.00 89.06 672 THR A CA 1
ATOM 5295 C C . THR A 1 672 ? -12.609 -23.268 10.947 1.00 89.06 672 THR A C 1
ATOM 5297 O O . THR A 1 672 ? -11.904 -23.731 10.054 1.00 89.06 672 THR A O 1
ATOM 5300 N N . SER A 1 673 ? -12.085 -22.589 11.963 1.00 86.06 673 SER A N 1
ATOM 5301 C CA . SER A 1 673 ? -10.660 -22.622 12.300 1.00 86.06 673 SER A CA 1
ATOM 5302 C C . SER A 1 673 ? -10.260 -23.896 13.071 1.00 86.06 673 SER A C 1
ATOM 5304 O O . SER A 1 673 ? -9.083 -24.269 13.070 1.00 86.06 673 SER A O 1
ATOM 5306 N N . ALA A 1 674 ? -11.231 -24.622 13.644 1.00 85.19 674 ALA A N 1
ATOM 5307 C CA . ALA A 1 674 ? -10.999 -25.805 14.468 1.00 85.19 674 ALA A CA 1
ATOM 5308 C C . ALA A 1 674 ? -10.495 -27.020 13.663 1.00 85.19 674 ALA A C 1
ATOM 5310 O O . ALA A 1 674 ? -11.209 -27.600 12.839 1.00 85.19 674 ALA A O 1
ATOM 5311 N N . ASN A 1 675 ? -9.277 -27.475 13.972 1.00 89.62 675 ASN A N 1
ATOM 5312 C CA . ASN A 1 675 ? -8.776 -28.781 13.524 1.00 89.62 675 ASN A CA 1
ATOM 5313 C C . ASN A 1 675 ? -9.524 -29.934 14.208 1.00 89.62 675 ASN A C 1
ATOM 5315 O O . ASN A 1 675 ? -10.025 -29.775 15.325 1.00 89.62 675 ASN A O 1
ATOM 5319 N N . LEU A 1 676 ? -9.486 -31.126 13.603 1.00 87.94 676 LEU A N 1
ATOM 5320 C CA . LEU A 1 676 ? -10.046 -32.368 14.147 1.00 87.94 676 LEU A CA 1
ATOM 5321 C C . LEU A 1 676 ? -9.196 -32.922 15.309 1.00 87.94 676 LEU A C 1
ATOM 5323 O O . LEU A 1 676 ? -8.635 -34.014 15.265 1.00 87.94 676 LEU A O 1
ATOM 5327 N N . THR A 1 677 ? -9.093 -32.129 16.373 1.00 85.88 677 THR A N 1
ATOM 5328 C CA . THR A 1 677 ? -8.350 -32.402 17.608 1.00 85.88 677 THR A CA 1
ATOM 5329 C C . THR A 1 677 ? -9.242 -32.098 18.810 1.00 85.88 677 THR A C 1
ATOM 5331 O O . THR A 1 677 ? -10.159 -31.276 18.716 1.00 85.88 677 THR A O 1
ATOM 5334 N N . TRP A 1 678 ? -9.006 -32.734 19.963 1.00 82.38 678 TRP A N 1
ATOM 5335 C CA . TRP A 1 678 ? -9.822 -32.445 21.148 1.00 82.38 678 TRP A CA 1
ATOM 5336 C C . TRP A 1 678 ? -9.711 -30.979 21.581 1.00 82.38 678 TRP A C 1
ATOM 5338 O O . TRP A 1 678 ? -10.723 -30.368 21.920 1.00 82.38 678 TRP A O 1
ATOM 5348 N N . ALA A 1 679 ? -8.501 -30.411 21.518 1.00 76.50 679 ALA A N 1
ATOM 5349 C CA . ALA A 1 679 ? -8.258 -29.013 21.850 1.00 76.50 679 ALA A CA 1
ATOM 5350 C C . ALA A 1 679 ? -8.998 -28.064 20.898 1.00 76.50 679 ALA A C 1
ATOM 5352 O O . ALA A 1 679 ? -9.724 -27.205 21.386 1.00 76.50 679 ALA A O 1
ATOM 5353 N N . GLY A 1 680 ? -8.894 -28.263 19.579 1.00 80.69 680 GLY A N 1
ATOM 5354 C CA . GLY A 1 680 ? -9.614 -27.443 18.596 1.00 80.69 680 GLY A CA 1
ATOM 5355 C C . GLY A 1 680 ? -11.128 -27.484 18.803 1.00 80.69 680 GLY A C 1
ATOM 5356 O O . GLY A 1 680 ? -11.790 -26.460 18.806 1.00 80.69 680 GLY A O 1
ATOM 5357 N N . LEU A 1 681 ? -11.694 -28.660 19.071 1.00 81.44 681 LEU A N 1
ATOM 5358 C CA . LEU A 1 681 ? -13.152 -28.807 19.107 1.00 81.44 681 LEU A CA 1
ATOM 5359 C C . LEU A 1 681 ? -13.803 -28.528 20.471 1.00 81.44 681 LEU A C 1
ATOM 5361 O O . LEU A 1 681 ? -15.024 -28.390 20.523 1.00 81.44 681 LEU A O 1
ATOM 5365 N N . ASN A 1 682 ? -13.037 -28.488 21.567 1.00 76.50 682 ASN A N 1
ATOM 5366 C CA . ASN A 1 682 ? -13.598 -28.356 22.922 1.00 76.50 682 ASN A CA 1
ATOM 5367 C C . ASN A 1 682 ? -12.920 -27.312 23.818 1.00 76.50 682 ASN A C 1
ATOM 5369 O O . ASN A 1 682 ? -13.502 -26.941 24.834 1.00 76.50 682 ASN A O 1
ATOM 5373 N N . ARG A 1 683 ? -11.685 -26.891 23.518 1.00 76.25 683 ARG A N 1
ATOM 5374 C CA . ARG A 1 683 ? -10.882 -26.059 24.432 1.00 76.25 683 ARG A CA 1
ATOM 5375 C C . ARG A 1 683 ? -10.492 -24.715 23.834 1.00 76.25 683 ARG A C 1
ATOM 5377 O O . ARG A 1 683 ? -10.503 -23.718 24.545 1.00 76.25 683 ARG A O 1
ATOM 5384 N N . ASN A 1 684 ? -10.073 -24.704 22.575 1.00 76.94 684 ASN A N 1
ATOM 5385 C CA . ASN A 1 684 ? -9.612 -23.506 21.896 1.00 76.94 684 ASN A CA 1
ATOM 5386 C C . ASN A 1 684 ? -10.796 -22.593 21.554 1.00 76.94 684 ASN A C 1
ATOM 5388 O O . ASN A 1 684 ? -11.911 -23.060 21.325 1.00 76.94 684 ASN A O 1
ATOM 5392 N N . HIS A 1 685 ? -10.528 -21.290 21.488 1.00 72.88 685 HIS A N 1
ATOM 5393 C CA . HIS A 1 685 ? -11.462 -20.328 20.917 1.00 72.88 685 HIS A CA 1
ATOM 5394 C C . HIS A 1 685 ? -11.346 -20.391 19.396 1.00 72.88 685 HIS A C 1
ATOM 5396 O O . HIS A 1 685 ? -10.388 -19.878 18.825 1.00 72.88 685 HIS A O 1
ATOM 5402 N N . GLU A 1 686 ? -12.300 -21.062 18.764 1.00 83.00 686 GLU A N 1
ATOM 5403 C CA . GLU A 1 686 ? -12.349 -21.264 17.317 1.00 83.00 686 GLU A CA 1
ATOM 5404 C C . GLU A 1 686 ? -13.604 -20.593 16.761 1.00 83.00 686 GLU A C 1
ATOM 5406 O O . GLU A 1 686 ? -14.608 -20.473 17.461 1.00 83.00 686 GLU A O 1
ATOM 5411 N N . PHE A 1 687 ? -13.557 -20.171 15.503 1.00 82.31 687 PHE A N 1
ATOM 5412 C CA . PHE A 1 687 ? -14.622 -19.407 14.864 1.00 82.31 687 PHE A CA 1
ATOM 5413 C C . PHE A 1 687 ? -14.960 -19.999 13.499 1.00 82.31 687 PHE A C 1
ATOM 5415 O O . PHE A 1 687 ? -14.090 -20.535 12.808 1.00 82.31 687 PHE A O 1
ATOM 5422 N N . GLY A 1 688 ? -16.220 -19.903 13.088 1.00 88.38 688 GLY A N 1
ATOM 5423 C CA . GLY A 1 688 ? -16.643 -20.446 11.807 1.00 88.38 688 GLY A CA 1
ATOM 5424 C C . GLY A 1 688 ? -18.136 -20.333 11.552 1.00 88.38 688 GLY A C 1
ATOM 5425 O O . GLY A 1 688 ? -18.859 -19.624 12.248 1.00 88.38 688 GLY A O 1
ATOM 5426 N N . ILE A 1 689 ? -18.585 -21.053 10.533 1.00 90.44 689 ILE A N 1
ATOM 5427 C CA . ILE A 1 689 ? -19.976 -21.108 10.106 1.00 90.44 689 ILE A CA 1
ATOM 5428 C C . ILE A 1 689 ? -20.463 -22.550 10.047 1.00 90.44 689 ILE A C 1
ATOM 5430 O O . ILE A 1 689 ? -19.712 -23.480 9.748 1.00 90.44 689 ILE A O 1
ATOM 5434 N N . ASP A 1 690 ? -21.750 -22.702 10.300 1.00 89.94 690 ASP A N 1
ATOM 5435 C CA . ASP A 1 690 ? -22.507 -23.933 10.184 1.00 89.94 690 ASP A CA 1
ATOM 5436 C C . ASP A 1 690 ? -23.727 -23.642 9.314 1.00 89.94 690 ASP A C 1
ATOM 5438 O O . ASP A 1 690 ? -24.571 -22.812 9.654 1.00 89.94 690 ASP A O 1
ATOM 5442 N N . SER A 1 691 ? -23.768 -24.253 8.137 1.00 89.94 691 SER A N 1
ATOM 5443 C CA . SER A 1 691 ? -24.736 -23.930 7.101 1.00 89.94 691 SER A CA 1
ATOM 5444 C C . SER A 1 691 ? -25.503 -25.159 6.646 1.00 89.94 691 SER A C 1
ATOM 5446 O O . SER A 1 691 ? -24.930 -26.201 6.344 1.00 89.94 691 SER A O 1
ATOM 5448 N N . THR A 1 692 ? -26.814 -24.988 6.555 1.00 90.25 692 THR A N 1
ATOM 5449 C CA . THR A 1 692 ? -27.776 -25.853 5.863 1.00 90.25 692 THR A CA 1
ATOM 5450 C C . THR A 1 692 ? -28.222 -25.229 4.533 1.00 90.25 692 THR A C 1
ATOM 5452 O O . THR A 1 692 ? -29.175 -25.693 3.910 1.00 90.25 692 THR A O 1
ATOM 5455 N N . ASP A 1 693 ? -27.565 -24.144 4.098 1.00 87.50 693 ASP A N 1
ATOM 5456 C CA . ASP A 1 693 ? -27.851 -23.494 2.825 1.00 87.50 693 ASP A CA 1
ATOM 5457 C C . ASP A 1 693 ? -27.257 -24.294 1.662 1.00 87.50 693 ASP A C 1
ATOM 5459 O O . ASP A 1 693 ? -26.049 -24.530 1.594 1.00 87.50 693 ASP A O 1
ATOM 5463 N N . GLU A 1 694 ? -28.113 -24.680 0.722 1.00 86.94 694 GLU A N 1
ATOM 5464 C CA . GLU A 1 694 ? -27.748 -25.467 -0.451 1.00 86.94 694 GLU A CA 1
ATOM 5465 C C . GLU A 1 694 ? -26.658 -24.797 -1.302 1.00 86.94 694 GLU A C 1
ATOM 5467 O O . GLU A 1 694 ? -25.774 -25.488 -1.811 1.00 86.94 694 GLU A O 1
ATOM 5472 N N . SER A 1 695 ? -26.639 -23.460 -1.406 1.00 82.00 695 SER A N 1
ATOM 5473 C CA . SER A 1 695 ? -25.601 -22.767 -2.181 1.00 82.00 695 SER A CA 1
ATOM 5474 C C . SER A 1 695 ? -24.234 -22.852 -1.505 1.00 82.00 695 SER A C 1
ATOM 5476 O O . SER A 1 695 ? -23.218 -23.042 -2.174 1.00 82.00 695 SER A O 1
ATOM 5478 N N . VAL A 1 696 ? -24.199 -22.740 -0.173 1.00 84.69 696 VAL A N 1
ATOM 5479 C CA . VAL A 1 696 ? -22.966 -22.847 0.623 1.00 84.69 696 VAL A CA 1
ATOM 5480 C C . VAL A 1 696 ? -22.448 -24.280 0.583 1.00 84.69 696 VAL A C 1
ATOM 5482 O O . VAL A 1 696 ? -21.265 -24.502 0.333 1.00 84.69 696 VAL A O 1
ATOM 5485 N N . ILE A 1 697 ? -23.339 -25.257 0.753 1.00 88.62 697 ILE A N 1
ATOM 5486 C CA . ILE A 1 697 ? -23.003 -26.680 0.675 1.00 88.62 697 ILE A CA 1
ATOM 5487 C C . ILE A 1 697 ? -22.445 -27.021 -0.711 1.00 88.62 697 ILE A C 1
ATOM 5489 O O . ILE A 1 697 ? -21.404 -27.672 -0.800 1.00 88.62 697 ILE A O 1
ATOM 5493 N N . SER A 1 698 ? -23.080 -26.540 -1.784 1.00 83.00 698 SER A N 1
ATOM 5494 C CA . SER A 1 698 ? -22.620 -26.741 -3.163 1.00 83.00 698 SER A CA 1
ATOM 5495 C C . SER A 1 698 ? -21.227 -26.144 -3.401 1.00 83.00 698 SER A C 1
ATOM 5497 O O . SER A 1 698 ? -20.344 -26.819 -3.935 1.00 83.00 698 SER A O 1
ATOM 5499 N N . ALA A 1 699 ? -20.977 -24.921 -2.921 1.00 83.56 699 ALA A N 1
ATOM 5500 C CA . ALA A 1 699 ? -19.668 -24.280 -3.031 1.00 83.56 699 ALA A CA 1
ATOM 5501 C C . ALA A 1 699 ? -18.578 -25.042 -2.256 1.00 83.56 699 ALA A C 1
ATOM 5503 O O . ALA A 1 699 ? -17.503 -25.315 -2.794 1.00 83.56 699 ALA A O 1
ATOM 5504 N N . CYS A 1 700 ? -18.857 -25.440 -1.013 1.00 90.75 700 CYS A N 1
ATOM 5505 C CA . CYS A 1 700 ? -17.917 -26.215 -0.208 1.00 90.75 700 CYS A CA 1
ATOM 5506 C C . CYS A 1 700 ? -17.655 -27.608 -0.802 1.00 90.75 700 CYS A C 1
ATOM 5508 O O . CYS A 1 700 ? -16.522 -28.087 -0.754 1.00 90.75 700 CYS A O 1
ATOM 5510 N N . ARG A 1 701 ? -18.672 -28.245 -1.395 1.00 91.31 701 ARG A N 1
ATOM 5511 C CA . ARG A 1 701 ? -18.523 -29.517 -2.111 1.00 91.31 701 ARG A CA 1
ATOM 5512 C C . ARG A 1 701 ? -17.642 -29.362 -3.346 1.00 91.31 701 ARG A C 1
ATOM 5514 O O . ARG A 1 701 ? -16.699 -30.126 -3.492 1.00 91.31 701 ARG A O 1
ATOM 5521 N N . SER A 1 702 ? -17.887 -28.345 -4.172 1.00 86.94 702 SER A N 1
ATOM 5522 C CA . SER A 1 702 ? -17.055 -28.036 -5.344 1.00 86.94 702 SER A CA 1
ATOM 5523 C C . SER A 1 702 ? -15.589 -27.800 -4.957 1.00 86.94 702 SER A C 1
ATOM 5525 O O . SER A 1 702 ? -14.676 -28.325 -5.593 1.00 86.94 702 SER A O 1
ATOM 5527 N N . TYR A 1 703 ? -15.352 -27.092 -3.846 1.00 90.12 703 TYR A N 1
ATOM 5528 C CA . TYR A 1 703 ? -14.010 -26.903 -3.297 1.00 90.12 703 TYR A CA 1
ATOM 5529 C C . TYR A 1 703 ? -13.350 -28.224 -2.873 1.00 90.12 703 TYR A C 1
ATOM 5531 O O . TYR A 1 703 ? -12.199 -28.482 -3.234 1.00 90.12 703 TYR A O 1
ATOM 5539 N N . PHE A 1 704 ? -14.073 -29.075 -2.135 1.00 93.38 704 PHE A N 1
ATOM 5540 C CA . PHE A 1 704 ? -13.576 -30.393 -1.743 1.00 93.38 704 PHE A CA 1
ATOM 5541 C C . PHE A 1 704 ? -13.255 -31.255 -2.966 1.00 93.38 704 PHE A C 1
ATOM 5543 O O . PHE A 1 704 ? -12.144 -31.767 -3.070 1.00 93.38 704 PHE A O 1
ATOM 5550 N N . ASP A 1 705 ? -14.197 -31.383 -3.901 1.00 91.88 705 ASP A N 1
ATOM 5551 C CA . ASP A 1 705 ? -14.066 -32.227 -5.089 1.00 91.88 705 ASP A CA 1
ATOM 5552 C C . ASP A 1 705 ? -12.930 -31.722 -6.002 1.00 91.88 705 ASP A C 1
ATOM 5554 O O . ASP A 1 705 ? -12.208 -32.523 -6.596 1.00 91.88 705 ASP A O 1
ATOM 5558 N N . GLY A 1 706 ? -12.688 -30.407 -6.046 1.00 88.12 706 GLY A N 1
ATOM 5559 C CA . GLY A 1 706 ? -11.551 -29.806 -6.744 1.00 88.12 706 GLY A CA 1
ATOM 5560 C C . GLY A 1 706 ? -10.190 -30.175 -6.142 1.00 88.12 706 GLY A C 1
ATOM 5561 O O . GLY A 1 706 ? -9.257 -30.482 -6.886 1.00 88.12 706 GLY A O 1
ATOM 5562 N N . LEU A 1 707 ? -10.060 -30.183 -4.810 1.00 88.69 707 LEU A N 1
ATOM 5563 C CA . LEU A 1 707 ? -8.845 -30.665 -4.136 1.00 88.69 707 LEU A CA 1
ATOM 5564 C C . LEU A 1 707 ? -8.697 -32.183 -4.274 1.00 88.69 707 LEU A C 1
ATOM 5566 O O . LEU A 1 707 ? -7.610 -32.691 -4.553 1.00 88.69 707 LEU A O 1
ATOM 5570 N N . TRP A 1 708 ? -9.803 -32.907 -4.129 1.00 92.94 708 TRP A N 1
ATOM 5571 C CA . TRP A 1 708 ? -9.847 -34.353 -4.274 1.00 92.94 708 TRP A CA 1
ATOM 5572 C C . TRP A 1 708 ? -9.407 -34.780 -5.677 1.00 92.94 708 TRP A C 1
ATOM 5574 O O . TRP A 1 708 ? -8.514 -35.603 -5.807 1.00 92.94 708 TRP A O 1
ATOM 5584 N N . GLY A 1 709 ? -9.927 -34.168 -6.742 1.00 87.81 709 GLY A N 1
ATOM 5585 C CA . GLY A 1 709 ? -9.576 -34.516 -8.124 1.00 87.81 709 GLY A CA 1
ATOM 5586 C C . GLY A 1 709 ? -8.116 -34.247 -8.509 1.00 87.81 709 GLY A C 1
ATOM 5587 O O . GLY A 1 709 ? -7.613 -34.857 -9.450 1.00 87.81 709 GLY A O 1
ATOM 5588 N N . ARG A 1 710 ? -7.417 -33.359 -7.789 1.00 85.88 710 ARG A N 1
ATOM 5589 C CA . ARG A 1 710 ? -6.006 -33.017 -8.050 1.00 85.88 710 ARG A CA 1
ATOM 5590 C C . ARG A 1 710 ? -5.012 -33.828 -7.221 1.00 85.88 710 ARG A C 1
ATOM 5592 O O . ARG A 1 710 ? -3.829 -33.830 -7.544 1.00 85.88 710 ARG A O 1
ATOM 5599 N N . THR A 1 711 ? -5.483 -34.511 -6.183 1.00 86.75 711 THR A N 1
ATOM 5600 C CA . THR A 1 711 ? -4.659 -35.415 -5.373 1.00 86.75 711 THR A CA 1
ATOM 5601 C C . THR A 1 711 ? -4.594 -36.792 -6.024 1.00 86.75 711 THR A C 1
ATOM 5603 O O . THR A 1 711 ? -5.578 -37.291 -6.569 1.00 86.75 711 THR A O 1
ATOM 5606 N N . ARG A 1 712 ? -3.414 -37.402 -5.997 1.00 80.25 712 ARG A N 1
ATOM 5607 C CA . ARG A 1 712 ? -3.090 -38.676 -6.643 1.00 80.25 712 ARG A CA 1
ATOM 5608 C C . ARG A 1 712 ? -2.673 -39.748 -5.644 1.00 80.25 712 ARG A C 1
ATOM 5610 O O . ARG A 1 712 ? -2.766 -40.919 -5.991 1.00 80.25 712 ARG A O 1
ATOM 5617 N N . THR A 1 713 ? -2.272 -39.368 -4.430 1.00 80.12 713 THR A N 1
ATOM 5618 C CA . THR A 1 713 ? -1.680 -40.287 -3.449 1.00 80.12 713 THR A CA 1
ATOM 5619 C C . THR A 1 713 ? -2.691 -40.672 -2.355 1.00 80.12 713 THR A C 1
ATOM 5621 O O . THR A 1 713 ? -2.895 -39.894 -1.415 1.00 80.12 713 THR A O 1
ATOM 5624 N N . PRO A 1 714 ? -3.373 -41.834 -2.454 1.00 91.44 714 PRO A N 1
ATOM 5625 C CA . PRO A 1 714 ? -4.207 -42.352 -1.373 1.00 91.44 714 PRO A CA 1
ATOM 5626 C C . PRO A 1 714 ? -3.352 -42.953 -0.251 1.00 91.44 714 PRO A C 1
ATOM 5628 O O . PRO A 1 714 ? -2.306 -43.542 -0.505 1.00 91.44 714 PRO A O 1
ATOM 5631 N N . LEU A 1 715 ? -3.826 -42.856 0.990 1.00 94.38 715 LEU A N 1
ATOM 5632 C CA . LEU A 1 715 ? -3.190 -43.512 2.130 1.00 94.38 715 LEU A CA 1
ATOM 5633 C C . LEU A 1 715 ? -3.422 -45.024 2.094 1.00 94.38 715 LEU A C 1
ATOM 5635 O O . LEU A 1 715 ? -4.564 -45.465 1.951 1.00 94.38 715 LEU A O 1
ATOM 5639 N N . THR A 1 716 ? -2.374 -45.806 2.340 1.00 93.69 716 THR A N 1
ATOM 5640 C CA . THR A 1 716 ? -2.464 -47.261 2.528 1.00 93.69 716 THR A CA 1
ATOM 5641 C C . THR A 1 716 ? -2.021 -47.674 3.934 1.00 93.69 716 THR A C 1
ATOM 5643 O O . THR A 1 716 ? -1.367 -46.912 4.651 1.00 93.69 716 THR A O 1
ATOM 5646 N N . PHE A 1 717 ? -2.381 -48.893 4.351 1.00 92.81 717 PHE A N 1
ATOM 5647 C CA . PHE A 1 717 ? -1.904 -49.459 5.619 1.00 92.81 717 PHE A CA 1
ATOM 5648 C C . PHE A 1 717 ? -0.379 -49.622 5.637 1.00 92.81 717 PHE A C 1
ATOM 5650 O O . PHE A 1 717 ? 0.243 -49.320 6.651 1.00 92.81 717 PHE A O 1
ATOM 5657 N N . GLU A 1 718 ? 0.214 -50.005 4.505 1.00 91.44 718 GLU A N 1
ATOM 5658 C CA . GLU A 1 718 ? 1.665 -50.149 4.320 1.00 91.44 718 GLU A CA 1
ATOM 5659 C C . GLU A 1 718 ? 2.394 -48.821 4.572 1.00 91.44 718 GLU A C 1
ATOM 5661 O O . GLU A 1 718 ? 3.320 -48.772 5.379 1.00 91.44 718 GLU A O 1
ATOM 5666 N N . MET A 1 719 ? 1.903 -47.717 3.990 1.00 91.62 719 MET A N 1
ATOM 5667 C CA . MET A 1 719 ? 2.454 -46.377 4.236 1.00 91.62 719 MET A CA 1
ATOM 5668 C C . MET A 1 719 ? 2.410 -46.010 5.722 1.00 91.62 719 MET A C 1
ATOM 5670 O O . MET A 1 719 ? 3.364 -45.452 6.255 1.00 91.62 719 MET A O 1
ATOM 5674 N N . LEU A 1 720 ? 1.314 -46.332 6.421 1.00 92.25 720 LEU A N 1
ATOM 5675 C CA . LEU A 1 720 ? 1.208 -46.057 7.855 1.00 92.25 720 LEU A CA 1
ATOM 5676 C C . LEU A 1 720 ? 2.187 -46.885 8.690 1.00 92.25 720 LEU A C 1
ATOM 5678 O O . LEU A 1 720 ? 2.695 -46.378 9.688 1.00 92.25 720 LEU A O 1
ATOM 5682 N N . GLU A 1 721 ? 2.446 -48.137 8.316 1.00 90.94 721 GLU A N 1
ATOM 5683 C CA . GLU A 1 721 ? 3.444 -48.977 8.983 1.00 90.94 721 GLU A CA 1
ATOM 5684 C C . GLU A 1 721 ? 4.868 -48.450 8.779 1.00 90.94 721 GLU A C 1
ATOM 5686 O O . GLU A 1 721 ? 5.655 -48.435 9.729 1.00 90.94 721 GLU A O 1
ATOM 5691 N N . GLU A 1 722 ? 5.195 -47.983 7.574 1.00 90.00 722 GLU A N 1
ATOM 5692 C CA . GLU A 1 722 ? 6.474 -47.330 7.275 1.00 90.00 722 GLU A CA 1
ATOM 5693 C C . GLU A 1 722 ? 6.631 -46.032 8.068 1.00 90.00 722 GLU A C 1
ATOM 5695 O O . GLU A 1 722 ? 7.611 -45.864 8.793 1.00 90.00 722 GLU A O 1
ATOM 5700 N N . TRP A 1 723 ? 5.624 -45.157 8.047 1.00 92.44 723 TRP A N 1
ATOM 5701 C CA . TRP A 1 723 ? 5.668 -43.901 8.796 1.00 92.44 723 TRP A CA 1
ATOM 5702 C C . TRP A 1 723 ? 5.758 -44.126 10.302 1.00 92.44 723 TRP A C 1
ATOM 5704 O O . TRP A 1 723 ? 6.421 -43.363 11.001 1.00 92.44 723 TRP A O 1
ATOM 5714 N N . GLU A 1 724 ? 5.113 -45.169 10.831 1.00 90.06 724 GLU A N 1
ATOM 5715 C CA . GLU A 1 724 ? 5.203 -45.515 12.249 1.00 90.06 724 GLU A CA 1
ATOM 5716 C C . GLU A 1 724 ? 6.632 -45.935 12.627 1.00 90.06 724 GLU A C 1
ATOM 5718 O O . GLU A 1 724 ? 7.117 -45.527 13.687 1.00 90.06 724 GLU A O 1
ATOM 5723 N N . LYS A 1 725 ? 7.342 -46.656 11.745 1.00 86.62 725 LYS A N 1
ATOM 5724 C CA . LYS A 1 725 ? 8.771 -46.974 11.908 1.00 86.62 725 LYS A CA 1
ATOM 5725 C C . LYS A 1 725 ? 9.633 -45.714 11.817 1.00 86.62 725 LYS A C 1
ATOM 5727 O O . LYS A 1 725 ? 10.420 -45.474 12.732 1.00 86.62 725 LYS A O 1
ATOM 5732 N N . ASP A 1 726 ? 9.445 -44.885 10.794 1.00 83.94 726 ASP A N 1
ATOM 5733 C CA . ASP A 1 726 ? 10.243 -43.673 10.563 1.00 83.94 726 ASP A CA 1
ATOM 5734 C C . ASP A 1 726 ? 10.097 -42.663 11.707 1.00 83.94 726 ASP A C 1
ATOM 5736 O O . ASP A 1 726 ? 11.086 -42.156 12.248 1.00 83.94 726 ASP A O 1
ATOM 5740 N N . VAL A 1 727 ? 8.860 -42.421 12.152 1.00 84.69 727 VAL A N 1
ATOM 5741 C CA . VAL A 1 727 ? 8.555 -41.531 13.281 1.00 84.69 727 VAL A CA 1
ATOM 5742 C C . VAL A 1 727 ? 9.061 -42.119 14.602 1.00 84.69 727 VAL A C 1
ATOM 5744 O O . VAL A 1 727 ? 9.502 -41.369 15.477 1.00 84.69 727 VAL A O 1
ATOM 5747 N N . ALA A 1 728 ? 9.031 -43.446 14.778 1.00 81.19 728 ALA A N 1
ATOM 5748 C CA . ALA A 1 728 ? 9.585 -44.098 15.964 1.00 81.19 728 ALA A CA 1
ATOM 5749 C C . ALA A 1 728 ? 11.119 -44.033 16.013 1.00 81.19 728 ALA A C 1
ATOM 5751 O O . ALA A 1 728 ? 11.667 -43.832 17.098 1.00 81.19 728 ALA A O 1
ATOM 5752 N N . GLN A 1 729 ? 11.803 -44.155 14.871 1.00 71.25 729 GLN A N 1
ATOM 5753 C CA . GLN A 1 729 ? 13.261 -44.023 14.764 1.00 71.25 729 GLN A CA 1
ATOM 5754 C C . GLN A 1 729 ? 13.730 -42.585 15.027 1.00 71.25 729 GLN A C 1
ATOM 5756 O O . GLN A 1 729 ? 14.762 -42.384 15.660 1.00 71.25 729 GLN A O 1
ATOM 5761 N N . HIS A 1 730 ? 12.922 -41.590 14.654 1.00 65.69 730 HIS A N 1
ATOM 5762 C CA . HIS A 1 730 ? 13.179 -40.171 14.920 1.00 65.69 730 HIS A CA 1
ATOM 5763 C C . HIS A 1 730 ? 12.656 -39.695 16.290 1.00 65.69 730 HIS A C 1
ATOM 5765 O O . HIS A 1 730 ? 12.597 -38.488 16.547 1.00 65.69 730 HIS A O 1
ATOM 5771 N N . ARG A 1 731 ? 12.281 -40.609 17.206 1.00 54.12 731 ARG A N 1
ATOM 5772 C CA . ARG A 1 731 ? 11.913 -40.236 18.583 1.00 54.12 731 ARG A CA 1
ATOM 5773 C C . ARG A 1 731 ? 13.152 -39.751 19.341 1.00 54.12 731 ARG A C 1
ATOM 5775 O O . ARG A 1 731 ? 14.022 -40.565 19.655 1.00 54.12 731 ARG A O 1
ATOM 5782 N N . PRO A 1 732 ? 13.216 -38.479 19.767 1.00 48.12 732 PRO A N 1
ATOM 5783 C CA . PRO A 1 732 ? 14.278 -38.053 20.664 1.00 48.12 732 PRO A CA 1
ATOM 5784 C C . PRO A 1 732 ? 14.129 -38.790 22.006 1.00 48.12 732 PRO A C 1
ATOM 5786 O O . PRO A 1 732 ? 13.091 -38.695 22.665 1.00 48.12 732 PRO A O 1
ATOM 5789 N N . LYS A 1 733 ? 15.173 -39.514 22.435 1.00 41.34 733 LYS A N 1
ATOM 5790 C CA . LYS A 1 733 ? 15.220 -40.197 23.747 1.00 41.34 733 LYS A CA 1
ATOM 5791 C C . LYS A 1 733 ? 15.184 -39.220 24.936 1.00 41.34 733 LYS A C 1
ATOM 5793 O O . LYS A 1 733 ? 14.897 -39.638 26.053 1.00 41.34 733 LYS A O 1
ATOM 5798 N N . HIS A 1 734 ? 15.396 -37.922 24.695 1.00 38.66 734 HIS A N 1
ATOM 5799 C CA . HIS A 1 734 ? 15.280 -36.852 25.685 1.00 38.66 734 HIS A CA 1
ATOM 5800 C C . HIS A 1 734 ? 14.628 -35.595 25.081 1.00 38.66 734 HIS A C 1
ATOM 5802 O O . HIS A 1 734 ? 15.027 -35.167 23.995 1.00 38.66 734 HIS A O 1
ATOM 5808 N N . PRO A 1 735 ? 13.667 -34.951 25.767 1.00 35.28 735 PRO A N 1
ATOM 5809 C CA . PRO A 1 735 ? 13.135 -33.666 25.336 1.00 35.28 735 PRO A CA 1
ATOM 5810 C C . PRO A 1 735 ? 14.186 -32.586 25.631 1.00 35.28 735 PRO A C 1
ATOM 5812 O O . PRO A 1 735 ? 14.292 -32.120 26.760 1.00 35.28 735 PRO A O 1
ATOM 5815 N N . GLY A 1 736 ? 15.011 -32.224 24.643 1.00 34.09 736 GLY A N 1
ATOM 5816 C CA . GLY A 1 736 ? 15.938 -31.094 24.802 1.00 34.09 736 GLY A CA 1
ATOM 5817 C C . GLY A 1 736 ? 17.190 -31.056 23.924 1.00 34.09 736 GLY A C 1
ATOM 5818 O O . GLY A 1 736 ? 17.886 -30.049 23.948 1.00 34.09 736 GLY A O 1
ATOM 5819 N N . ARG A 1 737 ? 17.498 -32.090 23.135 1.00 30.67 737 ARG A N 1
ATOM 5820 C CA . ARG A 1 737 ? 18.582 -32.034 22.137 1.00 30.67 737 ARG A CA 1
ATOM 5821 C C . ARG A 1 737 ? 18.091 -32.652 20.835 1.00 30.67 737 ARG A C 1
ATOM 5823 O O . ARG A 1 737 ? 17.850 -33.852 20.776 1.00 30.67 737 ARG A O 1
ATOM 5830 N N . GLY A 1 738 ? 17.829 -31.804 19.845 1.00 35.59 738 GLY A N 1
ATOM 5831 C CA . GLY A 1 738 ? 17.367 -32.213 18.525 1.00 35.59 738 GLY A CA 1
ATOM 5832 C C . GLY A 1 738 ? 18.544 -32.595 17.646 1.00 35.59 738 GLY A C 1
ATOM 5833 O O . GLY A 1 738 ? 19.036 -31.762 16.905 1.00 35.59 738 GLY A O 1
ATOM 5834 N N . ASP A 1 739 ? 18.968 -33.846 17.731 1.00 38.44 739 ASP A N 1
ATOM 5835 C CA . ASP A 1 739 ? 19.525 -34.526 16.566 1.00 38.44 739 ASP A CA 1
ATOM 5836 C C . ASP A 1 739 ? 18.328 -34.986 15.725 1.00 38.44 739 ASP A C 1
ATOM 5838 O O . ASP A 1 739 ? 17.528 -35.780 16.231 1.00 38.44 739 ASP A O 1
ATOM 5842 N N . ARG A 1 740 ? 18.094 -34.407 14.537 1.00 42.12 740 ARG A N 1
ATOM 5843 C CA . ARG A 1 740 ? 16.993 -34.827 13.650 1.00 42.12 740 ARG A CA 1
ATOM 5844 C C . ARG A 1 740 ? 17.317 -34.575 12.181 1.00 42.12 740 ARG A C 1
ATOM 5846 O O . ARG A 1 740 ? 17.293 -33.436 11.721 1.00 42.12 740 ARG A O 1
ATOM 5853 N N . GLY A 1 741 ? 17.497 -35.661 11.435 1.00 45.22 741 GLY A N 1
ATOM 5854 C CA . GLY A 1 741 ? 17.284 -35.666 9.991 1.00 45.22 741 GLY A CA 1
ATOM 5855 C C . GLY A 1 741 ? 15.892 -35.127 9.635 1.00 45.22 741 GLY A C 1
ATOM 5856 O O . GLY A 1 741 ? 14.938 -35.225 10.412 1.00 45.22 741 GLY A O 1
ATOM 5857 N N . ARG A 1 742 ? 15.788 -34.498 8.464 1.00 57.25 742 ARG A N 1
ATOM 5858 C CA . ARG A 1 742 ? 14.560 -33.876 7.958 1.00 57.25 742 ARG A CA 1
ATOM 5859 C C . ARG A 1 742 ? 13.556 -34.979 7.591 1.00 57.25 742 ARG A C 1
ATOM 5861 O O . ARG A 1 742 ? 13.741 -35.656 6.585 1.00 57.25 742 ARG A O 1
ATOM 5868 N N . LEU A 1 743 ? 12.518 -35.177 8.407 1.00 75.75 743 LEU A N 1
ATOM 5869 C CA . LEU A 1 743 ? 11.407 -36.079 8.077 1.00 75.75 743 LEU A CA 1
ATOM 5870 C C . LEU A 1 743 ? 10.672 -35.575 6.820 1.00 75.75 743 LEU A C 1
ATOM 5872 O O . LEU A 1 743 ? 10.485 -34.369 6.649 1.00 75.75 743 LEU A O 1
ATOM 5876 N N . LEU A 1 744 ? 10.289 -36.497 5.934 1.00 82.56 744 LEU A N 1
ATOM 5877 C CA . LEU A 1 744 ? 9.698 -36.188 4.626 1.00 82.56 744 LEU A CA 1
ATOM 5878 C C . LEU A 1 744 ? 8.216 -35.773 4.722 1.00 82.56 744 LEU A C 1
ATOM 5880 O O . LEU A 1 744 ? 7.518 -36.098 5.683 1.00 82.56 744 LEU A O 1
ATOM 5884 N N . ASP A 1 745 ? 7.730 -35.082 3.687 1.00 86.62 745 ASP A N 1
ATOM 5885 C CA . ASP A 1 745 ? 6.304 -34.814 3.457 1.00 86.62 745 ASP A CA 1
ATOM 5886 C C . ASP A 1 745 ? 5.840 -35.542 2.189 1.00 86.62 745 ASP A C 1
ATOM 5888 O O . ASP A 1 745 ? 6.266 -35.214 1.076 1.00 86.62 745 ASP A O 1
ATOM 5892 N N . PHE A 1 746 ? 4.970 -36.537 2.362 1.00 87.56 746 PHE A N 1
ATOM 5893 C CA . PHE A 1 746 ? 4.454 -37.377 1.276 1.00 87.56 746 PHE A CA 1
ATOM 5894 C C . PHE A 1 746 ? 3.165 -36.830 0.643 1.00 87.56 746 PHE A C 1
ATOM 5896 O O . PHE A 1 746 ? 2.520 -37.532 -0.130 1.00 87.56 746 PHE A O 1
ATOM 5903 N N . GLY A 1 747 ? 2.743 -35.606 0.982 1.00 85.50 747 GLY A N 1
ATOM 5904 C CA . GLY A 1 747 ? 1.553 -35.000 0.389 1.00 85.50 747 GLY A CA 1
ATOM 5905 C C . GLY A 1 747 ? 1.778 -34.618 -1.074 1.00 85.50 747 GLY A C 1
ATOM 5906 O O . GLY A 1 747 ? 2.909 -34.337 -1.480 1.00 85.50 747 GLY A O 1
ATOM 5907 N N . ASP A 1 748 ? 0.695 -34.529 -1.844 1.00 86.75 748 ASP A N 1
ATOM 5908 C CA . ASP A 1 748 ? 0.743 -34.002 -3.206 1.00 86.75 748 ASP A CA 1
ATOM 5909 C C . ASP A 1 748 ? 0.933 -32.475 -3.183 1.00 86.75 748 ASP A C 1
ATOM 5911 O O . ASP A 1 748 ? 0.291 -31.760 -2.403 1.00 86.75 748 ASP A O 1
ATOM 5915 N N . ASP A 1 749 ? 1.806 -31.966 -4.055 1.00 82.12 749 ASP A N 1
ATOM 5916 C CA . ASP A 1 749 ? 1.917 -30.536 -4.343 1.00 82.12 749 ASP A CA 1
ATOM 5917 C C . ASP A 1 749 ? 0.953 -30.177 -5.477 1.00 82.12 749 ASP A C 1
ATOM 5919 O O . ASP A 1 749 ? 1.092 -30.645 -6.608 1.00 82.12 749 ASP A O 1
ATOM 5923 N N . LEU A 1 750 ? -0.057 -29.365 -5.169 1.00 77.94 750 LEU A N 1
ATOM 5924 C CA . LEU A 1 750 ? -1.123 -29.043 -6.116 1.00 77.94 750 LEU A CA 1
ATOM 5925 C C . LEU A 1 750 ? -0.777 -27.869 -7.044 1.00 77.94 750 LEU A C 1
ATOM 5927 O O . LEU A 1 750 ? -1.642 -27.462 -7.823 1.00 77.94 750 LEU A O 1
ATOM 5931 N N . GLY A 1 751 ? 0.435 -27.297 -6.949 1.00 57.78 751 GLY A N 1
ATOM 5932 C CA . GLY A 1 751 ? 0.867 -26.157 -7.770 1.00 57.78 751 GLY A CA 1
ATOM 5933 C C . GLY A 1 751 ? -0.037 -24.929 -7.624 1.00 57.78 751 GLY A C 1
ATOM 5934 O O . GLY A 1 751 ? -0.049 -24.047 -8.481 1.00 57.78 751 GLY A O 1
ATOM 5935 N N . LEU A 1 752 ? -0.843 -24.898 -6.560 1.00 49.97 752 LEU A N 1
ATOM 5936 C CA . LEU A 1 752 ? -1.651 -23.749 -6.208 1.00 49.97 752 LEU A CA 1
ATOM 5937 C C . LEU A 1 752 ? -0.681 -22.663 -5.734 1.00 49.97 752 LEU A C 1
ATOM 5939 O O . LEU A 1 752 ? 0.188 -22.975 -4.911 1.00 49.97 752 LEU A O 1
ATOM 5943 N N . PRO A 1 753 ? -0.805 -21.408 -6.211 1.00 38.84 753 PRO A N 1
ATOM 5944 C CA . PRO A 1 753 ? -0.107 -20.313 -5.556 1.00 38.84 753 PRO A CA 1
ATOM 5945 C C . PRO A 1 753 ? -0.435 -20.402 -4.058 1.00 38.84 753 PRO A C 1
ATOM 5947 O O . PRO A 1 753 ? -1.579 -20.746 -3.723 1.00 38.84 753 PRO A O 1
ATOM 5950 N N . PRO A 1 754 ? 0.539 -20.185 -3.152 1.00 34.28 754 PRO A N 1
ATOM 5951 C CA . PRO A 1 754 ? 0.227 -20.103 -1.731 1.00 34.28 754 PRO A CA 1
ATOM 5952 C C . PRO A 1 754 ? -0.975 -19.173 -1.598 1.00 34.28 754 PRO A C 1
ATOM 5954 O O . PRO A 1 754 ? -0.984 -18.113 -2.222 1.00 34.28 754 PRO A O 1
ATOM 5957 N N . SER A 1 755 ? -2.028 -19.632 -0.913 1.00 30.55 755 SER A N 1
ATOM 5958 C CA . SER A 1 755 ? -3.270 -18.868 -0.811 1.00 30.55 755 SER A CA 1
ATOM 5959 C C . SER A 1 755 ? -2.960 -17.417 -0.459 1.00 30.55 755 SER A C 1
ATOM 5961 O O . SER A 1 755 ? -2.049 -17.189 0.330 1.00 30.55 755 SER A O 1
ATOM 5963 N N . ASP A 1 756 ? -3.755 -16.460 -0.943 1.00 28.47 756 ASP A N 1
ATOM 5964 C CA . ASP A 1 756 ? -3.642 -15.046 -0.541 1.00 28.47 756 ASP A CA 1
ATOM 5965 C C . ASP A 1 756 ? -3.747 -14.849 0.993 1.00 28.47 756 ASP A C 1
ATOM 5967 O O . ASP A 1 756 ? -3.429 -13.789 1.525 1.00 28.47 756 ASP A O 1
ATOM 5971 N N . PHE A 1 757 ? -4.132 -15.898 1.733 1.00 30.69 757 PHE A N 1
ATOM 5972 C CA . PHE A 1 757 ? -3.694 -16.115 3.113 1.00 30.69 757 PHE A CA 1
ATOM 5973 C C . PHE A 1 757 ? -2.240 -16.597 3.153 1.00 30.69 757 PHE A C 1
ATOM 5975 O O . PHE A 1 757 ? -1.961 -17.796 3.213 1.00 30.69 757 PHE A O 1
ATOM 5982 N N . ASP A 1 758 ? -1.325 -15.638 3.098 1.00 28.50 758 ASP A N 1
ATOM 5983 C CA . ASP A 1 758 ? 0.115 -15.848 3.084 1.00 28.50 758 ASP A CA 1
ATOM 5984 C C . ASP A 1 758 ? 0.607 -16.675 4.298 1.00 28.50 758 ASP A C 1
ATOM 5986 O O . ASP A 1 758 ? 0.594 -16.175 5.431 1.00 28.50 758 ASP A O 1
ATOM 5990 N N . PRO A 1 759 ? 1.115 -17.913 4.111 1.00 31.66 759 PRO A N 1
ATOM 5991 C CA . PRO A 1 759 ? 1.778 -18.674 5.170 1.00 31.66 759 PRO A CA 1
ATOM 5992 C C . PRO A 1 759 ? 3.065 -18.003 5.682 1.00 31.66 759 PRO A C 1
ATOM 5994 O O . PRO A 1 759 ? 3.565 -18.389 6.742 1.00 31.66 759 PRO A O 1
ATOM 5997 N N . LYS A 1 760 ? 3.609 -16.985 4.994 1.00 34.47 760 LYS A N 1
ATOM 5998 C CA . LYS A 1 760 ? 4.758 -16.206 5.487 1.00 34.47 760 LYS A CA 1
ATOM 5999 C C . LYS A 1 760 ? 4.411 -15.373 6.721 1.00 34.47 760 LYS A C 1
ATOM 6001 O O . LYS A 1 760 ? 5.307 -15.075 7.505 1.00 34.47 760 LYS A O 1
ATOM 6006 N N . THR A 1 761 ? 3.129 -15.101 6.990 1.00 37.38 761 THR A N 1
ATOM 6007 C CA . THR A 1 761 ? 2.722 -14.434 8.242 1.00 37.38 761 THR A CA 1
ATOM 6008 C C . THR A 1 761 ? 2.896 -15.312 9.491 1.00 37.38 761 THR A C 1
ATOM 6010 O O . THR A 1 761 ? 2.996 -14.769 10.591 1.00 37.38 761 THR A O 1
ATOM 6013 N N . ASN A 1 762 ? 3.031 -16.641 9.344 1.00 40.91 762 ASN A N 1
ATOM 6014 C CA . ASN A 1 762 ? 3.198 -17.579 10.466 1.00 40.91 762 ASN A CA 1
ATOM 6015 C C . ASN A 1 762 ? 4.574 -18.263 10.565 1.00 40.91 762 ASN A C 1
ATOM 6017 O O . ASN A 1 762 ? 4.830 -18.923 11.570 1.00 40.91 762 ASN A O 1
ATOM 6021 N N . ALA A 1 763 ? 5.486 -18.104 9.597 1.00 50.31 763 ALA A N 1
ATOM 6022 C CA . ALA A 1 763 ? 6.813 -18.732 9.680 1.00 50.31 763 ALA A CA 1
ATOM 6023 C C . ALA A 1 763 ? 7.593 -18.268 10.930 1.00 50.31 763 ALA A C 1
ATOM 6025 O O . ALA A 1 763 ? 8.248 -19.063 11.598 1.00 50.31 763 ALA A O 1
ATOM 6026 N N . PHE A 1 764 ? 7.454 -16.993 11.297 1.00 56.00 764 PHE A N 1
ATOM 6027 C CA . PHE A 1 764 ? 8.143 -16.377 12.435 1.00 56.00 764 PHE A CA 1
ATOM 6028 C C . PHE A 1 764 ? 7.458 -16.617 13.799 1.00 56.00 764 PHE A C 1
ATOM 6030 O O . PHE A 1 764 ? 7.801 -15.946 14.769 1.00 56.00 764 PHE A O 1
ATOM 6037 N N . VAL A 1 765 ? 6.474 -17.526 13.887 1.00 56.00 765 VAL A N 1
ATOM 6038 C CA . VAL A 1 765 ? 5.705 -17.817 15.120 1.00 56.00 765 VAL A CA 1
ATOM 6039 C C . VAL A 1 765 ? 6.164 -19.111 15.814 1.00 56.00 765 VAL A C 1
ATOM 6041 O O . VAL A 1 765 ? 5.966 -19.265 17.021 1.00 56.00 765 VAL A O 1
ATOM 6044 N N . GLU A 1 766 ? 6.840 -20.016 15.097 1.00 64.62 766 GLU A N 1
ATOM 6045 C CA . GLU A 1 766 ? 7.286 -21.326 15.606 1.00 64.62 766 GLU A CA 1
ATOM 6046 C C . GLU A 1 766 ? 8.814 -21.527 15.506 1.00 64.62 766 GLU A C 1
ATOM 6048 O O . GLU A 1 766 ? 9.296 -22.582 15.100 1.00 64.62 766 GLU A O 1
ATOM 6053 N N . ALA A 1 767 ? 9.602 -20.517 15.882 1.00 78.00 767 ALA A N 1
ATOM 6054 C CA . ALA A 1 767 ? 11.060 -20.626 15.960 1.00 78.00 767 ALA A CA 1
ATOM 6055 C C . ALA A 1 767 ? 11.537 -21.226 17.303 1.00 78.00 767 ALA A C 1
ATOM 6057 O O . ALA A 1 767 ? 10.914 -20.981 18.343 1.00 78.00 767 ALA A O 1
ATOM 6058 N N . PRO A 1 768 ? 12.666 -21.966 17.323 1.00 81.88 768 PRO A N 1
ATOM 6059 C CA . PRO A 1 768 ? 13.235 -22.527 18.551 1.00 81.88 768 PRO A CA 1
ATOM 6060 C C . PRO A 1 768 ? 13.724 -21.445 19.521 1.00 81.88 768 PRO A C 1
ATOM 6062 O O . PRO A 1 768 ? 13.682 -21.644 20.735 1.00 81.88 768 PRO A O 1
ATOM 6065 N N . GLN A 1 769 ? 14.179 -20.305 18.994 1.00 92.38 769 GLN A N 1
ATOM 6066 C CA . GLN A 1 769 ? 14.651 -19.156 19.762 1.00 92.38 769 GLN A CA 1
ATOM 6067 C C . GLN A 1 769 ? 14.336 -17.846 19.044 1.00 92.38 769 GLN A C 1
ATOM 6069 O O . GLN A 1 769 ? 14.223 -17.797 17.818 1.00 92.38 769 GLN A O 1
ATOM 6074 N N . TYR A 1 770 ? 14.264 -16.775 19.831 1.00 95.12 770 TYR A N 1
ATOM 6075 C CA . TYR A 1 770 ? 14.020 -15.423 19.352 1.00 95.12 770 TYR A CA 1
ATOM 6076 C C . TYR A 1 770 ? 15.031 -14.473 19.972 1.00 95.12 770 TYR A C 1
ATOM 6078 O O . TYR A 1 770 ? 15.173 -14.420 21.195 1.00 95.12 770 TYR A O 1
ATOM 6086 N N . PHE A 1 771 ? 15.696 -13.678 19.145 1.00 95.75 771 PHE A N 1
ATOM 6087 C CA . PHE A 1 771 ? 16.666 -12.694 19.606 1.00 95.75 771 PHE A CA 1
ATOM 6088 C C . PHE A 1 771 ? 16.364 -11.321 19.027 1.00 95.75 771 PHE A C 1
ATOM 6090 O O . PHE A 1 771 ? 15.977 -11.190 17.869 1.00 95.75 771 PHE A O 1
ATOM 6097 N N . CYS A 1 772 ? 16.619 -10.276 19.809 1.00 94.94 772 CYS A N 1
ATOM 6098 C CA . CYS A 1 772 ? 16.775 -8.928 19.282 1.00 94.94 772 CYS A CA 1
ATOM 6099 C C . CYS A 1 772 ? 18.268 -8.660 19.056 1.00 94.94 772 CYS A C 1
ATOM 6101 O O . CYS A 1 772 ? 19.033 -8.552 20.019 1.00 94.94 772 CYS A O 1
ATOM 6103 N N . LYS A 1 773 ? 18.695 -8.566 17.792 1.00 94.44 773 LYS A N 1
ATOM 6104 C CA . LYS A 1 773 ? 20.069 -8.244 17.388 1.00 94.44 773 LYS A CA 1
ATOM 6105 C C . LYS A 1 773 ? 20.258 -6.736 17.325 1.00 94.44 773 LYS A C 1
ATOM 6107 O O . LYS A 1 773 ? 19.581 -6.059 16.554 1.00 94.44 773 LYS A O 1
ATOM 6112 N N . LEU A 1 774 ? 21.234 -6.224 18.067 1.00 90.44 774 LEU A N 1
ATOM 6113 C CA . LEU A 1 774 ? 21.578 -4.803 18.090 1.00 90.44 774 LEU A CA 1
ATOM 6114 C C . LEU A 1 774 ? 22.690 -4.519 17.069 1.00 90.44 774 LEU A C 1
ATOM 6116 O O . LEU A 1 774 ? 23.777 -5.099 17.150 1.00 90.44 774 LEU A O 1
ATOM 6120 N N . GLN A 1 775 ? 22.410 -3.657 16.093 1.00 87.75 775 GLN A N 1
ATOM 6121 C CA . GLN A 1 775 ? 23.381 -3.127 15.136 1.00 87.75 775 GLN A CA 1
ATOM 6122 C C . GLN A 1 775 ? 23.938 -1.786 15.624 1.00 87.75 775 GLN A C 1
ATOM 6124 O O . GLN A 1 775 ? 23.221 -0.955 16.188 1.00 87.75 775 GLN A O 1
ATOM 6129 N N . GLY A 1 776 ? 25.226 -1.563 15.365 1.00 78.00 776 GLY A N 1
ATOM 6130 C CA . GLY A 1 776 ? 25.921 -0.340 15.773 1.00 78.00 776 GLY A CA 1
ATOM 6131 C C . GLY A 1 776 ? 26.360 -0.344 17.240 1.00 78.00 776 GLY A C 1
ATOM 6132 O O . GLY A 1 776 ? 26.182 -1.317 17.971 1.00 78.00 776 GLY A O 1
ATOM 6133 N N . MET A 1 777 ? 26.977 0.757 17.660 1.00 74.12 777 MET A N 1
ATOM 6134 C CA . MET A 1 777 ? 27.364 1.019 19.051 1.00 74.12 777 MET A CA 1
ATOM 6135 C C . MET A 1 777 ? 26.638 2.266 19.559 1.00 74.12 777 MET A C 1
ATOM 6137 O O . MET A 1 777 ? 26.100 3.041 18.772 1.00 74.12 777 MET A O 1
ATOM 6141 N N . SER A 1 778 ? 26.647 2.505 20.872 1.00 67.50 778 SER A N 1
ATOM 6142 C CA . SER A 1 778 ? 26.066 3.725 21.453 1.00 67.50 778 SER A CA 1
ATOM 6143 C C . SER A 1 778 ? 26.717 5.015 20.934 1.00 67.50 778 SER A C 1
ATOM 6145 O O . SER A 1 778 ? 26.054 6.051 20.926 1.00 67.50 778 SER A O 1
ATOM 6147 N N . SER A 1 779 ? 27.974 4.945 20.483 1.00 73.06 779 SER A N 1
ATOM 6148 C CA . SER A 1 779 ? 28.708 6.018 19.801 1.00 73.06 779 SER A CA 1
ATOM 6149 C C . SER A 1 779 ? 28.340 6.180 18.317 1.00 73.06 779 SER A C 1
ATOM 6151 O O . SER A 1 779 ? 28.570 7.241 17.747 1.00 73.06 779 SER A O 1
ATOM 6153 N N . ASP A 1 780 ? 27.723 5.166 17.703 1.00 81.56 780 ASP A N 1
ATOM 6154 C CA . ASP A 1 780 ? 27.392 5.080 16.272 1.00 81.56 780 ASP A CA 1
ATOM 6155 C C . ASP A 1 780 ? 25.867 4.984 16.062 1.00 81.56 780 ASP A C 1
ATOM 6157 O O . ASP A 1 780 ? 25.309 4.037 15.493 1.00 81.56 780 ASP A O 1
ATOM 6161 N N . ARG A 1 781 ? 25.162 5.983 16.597 1.00 87.50 781 ARG A N 1
ATOM 6162 C CA . ARG A 1 781 ? 23.707 6.119 16.464 1.00 87.50 781 ARG A CA 1
ATOM 6163 C C . ARG A 1 781 ? 23.338 6.739 15.113 1.00 87.50 781 ARG A C 1
ATOM 6165 O O . ARG A 1 781 ? 23.987 7.688 14.669 1.00 87.50 781 ARG A O 1
ATOM 6172 N N . LYS A 1 782 ? 22.258 6.264 14.492 1.00 89.88 782 LYS A N 1
ATOM 6173 C CA . LYS A 1 782 ? 21.728 6.793 13.218 1.00 89.88 782 LYS A CA 1
ATOM 6174 C C . LYS A 1 782 ? 20.527 7.711 13.447 1.00 89.88 782 LYS A C 1
ATOM 6176 O O . LYS A 1 782 ? 19.859 7.600 14.462 1.00 89.88 782 LYS A O 1
ATOM 6181 N N . LEU A 1 783 ? 20.256 8.646 12.547 1.00 89.50 783 LEU A N 1
ATOM 6182 C CA . LEU A 1 783 ? 19.030 9.453 12.615 1.00 89.50 783 LEU A CA 1
ATOM 6183 C C . LEU A 1 783 ? 17.793 8.578 12.320 1.00 89.50 783 LEU A C 1
ATOM 6185 O O . LEU A 1 783 ? 17.935 7.531 11.690 1.00 89.50 783 LEU A O 1
ATOM 6189 N N . LEU A 1 784 ? 16.601 8.965 12.791 1.00 88.38 784 LEU A N 1
ATOM 6190 C CA . LEU A 1 784 ? 15.368 8.199 12.529 1.00 88.38 784 LEU A CA 1
ATOM 6191 C C . LEU A 1 784 ? 15.022 8.200 11.034 1.00 88.38 784 LEU A C 1
ATOM 6193 O O . LEU A 1 784 ? 14.559 7.201 10.498 1.00 88.38 784 LEU A O 1
ATOM 6197 N N . GLU A 1 785 ? 15.355 9.286 10.348 1.00 91.69 785 GLU A N 1
ATOM 6198 C CA . GLU A 1 785 ? 15.156 9.501 8.919 1.00 91.69 785 GLU A CA 1
ATOM 6199 C C . GLU A 1 785 ? 16.171 8.729 8.060 1.00 91.69 785 GLU A C 1
ATOM 6201 O O . GLU A 1 785 ? 16.117 8.787 6.833 1.00 91.69 785 GLU A O 1
ATOM 6206 N N . PHE A 1 786 ? 17.118 8.011 8.678 1.00 92.44 786 PHE A N 1
ATOM 6207 C CA . PHE A 1 786 ? 18.115 7.247 7.940 1.00 92.44 786 PHE A CA 1
ATOM 6208 C C . PHE A 1 786 ? 17.434 6.108 7.156 1.00 92.44 786 PHE A C 1
ATOM 6210 O O . PHE A 1 786 ? 16.701 5.321 7.768 1.00 92.44 786 PHE A O 1
ATOM 6217 N N . PRO A 1 787 ? 17.647 5.998 5.829 1.00 95.19 787 PRO A N 1
ATOM 6218 C CA . PRO A 1 787 ? 16.980 4.984 5.018 1.00 95.19 787 PRO A CA 1
ATOM 6219 C C . PRO A 1 787 ? 17.377 3.564 5.429 1.00 95.19 787 PRO A C 1
ATOM 6221 O O . PRO A 1 787 ? 18.562 3.260 5.586 1.00 95.19 787 PRO A O 1
ATOM 6224 N N . VAL A 1 788 ? 16.391 2.673 5.546 1.00 95.19 788 VAL A N 1
ATOM 6225 C CA . VAL A 1 788 ? 16.608 1.257 5.878 1.00 95.19 788 VAL A CA 1
ATOM 6226 C C . VAL A 1 788 ? 17.473 0.579 4.815 1.00 95.19 788 VAL A C 1
ATOM 6228 O O . VAL A 1 788 ? 18.412 -0.130 5.165 1.00 95.19 788 VAL A O 1
ATOM 6231 N N . ILE A 1 789 ? 17.232 0.859 3.531 1.00 93.31 789 ILE A N 1
ATOM 6232 C CA . ILE A 1 789 ? 18.030 0.313 2.422 1.00 93.31 789 ILE A CA 1
ATOM 6233 C C . ILE A 1 789 ? 19.519 0.681 2.528 1.00 93.31 789 ILE A C 1
ATOM 6235 O O . ILE A 1 789 ? 20.387 -0.155 2.278 1.00 93.31 789 ILE A O 1
ATOM 6239 N N . GLU A 1 790 ? 19.833 1.903 2.966 1.00 90.44 790 GLU A N 1
ATOM 6240 C CA . GLU A 1 790 ? 21.219 2.339 3.159 1.00 90.44 790 GLU A CA 1
ATOM 6241 C C . GLU A 1 790 ? 21.855 1.662 4.378 1.00 90.44 790 GLU A C 1
ATOM 6243 O O . GLU A 1 790 ? 23.031 1.307 4.336 1.00 90.44 790 GLU A O 1
ATOM 6248 N N . GLU A 1 791 ? 21.097 1.414 5.451 1.00 91.69 791 GLU A N 1
ATOM 6249 C CA . GLU A 1 791 ? 21.587 0.643 6.603 1.00 91.69 791 GLU A CA 1
ATOM 6250 C C . GLU A 1 791 ? 21.875 -0.814 6.219 1.00 91.69 791 GLU A C 1
ATOM 6252 O O . GLU A 1 791 ? 22.900 -1.369 6.623 1.00 91.69 791 GLU A O 1
ATOM 6257 N N . ILE A 1 792 ? 21.019 -1.429 5.400 1.00 91.62 792 ILE A N 1
ATOM 6258 C CA . ILE A 1 792 ? 21.235 -2.783 4.878 1.00 91.62 792 ILE A CA 1
ATOM 6259 C C . ILE A 1 792 ? 22.485 -2.808 3.998 1.00 91.62 792 ILE A C 1
ATOM 6261 O O . ILE A 1 792 ? 23.350 -3.655 4.210 1.00 91.62 792 ILE A O 1
ATOM 6265 N N . ARG A 1 793 ? 22.645 -1.840 3.086 1.00 86.44 793 ARG A N 1
ATOM 6266 C CA . ARG A 1 793 ? 23.844 -1.712 2.245 1.00 86.44 793 ARG A CA 1
ATOM 6267 C C . ARG A 1 793 ? 25.115 -1.537 3.080 1.00 86.44 793 ARG A C 1
ATOM 6269 O O . ARG A 1 793 ? 26.125 -2.164 2.784 1.00 86.44 793 ARG A O 1
ATOM 6276 N N . GLN A 1 794 ? 25.058 -0.728 4.139 1.00 84.19 794 GLN A N 1
ATOM 6277 C CA . GLN A 1 794 ? 26.203 -0.472 5.016 1.00 84.19 794 GLN A CA 1
ATOM 6278 C C . GLN A 1 794 ? 26.560 -1.648 5.919 1.00 84.19 794 GLN A C 1
ATOM 6280 O O . GLN A 1 794 ? 27.711 -1.744 6.319 1.00 84.19 794 GLN A O 1
ATOM 6285 N N . THR A 1 795 ? 25.610 -2.510 6.286 1.00 84.62 795 THR A N 1
ATOM 6286 C CA . THR A 1 795 ? 25.839 -3.567 7.289 1.00 84.62 795 THR A CA 1
ATOM 6287 C C . THR A 1 795 ? 25.787 -4.984 6.739 1.00 84.62 795 THR A C 1
ATOM 6289 O O . THR A 1 795 ? 26.243 -5.903 7.411 1.00 84.62 795 THR A O 1
ATOM 6292 N N . GLY A 1 796 ? 25.224 -5.193 5.550 1.00 86.06 796 GLY A N 1
ATOM 6293 C CA . GLY A 1 796 ? 24.969 -6.524 5.004 1.00 86.06 796 GLY A CA 1
ATOM 6294 C C . GLY A 1 796 ? 23.969 -7.345 5.826 1.00 86.06 796 GLY A C 1
ATOM 6295 O O . GLY A 1 796 ? 23.967 -8.571 5.739 1.00 86.06 796 GLY A O 1
ATOM 6296 N N . CYS A 1 797 ? 23.129 -6.703 6.649 1.00 90.06 797 CYS A N 1
ATOM 6297 C CA . CYS A 1 797 ? 22.260 -7.413 7.592 1.00 90.06 797 CYS A CA 1
ATOM 6298 C C . CYS A 1 797 ? 21.167 -8.278 6.945 1.00 90.06 797 CYS A C 1
ATOM 6300 O O . CYS A 1 797 ? 20.525 -9.053 7.651 1.00 90.06 797 CYS A O 1
ATOM 6302 N N . HIS A 1 798 ? 20.982 -8.186 5.624 1.00 89.94 798 HIS A N 1
ATOM 6303 C CA . HIS A 1 798 ? 20.118 -9.064 4.831 1.00 89.94 798 HIS A CA 1
ATOM 6304 C C . HIS A 1 798 ? 20.698 -10.459 4.595 1.00 89.94 798 HIS A C 1
ATOM 6306 O O . HIS A 1 798 ? 19.939 -11.364 4.265 1.00 89.94 798 HIS A O 1
ATOM 6312 N N . TRP A 1 799 ? 22.012 -10.638 4.759 1.00 86.75 799 TRP A N 1
ATOM 6313 C CA . TRP A 1 799 ? 22.686 -11.927 4.571 1.00 86.75 799 TRP A CA 1
ATOM 6314 C C . TRP A 1 799 ? 23.483 -12.371 5.803 1.00 86.75 799 TRP A C 1
ATOM 6316 O O . TRP A 1 799 ? 23.606 -13.572 6.046 1.00 86.75 799 TRP A O 1
ATOM 6326 N N . ALA A 1 800 ? 24.009 -11.436 6.604 1.00 88.62 800 ALA A N 1
ATOM 6327 C CA . ALA A 1 800 ? 24.722 -11.763 7.834 1.00 88.62 800 ALA A CA 1
ATOM 6328 C C . ALA A 1 800 ? 24.588 -10.719 8.940 1.00 88.62 800 ALA A C 1
ATOM 6330 O O . ALA A 1 800 ? 24.603 -9.511 8.719 1.00 88.62 800 ALA A O 1
ATOM 6331 N N . LEU A 1 801 ? 24.547 -11.198 10.183 1.00 91.00 801 LEU A N 1
ATOM 6332 C CA . LEU A 1 801 ? 24.495 -10.365 11.379 1.00 91.00 801 LEU A CA 1
ATOM 6333 C C . LEU A 1 801 ? 25.829 -10.410 12.120 1.00 91.00 801 LEU A C 1
ATOM 6335 O O . LEU A 1 801 ? 26.221 -11.433 12.677 1.00 91.00 801 LEU A O 1
ATOM 6339 N N . ALA A 1 802 ? 26.504 -9.264 12.145 1.00 87.88 802 ALA A N 1
ATOM 6340 C CA . ALA A 1 802 ? 27.847 -9.101 12.685 1.00 87.88 802 ALA A CA 1
ATOM 6341 C C . ALA A 1 802 ? 27.911 -9.030 14.220 1.00 87.88 802 ALA A C 1
ATOM 6343 O O . ALA A 1 802 ? 27.065 -8.407 14.880 1.00 87.88 802 ALA A O 1
ATOM 6344 N N . TYR A 1 803 ? 28.989 -9.572 14.782 1.00 87.75 803 TYR A N 1
ATOM 6345 C CA . TYR A 1 803 ? 29.327 -9.545 16.202 1.00 87.75 803 TYR A CA 1
ATOM 6346 C C . TYR A 1 803 ? 30.738 -8.985 16.424 1.00 87.75 803 TYR A C 1
ATOM 6348 O O . TYR A 1 803 ? 31.605 -9.103 15.556 1.00 87.75 803 TYR A O 1
ATOM 6356 N N . PRO A 1 804 ? 30.998 -8.364 17.589 1.00 82.12 804 PRO A N 1
ATOM 6357 C CA . PRO A 1 804 ? 32.352 -7.978 17.972 1.00 82.12 804 PRO A CA 1
ATOM 6358 C C . PRO A 1 804 ? 33.289 -9.189 17.953 1.00 82.12 804 PRO A C 1
ATOM 6360 O O . PRO A 1 804 ? 32.904 -10.260 18.411 1.00 82.12 804 PRO A O 1
ATOM 6363 N N . THR A 1 805 ? 34.537 -9.009 17.519 1.00 76.56 805 THR A N 1
ATOM 6364 C CA . THR A 1 805 ? 35.541 -10.090 17.413 1.00 76.56 805 THR A CA 1
ATOM 6365 C C . THR A 1 805 ? 35.751 -10.870 18.722 1.00 76.56 805 THR A C 1
ATOM 6367 O O . THR A 1 805 ? 36.120 -12.043 18.711 1.00 76.56 805 THR A O 1
ATOM 6370 N N . THR A 1 806 ? 35.478 -10.243 19.867 1.00 76.44 806 THR A N 1
ATOM 6371 C CA . THR A 1 806 ? 35.579 -10.849 21.202 1.00 76.44 806 THR A CA 1
ATOM 6372 C C . THR A 1 806 ? 34.369 -11.702 21.601 1.00 76.44 806 THR A C 1
ATOM 6374 O O . THR A 1 806 ? 34.408 -12.346 22.649 1.00 76.44 806 THR A O 1
ATOM 6377 N N . ARG A 1 807 ? 33.280 -11.720 20.819 1.00 77.00 807 ARG A N 1
ATOM 6378 C CA . ARG A 1 807 ? 32.025 -12.401 21.169 1.00 77.00 807 ARG A CA 1
ATOM 6379 C C . ARG A 1 807 ? 31.502 -13.275 20.034 1.00 77.00 807 ARG A C 1
ATOM 6381 O O . ARG A 1 807 ? 30.870 -12.783 19.106 1.00 77.00 807 ARG A O 1
ATOM 6388 N N . ARG A 1 808 ? 31.639 -14.590 20.215 1.00 78.69 808 ARG A N 1
ATOM 6389 C CA . ARG A 1 808 ? 31.070 -15.596 19.310 1.00 78.69 808 ARG A CA 1
ATOM 6390 C C . ARG A 1 808 ? 29.601 -15.870 19.646 1.00 78.69 808 ARG A C 1
ATOM 6392 O O . ARG A 1 808 ? 29.315 -16.218 20.796 1.00 78.69 808 ARG A O 1
ATOM 6399 N N . PRO A 1 809 ? 28.675 -15.799 18.681 1.00 81.69 809 PRO A N 1
ATOM 6400 C CA . PRO A 1 809 ? 27.249 -16.050 18.896 1.00 81.69 809 PRO A CA 1
ATOM 6401 C C . PRO A 1 809 ? 26.915 -17.554 18.959 1.00 81.69 809 PRO A C 1
ATOM 6403 O O . PRO A 1 809 ? 26.033 -18.039 18.263 1.00 81.69 809 PRO A O 1
ATOM 6406 N N . ARG A 1 810 ? 27.595 -18.310 19.833 1.00 76.62 810 ARG A N 1
ATOM 6407 C CA . ARG A 1 810 ? 27.419 -19.773 19.988 1.00 76.62 810 ARG A CA 1
ATOM 6408 C C . ARG A 1 810 ? 26.054 -20.194 20.550 1.00 76.62 810 ARG A C 1
ATOM 6410 O O . ARG A 1 810 ? 25.778 -21.381 20.642 1.00 76.62 810 ARG A O 1
ATOM 6417 N N . SER A 1 811 ? 25.243 -19.240 21.006 1.00 82.00 811 SER A N 1
ATOM 6418 C CA . SER A 1 811 ? 23.935 -19.499 21.614 1.00 82.00 811 SER A CA 1
ATOM 6419 C C . SER A 1 811 ? 22.773 -19.463 20.622 1.00 82.00 811 SER A C 1
ATOM 6421 O O . SER A 1 811 ? 21.641 -19.641 21.061 1.00 82.00 811 SER A O 1
ATOM 6423 N N . VAL A 1 812 ? 23.024 -19.136 19.349 1.00 87.56 812 VAL A N 1
ATOM 6424 C CA . VAL A 1 812 ? 21.993 -19.048 18.306 1.00 87.56 812 VAL A CA 1
ATOM 6425 C C . VAL A 1 812 ? 21.857 -20.412 17.637 1.00 87.56 812 VAL A C 1
ATOM 6427 O O . VAL A 1 812 ? 22.830 -20.905 17.073 1.00 87.56 812 VAL A O 1
ATOM 6430 N N . MET A 1 813 ? 20.672 -21.014 17.728 1.00 86.19 813 MET A N 1
ATOM 6431 C CA . MET A 1 813 ? 20.334 -22.270 17.050 1.00 86.19 813 MET A CA 1
ATOM 6432 C C . MET A 1 813 ? 19.898 -22.036 15.599 1.00 86.19 813 MET A C 1
ATOM 6434 O O . MET A 1 813 ? 19.337 -20.984 15.283 1.00 86.19 813 MET A O 1
ATOM 6438 N N . ASP A 1 814 ? 20.076 -23.048 14.749 1.00 82.00 814 ASP A N 1
ATOM 6439 C CA . ASP A 1 814 ? 19.492 -23.076 13.405 1.00 82.00 814 ASP A CA 1
ATOM 6440 C C . ASP A 1 814 ? 17.976 -22.836 13.445 1.00 82.00 814 ASP A C 1
ATOM 6442 O O . ASP A 1 814 ? 17.239 -23.433 14.239 1.00 82.00 814 ASP A O 1
ATOM 6446 N N . GLY A 1 815 ? 17.506 -21.938 12.579 1.00 79.56 815 GLY A N 1
ATOM 6447 C CA . GLY A 1 815 ? 16.104 -21.540 12.496 1.00 79.56 815 GLY A CA 1
ATOM 6448 C C . GLY A 1 815 ? 15.665 -20.548 13.577 1.00 79.56 815 GLY A C 1
ATOM 6449 O O . GLY A 1 815 ? 14.477 -20.237 13.655 1.00 79.56 815 GLY A O 1
ATOM 6450 N N . ALA A 1 816 ? 16.578 -20.032 14.408 1.00 88.62 816 ALA A N 1
ATOM 6451 C CA . ALA A 1 816 ? 16.264 -18.942 15.329 1.00 88.62 816 ALA A CA 1
ATOM 6452 C C . ALA A 1 816 ? 15.834 -17.684 14.563 1.00 88.62 816 ALA A C 1
ATOM 6454 O O . ALA A 1 816 ? 16.375 -17.366 13.507 1.00 88.62 816 ALA A O 1
ATOM 6455 N N . VAL A 1 817 ? 14.891 -16.927 15.117 1.00 94.75 817 VAL A N 1
ATOM 6456 C CA . VAL A 1 817 ? 14.439 -15.670 14.514 1.00 94.75 817 VAL A CA 1
ATOM 6457 C C . VAL A 1 817 ? 15.192 -14.497 15.125 1.00 94.75 817 VAL A C 1
ATOM 6459 O O . VAL A 1 817 ? 15.194 -14.288 16.342 1.00 94.75 817 VAL A O 1
ATOM 6462 N N . MET A 1 818 ? 15.802 -13.699 14.255 1.00 96.19 818 MET A N 1
ATOM 6463 C CA . MET A 1 818 ? 16.571 -12.515 14.605 1.00 96.19 818 MET A CA 1
ATOM 6464 C C . MET A 1 818 ? 15.783 -11.263 14.239 1.00 96.19 818 MET A C 1
ATOM 6466 O O . MET A 1 818 ? 15.640 -10.939 13.065 1.00 96.19 818 MET A O 1
ATOM 6470 N N . PHE A 1 819 ? 15.320 -10.519 15.238 1.00 97.19 819 PHE A N 1
ATOM 6471 C CA . PHE A 1 819 ? 14.805 -9.166 15.058 1.00 97.19 819 PHE A CA 1
ATOM 6472 C C . PHE A 1 819 ? 15.979 -8.195 14.944 1.00 97.19 819 PHE A C 1
ATOM 6474 O O . PHE A 1 819 ? 16.758 -8.028 15.883 1.00 97.19 819 PHE A O 1
ATOM 6481 N N . ILE A 1 820 ? 16.128 -7.569 13.782 1.00 97.00 820 ILE A N 1
ATOM 6482 C CA . ILE A 1 820 ? 17.269 -6.724 13.434 1.00 97.00 820 ILE A CA 1
ATOM 6483 C C . ILE A 1 820 ? 16.953 -5.292 13.850 1.00 97.00 820 ILE A C 1
ATOM 6485 O O . ILE A 1 820 ? 15.928 -4.728 13.461 1.00 97.00 820 ILE A O 1
ATOM 6489 N N . SER A 1 821 ? 17.830 -4.703 14.663 1.00 95.19 821 SER A N 1
ATOM 6490 C CA . SER A 1 821 ? 17.582 -3.401 15.277 1.00 95.19 821 SER A CA 1
ATOM 6491 C C . SER A 1 821 ? 18.775 -2.458 15.225 1.00 95.19 821 SER A C 1
ATOM 6493 O O . SER A 1 821 ? 19.916 -2.908 15.155 1.00 95.19 821 SER A O 1
ATOM 6495 N N . ARG A 1 822 ? 18.525 -1.145 15.275 1.00 92.94 822 ARG A N 1
ATOM 6496 C CA . ARG A 1 822 ? 19.546 -0.092 15.203 1.00 92.94 822 ARG A CA 1
ATOM 6497 C C . ARG A 1 822 ? 19.347 0.962 16.288 1.00 92.94 822 ARG A C 1
ATOM 6499 O O . ARG A 1 822 ? 18.221 1.382 16.553 1.00 92.94 822 ARG A O 1
ATOM 6506 N N . PHE A 1 823 ? 20.445 1.422 16.890 1.00 90.38 823 PHE A N 1
ATOM 6507 C CA . PHE A 1 823 ? 20.409 2.560 17.810 1.00 90.38 823 PHE A CA 1
ATOM 6508 C C . PHE A 1 823 ? 20.198 3.879 17.063 1.00 90.38 823 PHE A C 1
ATOM 6510 O O . PHE A 1 823 ? 20.937 4.179 16.118 1.00 90.38 823 PHE A O 1
ATOM 6517 N N . THR A 1 824 ? 19.263 4.704 17.537 1.00 88.50 824 THR A N 1
ATOM 6518 C CA . THR A 1 824 ? 18.943 5.990 16.901 1.00 88.50 824 THR A CA 1
ATOM 6519 C C . THR A 1 824 ? 19.368 7.216 17.727 1.00 88.50 824 THR A C 1
ATOM 6521 O O . THR A 1 824 ? 19.577 7.128 18.944 1.00 88.50 824 THR A O 1
ATOM 6524 N N . LYS A 1 825 ? 19.587 8.347 17.037 1.00 75.44 825 LYS A N 1
ATOM 6525 C CA . LYS A 1 825 ? 19.875 9.702 17.544 1.00 75.44 825 LYS A CA 1
ATOM 6526 C C . LYS A 1 825 ? 18.558 10.454 17.788 1.00 75.44 825 LYS A C 1
ATOM 6528 O O . LYS A 1 825 ? 17.553 10.144 17.159 1.00 75.44 825 LYS A O 1
ATOM 6533 N N . GLY A 1 826 ? 18.579 11.441 18.688 1.00 68.50 826 GLY A N 1
ATOM 6534 C CA . GLY A 1 826 ? 17.381 12.146 19.167 1.00 68.50 826 GLY A CA 1
ATOM 6535 C C . GLY A 1 826 ? 16.946 11.616 20.536 1.00 68.50 826 GLY A C 1
ATOM 6536 O O . GLY A 1 826 ? 17.765 11.585 21.455 1.00 68.50 826 GLY A O 1
ATOM 6537 N N . LEU A 1 827 ? 15.692 11.160 20.668 1.00 56.59 827 LEU A N 1
ATOM 6538 C CA . LEU A 1 827 ? 15.270 10.327 21.804 1.00 56.59 827 LEU A CA 1
ATOM 6539 C C . LEU A 1 827 ? 16.082 9.014 21.768 1.00 56.59 827 LEU A C 1
ATOM 6541 O O . LEU A 1 827 ? 16.020 8.321 20.751 1.00 56.59 827 LEU A O 1
ATOM 6545 N N . PRO A 1 828 ? 16.866 8.660 22.808 1.00 67.38 828 PRO A N 1
ATOM 6546 C CA . PRO A 1 828 ? 17.667 7.438 22.806 1.00 67.38 828 PRO A CA 1
ATOM 6547 C C . PRO A 1 828 ? 16.776 6.194 22.714 1.00 67.38 828 PRO A C 1
ATOM 6549 O O . PRO A 1 828 ? 16.241 5.723 23.712 1.00 67.38 828 PRO A O 1
ATOM 6552 N N . ASP A 1 829 ? 16.642 5.659 21.506 1.00 85.56 829 ASP A N 1
ATOM 6553 C CA . ASP A 1 829 ? 15.776 4.524 21.197 1.00 85.56 829 ASP A CA 1
ATOM 6554 C C . ASP A 1 829 ? 16.542 3.461 20.388 1.00 85.56 829 ASP A C 1
ATOM 6556 O O . ASP A 1 829 ? 17.679 3.669 19.937 1.00 85.56 829 ASP A O 1
ATOM 6560 N N . ILE A 1 830 ? 15.921 2.294 20.258 1.00 91.62 830 ILE A N 1
ATOM 6561 C CA . ILE A 1 830 ? 16.352 1.150 19.467 1.00 91.62 830 ILE A CA 1
ATOM 6562 C C . ILE A 1 830 ? 15.198 0.808 18.527 1.00 91.62 830 ILE A C 1
ATOM 6564 O O . ILE A 1 830 ? 14.126 0.387 18.967 1.00 91.62 830 ILE A O 1
ATOM 6568 N N . ARG A 1 831 ? 15.426 0.976 17.225 1.00 94.56 831 ARG A N 1
ATOM 6569 C CA . ARG A 1 831 ? 14.432 0.688 16.190 1.00 94.56 831 ARG A CA 1
ATOM 6570 C C . ARG A 1 831 ? 14.661 -0.693 15.614 1.00 94.56 831 ARG A C 1
ATOM 6572 O O . ARG A 1 831 ? 15.715 -0.938 15.040 1.00 94.56 831 ARG A O 1
ATOM 6579 N N . VAL A 1 832 ? 13.684 -1.579 15.761 1.00 97.00 832 VAL A N 1
ATOM 6580 C CA . VAL A 1 832 ? 13.632 -2.883 15.092 1.00 97.00 832 VAL A CA 1
ATOM 6581 C C . VAL A 1 832 ? 13.028 -2.667 13.708 1.00 97.00 832 VAL A C 1
ATOM 6583 O O . VAL A 1 832 ? 11.862 -2.292 13.600 1.00 97.00 832 VAL A O 1
ATOM 6586 N N . PHE A 1 833 ? 13.822 -2.858 12.659 1.00 96.69 833 PHE A N 1
ATOM 6587 C CA . PHE A 1 833 ? 13.459 -2.497 11.281 1.00 96.69 833 PHE A CA 1
ATOM 6588 C C . PHE A 1 833 ? 13.415 -3.697 10.325 1.00 96.69 833 PHE A C 1
ATOM 6590 O O . PHE A 1 833 ? 13.056 -3.542 9.159 1.00 96.69 833 PHE A O 1
ATOM 6597 N N . GLY A 1 834 ? 13.748 -4.894 10.809 1.00 96.25 834 GLY A N 1
ATOM 6598 C CA . GLY A 1 834 ? 13.632 -6.121 10.035 1.00 96.25 834 GLY A CA 1
ATOM 6599 C C . GLY A 1 834 ? 13.664 -7.377 10.895 1.00 96.25 834 GLY A C 1
ATOM 6600 O O . GLY A 1 834 ? 13.880 -7.312 12.110 1.00 96.25 834 GLY A O 1
ATOM 6601 N N . ARG A 1 835 ? 13.446 -8.525 10.259 1.00 95.62 835 ARG A N 1
ATOM 6602 C CA . ARG A 1 835 ? 13.558 -9.858 10.858 1.00 95.62 835 ARG A CA 1
ATOM 6603 C C . ARG A 1 835 ? 14.146 -10.849 9.858 1.00 95.62 835 ARG A C 1
ATOM 6605 O O . ARG A 1 835 ? 13.974 -10.667 8.660 1.00 95.62 835 ARG A O 1
ATOM 6612 N N . ALA A 1 836 ? 14.825 -11.883 10.336 1.00 94.12 836 ALA A N 1
ATOM 6613 C CA . ALA A 1 836 ? 15.354 -12.952 9.491 1.00 94.12 836 ALA A CA 1
ATOM 6614 C C . ALA A 1 836 ? 15.476 -14.265 10.274 1.00 94.12 836 ALA A C 1
ATOM 6616 O O . ALA A 1 836 ? 15.514 -14.242 11.508 1.00 94.12 836 ALA A O 1
ATOM 6617 N N . PHE A 1 837 ? 15.561 -15.391 9.572 1.00 89.00 837 PHE A N 1
ATOM 6618 C CA . PHE A 1 837 ? 15.958 -16.666 10.166 1.00 89.00 837 PHE A CA 1
ATOM 6619 C C . PHE A 1 837 ? 17.481 -16.747 10.193 1.00 89.00 837 PHE A C 1
ATOM 6621 O O . PHE A 1 837 ? 18.142 -16.325 9.252 1.00 89.00 837 PHE A O 1
ATOM 6628 N N . ALA A 1 838 ? 18.048 -17.223 11.293 1.00 89.38 838 ALA A N 1
ATOM 6629 C CA . ALA A 1 838 ? 19.483 -17.378 11.455 1.00 89.38 838 ALA A CA 1
ATOM 6630 C C . ALA A 1 838 ? 19.908 -18.836 11.371 1.00 89.38 838 ALA A C 1
ATOM 6632 O O . ALA A 1 838 ? 19.208 -19.739 11.834 1.00 89.38 838 ALA A O 1
ATOM 6633 N N . PHE A 1 839 ? 21.116 -19.015 10.850 1.00 84.31 839 PHE A N 1
ATOM 6634 C CA . PHE A 1 839 ? 21.880 -20.242 10.995 1.00 84.31 839 PHE A CA 1
ATOM 6635 C C . PHE A 1 839 ? 22.764 -20.162 12.240 1.00 84.31 839 PHE A C 1
ATOM 6637 O O . PHE A 1 839 ? 23.192 -19.078 12.658 1.00 84.31 839 PHE A O 1
ATOM 6644 N N . GLU A 1 840 ? 23.075 -21.315 12.814 1.00 87.75 840 GLU A N 1
ATOM 6645 C CA . GLU A 1 840 ? 24.064 -21.439 13.865 1.00 87.75 840 GLU A CA 1
ATOM 6646 C C . GLU A 1 840 ? 25.440 -20.975 13.373 1.00 87.75 840 GLU A C 1
ATOM 6648 O O . GLU A 1 840 ? 25.807 -21.097 12.199 1.00 87.75 840 GLU A O 1
ATOM 6653 N N . HIS A 1 841 ? 26.215 -20.413 14.296 1.00 86.56 841 HIS A N 1
ATOM 6654 C CA . HIS A 1 841 ? 27.563 -19.950 14.001 1.00 86.56 841 HIS A CA 1
ATOM 6655 C C . HIS A 1 841 ? 28.533 -21.123 13.870 1.00 86.56 841 HIS A C 1
ATOM 6657 O O . HIS A 1 841 ? 28.790 -21.828 14.850 1.00 86.56 841 HIS A O 1
ATOM 6663 N N . VAL A 1 842 ? 29.165 -21.245 12.704 1.00 84.75 842 VAL A N 1
ATOM 6664 C CA . VAL A 1 842 ? 30.197 -22.244 12.422 1.00 84.75 842 VAL A CA 1
ATOM 6665 C C . VAL A 1 842 ? 31.574 -21.560 12.370 1.00 84.75 842 VAL A C 1
ATOM 6667 O O . VAL A 1 842 ? 31.837 -20.775 11.451 1.00 84.75 842 VAL A O 1
ATOM 6670 N N . PRO A 1 843 ? 32.479 -21.840 13.332 1.00 80.94 843 PRO A N 1
ATOM 6671 C CA . PRO A 1 843 ? 33.839 -21.298 13.331 1.00 80.94 843 PRO A CA 1
ATOM 6672 C C . PRO A 1 843 ? 34.584 -21.603 12.026 1.00 80.94 843 PRO A C 1
ATOM 6674 O O . PRO A 1 843 ? 34.487 -22.707 11.497 1.00 80.94 843 PRO A O 1
ATOM 6677 N N . GLY A 1 844 ? 35.323 -20.625 11.504 1.00 77.62 844 GLY A N 1
ATOM 6678 C CA . GLY A 1 844 ? 36.034 -20.727 10.222 1.00 77.62 844 GLY A CA 1
ATOM 6679 C C . GLY A 1 844 ? 35.165 -20.562 8.964 1.00 77.62 844 GLY A C 1
ATOM 6680 O O . GLY A 1 844 ? 35.685 -20.118 7.947 1.00 77.62 844 GLY A O 1
ATOM 6681 N N . ARG A 1 845 ? 33.852 -20.844 9.021 1.00 80.75 845 ARG A N 1
ATOM 6682 C CA . ARG A 1 845 ? 32.892 -20.541 7.934 1.00 80.75 845 ARG A CA 1
ATOM 6683 C C . ARG A 1 845 ? 32.311 -19.132 8.056 1.00 80.75 845 ARG A C 1
ATOM 6685 O O . ARG A 1 845 ? 32.136 -18.445 7.052 1.00 80.75 845 ARG A O 1
ATOM 6692 N N . ASP A 1 846 ? 31.971 -18.732 9.281 1.00 83.25 846 ASP A N 1
ATOM 6693 C CA . ASP A 1 846 ? 31.278 -17.474 9.585 1.00 83.25 846 ASP A CA 1
ATOM 6694 C C . ASP A 1 846 ? 32.226 -16.443 10.222 1.00 83.25 846 ASP A C 1
ATOM 6696 O O . ASP A 1 846 ? 31.912 -15.760 11.207 1.00 83.25 846 ASP A O 1
ATOM 6700 N N . GLU A 1 847 ? 33.430 -16.373 9.653 1.00 83.12 847 GLU A N 1
ATOM 6701 C CA . GLU A 1 847 ? 34.495 -15.440 10.001 1.00 83.12 847 GLU A CA 1
ATOM 6702 C C . GLU A 1 847 ? 34.954 -14.724 8.721 1.00 83.12 847 GLU A C 1
ATOM 6704 O O . GLU A 1 847 ? 35.215 -15.365 7.708 1.00 83.12 847 GLU A O 1
ATOM 6709 N N . ALA A 1 848 ? 34.999 -13.391 8.736 1.00 77.06 848 ALA A N 1
ATOM 6710 C CA . ALA A 1 848 ? 35.420 -12.588 7.591 1.00 77.06 848 ALA A CA 1
ATOM 6711 C C . ALA A 1 848 ? 36.929 -12.739 7.344 1.00 77.06 848 ALA A C 1
ATOM 6713 O O . ALA A 1 848 ? 37.730 -12.543 8.268 1.00 77.06 848 ALA A O 1
ATOM 6714 N N . THR A 1 849 ? 37.305 -13.043 6.101 1.00 75.06 849 THR A N 1
ATOM 6715 C CA . THR A 1 849 ? 38.703 -13.057 5.644 1.00 75.06 849 THR A CA 1
ATOM 6716 C C . THR A 1 849 ? 39.266 -11.636 5.501 1.00 75.06 849 THR A C 1
ATOM 6718 O O . THR A 1 849 ? 38.535 -10.649 5.564 1.00 75.06 849 THR A O 1
ATOM 6721 N N . ASP A 1 850 ? 40.578 -11.492 5.305 1.00 73.31 850 ASP A N 1
ATOM 6722 C CA . ASP A 1 850 ? 41.160 -10.166 5.048 1.00 73.31 850 ASP A CA 1
ATOM 6723 C C . ASP A 1 850 ? 40.736 -9.601 3.671 1.00 73.31 850 ASP A C 1
ATOM 6725 O O . ASP A 1 850 ? 40.597 -8.388 3.528 1.00 73.31 850 ASP A O 1
ATOM 6729 N N . GLU A 1 851 ? 40.420 -10.462 2.694 1.00 67.50 851 GLU A N 1
ATOM 6730 C CA . GLU A 1 851 ? 39.801 -10.069 1.413 1.00 67.50 851 GLU A CA 1
ATOM 6731 C C . GLU A 1 851 ? 38.366 -9.560 1.612 1.00 67.50 851 GLU A C 1
ATOM 6733 O O . GLU A 1 851 ? 37.996 -8.502 1.110 1.00 67.50 851 GLU A O 1
ATOM 6738 N N . ASP A 1 852 ? 37.576 -10.260 2.431 1.00 68.44 852 ASP A N 1
ATOM 6739 C CA . ASP A 1 852 ? 36.229 -9.840 2.820 1.00 68.44 852 ASP A CA 1
ATOM 6740 C C . ASP A 1 852 ? 36.214 -8.446 3.472 1.00 68.44 852 ASP A C 1
ATOM 6742 O O . ASP A 1 852 ? 35.245 -7.702 3.308 1.00 68.44 852 ASP A O 1
ATOM 6746 N N . ILE A 1 853 ? 37.256 -8.120 4.248 1.00 67.56 853 ILE A N 1
ATOM 6747 C CA . ILE A 1 853 ? 37.435 -6.827 4.926 1.00 67.56 853 ILE A CA 1
ATOM 6748 C C . ILE A 1 853 ? 37.780 -5.716 3.929 1.00 67.56 853 ILE A C 1
ATOM 6750 O O . ILE A 1 853 ? 37.338 -4.586 4.127 1.00 67.56 853 ILE A O 1
ATOM 6754 N N . ALA A 1 854 ? 38.517 -6.026 2.860 1.00 65.50 854 ALA A N 1
ATOM 6755 C CA . ALA A 1 854 ? 38.827 -5.066 1.802 1.00 65.50 854 ALA A CA 1
ATOM 6756 C C . ALA A 1 854 ? 37.580 -4.662 0.990 1.00 65.50 854 ALA A C 1
ATOM 6758 O O . ALA A 1 854 ? 37.484 -3.515 0.557 1.00 65.50 854 ALA A O 1
ATOM 6759 N N . ASP A 1 855 ? 36.607 -5.570 0.845 1.00 64.06 855 ASP A N 1
ATOM 6760 C CA . ASP A 1 855 ? 35.340 -5.317 0.145 1.00 64.06 855 ASP A CA 1
ATOM 6761 C C . ASP A 1 855 ? 34.316 -4.542 0.996 1.00 64.06 855 ASP A C 1
ATOM 6763 O O . ASP A 1 855 ? 33.491 -3.799 0.455 1.00 64.06 855 ASP A O 1
ATOM 6767 N N . ILE A 1 856 ? 34.310 -4.728 2.326 1.00 64.12 856 ILE A N 1
ATOM 6768 C CA . ILE A 1 856 ? 33.311 -4.121 3.218 1.00 64.12 856 ILE A CA 1
ATOM 6769 C C . ILE A 1 856 ? 33.926 -3.654 4.546 1.00 64.12 856 ILE A C 1
ATOM 6771 O O . ILE A 1 856 ? 34.182 -4.440 5.462 1.00 64.12 856 ILE A O 1
ATOM 6775 N N . ASP A 1 857 ? 34.012 -2.332 4.695 1.00 56.53 857 ASP A N 1
ATOM 6776 C CA . ASP A 1 857 ? 34.740 -1.631 5.762 1.00 56.53 857 ASP A CA 1
ATOM 6777 C C . ASP A 1 857 ? 34.311 -1.998 7.203 1.00 56.53 857 ASP A C 1
ATOM 6779 O O . ASP A 1 857 ? 35.142 -2.063 8.113 1.00 56.53 857 ASP A O 1
ATOM 6783 N N . TRP A 1 858 ? 33.033 -2.339 7.450 1.00 65.25 858 TRP A N 1
ATOM 6784 C CA . TRP A 1 858 ? 32.580 -2.702 8.808 1.00 65.25 858 TRP A CA 1
ATOM 6785 C C . TRP A 1 858 ? 33.186 -4.010 9.336 1.00 65.25 858 TRP A C 1
ATOM 6787 O O . TRP A 1 858 ? 33.225 -4.219 10.557 1.00 65.25 858 TRP A O 1
ATOM 6797 N N . LYS A 1 859 ? 33.669 -4.895 8.452 1.00 62.72 859 LYS A N 1
ATOM 6798 C CA . LYS A 1 859 ? 34.256 -6.188 8.835 1.00 62.72 859 LYS A CA 1
ATOM 6799 C C . LYS A 1 859 ? 35.612 -6.031 9.538 1.00 62.72 859 LYS A C 1
ATOM 6801 O O . LYS A 1 859 ? 36.002 -6.926 10.288 1.00 62.72 859 LYS A O 1
ATOM 6806 N N . SER A 1 860 ? 36.276 -4.877 9.406 1.00 61.12 860 SER A N 1
ATOM 6807 C CA . SER A 1 860 ? 37.553 -4.559 10.071 1.00 61.12 860 SER A CA 1
ATOM 6808 C C . SER A 1 860 ? 37.490 -4.662 11.608 1.00 61.12 860 SER A C 1
ATOM 6810 O O . SER A 1 860 ? 38.461 -5.078 12.240 1.00 61.12 860 SER A O 1
ATOM 6812 N N . GLY A 1 861 ? 36.327 -4.375 12.215 1.00 64.50 861 GLY A N 1
ATOM 6813 C CA . GLY A 1 861 ? 36.093 -4.444 13.668 1.00 64.50 861 GLY A CA 1
ATOM 6814 C C . GLY A 1 861 ? 35.112 -5.529 14.139 1.00 64.50 861 GLY A C 1
ATOM 6815 O O . GLY A 1 861 ? 34.859 -5.653 15.342 1.00 64.50 861 GLY A O 1
ATOM 6816 N N . ARG A 1 862 ? 34.518 -6.300 13.219 1.00 70.44 862 ARG A N 1
ATOM 6817 C CA . ARG A 1 862 ? 33.473 -7.302 13.505 1.00 70.44 862 ARG A CA 1
ATOM 6818 C C . ARG A 1 862 ? 33.637 -8.534 12.617 1.00 70.44 862 ARG A C 1
ATOM 6820 O O . ARG A 1 862 ? 32.792 -8.825 11.777 1.00 70.44 862 ARG A O 1
ATOM 6827 N N . ARG A 1 863 ? 34.742 -9.258 12.809 1.00 79.69 863 ARG A N 1
ATOM 6828 C CA . ARG A 1 863 ? 35.096 -10.408 11.958 1.00 79.69 863 ARG A CA 1
ATOM 6829 C C . ARG A 1 863 ? 34.140 -11.595 12.095 1.00 79.69 863 ARG A C 1
ATOM 6831 O O . ARG A 1 863 ? 34.091 -12.417 11.198 1.00 79.69 863 ARG A O 1
ATOM 6838 N N . GLN A 1 864 ? 33.390 -11.703 13.191 1.00 85.75 864 GLN A N 1
ATOM 6839 C CA . GLN A 1 864 ? 32.483 -12.828 13.443 1.00 85.75 864 GLN A CA 1
ATOM 6840 C C . GLN A 1 864 ? 31.050 -12.456 13.071 1.00 85.75 864 GLN A C 1
ATOM 6842 O O . GLN A 1 864 ? 30.583 -11.372 13.421 1.00 85.75 864 GLN A O 1
ATOM 6847 N N . TYR A 1 865 ? 30.325 -13.358 12.418 1.00 88.38 865 TYR A N 1
ATOM 6848 C CA . TYR A 1 865 ? 28.913 -13.159 12.095 1.00 88.38 865 TYR A CA 1
ATOM 6849 C C . TYR A 1 865 ? 28.116 -14.468 12.177 1.00 88.38 865 TYR A C 1
ATOM 6851 O O . TYR A 1 865 ? 28.671 -15.543 12.397 1.00 88.38 865 TYR A O 1
ATOM 6859 N N . ILE A 1 866 ? 26.794 -14.365 12.060 1.00 90.19 866 ILE A N 1
ATOM 6860 C CA . ILE A 1 866 ? 25.915 -15.483 11.681 1.00 90.19 866 ILE A CA 1
ATOM 6861 C C . ILE A 1 866 ? 25.291 -15.163 10.338 1.00 90.19 866 ILE A C 1
ATOM 6863 O O . ILE A 1 866 ? 25.022 -13.993 10.057 1.00 90.19 866 ILE A O 1
ATOM 6867 N N . ARG A 1 867 ? 25.052 -16.186 9.527 1.00 88.69 867 ARG A N 1
ATOM 6868 C CA . ARG A 1 867 ? 24.301 -16.043 8.280 1.00 88.69 867 ARG A CA 1
ATOM 6869 C C . ARG A 1 867 ? 22.812 -15.995 8.584 1.00 88.69 867 ARG A C 1
ATOM 6871 O O . ARG A 1 867 ? 22.365 -16.557 9.587 1.00 88.69 867 ARG A O 1
ATOM 6878 N N . VAL A 1 868 ? 22.061 -15.334 7.716 1.00 88.94 868 VAL A N 1
ATOM 6879 C CA . VAL A 1 868 ? 20.604 -15.281 7.797 1.00 88.94 868 VAL A CA 1
ATOM 6880 C C . VAL A 1 868 ? 19.962 -15.572 6.444 1.00 88.94 868 VAL A C 1
ATOM 6882 O O . VAL A 1 868 ? 20.522 -15.229 5.404 1.00 88.94 868 VAL A O 1
ATOM 6885 N N . ASP A 1 869 ? 18.786 -16.192 6.459 1.00 81.88 869 ASP A N 1
ATOM 6886 C CA . ASP A 1 869 ? 17.920 -16.371 5.297 1.00 81.88 869 ASP A CA 1
ATOM 6887 C C . ASP A 1 869 ? 16.550 -15.713 5.512 1.00 81.88 869 ASP A C 1
ATOM 6889 O O . ASP A 1 869 ? 16.145 -15.366 6.626 1.00 81.88 869 ASP A O 1
ATOM 6893 N N . ARG A 1 870 ? 15.840 -15.503 4.393 1.00 80.69 870 ARG A N 1
ATOM 6894 C CA . ARG A 1 870 ? 14.480 -14.932 4.354 1.00 80.69 870 ARG A CA 1
ATOM 6895 C C . ARG A 1 870 ? 14.360 -13.634 5.160 1.00 80.69 870 ARG A C 1
ATOM 6897 O O . ARG A 1 870 ? 13.422 -13.453 5.933 1.00 80.69 870 ARG A O 1
ATOM 6904 N N . ALA A 1 871 ? 15.345 -12.754 4.999 1.00 89.62 871 ALA A N 1
ATOM 6905 C CA . ALA A 1 871 ? 15.347 -11.468 5.667 1.00 89.62 871 ALA A CA 1
ATOM 6906 C C . ALA A 1 871 ? 14.248 -10.557 5.097 1.00 89.62 871 ALA A C 1
ATOM 6908 O O . ALA A 1 871 ? 14.133 -10.375 3.886 1.00 89.62 871 ALA A O 1
ATOM 6909 N N . GLU A 1 872 ? 13.460 -9.975 5.992 1.00 93.50 872 GLU A N 1
ATOM 6910 C CA . GLU A 1 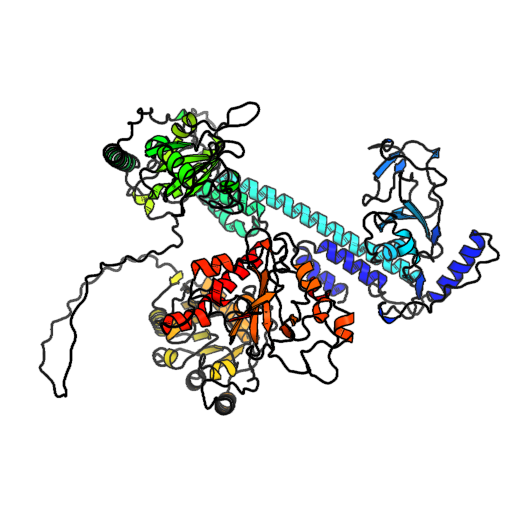872 ? 12.356 -9.067 5.706 1.00 93.50 872 GLU A CA 1
ATOM 6911 C C . GLU A 1 872 ? 12.626 -7.726 6.385 1.00 93.50 872 GLU A C 1
ATOM 6913 O O . GLU A 1 872 ? 12.923 -7.674 7.582 1.00 93.50 872 GLU A O 1
ATOM 6918 N N . PHE A 1 873 ? 12.502 -6.635 5.631 1.00 95.62 873 PHE A N 1
ATOM 6919 C CA . PHE A 1 873 ? 12.783 -5.283 6.108 1.00 95.62 873 PHE A CA 1
ATOM 6920 C C . PHE A 1 873 ? 11.645 -4.333 5.769 1.00 95.62 873 PHE A C 1
ATOM 6922 O O . PHE A 1 873 ? 10.957 -4.501 4.763 1.00 95.62 873 PHE A O 1
ATOM 6929 N N . VAL A 1 874 ? 11.465 -3.321 6.616 1.00 94.25 874 VAL A N 1
ATOM 6930 C CA . VAL A 1 874 ? 10.491 -2.255 6.373 1.00 94.25 874 VAL A CA 1
ATOM 6931 C C . VAL A 1 874 ? 10.986 -1.405 5.203 1.00 94.25 874 VAL A C 1
ATOM 6933 O O . VAL A 1 874 ? 12.143 -0.979 5.209 1.00 94.25 874 VAL A O 1
ATOM 6936 N N . ASN A 1 875 ? 10.128 -1.137 4.219 1.00 93.12 875 ASN A N 1
ATOM 6937 C CA . ASN A 1 875 ? 10.439 -0.178 3.166 1.00 93.12 875 ASN A CA 1
ATOM 6938 C C . ASN A 1 875 ? 10.290 1.256 3.718 1.00 93.12 875 ASN A C 1
ATOM 6940 O O . ASN A 1 875 ? 9.240 1.628 4.238 1.00 93.12 875 ASN A O 1
ATOM 6944 N N . GLY A 1 876 ? 11.365 2.051 3.684 1.00 93.00 876 GLY A N 1
ATOM 6945 C CA . GLY A 1 876 ? 11.389 3.406 4.248 1.00 93.00 876 GLY A CA 1
ATOM 6946 C C . GLY A 1 876 ? 12.623 3.710 5.103 1.00 93.00 876 GLY A C 1
ATOM 6947 O O . GLY A 1 876 ? 13.752 3.374 4.738 1.00 93.00 876 GLY A O 1
ATOM 6948 N N . THR A 1 877 ? 12.420 4.394 6.231 1.00 95.38 877 THR A N 1
ATOM 6949 C CA . THR A 1 877 ? 13.467 4.850 7.163 1.00 95.38 877 THR A CA 1
ATOM 6950 C C . THR A 1 877 ? 13.402 4.105 8.501 1.00 95.38 877 THR A C 1
ATOM 6952 O O . THR A 1 877 ? 12.445 3.385 8.792 1.00 95.38 877 THR A O 1
ATOM 6955 N N . LEU A 1 878 ? 14.429 4.251 9.348 1.00 92.94 878 LEU A N 1
ATOM 6956 C CA . LEU A 1 878 ? 14.455 3.632 10.684 1.00 92.94 878 LEU A CA 1
ATOM 6957 C C . LEU A 1 878 ? 13.265 4.057 11.567 1.00 92.94 878 LEU A C 1
ATOM 6959 O O . LEU A 1 878 ? 12.867 3.307 12.461 1.00 92.94 878 LEU A O 1
ATOM 6963 N N . GLU A 1 879 ? 12.670 5.225 11.310 1.00 93.19 879 GLU A N 1
ATOM 6964 C CA . GLU A 1 879 ? 11.452 5.708 11.967 1.00 93.19 879 GLU A CA 1
ATOM 6965 C C . GLU A 1 879 ? 10.263 4.753 11.780 1.00 93.19 879 GLU A C 1
ATOM 6967 O O . GLU A 1 879 ? 9.450 4.569 12.693 1.00 93.19 879 GLU A O 1
ATOM 6972 N N . ASN A 1 880 ? 10.191 4.095 10.620 1.00 94.38 880 ASN A N 1
ATOM 6973 C CA . ASN A 1 880 ? 9.125 3.159 10.279 1.00 94.38 880 ASN A CA 1
ATOM 6974 C C . ASN A 1 880 ? 9.239 1.823 11.040 1.00 94.38 880 ASN A C 1
ATOM 6976 O O . ASN A 1 880 ? 8.292 1.036 11.034 1.00 94.38 880 ASN A O 1
ATOM 6980 N N . GLY A 1 881 ? 10.354 1.582 11.739 1.00 92.56 881 GLY A N 1
ATOM 6981 C CA . GLY A 1 881 ? 10.570 0.419 12.598 1.00 92.56 881 GLY A CA 1
ATOM 6982 C C . GLY A 1 881 ? 9.838 0.473 13.949 1.00 92.56 881 GLY A C 1
ATOM 6983 O O . GLY A 1 881 ? 9.282 1.489 14.381 1.00 92.56 881 GLY A O 1
ATOM 6984 N N . VAL A 1 882 ? 9.851 -0.650 14.667 1.00 96.19 882 VAL A N 1
ATOM 6985 C CA . VAL A 1 882 ? 9.257 -0.784 16.006 1.00 96.19 882 VAL A CA 1
ATOM 6986 C C . VAL A 1 882 ? 10.216 -0.244 17.066 1.00 96.19 882 VAL A C 1
ATOM 6988 O O . VAL A 1 882 ? 11.390 -0.607 17.080 1.00 96.19 882 VAL A O 1
ATOM 6991 N N . SER A 1 883 ? 9.721 0.593 17.981 1.00 94.56 883 SER A N 1
ATOM 6992 C CA . SER A 1 883 ? 10.491 1.018 19.156 1.00 94.56 883 SER A CA 1
ATOM 6993 C C . SER A 1 883 ? 10.597 -0.133 20.157 1.00 94.56 883 SER A C 1
ATOM 6995 O O . SER A 1 883 ? 9.598 -0.553 20.749 1.00 94.56 883 SER A O 1
ATOM 6997 N N . LEU A 1 884 ? 11.811 -0.647 20.362 1.00 92.50 884 LEU A N 1
ATOM 6998 C CA . LEU A 1 884 ? 12.077 -1.614 21.427 1.00 92.50 884 LEU A CA 1
ATOM 6999 C C . LEU A 1 884 ? 12.009 -0.940 22.802 1.00 92.50 884 LEU A C 1
ATOM 7001 O O . LEU A 1 884 ? 11.663 -1.598 23.778 1.00 92.50 884 LEU A O 1
ATOM 7005 N N . TYR A 1 885 ? 12.301 0.363 22.891 1.00 90.81 885 TYR A N 1
ATOM 7006 C CA . TYR A 1 885 ? 12.169 1.117 24.135 1.00 90.81 885 TYR A CA 1
ATOM 7007 C C . TYR A 1 885 ? 10.728 1.100 24.655 1.00 90.81 885 TYR A C 1
ATOM 7009 O O . TYR A 1 885 ? 10.504 0.728 25.809 1.00 90.81 885 TYR A O 1
ATOM 7017 N N . ASP A 1 886 ? 9.755 1.425 23.798 1.00 90.94 886 ASP A N 1
ATOM 7018 C CA . ASP A 1 886 ? 8.332 1.379 24.153 1.00 90.94 886 ASP A CA 1
ATOM 7019 C C . ASP A 1 886 ? 7.923 -0.035 24.581 1.00 90.94 886 ASP A C 1
ATOM 7021 O O . ASP A 1 886 ? 7.294 -0.224 25.622 1.00 90.94 886 ASP A O 1
ATOM 7025 N N . LEU A 1 887 ? 8.386 -1.049 23.845 1.00 91.56 887 LEU A N 1
ATOM 7026 C CA . LEU A 1 887 ? 8.086 -2.442 24.157 1.00 91.56 887 LEU A CA 1
ATOM 7027 C C . LEU A 1 887 ? 8.646 -2.875 25.526 1.00 91.56 887 LEU A C 1
ATOM 7029 O O . LEU A 1 887 ? 7.953 -3.537 26.300 1.00 91.56 887 LEU A O 1
ATOM 7033 N N . MET A 1 888 ? 9.872 -2.461 25.865 1.00 92.75 888 MET A N 1
ATOM 7034 C CA . MET A 1 888 ? 10.471 -2.710 27.181 1.00 92.75 888 MET A CA 1
ATOM 7035 C C . MET A 1 888 ? 9.703 -2.008 28.307 1.00 92.75 888 MET A C 1
ATOM 7037 O O . MET A 1 888 ? 9.565 -2.583 29.388 1.00 92.75 888 MET A O 1
ATOM 7041 N N . ARG A 1 889 ? 9.174 -0.797 28.075 1.00 90.56 889 ARG A N 1
ATOM 7042 C CA . ARG A 1 889 ? 8.349 -0.084 29.068 1.00 90.56 889 ARG A CA 1
ATOM 7043 C C . ARG A 1 889 ? 7.027 -0.791 29.327 1.00 90.56 889 ARG A C 1
ATOM 7045 O O . ARG A 1 889 ? 6.609 -0.882 30.476 1.00 90.56 889 ARG A O 1
ATOM 7052 N N . GLU A 1 890 ? 6.379 -1.263 28.270 1.00 91.19 890 GLU A N 1
ATOM 7053 C CA . GLU A 1 890 ? 5.059 -1.887 28.351 1.00 91.19 890 GLU A CA 1
ATOM 7054 C C . GLU A 1 890 ? 5.113 -3.292 28.963 1.00 91.19 890 GLU A C 1
ATOM 7056 O O . GLU A 1 890 ? 4.283 -3.641 29.800 1.00 91.19 890 GLU A O 1
ATOM 7061 N N . MET A 1 891 ? 6.101 -4.103 28.576 1.00 90.25 891 MET A N 1
ATOM 7062 C CA . MET A 1 891 ? 6.201 -5.504 29.006 1.00 90.25 891 MET A CA 1
ATOM 7063 C C . MET A 1 891 ? 7.062 -5.704 30.261 1.00 90.25 891 MET A C 1
ATOM 7065 O O . MET A 1 891 ? 6.983 -6.750 30.917 1.00 90.25 891 MET A O 1
ATOM 7069 N N . GLY A 1 892 ? 7.906 -4.726 30.599 1.00 92.31 892 GLY A N 1
ATOM 7070 C CA . GLY A 1 892 ? 8.841 -4.802 31.717 1.00 92.31 892 GLY A CA 1
ATOM 7071 C C . GLY A 1 892 ? 9.725 -6.049 31.641 1.00 92.31 892 GLY A C 1
ATOM 7072 O O . GLY A 1 892 ? 10.205 -6.437 30.578 1.00 92.31 892 GLY A O 1
ATOM 7073 N N . ALA A 1 893 ? 9.904 -6.730 32.774 1.00 88.62 893 ALA A N 1
ATOM 7074 C CA . ALA A 1 893 ? 10.729 -7.937 32.863 1.00 88.62 893 ALA A CA 1
ATOM 7075 C C . ALA A 1 893 ? 10.273 -9.100 31.953 1.00 88.62 893 ALA A C 1
ATOM 7077 O O . ALA A 1 893 ? 11.033 -10.045 31.768 1.00 88.62 893 ALA A O 1
ATOM 7078 N N . GLY A 1 894 ? 9.046 -9.065 31.418 1.00 89.25 894 GLY A N 1
ATOM 7079 C CA . GLY A 1 894 ? 8.483 -10.139 30.595 1.00 89.25 894 GLY A CA 1
ATOM 7080 C C . GLY A 1 894 ? 8.963 -10.157 29.142 1.00 89.25 894 GLY A C 1
ATOM 7081 O O . GLY A 1 894 ? 8.637 -11.098 28.429 1.00 89.25 894 GLY A O 1
ATOM 7082 N N . ILE A 1 895 ? 9.713 -9.150 28.683 1.00 93.19 895 ILE A N 1
ATOM 7083 C CA . ILE A 1 895 ? 10.180 -9.076 27.288 1.00 93.19 895 ILE A CA 1
ATOM 7084 C C . ILE A 1 895 ? 11.393 -9.976 27.009 1.00 93.19 895 ILE A C 1
ATOM 7086 O O . ILE A 1 895 ? 11.430 -10.644 25.976 1.00 93.19 895 ILE A O 1
ATOM 7090 N N . PHE A 1 896 ? 12.366 -10.028 27.926 1.00 94.81 896 PHE A N 1
ATOM 7091 C CA . PHE A 1 896 ? 13.603 -10.796 27.764 1.00 94.81 896 PHE A CA 1
ATOM 7092 C C . PHE A 1 896 ? 13.626 -12.026 28.669 1.00 94.81 896 PHE A C 1
ATOM 7094 O O . PHE A 1 896 ? 13.213 -11.980 29.831 1.00 94.81 896 PHE A O 1
ATOM 7101 N N . ALA A 1 897 ? 14.173 -13.128 28.155 1.00 92.12 897 ALA A N 1
ATOM 7102 C CA . ALA A 1 897 ? 14.234 -14.396 28.880 1.00 92.12 897 ALA A CA 1
ATOM 7103 C C . ALA A 1 897 ? 15.043 -14.289 30.187 1.00 92.12 897 ALA A C 1
ATOM 7105 O O . ALA A 1 897 ? 14.695 -14.909 31.193 1.00 92.12 897 ALA A O 1
ATOM 7106 N N . SER A 1 898 ? 16.105 -13.477 30.201 1.00 90.25 898 SER A N 1
ATOM 7107 C CA . SER A 1 898 ? 16.950 -13.259 31.381 1.00 90.25 898 SER A CA 1
ATOM 7108 C C . SER A 1 898 ? 16.226 -12.488 32.489 1.00 90.25 898 SER A C 1
ATOM 7110 O O . SER A 1 898 ? 16.254 -12.911 33.646 1.00 90.25 898 SER A O 1
ATOM 7112 N N . THR A 1 899 ? 15.526 -11.401 32.152 1.00 91.69 899 THR A N 1
ATOM 7113 C CA . THR A 1 899 ? 14.785 -10.588 33.129 1.00 91.69 899 THR A CA 1
ATOM 7114 C C . THR A 1 899 ? 13.580 -11.325 33.690 1.00 91.69 899 THR A C 1
ATOM 7116 O O . THR A 1 899 ? 13.298 -11.218 34.885 1.00 91.69 899 THR A O 1
ATOM 7119 N N . GLU A 1 900 ? 12.898 -12.124 32.867 1.00 91.81 900 GLU A N 1
ATOM 7120 C CA . GLU A 1 900 ? 11.780 -12.947 33.320 1.00 91.81 900 GLU A CA 1
ATOM 7121 C C . GLU A 1 900 ? 12.266 -14.040 34.279 1.00 91.81 900 GLU A C 1
ATOM 7123 O O . GLU A 1 900 ? 11.670 -14.258 35.337 1.00 91.81 900 GLU A O 1
ATOM 7128 N N . ARG A 1 901 ? 13.395 -14.685 33.956 1.00 90.44 901 ARG A N 1
ATOM 7129 C CA . ARG A 1 901 ? 14.019 -15.693 34.819 1.00 90.44 901 ARG A CA 1
ATOM 7130 C C . ARG A 1 901 ? 14.397 -15.111 36.179 1.00 90.44 901 ARG A C 1
ATOM 7132 O O . ARG A 1 901 ? 14.045 -15.713 37.189 1.00 90.44 901 ARG A O 1
ATOM 7139 N N . HIS A 1 902 ? 15.030 -13.936 36.214 1.00 90.31 902 HIS A N 1
ATOM 7140 C CA . HIS A 1 902 ? 15.385 -13.254 37.466 1.00 90.31 902 HIS A CA 1
ATOM 7141 C C . HIS A 1 902 ? 14.158 -12.825 38.277 1.00 90.31 902 HIS A C 1
ATOM 7143 O O . HIS A 1 902 ? 14.161 -12.903 39.505 1.00 90.31 902 HIS A O 1
ATOM 7149 N N . LYS A 1 903 ? 13.072 -12.422 37.605 1.00 89.56 903 LYS A N 1
ATOM 7150 C CA . LYS A 1 903 ? 11.806 -12.103 38.277 1.00 89.56 903 LYS A CA 1
ATOM 7151 C C . LYS A 1 903 ? 11.185 -13.343 38.923 1.00 89.56 903 LYS A C 1
ATOM 7153 O O . LYS A 1 903 ? 10.642 -13.237 40.017 1.00 89.56 903 LYS A O 1
ATOM 7158 N N . ARG A 1 904 ? 11.284 -14.511 38.277 1.00 87.12 904 ARG A N 1
ATOM 7159 C CA . ARG A 1 904 ? 10.787 -15.790 38.816 1.00 87.12 904 ARG A CA 1
ATOM 7160 C C . ARG A 1 904 ? 11.652 -16.331 39.956 1.00 87.12 904 ARG A C 1
ATOM 7162 O O . ARG A 1 904 ? 11.101 -16.874 40.905 1.00 87.12 904 ARG A O 1
ATOM 7169 N N . SER A 1 905 ? 12.977 -16.195 39.875 1.00 87.94 905 SER A N 1
ATOM 7170 C CA . SER A 1 905 ? 13.893 -16.639 40.937 1.00 87.94 905 SER A CA 1
ATOM 7171 C C . SER A 1 905 ? 13.949 -15.685 42.133 1.00 87.94 905 SER A C 1
ATOM 7173 O O . SER A 1 905 ? 14.444 -16.071 43.188 1.00 87.94 905 SER A O 1
ATOM 7175 N N . GLY A 1 906 ? 13.483 -14.440 41.978 1.00 85.00 906 GLY A N 1
ATOM 7176 C CA . GLY A 1 906 ? 13.573 -13.402 43.008 1.00 85.00 906 GLY A CA 1
ATOM 7177 C C . GLY A 1 906 ? 14.996 -12.877 43.236 1.00 85.00 906 GLY A C 1
ATOM 7178 O O . GLY A 1 906 ? 15.245 -12.224 44.245 1.00 85.00 906 GLY A O 1
ATOM 7179 N N . HIS A 1 907 ? 15.935 -13.174 42.332 1.00 79.00 907 HIS A N 1
ATOM 7180 C CA . HIS A 1 907 ? 17.340 -12.755 42.396 1.00 79.00 907 HIS A CA 1
ATOM 7181 C C . HIS A 1 907 ? 17.867 -12.423 40.993 1.00 79.00 907 HIS A C 1
ATOM 7183 O O . HIS A 1 907 ? 17.652 -13.188 40.051 1.00 79.00 907 HIS A O 1
ATOM 7189 N N . GLY A 1 908 ? 18.609 -11.316 40.872 1.00 86.19 908 GLY A N 1
ATOM 7190 C CA . GLY A 1 908 ? 19.221 -10.848 39.622 1.00 86.19 908 GLY A CA 1
ATOM 7191 C C . GLY A 1 908 ? 18.549 -9.605 39.026 1.00 86.19 908 GLY A C 1
ATOM 7192 O O . GLY A 1 908 ? 17.656 -9.007 39.623 1.00 86.19 908 GLY A O 1
ATOM 7193 N N . ASN A 1 909 ? 19.001 -9.185 37.841 1.00 88.06 909 ASN A N 1
ATOM 7194 C CA . ASN A 1 909 ? 18.481 -7.992 37.170 1.00 88.06 909 ASN A CA 1
ATOM 7195 C C . ASN A 1 909 ? 17.125 -8.260 36.490 1.00 88.06 909 ASN A C 1
ATOM 7197 O O . ASN A 1 909 ? 17.063 -9.034 35.533 1.00 88.06 909 ASN A O 1
ATOM 7201 N N . THR A 1 910 ? 16.069 -7.585 36.939 1.00 90.19 910 THR A N 1
ATOM 7202 C CA . THR A 1 910 ? 14.718 -7.641 36.350 1.00 90.19 910 THR A CA 1
ATOM 7203 C C . THR A 1 910 ? 14.410 -6.461 35.427 1.00 90.19 910 THR A C 1
ATOM 7205 O O . THR A 1 910 ? 13.374 -6.466 34.765 1.00 90.19 910 THR A O 1
ATOM 7208 N N . ASP A 1 911 ? 15.300 -5.469 35.357 1.00 90.81 911 ASP A N 1
ATOM 7209 C CA . ASP A 1 911 ? 15.135 -4.288 34.517 1.00 90.81 911 ASP A CA 1
ATOM 7210 C C . ASP A 1 911 ? 15.566 -4.592 33.066 1.00 90.81 911 ASP A C 1
ATOM 7212 O O . ASP A 1 911 ? 16.762 -4.827 32.817 1.00 90.81 911 ASP A O 1
ATOM 7216 N N . PRO A 1 912 ? 14.630 -4.576 32.092 1.00 90.75 912 PRO A N 1
ATOM 7217 C CA . PRO A 1 912 ? 14.950 -4.818 30.689 1.00 90.75 912 PRO A CA 1
ATOM 7218 C C . PRO A 1 912 ? 15.901 -3.765 30.109 1.00 90.75 912 PRO A C 1
ATOM 7220 O O . PRO A 1 912 ? 16.728 -4.115 29.268 1.00 90.75 912 PRO A O 1
ATOM 7223 N N . PHE A 1 913 ? 15.887 -2.519 30.599 1.00 89.19 913 PHE A N 1
ATOM 7224 C CA . PHE A 1 913 ? 16.781 -1.465 30.108 1.00 89.19 913 PHE A CA 1
ATOM 7225 C C . PHE A 1 913 ? 18.244 -1.724 30.465 1.00 89.19 913 PHE A C 1
ATOM 7227 O O . PHE A 1 913 ? 19.147 -1.355 29.717 1.00 89.19 913 PHE A O 1
ATOM 7234 N N . ARG A 1 914 ? 18.485 -2.397 31.591 1.00 87.62 914 ARG A N 1
ATOM 7235 C CA . ARG A 1 914 ? 19.819 -2.858 31.991 1.00 87.62 914 ARG A CA 1
ATOM 7236 C C . ARG A 1 914 ? 20.220 -4.160 31.303 1.00 87.62 914 ARG A C 1
ATOM 7238 O O . ARG A 1 914 ? 21.405 -4.380 31.080 1.00 87.62 914 ARG A O 1
ATOM 7245 N N . ALA A 1 915 ? 19.259 -5.014 30.951 1.00 84.88 915 ALA A N 1
ATOM 7246 C CA . ALA A 1 915 ? 19.526 -6.351 30.422 1.00 84.88 915 ALA A CA 1
ATOM 7247 C C . ALA A 1 915 ? 20.197 -6.356 29.040 1.00 84.88 915 ALA A C 1
ATOM 7249 O O . ALA A 1 915 ? 20.985 -7.257 28.759 1.00 84.88 915 ALA A O 1
ATOM 7250 N N . TYR A 1 916 ? 19.925 -5.354 28.199 1.00 83.56 916 TYR A N 1
ATOM 7251 C CA . TYR A 1 916 ? 20.520 -5.264 26.862 1.00 83.56 916 TYR A CA 1
ATOM 7252 C C . TYR A 1 916 ? 21.853 -4.498 26.819 1.00 83.56 916 TYR A C 1
ATOM 7254 O O . TYR A 1 916 ? 22.547 -4.522 25.797 1.00 83.56 916 TYR A O 1
ATOM 7262 N N . MET A 1 917 ? 22.238 -3.812 27.903 1.00 81.25 917 MET A N 1
ATOM 7263 C CA . MET A 1 917 ? 23.465 -3.014 27.920 1.00 81.25 917 MET A CA 1
ATOM 7264 C C . MET A 1 917 ? 24.695 -3.887 27.675 1.00 81.25 917 MET A C 1
ATOM 7266 O O . MET A 1 917 ? 24.858 -4.950 28.268 1.00 81.25 917 MET A O 1
ATOM 7270 N N . GLN A 1 918 ? 25.587 -3.408 26.804 1.00 73.75 918 GLN A N 1
ATOM 7271 C CA . GLN A 1 918 ? 26.819 -4.106 26.420 1.00 73.75 918 GLN A CA 1
ATOM 7272 C C . GLN A 1 918 ? 26.589 -5.527 25.874 1.00 73.75 918 GLN A C 1
ATOM 7274 O O . GLN A 1 918 ? 27.491 -6.366 25.939 1.00 73.75 918 GLN A O 1
ATOM 7279 N N . GLN A 1 919 ? 25.405 -5.827 25.332 1.00 83.75 919 GLN A N 1
ATOM 7280 C CA . GLN A 1 919 ? 25.137 -7.087 24.644 1.00 83.75 919 GLN A CA 1
ATOM 7281 C C . GLN A 1 919 ? 24.952 -6.857 23.139 1.00 83.75 919 GLN A C 1
ATOM 7283 O O . GLN A 1 919 ? 24.298 -5.897 22.745 1.00 83.75 919 GLN A O 1
ATOM 7288 N N . PRO A 1 920 ? 25.523 -7.714 22.270 1.00 86.12 920 PRO A N 1
ATOM 7289 C CA . PRO A 1 920 ? 25.307 -7.618 20.827 1.00 86.12 920 PRO A CA 1
ATOM 7290 C C . PRO A 1 920 ? 23.924 -8.140 20.404 1.00 86.12 920 PRO A C 1
ATOM 7292 O O . PRO A 1 920 ? 23.475 -7.834 19.299 1.00 86.12 920 PRO A O 1
ATOM 7295 N N . GLN A 1 921 ? 23.279 -8.932 21.266 1.00 91.81 921 GLN A N 1
ATOM 7296 C CA . GLN A 1 921 ? 21.933 -9.477 21.117 1.00 91.81 921 GLN A CA 1
ATOM 7297 C C . GLN A 1 921 ? 21.326 -9.778 22.492 1.00 91.81 921 GLN A C 1
ATOM 7299 O O . GLN A 1 921 ? 22.080 -9.992 23.440 1.00 91.81 921 GLN A O 1
ATOM 7304 N N . VAL A 1 922 ? 19.998 -9.876 22.579 1.00 92.75 922 VAL A N 1
ATOM 7305 C CA . VAL A 1 922 ? 19.280 -10.324 23.787 1.00 92.75 922 VAL A CA 1
ATOM 7306 C C . VAL A 1 922 ? 18.182 -11.315 23.408 1.00 92.75 922 VAL A C 1
ATOM 7308 O O . VAL A 1 922 ? 17.467 -11.087 22.434 1.00 92.75 922 VAL A O 1
ATOM 7311 N N . GLU A 1 923 ? 18.049 -12.404 24.167 1.00 94.88 923 GLU A N 1
ATOM 7312 C CA . GLU A 1 923 ? 17.010 -13.424 23.960 1.00 94.88 923 GLU A CA 1
ATOM 7313 C C . GLU A 1 923 ? 15.642 -12.934 24.464 1.00 94.88 923 GLU A C 1
ATOM 7315 O O . GLU A 1 923 ? 15.506 -12.474 25.605 1.00 94.88 923 GLU A O 1
ATOM 7320 N N . LEU A 1 924 ? 14.627 -13.035 23.608 1.00 94.56 924 LEU A N 1
ATOM 7321 C CA . LEU A 1 924 ? 13.244 -12.656 23.887 1.00 94.56 924 LEU A CA 1
ATOM 7322 C C . LEU A 1 924 ? 12.481 -13.828 24.515 1.00 94.56 924 LEU A C 1
ATOM 7324 O O . LEU A 1 924 ? 12.747 -14.994 24.229 1.00 94.56 924 LEU A O 1
ATOM 7328 N N . THR A 1 925 ? 11.490 -13.526 25.350 1.00 93.00 925 THR A N 1
ATOM 7329 C CA . THR A 1 925 ? 10.483 -14.525 25.739 1.00 93.00 925 THR A CA 1
ATOM 7330 C C . THR A 1 925 ? 9.550 -14.810 24.560 1.00 93.00 925 THR A C 1
ATOM 7332 O O . THR A 1 925 ? 9.447 -14.003 23.637 1.00 93.00 925 THR A O 1
ATOM 7335 N N . LEU A 1 926 ? 8.794 -15.913 24.605 1.00 84.88 926 LEU A N 1
ATOM 7336 C CA . LEU A 1 926 ? 7.755 -16.183 23.598 1.00 84.88 926 LEU A CA 1
ATOM 7337 C C . LEU A 1 926 ? 6.738 -15.038 23.501 1.00 84.88 926 LEU A C 1
ATOM 7339 O O . LEU A 1 926 ? 6.320 -14.665 22.409 1.00 84.88 926 LEU A O 1
ATOM 7343 N N . GLN A 1 927 ? 6.370 -14.448 24.640 1.00 84.06 927 GLN A N 1
ATOM 7344 C CA . GLN A 1 927 ? 5.447 -13.319 24.674 1.00 84.06 927 GLN A CA 1
ATOM 7345 C C . GLN A 1 927 ? 6.081 -12.057 24.072 1.00 84.06 927 GLN A C 1
ATOM 7347 O O . GLN A 1 927 ? 5.429 -11.359 23.297 1.00 84.06 927 GLN A O 1
ATOM 7352 N N . GLY A 1 928 ? 7.346 -11.773 24.405 1.00 88.88 928 GLY A N 1
ATOM 7353 C CA . GLY A 1 928 ? 8.096 -10.637 23.866 1.00 88.88 928 GLY A CA 1
ATOM 7354 C C . GLY A 1 928 ? 8.297 -10.744 22.358 1.00 88.88 928 GLY A C 1
ATOM 7355 O O . GLY A 1 928 ? 8.085 -9.773 21.637 1.00 88.88 928 GLY A O 1
ATOM 7356 N N . ALA A 1 929 ? 8.629 -11.941 21.874 1.00 90.12 929 ALA A N 1
ATOM 7357 C CA . ALA A 1 929 ? 8.755 -12.240 20.456 1.00 90.12 929 ALA A CA 1
ATOM 7358 C C . ALA A 1 929 ? 7.420 -12.105 19.719 1.00 90.12 929 ALA A C 1
ATOM 7360 O O . ALA A 1 929 ? 7.373 -11.437 18.691 1.00 90.12 929 ALA A O 1
ATOM 7361 N N . ALA A 1 930 ? 6.330 -12.666 20.255 1.00 83.81 930 ALA A N 1
ATOM 7362 C CA . ALA A 1 930 ? 5.006 -12.564 19.644 1.00 83.81 930 ALA A CA 1
ATOM 7363 C C . ALA A 1 930 ? 4.549 -11.105 19.507 1.00 83.81 930 ALA A C 1
ATOM 7365 O O . ALA A 1 930 ? 4.062 -10.702 18.451 1.00 83.81 930 ALA A O 1
ATOM 7366 N N . GLU A 1 931 ? 4.750 -10.292 20.547 1.00 87.12 931 GLU A N 1
ATOM 7367 C CA . GLU A 1 931 ? 4.366 -8.882 20.521 1.00 87.12 931 GLU A CA 1
ATOM 7368 C C . GLU A 1 931 ? 5.260 -8.055 19.587 1.00 87.12 931 GLU A C 1
ATOM 7370 O O . GLU A 1 931 ? 4.753 -7.232 18.818 1.00 87.12 931 GLU A O 1
ATOM 7375 N N . LEU A 1 932 ? 6.575 -8.296 19.591 1.00 91.88 932 LEU A N 1
ATOM 7376 C CA . LEU A 1 932 ? 7.492 -7.636 18.664 1.00 91.88 932 LEU A CA 1
ATOM 7377 C C . LEU A 1 932 ? 7.175 -8.006 17.209 1.00 91.88 932 LEU A C 1
ATOM 7379 O O . LEU A 1 932 ? 7.115 -7.121 16.355 1.00 91.88 932 LEU A O 1
ATOM 7383 N N . ASN A 1 933 ? 6.894 -9.284 16.941 1.00 89.94 933 ASN A N 1
ATOM 7384 C CA . ASN A 1 933 ? 6.504 -9.779 15.626 1.00 89.94 933 ASN A CA 1
ATOM 7385 C C . ASN A 1 933 ? 5.199 -9.140 15.148 1.00 89.94 933 ASN A C 1
ATOM 7387 O O . ASN A 1 933 ? 5.132 -8.651 14.026 1.00 89.94 933 ASN A O 1
ATOM 7391 N N . ARG A 1 934 ? 4.183 -9.074 16.018 1.00 88.12 934 ARG A N 1
ATOM 7392 C CA . ARG A 1 934 ? 2.893 -8.434 15.729 1.00 88.12 934 ARG A CA 1
ATOM 7393 C C . ARG A 1 934 ? 3.064 -6.960 15.362 1.00 88.12 934 ARG A C 1
ATOM 7395 O O . ARG A 1 934 ? 2.460 -6.489 14.401 1.00 88.12 934 ARG A O 1
ATOM 7402 N N . ARG A 1 935 ? 3.891 -6.220 16.110 1.00 92.44 935 ARG A N 1
ATOM 7403 C CA . ARG A 1 935 ? 4.166 -4.802 15.824 1.00 92.44 935 ARG A CA 1
ATOM 7404 C C . ARG A 1 935 ? 4.949 -4.619 14.534 1.00 92.44 935 ARG A C 1
ATOM 7406 O O . ARG A 1 935 ? 4.634 -3.701 13.788 1.00 92.44 935 ARG A O 1
ATOM 7413 N N . LEU A 1 936 ? 5.950 -5.459 14.280 1.00 92.81 936 LEU A N 1
ATOM 7414 C CA . LEU A 1 936 ? 6.768 -5.372 13.072 1.00 92.81 936 LEU A CA 1
ATOM 7415 C C . LEU A 1 936 ? 5.950 -5.739 11.828 1.00 92.81 936 LEU A C 1
ATOM 7417 O O . LEU A 1 936 ? 6.019 -5.029 10.832 1.00 92.81 936 LEU A O 1
ATOM 7421 N N . GLN A 1 937 ? 5.088 -6.753 11.924 1.00 86.75 937 GLN A N 1
ATOM 7422 C CA . GLN A 1 937 ? 4.144 -7.116 10.869 1.00 86.75 937 GLN A CA 1
ATOM 7423 C C . GLN A 1 937 ? 3.212 -5.949 10.516 1.00 86.75 937 GLN A C 1
ATOM 7425 O O . GLN A 1 937 ? 3.071 -5.611 9.346 1.00 86.75 937 GLN A O 1
ATOM 7430 N N . ALA A 1 938 ? 2.664 -5.253 11.518 1.00 82.00 938 ALA A N 1
ATOM 7431 C CA . ALA A 1 938 ? 1.856 -4.057 11.277 1.00 82.00 938 ALA A CA 1
ATOM 7432 C C . ALA A 1 938 ? 2.650 -2.933 10.576 1.00 82.00 938 ALA A C 1
ATOM 7434 O O . ALA A 1 938 ? 2.071 -2.130 9.844 1.00 82.00 938 ALA A O 1
ATOM 7435 N N . ARG A 1 939 ? 3.978 -2.859 10.773 1.00 90.38 939 ARG A N 1
ATOM 7436 C CA . ARG A 1 939 ? 4.837 -1.927 10.023 1.00 90.38 939 ARG A CA 1
ATOM 7437 C C . ARG A 1 939 ? 4.996 -2.344 8.569 1.00 90.38 939 ARG A C 1
ATOM 7439 O O . ARG A 1 939 ? 4.878 -1.469 7.721 1.00 90.38 939 ARG A O 1
ATOM 7446 N N . PHE A 1 940 ? 5.172 -3.632 8.283 1.00 86.56 940 PHE A N 1
ATOM 7447 C CA . PHE A 1 940 ? 5.189 -4.147 6.909 1.00 86.56 940 PHE A CA 1
ATOM 7448 C C . PHE A 1 940 ? 3.868 -3.897 6.176 1.00 86.56 940 PHE A C 1
ATOM 7450 O O . PHE A 1 940 ? 3.882 -3.524 5.015 1.00 86.56 940 PHE A O 1
ATOM 7457 N N . GLU A 1 941 ? 2.730 -4.020 6.857 1.00 79.94 941 GLU A N 1
ATOM 7458 C CA . GLU A 1 941 ? 1.413 -3.728 6.267 1.00 79.94 941 GLU A CA 1
ATOM 7459 C C . GLU A 1 941 ? 1.191 -2.232 6.003 1.00 79.94 941 GLU A C 1
ATOM 7461 O O . GLU A 1 941 ? 0.433 -1.861 5.113 1.00 79.94 941 GLU A O 1
ATOM 7466 N N . THR A 1 942 ? 1.820 -1.361 6.798 1.00 81.94 942 THR A N 1
ATOM 7467 C CA . THR A 1 942 ? 1.633 0.097 6.691 1.00 81.94 942 THR A CA 1
ATOM 7468 C C . THR A 1 942 ? 2.616 0.747 5.721 1.00 81.94 942 THR A C 1
ATOM 7470 O O . THR A 1 942 ? 2.285 1.751 5.094 1.00 81.94 942 THR A O 1
ATOM 7473 N N . HIS A 1 943 ? 3.842 0.233 5.660 1.00 83.44 943 HIS A N 1
ATOM 7474 C CA . HIS A 1 943 ? 4.964 0.850 4.951 1.00 83.44 943 HIS A CA 1
ATOM 7475 C C . HIS A 1 943 ? 5.521 -0.028 3.828 1.00 83.44 943 HIS A C 1
ATOM 7477 O O . HIS A 1 943 ? 6.514 0.353 3.228 1.00 83.44 943 HIS A O 1
ATOM 7483 N N . ASP A 1 944 ? 4.880 -1.162 3.542 1.00 83.06 944 ASP A N 1
ATOM 7484 C CA . ASP A 1 944 ? 5.328 -2.206 2.623 1.00 83.06 944 ASP A CA 1
ATOM 7485 C C . ASP A 1 944 ? 6.641 -2.902 3.042 1.00 83.06 944 ASP A C 1
ATOM 7487 O O . ASP A 1 944 ? 7.444 -2.419 3.852 1.00 83.06 944 ASP A O 1
ATOM 7491 N N . LEU A 1 945 ? 6.849 -4.102 2.496 1.00 86.38 945 LEU A N 1
ATOM 7492 C CA . LEU A 1 945 ? 8.123 -4.817 2.572 1.00 86.38 945 LEU A CA 1
ATOM 7493 C C . LEU A 1 945 ? 9.095 -4.231 1.552 1.00 86.38 945 LEU A C 1
ATOM 7495 O O . LEU A 1 945 ? 8.714 -3.935 0.418 1.00 86.38 945 LEU A O 1
ATOM 7499 N N . LEU A 1 946 ? 10.365 -4.113 1.938 1.00 85.44 946 LEU A N 1
ATOM 7500 C CA . LEU A 1 946 ? 11.421 -3.793 0.987 1.00 85.44 946 LEU A CA 1
ATOM 7501 C C . LEU A 1 946 ? 11.450 -4.887 -0.105 1.00 85.44 946 LEU A C 1
ATOM 7503 O O . LEU A 1 946 ? 11.530 -6.071 0.247 1.00 85.44 946 LEU A O 1
ATOM 7507 N N . PRO A 1 947 ? 11.357 -4.540 -1.403 1.00 80.56 947 PRO A N 1
ATOM 7508 C CA . PRO A 1 947 ? 11.241 -5.534 -2.465 1.00 80.56 947 PRO A CA 1
ATOM 7509 C C . PRO A 1 947 ? 12.427 -6.505 -2.501 1.00 80.56 947 PRO A C 1
ATOM 7511 O O . PRO A 1 947 ? 13.584 -6.102 -2.380 1.00 80.56 947 PRO A O 1
ATOM 7514 N N . GLY A 1 948 ? 12.150 -7.792 -2.734 1.00 71.88 948 GLY A N 1
ATOM 7515 C CA . GLY A 1 948 ? 13.190 -8.825 -2.830 1.00 71.88 948 GLY A CA 1
ATOM 7516 C C . GLY A 1 948 ? 14.225 -8.544 -3.926 1.00 71.88 948 GLY A C 1
ATOM 7517 O O . GLY A 1 948 ? 15.410 -8.769 -3.709 1.00 71.88 948 GLY A O 1
ATOM 7518 N N . GLU A 1 949 ? 13.800 -7.965 -5.054 1.00 71.50 949 GLU A N 1
ATOM 7519 C CA . GLU A 1 949 ? 14.687 -7.571 -6.159 1.00 71.50 949 GLU A CA 1
ATOM 7520 C C . GLU A 1 949 ? 15.706 -6.497 -5.734 1.00 71.50 949 GLU A C 1
ATOM 7522 O O . GLU A 1 949 ? 16.865 -6.550 -6.141 1.00 71.50 949 GLU A O 1
ATOM 7527 N N . GLU A 1 950 ? 15.314 -5.548 -4.874 1.00 77.19 950 GLU A N 1
ATOM 7528 C CA . GLU A 1 950 ? 16.235 -4.534 -4.342 1.00 77.19 950 GLU A CA 1
ATOM 7529 C C . GLU A 1 950 ? 17.254 -5.155 -3.381 1.00 77.19 950 GLU A C 1
ATOM 7531 O O . GLU A 1 950 ? 18.426 -4.787 -3.401 1.00 77.19 950 GLU A O 1
ATOM 7536 N N . LEU A 1 951 ? 16.835 -6.136 -2.574 1.00 76.81 951 LEU A N 1
ATOM 7537 C CA . LEU A 1 951 ? 17.728 -6.893 -1.691 1.00 76.81 951 LEU A CA 1
ATOM 7538 C C . LEU A 1 951 ? 18.696 -7.803 -2.461 1.00 76.81 951 LEU A C 1
ATOM 7540 O O . LEU A 1 951 ? 19.808 -8.047 -1.994 1.00 76.81 951 LEU A O 1
ATOM 7544 N N . GLU A 1 952 ? 18.286 -8.322 -3.618 1.00 72.25 952 GLU A N 1
ATOM 7545 C CA . GLU A 1 952 ? 19.113 -9.162 -4.494 1.00 72.25 952 GLU A CA 1
ATOM 7546 C C . GLU A 1 952 ? 20.177 -8.370 -5.258 1.00 72.25 952 GLU A C 1
ATOM 7548 O O . GLU A 1 952 ? 21.243 -8.911 -5.539 1.00 72.25 952 GLU A O 1
ATOM 7553 N N . GLN A 1 953 ? 19.930 -7.086 -5.533 1.00 75.81 953 GLN A N 1
ATOM 7554 C CA . GLN A 1 953 ? 20.917 -6.173 -6.123 1.00 75.81 953 GLN A CA 1
ATOM 7555 C C . GLN A 1 953 ? 22.014 -5.748 -5.132 1.00 75.81 953 GLN A C 1
ATOM 7557 O O . GLN A 1 953 ? 23.039 -5.197 -5.538 1.00 75.81 953 GLN A O 1
ATOM 7562 N N . LEU A 1 954 ? 21.819 -5.980 -3.830 1.00 74.62 954 LEU A N 1
ATOM 7563 C CA . LEU A 1 954 ? 22.830 -5.715 -2.809 1.00 74.62 954 LEU A CA 1
ATOM 7564 C C . LEU A 1 954 ? 23.835 -6.868 -2.717 1.00 74.62 954 LEU A C 1
ATOM 7566 O O . LEU A 1 954 ? 23.483 -8.037 -2.858 1.00 74.62 954 LEU A O 1
ATOM 7570 N N . TYR A 1 955 ? 25.088 -6.530 -2.401 1.00 66.19 955 TYR A N 1
ATOM 7571 C CA . TYR A 1 955 ? 26.195 -7.482 -2.270 1.00 66.19 955 TYR A CA 1
ATOM 7572 C C . TYR A 1 955 ? 25.810 -8.738 -1.463 1.00 66.19 955 TYR A C 1
ATOM 7574 O O . TYR A 1 955 ? 25.346 -8.641 -0.320 1.00 66.19 955 TYR A O 1
ATOM 7582 N N . ARG A 1 956 ? 26.066 -9.917 -2.045 1.00 63.41 956 ARG A N 1
ATOM 7583 C CA . ARG A 1 956 ? 26.107 -11.220 -1.366 1.00 63.41 956 ARG A CA 1
ATOM 7584 C C . ARG A 1 956 ? 27.511 -11.809 -1.551 1.00 63.41 956 ARG A C 1
ATOM 7586 O O . ARG A 1 956 ? 28.020 -11.769 -2.671 1.00 63.41 956 ARG A O 1
ATOM 7593 N N . PRO A 1 957 ? 28.152 -12.346 -0.499 1.00 57.28 957 PRO A N 1
ATOM 7594 C CA . PRO A 1 957 ? 29.484 -12.926 -0.633 1.00 57.28 957 PRO A CA 1
ATOM 7595 C C . PRO A 1 957 ? 29.470 -14.138 -1.573 1.00 57.28 957 PRO A C 1
ATOM 7597 O O . PRO A 1 957 ? 28.476 -14.863 -1.666 1.00 57.28 957 PRO A O 1
ATOM 7600 N N . LYS A 1 958 ? 30.597 -14.364 -2.257 1.00 52.38 958 LYS A N 1
ATOM 7601 C CA . LYS A 1 958 ? 30.788 -15.525 -3.136 1.00 52.38 958 LYS A CA 1
ATOM 7602 C C . LYS A 1 958 ? 30.642 -16.825 -2.327 1.00 52.38 958 LYS A C 1
ATOM 7604 O O . LYS A 1 958 ? 31.097 -16.874 -1.181 1.00 52.38 958 LYS A O 1
ATOM 7609 N N . PRO A 1 959 ? 30.034 -17.882 -2.891 1.00 49.31 959 PRO A N 1
ATOM 7610 C CA . PRO A 1 959 ? 29.926 -19.159 -2.203 1.00 49.31 959 PRO A CA 1
ATOM 7611 C C . PRO A 1 959 ? 31.317 -19.700 -1.838 1.00 49.31 959 PRO A C 1
ATOM 7613 O O . PRO A 1 959 ? 32.214 -19.754 -2.682 1.00 49.31 959 PRO A O 1
ATOM 7616 N N . ILE A 1 960 ? 31.502 -20.085 -0.573 1.00 46.53 960 ILE A N 1
ATOM 7617 C CA . ILE A 1 960 ? 32.742 -20.700 -0.090 1.00 46.53 960 ILE A CA 1
ATOM 7618 C C . ILE A 1 960 ? 32.852 -22.084 -0.738 1.00 46.53 960 ILE A C 1
ATOM 7620 O O . ILE A 1 960 ? 31.982 -22.933 -0.549 1.00 46.53 960 ILE A O 1
ATOM 7624 N N . LYS A 1 961 ? 33.917 -22.316 -1.516 1.00 37.12 961 LYS A N 1
ATOM 7625 C CA . LYS A 1 961 ? 34.180 -23.616 -2.154 1.00 37.12 961 LYS A CA 1
ATOM 7626 C C . LYS A 1 961 ? 34.207 -24.736 -1.104 1.00 37.12 961 LYS A C 1
ATOM 7628 O O . LYS A 1 961 ? 34.983 -24.663 -0.158 1.00 37.12 961 LYS A O 1
ATOM 7633 N N . GLY A 1 962 ? 33.416 -25.788 -1.325 1.00 37.84 962 GLY A N 1
ATOM 7634 C CA . GLY A 1 962 ? 33.425 -27.009 -0.507 1.00 37.84 962 GLY A CA 1
ATOM 7635 C C . GLY A 1 962 ? 32.416 -27.051 0.646 1.00 37.84 962 GLY A C 1
ATOM 7636 O O . GLY A 1 962 ? 32.484 -27.971 1.454 1.00 37.84 962 GLY A O 1
ATOM 7637 N N . ILE A 1 963 ? 31.492 -26.090 0.729 1.00 41.44 963 ILE A N 1
ATOM 7638 C CA . ILE A 1 963 ? 30.405 -26.078 1.717 1.00 41.44 963 ILE A CA 1
ATOM 7639 C C . ILE A 1 963 ? 29.078 -26.022 0.950 1.00 41.44 963 ILE A C 1
ATOM 7641 O O . ILE A 1 963 ? 28.837 -25.044 0.243 1.00 41.44 963 ILE A O 1
ATOM 7645 N N . ASP A 1 964 ? 28.251 -27.068 1.060 1.00 34.59 964 ASP A N 1
ATOM 7646 C CA . ASP A 1 964 ? 26.884 -27.069 0.515 1.00 34.59 964 ASP A CA 1
ATOM 7647 C C . ASP A 1 964 ? 26.019 -26.083 1.316 1.00 34.59 964 ASP A C 1
ATOM 7649 O O . ASP A 1 964 ? 26.044 -26.087 2.550 1.00 34.59 964 ASP A O 1
ATOM 7653 N N . TYR A 1 965 ? 25.325 -25.198 0.596 1.00 37.25 965 TYR A N 1
ATOM 7654 C CA . TYR A 1 965 ? 24.530 -24.086 1.131 1.00 37.25 965 TYR A CA 1
ATOM 7655 C C . TYR A 1 965 ? 23.082 -24.473 1.419 1.00 37.25 965 TYR A C 1
ATOM 7657 O O . TYR A 1 965 ? 22.476 -25.166 0.569 1.00 37.25 965 TYR A O 1
#

Foldseek 3Di:
DDPVVCVVCVVVQLPDVCSLVVLLLVLLVCLQQVNLDDDDPPFDFVVVLLVQLVVVVCVVVVDPPPPDSPPQPPDPVPPDDDHDPSKGKDQLQSQWDWDDLVPLEDEPVQFAQEEDAFEAEQDQDRGSHDDHDPVSKDAAPDWKWKAAFQNRDIDIDRGIHGYYDDRIIIIGGHSADSQLSSSQSRNDDFDHPHRGTRVVVSRVDIGMGGRRVSSVVSSVSSVVVVVVSVVSVVVVVVLVVVLQVVLVVLLVQLLDALPDPPPDDDDDDDDDDDDDSPPRNVVSVVVCVVCVVVNPPDPVSVVSVVLSVLSCVQQVNPDDDDPPLAALVVVLVVLVVLLVVVCVVVVDDDDDDDDAQDPVNQLGDHPPRKGKDFLQSFFSDKFFFDPDDADFDPDAAFEFEPCQLPVDQARHSPPTTHHHPVVLVVGVVGPWDAQLKKKFFWWDPGQRIHGRNDRRGHGYDRRMMIGHGSDSLCRVVVNSQSPHPSQVVQQDFDDDPITGGDSVSNRGRIGMGHGDNCSVPDDPPDDDDDDDDDDDDDDDDDDDDDDDDDDDDDDDDDDDDDDDDDDDDDPDDQKDKDFAQLLVLLQVLQVVFLAEKEWEFQAAEPVLVVPRCPRPHPAYEYEYWQFLVCCLVVSHDLVRVVVCVVSVYKYAHAPPRQWTWIARHQQKIWGKNAGSDCCSHHPDRMITMIGRDNVVNVVVVVVRVVVVVQTDDIDDPVVSVVSVVVSVVLHDPDPPDDPDDRGDIPHDYSPDDNPVPDCVLCLLQDAPFEKEFEPDDPVGAAAQQAFPLVVCLQQVVAWKRFDFPVDAPQVAAFQYKYQYWYFHPDPGWIFRFKMWTWHGFDPPVQFQDPVNCVVHVVCVGTRGIITTPPMKGFGGGSNLGDTVVVLCVVCQLQFFPVLVVCVVVVHDDNGPVVQCPPPSMTITDSVNSVVNSVSNVVSCVVRNIDDPVSSVPRDDDDDDPPDDD

Sequence (965 aa):
MNAERLLEVYEQISEASDAIARLRRFVLDLAVRGKLVTQDAGDEPAARLVEKIVKQKLIETRSTGVSNIPSTNRVDEQDLFAIPNTWKWVPAVFPAVGISDQGKKVKTKDVLAEGRFPVVDQGKVRIRGFCDDAEKVIHVTQPLIIFGDHTRETKFVDFDFVVGADGVKILRPVGADPRFYHLALSWLPLDSRGYGRHFKLLKSSHVPLPPLAEQHRIVAKVDELMALCDRLEEARKTREEVRDKLTAASLARLTAPDMQASSGKAGTGFPSGSATIREDFPAHARFTLDALPALTKRPDQIKHLRQTILNLAVRGKLVKQENCDGAAQDFLNEIAKKKFELFEQRNIRRDRTLPEVAKDDAPFELPESWKWVRAQEISLKISDGVHKKPNYVASGVPFVTVKNLTEGPGISFRETKFISFEDHHEFIKRTHPERGDVLITKDGTIGVTRVIDTDREFSIFVSVALVKMVLAELAPFLALCLNSEAVQSQIVPKGAALKHLHLVDLRKLPLPLPPLASRRTTPHRGQGQRPHGPLRPDGGRANHHRRHPRTPPRSRAARGTAARSRTRGGRGMKTELIDSQWSDRLLSAAKASDGELRIISPFIKQDALKRRLDAKPGPISVITRYNLQDFAARVSDISALRNLLDRGAQIRGVRNLHSKLYLFGSQRAVVTSANLTWAGLNRNHEFGIDSTDESVISACRSYFDGLWGRTRTPLTFEMLEEWEKDVAQHRPKHPGRGDRGRLLDFGDDLGLPPSDFDPKTNAFVEAPQYFCKLQGMSSDRKLLEFPVIEEIRQTGCHWALAYPTTRRPRSVMDGAVMFISRFTKGLPDIRVFGRAFAFEHVPGRDEATDEDIADIDWKSGRRQYIRVDRAEFVNGTLENGVSLYDLMREMGAGIFASTERHKRSGHGNTDPFRAYMQQPQVELTLQGAAELNRRLQARFETHDLLPGEELEQLYRPKPIKGIDY

Mean predicted aligned error: 22.53 Å

pLDDT: mean 77.62, std 19.2, range [23.94, 97.19]

Nearest PDB structures (foldseek):
  6ehi-assembly5_J  TM=7.843E-01  e=1.022E-06  Helicobacter pylori
  3okg-assembly3_B  TM=5.399E-01  e=2.372E-09  Caldanaerobacter subterraneus subsp. tengcongensis MB4
  1byr-assembly1_A  TM=7.978E-01  e=5.560E-06  Salmonella enterica subsp. enterica serovar Typhimurium
  1yf2-assembly2_B  TM=3.930E-01  e=2.028E-10  Methanocaldococcus jannaschii DSM 2661
  4ggj-assembly1_A  TM=8.104E-01  e=2.568E-05  Mus musculus

Secondary structure (DSSP, 8-state):
--HHHHHHTHHHHTTSTTHHHHHHHHHHHHHHTT-SS---TTSPPHHHHHHHHHHHHHHHHT-TT------TT-S-TTSSPPPPTT-EEEETTTTEEEEP-TT-EE-GGG-BSS-SEEEE-SSSSS--EEE--GGGEE--SS-EEEEETTT--EEEE-S-EEEESS-EEEEEE-SS-HHHHHHHHHH--PPP-TTS--HHHHHH-EEEE--HHHHHHHHHHHHHHHHHHHHHHHHHHHHHHHHHHHHHHHHHHHHS-------------S------TT-HHHHHHHHHHHHHHHH-SSHHHHHHHHHHHHHHHHTTTTSPPPTTS--HHHHHHHHHHHHHHHHHHHTPPPPPPPPPPPGGG-SSPPPTT-EEEETTTSEEEEEE-BSS----BSSSEEEE-HHHHHSSSS---TT-EEE-HHHHHHHHTT----TT-EEEE-BSS---EEE-------EEBTTEEEEEESSGGGHHHHHHHHHSHHHHTT---B-SSS-B--HHHHHH-EEEE--SGGGGTS---S--PPPPPPP----------------------------PPP-------SEEEESS-HHHHHHHHHHH--S-EEEE-S-B-HHHHTTTS-S--SSEEEEE--BHHHHHTTSS-HHHHHHHHTTT-EEEEBTT----EEEETTTEEEEES--BSHHHHHTS---EEEE--HHHHHHHHHHHHHHHHH---B--HHHHHHHHHHHHHT--SSTT--------B-SB---PPPPSS-THHHHTTS-S-EEEEEES-TTSPBPTTSBHHHHHHHH-TTTEEEE-TT---TTPPTTEEEEEEEEBSSS--EEEEEEEEEPPP-TTTSB--HHHHHH-GGGGG--EEEEEEEEEEBSSBGGGSEEHHHHHHHHGGGSBHHHHHHHHHT-S---HHHHTTT-SEEEBPHHHHHHHHHHHHHHHHHH-BPPHHHHHSS--PPPPTT---

Radius of gyration: 37.69 Å; Cα contacts (8 Å, |Δi|>4): 1520; chains: 1; bounding box: 98×87×107 Å

Solvent-accessible surface area (backbone atoms only — not comparable to full-atom values): 55856 Å² total; per-residue (Å²): 134,59,75,65,61,53,62,73,48,38,76,72,49,58,73,45,88,65,34,61,62,52,47,55,53,48,54,48,51,30,50,65,44,65,68,65,57,86,86,62,91,85,55,66,43,14,68,60,52,52,53,52,32,52,54,53,49,44,66,74,65,75,51,98,78,78,92,64,79,77,76,77,83,77,63,75,72,88,82,57,81,84,65,56,89,51,39,38,75,41,50,54,56,63,53,37,48,81,54,79,70,82,82,29,56,42,51,75,90,71,50,30,91,67,63,79,31,42,23,37,49,25,59,89,56,80,61,76,28,10,38,77,62,71,86,33,48,46,81,50,91,60,55,33,37,39,37,8,23,56,65,72,36,66,44,81,44,76,58,57,30,26,39,37,66,52,55,65,41,42,31,36,53,40,86,52,55,56,65,42,51,44,52,47,61,64,61,55,88,72,84,81,66,65,88,39,75,42,57,68,56,47,60,74,33,71,32,72,38,59,20,64,73,55,35,55,55,41,43,55,52,47,53,54,55,48,54,50,47,51,52,49,55,52,53,50,51,53,53,51,55,51,41,54,53,50,38,54,55,49,55,48,65,72,68,52,78,80,79,72,80,72,94,65,79,93,75,90,84,85,84,92,80,92,78,71,99,80,53,60,63,67,52,49,50,49,54,45,62,76,39,37,79,79,52,46,82,48,75,72,48,47,54,55,51,53,47,50,53,43,41,36,51,65,44,56,69,76,54,86,86,59,96,82,33,55,50,19,64,61,44,52,51,51,47,50,51,54,41,52,57,50,30,68,74,65,73,50,84,82,79,81,87,74,79,80,74,50,79,89,72,49,88,67,81,65,52,93,47,39,41,71,41,36,46,49,71,62,29,69,46,79,48,49,30,47,93,60,88,76,69,76,39,100,71,60,38,41,44,43,45,52,66,24,51,67,75,46,96,46,76,46,73,71,96,52,50,16,25,44,65,67,57,44,63,58,47,37,75,81,45,66,78,49,62,31,19,31,39,32,21,24,38,74,71,60,53,52,45,32,53,35,88,49,88,74,72,52,42,46,34,45,41,26,30,40,40,35,46,61,50,47,86,46,23,64,58,50,31,52,41,46,62,15,63,76,40,44,72,69,63,74,65,46,64,93,90,58,46,31,56,54,70,72,56,55,37,60,36,73,40,77,35,71,24,65,55,59,72,76,73,62,87,81,81,78,83,87,80,79,86,81,78,87,85,81,84,88,87,83,89,84,89,89,84,85,84,86,86,84,89,85,82,90,84,81,90,79,82,89,77,87,79,88,78,81,88,74,92,65,88,71,76,46,62,45,80,42,60,69,63,50,53,60,52,55,43,52,45,50,72,70,27,88,33,40,35,40,38,33,26,49,31,41,29,44,79,41,46,76,78,58,64,82,60,84,56,42,64,35,40,36,42,28,50,40,40,44,52,42,43,64,70,63,62,22,35,66,68,27,55,52,58,39,45,78,71,66,32,48,39,35,25,30,55,90,56,76,62,26,36,43,33,31,45,90,59,33,30,36,42,37,70,40,36,49,26,52,52,35,33,73,68,50,90,31,50,36,39,43,28,59,34,60,69,58,37,50,52,53,46,53,53,50,52,54,54,54,74,69,46,82,55,69,70,50,72,67,57,52,55,51,47,53,50,55,40,57,72,68,52,65,96,50,98,86,63,89,83,72,81,86,64,60,63,75,25,39,78,78,82,65,73,80,50,95,74,55,67,74,81,51,62,85,73,75,47,91,42,38,32,44,33,49,44,74,47,94,92,55,47,39,54,41,80,41,44,35,68,57,52,36,70,68,59,38,58,60,48,28,52,68,26,50,69,92,48,82,62,76,85,46,49,67,53,16,36,36,35,36,25,35,37,32,49,82,75,87,40,35,25,35,38,32,38,25,34,26,44,46,52,46,86,84,74,38,45,60,50,76,67,54,29,75,77,37,72,67,36,75,69,25,33,29,36,28,47,37,47,83,53,45,38,44,36,55,30,40,62,65,27,38,55,48,53,59,49,39,68,75,49,34,27,54,29,31,45,65,17,35,50,15,60,73,70,74,53,76,68,37,53,45,82,65,68,49,59,98,42,64,53,42,51,35,23,74,65,29,41,52,51,50,48,54,52,42,50,54,30,30,74,73,46,37,61,49,56,67,70,66,60,64,74,43,89,72,82,77,82,61,87,94,60,93,129